Protein AF-A0A409VMT2-F1 (afdb_monomer)

Organism: NCBI:txid181874

Sequence (1184 aa):
MRWWGFQVSLLVSFALSLQVFAATLQQYPNPSIYPASGYWTMTVDGVNVPVVAFDGYAYAHFSFGNGAARIRIVATQLTSITDFIASPVKMGYKDKSDTNIWQNAIGFTMDNPHYMIIRIPGGYRELIICADPLEMDAPPSTGSGIFNVVTNFGADPTGTSLSTTSFAQAMSAASSNGGGIVYVPPGVYPVGNIIIPSAVSLYLAGGSVLRFTGNQQDYTTDWLKTSQGRNGTEWITTAHNSADIKIYGRGTIDCNGEYALRTGRFIAHAVVPMATTRFTYDGPLIRHCAAWTLMVTRSNNVIIDHAKVLNALSMGENDAVDIVDSQHVVVRNSIGVAWDDSFSTKAQPQGLGITINYPGTNQPVTDVLFTNNLAYTGCYGFKVGQGVYSTQSNIRFEDGVVYKAAVGLGVHHKQGSSAVTGVQFTRMEIEELTGSNGGHQSWLALFNENGNLGVGPMSDISLWKIAIRDIGSTNSVVNGITGAAISDVRLRDIWLKSLNRYVVSLAEAKVVPNSMASGVVLLSNSSRPYQVPSHVATVGVNFQLPPSLHLHLHNLPIMASSFNAETNSFLISIPSSIYQQYAIEMQSRSNKPLKRREKIQYLQHLQNVVKPDVFRPRLVYDGDAIAYCAGQLNFGGSPSGSFTVSLASTRLVESGRGITIIVSPTGGQPIDPRSVSPFSVHVHDLLSGRRETSRARVAITLIQNIVRQWPNMHHTNNGRAYFPLRDLRDIRDIGYGLQLTRGIFQSVRPSDLKALVLQLDTCTAAVYKHGDLRDISLGYLGSLEGERGGRHARGPANIRQLSTLSEGEFRSLERFLKKVRVTYKIPGGQPKTKIIHGLVRKAGEYTFMKDDREITVAEHYYRAYGYRMQHPTIIGVRFSPKDSERQVIVPLELCEVERGQLYKKKLPDAVTPEVVKFASLRPAEKRDNIKRAINLYSSSEFVQESNIRIEQQPLSVAAKRLPHPPLLYAKNDRVNVDNGAWNVLRRRFYEASEMNHWACINFDPAKVNMQMLRQKITELVQCCGVLGMKVSPQPVWTVEGNPQSPNSIFENINPGPHKDLIIFVILPDNCAQLRQTVKHWGDIRLGADASHPGPGVQKPTTTSLVFSTDMYATKYSALMGIQEPRTELIEDLEDFVLRAVERVGDKVPRPPSRIIFFRDGVSEGEYDQVKEKELAAMDRALQR

Solvent-accessible surface area (backbone atoms only — not comparable to full-atom values): 62975 Å² total; per-residue (Å²): 132,89,83,89,81,91,85,84,94,73,96,74,86,85,75,87,75,80,82,73,61,65,33,52,73,46,80,43,62,78,48,93,90,58,52,66,34,84,45,48,47,38,25,48,67,82,42,79,46,68,30,34,48,48,71,74,30,31,38,31,64,38,25,30,33,93,38,41,33,40,39,36,38,32,39,71,81,44,81,59,54,93,62,71,46,51,36,61,60,92,70,40,61,80,75,36,92,69,38,46,70,56,50,29,27,44,30,36,72,43,69,64,60,52,71,36,40,38,38,41,82,95,56,87,54,44,38,37,38,44,34,34,63,60,77,87,78,72,75,69,84,63,58,91,57,43,31,24,24,46,91,75,44,66,31,40,47,84,44,86,43,80,22,36,68,16,50,53,51,24,46,50,52,22,40,76,65,74,18,26,34,33,36,37,64,61,28,32,28,28,39,41,62,42,66,45,45,42,39,27,27,44,37,27,34,52,25,13,30,44,27,41,77,24,52,61,90,59,42,69,80,58,28,45,42,70,95,75,72,31,43,22,24,71,31,34,27,36,35,73,80,24,38,50,29,36,40,30,44,54,10,35,41,33,40,45,15,68,50,6,60,72,70,48,48,24,39,37,30,50,38,31,50,28,33,28,33,47,36,39,37,41,35,37,34,36,31,31,34,47,20,45,26,37,35,39,27,52,23,36,46,33,40,39,32,40,36,36,29,50,27,36,71,86,44,62,65,12,25,17,35,37,43,28,20,23,31,46,32,40,40,27,59,23,38,16,26,6,18,22,36,7,34,33,30,33,13,59,65,75,64,48,51,79,28,48,72,56,80,81,74,76,37,47,29,32,48,34,38,40,34,47,29,42,16,35,21,47,20,31,20,35,32,38,40,44,34,23,46,26,42,36,35,46,37,37,40,30,55,27,34,20,55,30,9,2,24,35,36,37,34,41,40,28,26,19,60,27,42,40,34,43,37,36,41,32,48,32,36,29,53,37,47,45,76,57,43,98,82,32,15,10,45,39,39,37,37,49,41,83,64,88,50,42,44,31,33,36,34,45,32,38,39,35,44,33,41,30,57,30,62,40,90,35,66,15,41,31,32,26,37,94,89,15,36,30,34,43,32,41,36,32,57,43,30,32,54,91,73,71,41,65,57,91,46,45,69,76,66,37,48,49,65,40,96,36,33,42,63,73,40,68,52,77,88,55,86,65,84,89,83,74,96,69,75,63,31,51,52,31,71,73,81,70,75,65,94,89,63,79,86,57,96,78,86,67,79,62,95,40,58,73,45,80,39,77,47,60,31,18,48,38,51,68,37,83,56,46,26,32,50,27,39,46,47,77,50,45,88,78,78,58,86,76,51,49,69,56,47,42,53,53,53,50,44,38,34,70,56,48,39,42,86,50,34,65,60,56,71,47,62,76,37,74,47,49,29,35,23,64,43,83,77,68,48,84,89,44,84,47,42,78,46,29,43,34,97,90,47,67,50,75,45,61,90,85,71,35,38,38,38,37,44,32,65,45,98,64,78,69,43,50,38,71,61,48,53,50,87,49,70,45,73,67,32,60,77,70,68,49,72,68,50,75,64,29,55,51,29,53,50,51,54,38,45,38,69,41,46,54,55,52,74,79,28,41,57,77,84,50,33,30,31,64,91,78,51,71,89,44,49,43,80,69,53,52,32,32,23,40,34,45,28,42,33,58,47,68,41,73,40,97,83,53,38,41,26,42,36,46,42,86,42,69,46,45,24,43,50,60,42,55,41,52,61,34,50,34,36,30,52,34,47,59,50,65,72,63,79,51,105,72,68,71,72,83,56,51,78,68,50,54,51,65,58,50,74,67,56,48,53,50,51,33,61,68,47,45,68,40,49,30,38,32,53,52,74,100,50,75,73,44,79,46,46,31,58,37,65,39,72,26,28,25,71,38,70,46,79,54,95,94,35,83,41,30,45,39,57,47,37,32,74,77,50,70,39,76,70,88,63,37,52,23,40,14,37,21,59,30,62,94,85,42,94,65,73,44,75,44,56,34,89,41,29,29,32,49,74,68,41,73,55,86,67,87,74,64,75,88,46,46,66,58,50,51,60,70,61,63,64,56,72,68,62,48,49,53,54,45,61,61,52,55,65,55,54,80,71,24,65,58,28,58,77,41,60,41,50,68,51,87,58,56,43,71,42,87,37,72,47,74,78,78,70,68,46,72,29,36,95,75,41,75,42,74,58,54,99,90,41,77,80,68,80,99,40,32,47,61,78,51,61,73,47,75,44,32,32,40,40,32,37,29,56,88,84,48,36,75,68,57,46,53,51,50,50,49,53,48,48,51,53,39,44,62,30,54,25,53,57,50,89,61,58,84,46,75,46,81,40,49,69,92,50,54,63,70,50,62,78,71,62,75,76,71,92,52,91,70,61,44,76,48,73,45,70,51,88,90,42,66,68,55,52,48,50,52,43,42,50,58,23,52,75,70,54,75,77,78,77,63,61,61,94,95,53,96,44,52,23,47,46,74,53,43,24,32,59,46,90,71,42,83,44,74,49,77,47,77,49,76,44,61,62,82,56,83,74,64,83,62,43,25,61,50,46,34,55,49,51,52,61,31,39,78,68,36,101,56,64,54,74,48,73,56,79,81,81,79,94,73,52,83,92,43,48,67,56,43,57,65,49,46,48,48,27,43,52,55,24,73,74,104

Secondary structure (DSSP, 8-state):
-------------------PPPPEEEE-PPPTTSPBPSSEEEEETTEEE-EEEETTEEEEEEEEESS-EEEEEEETT-S--S--EEESGGG-TTT-TT-EEETTEEEEEESS--EEEEE-TT-S-EEEEEEEEP-SSPPPSSSTTEEETTTTT---TBSSS--HHHHHHHHHHHHHTTSEEEEE-SEEEE---EEEPTTEEEEE-TTEEEE----GGGS---EEEGGGTEEEEEEEEEPTTEEEEEEEES-EEE--HHIIIIIS-EEEEEEE-BSEEEEEEES-EEE--SS--EEEES-EEEEEES-EEE--TTSSS--SEEEES-EEEEEES-EEEESS-SEEEEE--SSSGGGTT--SS---EEEEEEES-EEEESSEEEEEEEEESS-EEEEEEES-EEEEESEEEEEEEEE-S--EEEEEEES-EEEEE-S-BTTB-EEEEEEEEEEEE----EEEEEEEEEEES---SS-EEEE-BTTB-B--EEEEEEEETTTTEE-SSTTTTTEEE-TTB---EE----SS-----------SS-----TT----SSS----PEEEEEE-SEEEEPPP-S-EEEEEEEEE-TT-PPPPHHHHHHHHHHIIIII-TTTSSSPPEE-SSSEEEEEBPPP-TT-SSEEEEE-TT-SS---TTSSEEEEEEE-SSPPB-GGG--TTS--HHHHHTTPPPPHHHHHHHHHHHHHHHHHHHHHSEE-SSEEE-TT-GGGEEE-STTEEEEEEEEEEEEEETTTEEEEEEEEEEEEEEPPEEHHHHHHHHHHHHHHTT-STT--SS--TTGGGS--HHHHHHHHHHHTT-EEEE--TTSPPEEEE--EEESSTTT-EEEETTEEEEHHHHHHHHH----S-TTS-EEE-S-TT-SS--EEEGGGEEEPS--B--SPPPGGGHHHHHHHH---HHHHHHHHHHHHHHHTT-HHHHHTT--B-SSPPEEEEEEPPPPPEE-GGG-EE--BTTB---TT---SSPPEE-SEEEEES-TTTS-HHHHHHHHHHHHHHHHHTT-EE-SS-S-EEE--TTSTHHHHTT---TT-TT-EEEEE--TT-HHHHHHHHIIIIITTS---PPPPTT---PEEEEEEEE-STTS--EEEEEEEESTT--S-TTHHHHHHHHHHHHHTTSSS--S-------S--GGGHHHIIIIIHHHHHHHHH-

InterPro domains:
  IPR000743 Glycoside hydrolase, family 28 [PF00295] (225-434)
  IPR003100 PAZ domain [PF02170] (809-907)
  IPR003165 Piwi domain [PF02171] (1083-1183)
  IPR003165 Piwi domain [PS50822] (1083-1184)
  IPR011050 Pectin lyase fold/virulence factor [SSF51126] (149-504)
  IPR012334 Pectin lyase fold [G3DSA:2.160.20.10] (134-513)
  IPR012337 Ribonuclease H-like superfamily [SSF53098] (959-1166)
  IPR014811 Argonaute, linker 1 domain [PF08699] (719-769)
  IPR014811 Argonaute, linker 1 domain [SM01163] (716-770)
  IPR032473 Protein argonaute, Mid domain [PF16487] (977-1036)
  IPR036085 PAZ domain superfamily [SSF101690] (801-937)
  IPR036397 Ribonuclease H superfamily [G3DSA:3.30.420.10] (1087-1184)

Nearest PDB structures (foldseek):
  7ki3-assembly2_D  TM=7.298E-01  e=3.057E-29  Homo sapiens
  9cmp-assembly1_A  TM=6.223E-01  e=3.343E-25  Homo sapiens
  5olp-assembly2_B  TM=7.468E-01  e=3.893E-14  Bacteroides thetaiotaomicron VPI-5482
  8ikx-assembly1_A  TM=7.814E-01  e=2.610E-09  Arabidopsis thaliana
  4mxn-assembly2_B  TM=7.800E-01  e=1.103E-08  Parabacteroides merdae ATCC 43184

Mean predicted aligned error: 18.85 Å

Radius of gyration: 39.06 Å; Cα contacts (8 Å, |Δi|>4): 2725; chains: 1; bounding box: 96×116×86 Å

Structure (mmCIF, N/CA/C/O backbone):
data_AF-A0A409VMT2-F1
#
_entry.id   AF-A0A409VMT2-F1
#
loop_
_atom_site.group_PDB
_atom_site.id
_atom_site.type_symbol
_atom_site.label_atom_id
_atom_site.label_alt_id
_atom_site.label_comp_id
_atom_site.label_asym_id
_atom_site.label_entity_id
_atom_site.label_seq_id
_atom_site.pdbx_PDB_ins_code
_atom_site.Cartn_x
_atom_site.Cartn_y
_atom_site.Cartn_z
_atom_site.occupancy
_atom_site.B_iso_or_equiv
_atom_site.auth_seq_id
_atom_site.auth_comp_id
_atom_site.auth_asym_id
_atom_site.auth_atom_id
_atom_site.pdbx_PDB_model_num
ATOM 1 N N . MET A 1 1 ? -56.042 55.326 5.681 1.00 29.97 1 MET A N 1
ATOM 2 C CA . MET A 1 1 ? -55.291 55.855 6.846 1.00 29.97 1 MET A CA 1
ATOM 3 C C . MET A 1 1 ? -53.942 55.148 6.862 1.00 29.97 1 MET A C 1
ATOM 5 O O . MET A 1 1 ? -53.947 53.931 6.839 1.00 29.97 1 MET A O 1
ATOM 9 N N . ARG A 1 2 ? -52.851 55.824 6.465 1.00 29.11 2 ARG A N 1
ATOM 10 C CA . ARG A 1 2 ? -51.819 56.438 7.345 1.00 29.11 2 ARG A CA 1
ATOM 11 C C . ARG A 1 2 ? -51.121 55.419 8.270 1.00 29.11 2 ARG A C 1
ATOM 13 O O . ARG A 1 2 ? -51.838 54.785 9.019 1.00 29.11 2 ARG A O 1
ATOM 20 N N . TRP A 1 3 ? -49.792 55.258 8.356 1.00 28.88 3 TRP A N 1
ATOM 21 C CA . TRP A 1 3 ? -48.588 55.797 7.681 1.00 28.88 3 TRP A CA 1
ATOM 22 C C . TRP A 1 3 ? -47.338 55.077 8.300 1.00 28.88 3 TRP A C 1
ATOM 24 O O . TRP A 1 3 ? -47.406 54.725 9.472 1.00 28.88 3 TRP A O 1
ATOM 34 N N . TRP A 1 4 ? -46.226 54.971 7.536 1.00 29.78 4 TRP A N 1
ATOM 35 C CA . TRP A 1 4 ? -44.787 54.742 7.902 1.00 29.78 4 TRP A CA 1
ATOM 36 C C . TRP A 1 4 ? -44.289 53.307 8.202 1.00 29.78 4 TRP A C 1
ATOM 38 O O . TRP A 1 4 ? -44.940 52.578 8.928 1.00 29.78 4 TRP A O 1
ATOM 48 N N . GLY A 1 5 ? -43.124 52.830 7.721 1.00 26.20 5 GLY A N 1
ATOM 49 C CA . GLY A 1 5 ? -42.044 53.414 6.903 1.00 26.20 5 GLY A CA 1
ATOM 50 C C . GLY A 1 5 ? -40.889 52.406 6.639 1.00 26.20 5 GLY A C 1
ATOM 51 O O . GLY A 1 5 ? -40.713 51.471 7.406 1.00 26.20 5 GLY A O 1
ATOM 52 N N . PHE A 1 6 ? -40.159 52.610 5.528 1.00 30.84 6 PHE A N 1
ATOM 53 C CA . PHE A 1 6 ? -38.766 52.222 5.178 1.00 30.84 6 PHE A CA 1
ATOM 54 C C . PHE A 1 6 ? -38.118 50.904 5.690 1.00 30.84 6 PHE A C 1
ATOM 56 O O . PHE A 1 6 ? -37.780 50.808 6.861 1.00 30.84 6 PHE A O 1
ATOM 63 N N . GLN A 1 7 ? -37.723 49.993 4.775 1.00 24.25 7 GLN A N 1
ATOM 64 C CA . GLN A 1 7 ? -36.317 49.763 4.340 1.00 24.25 7 GLN A CA 1
ATOM 65 C C . GLN A 1 7 ? -36.147 48.528 3.410 1.00 24.25 7 GLN A C 1
ATOM 67 O O . GLN A 1 7 ? -36.535 47.417 3.742 1.00 24.25 7 GLN A O 1
ATOM 72 N N . VAL A 1 8 ? -35.524 48.784 2.250 1.00 27.14 8 VAL A N 1
ATOM 73 C CA . VAL A 1 8 ? -34.577 47.972 1.444 1.00 27.14 8 VAL A CA 1
ATOM 74 C C . VAL A 1 8 ? -34.800 46.453 1.301 1.00 27.14 8 VAL A C 1
ATOM 76 O O . VAL A 1 8 ? -34.492 45.658 2.183 1.00 27.14 8 VAL A O 1
ATOM 79 N N . SER A 1 9 ? -35.172 46.041 0.084 1.00 26.61 9 SER A N 1
ATOM 80 C CA . SER A 1 9 ? -35.018 44.671 -0.419 1.00 26.61 9 SER A CA 1
ATOM 81 C C . SER A 1 9 ? -33.550 44.372 -0.754 1.00 26.61 9 SER A C 1
ATOM 83 O O . SER A 1 9 ? -32.983 44.981 -1.659 1.00 26.61 9 SER A O 1
ATOM 85 N N . LEU A 1 10 ? -32.959 43.402 -0.054 1.00 23.95 10 LEU A N 1
ATOM 86 C CA . LEU A 1 10 ? -31.678 42.773 -0.382 1.00 23.95 10 LEU A CA 1
ATOM 87 C C . LEU A 1 10 ? -31.920 41.262 -0.512 1.00 23.95 10 LEU A C 1
ATOM 89 O O . LEU A 1 10 ? -32.308 40.594 0.444 1.00 23.95 10 LEU A O 1
ATOM 93 N N . LEU A 1 11 ? -31.737 40.745 -1.728 1.00 28.95 11 LEU A N 1
ATOM 94 C CA . LEU A 1 11 ? -31.676 39.318 -2.042 1.00 28.95 11 LEU A CA 1
ATOM 95 C C . LEU A 1 11 ? -30.506 38.679 -1.278 1.00 28.95 11 LEU A C 1
ATOM 97 O O . LEU A 1 11 ? -29.354 39.000 -1.556 1.00 28.95 11 LEU A O 1
ATOM 101 N N . VAL A 1 12 ? -30.789 37.749 -0.360 1.00 26.19 12 VAL A N 1
ATOM 102 C CA . VAL A 1 12 ? -29.787 36.827 0.200 1.00 26.19 12 VAL A CA 1
ATOM 103 C C . VAL A 1 12 ? -30.342 35.406 0.154 1.00 26.19 12 VAL A C 1
ATOM 105 O O . VAL A 1 12 ? -31.266 35.045 0.880 1.00 26.19 12 VAL A O 1
ATOM 108 N N . SER A 1 13 ? -29.761 34.602 -0.731 1.00 26.67 13 SER A N 1
ATOM 109 C CA . SER A 1 13 ? -29.945 33.157 -0.823 1.00 26.67 13 SER A CA 1
ATOM 110 C C . SER A 1 13 ? -29.397 32.470 0.433 1.00 26.67 13 SER A C 1
ATOM 112 O O . SER A 1 13 ? -28.205 32.564 0.715 1.00 26.67 13 SER A O 1
ATOM 114 N N . PHE A 1 14 ? -30.233 31.733 1.168 1.00 25.91 14 PHE A N 1
ATOM 115 C CA . PHE A 1 14 ? -29.776 30.814 2.217 1.00 25.91 14 PHE A CA 1
ATOM 116 C C . PHE A 1 14 ? -29.427 29.456 1.590 1.00 25.91 14 PHE A C 1
ATOM 118 O O . PHE A 1 14 ? -30.293 28.610 1.373 1.00 25.91 14 PHE A O 1
ATOM 125 N N . ALA A 1 15 ? -28.148 29.255 1.274 1.00 28.11 15 ALA A N 1
ATOM 126 C CA . ALA A 1 15 ? -27.596 27.942 0.959 1.00 28.11 15 ALA A CA 1
ATOM 127 C C . ALA A 1 15 ? -27.289 27.195 2.270 1.00 28.11 15 ALA A C 1
ATOM 129 O O . ALA A 1 15 ? -26.510 27.682 3.091 1.00 28.11 15 ALA A O 1
ATOM 130 N N . LEU A 1 16 ? -27.885 26.013 2.473 1.00 28.64 16 LEU A N 1
ATOM 131 C CA . LEU A 1 16 ? -27.460 25.079 3.520 1.00 28.64 16 LEU A CA 1
ATOM 132 C C . LEU A 1 16 ? -26.058 24.560 3.171 1.00 28.64 16 LEU A C 1
ATOM 134 O O . LEU A 1 16 ? -25.894 23.739 2.270 1.00 28.64 16 LEU A O 1
ATOM 138 N N . SER A 1 17 ? -25.044 25.050 3.879 1.00 26.03 17 SER A N 1
ATOM 139 C CA . SER A 1 17 ? -23.671 24.568 3.776 1.00 26.03 17 SER A CA 1
ATOM 140 C C . SER A 1 17 ? -23.533 23.201 4.457 1.00 26.03 17 SER A C 1
ATOM 142 O O . SER A 1 17 ? -23.781 23.040 5.652 1.00 26.03 17 SER A O 1
ATOM 144 N N . LEU A 1 18 ? -23.117 22.196 3.683 1.00 31.00 18 LEU A N 1
ATOM 145 C CA . LEU A 1 18 ? -22.532 20.958 4.196 1.00 31.00 18 LEU A CA 1
ATOM 146 C C . LEU A 1 18 ? -21.347 21.333 5.100 1.00 31.00 18 LEU A C 1
ATOM 148 O O . LEU A 1 18 ? -20.353 21.875 4.619 1.00 31.00 18 LEU A O 1
ATOM 152 N N . GLN A 1 19 ? -21.444 21.081 6.408 1.00 32.31 19 GLN A N 1
ATOM 153 C CA . GLN A 1 19 ? -20.305 21.243 7.313 1.00 32.31 19 GLN A CA 1
ATOM 154 C C . GLN A 1 19 ? -19.265 20.162 6.999 1.00 32.31 19 GLN A C 1
ATOM 156 O O . GLN A 1 19 ? -19.370 19.020 7.442 1.00 32.31 19 GLN A O 1
ATOM 161 N N . VAL A 1 20 ? -18.261 20.538 6.210 1.00 39.38 20 VAL A N 1
ATOM 162 C CA . VAL A 1 20 ? -16.980 19.833 6.124 1.00 39.38 20 VAL A CA 1
ATOM 163 C C . VAL A 1 20 ? -16.370 19.861 7.529 1.00 39.38 20 VAL A C 1
ATOM 165 O O . VAL A 1 20 ? -16.194 20.943 8.093 1.00 39.38 20 VAL A O 1
ATOM 168 N N . PHE A 1 21 ? -16.109 18.696 8.131 1.00 44.88 21 PHE A N 1
ATOM 169 C CA . PHE A 1 21 ? -15.368 18.640 9.393 1.00 44.88 21 PHE A CA 1
ATOM 170 C C . PHE A 1 21 ? -13.979 19.246 9.164 1.00 44.88 21 PHE A C 1
ATOM 172 O O . PHE A 1 21 ? -13.266 18.805 8.263 1.00 44.88 21 PHE A O 1
ATOM 179 N N . ALA A 1 22 ? -13.632 20.266 9.952 1.00 61.22 22 ALA A N 1
ATOM 180 C CA . ALA A 1 22 ? -12.335 20.931 9.882 1.00 61.22 22 ALA A CA 1
ATOM 181 C C . ALA A 1 22 ? -11.205 19.931 10.162 1.00 61.22 22 ALA A C 1
ATOM 183 O O . ALA A 1 22 ? -11.350 19.045 11.014 1.00 61.22 22 ALA A O 1
ATOM 184 N N . ALA A 1 23 ? -10.088 20.071 9.453 1.00 80.25 23 ALA A N 1
ATOM 185 C CA . ALA A 1 23 ? -8.927 19.231 9.677 1.00 80.25 23 ALA A CA 1
ATOM 186 C C . ALA A 1 23 ? -8.379 19.429 11.099 1.00 80.25 23 ALA A C 1
ATOM 188 O O . ALA A 1 23 ? -8.398 20.524 11.663 1.00 80.25 23 ALA A O 1
ATOM 189 N N . THR A 1 24 ? -7.838 18.358 11.683 1.00 88.19 24 THR A N 1
ATOM 190 C CA . THR A 1 24 ? -6.970 18.496 12.855 1.00 88.19 24 THR A CA 1
ATOM 191 C C . THR A 1 24 ? -5.674 19.138 12.382 1.00 88.19 24 THR A C 1
ATOM 193 O O . THR A 1 24 ? -4.927 18.513 11.632 1.00 88.19 24 THR A O 1
ATOM 196 N N . LEU A 1 25 ? -5.439 20.379 12.798 1.00 92.12 25 LEU A N 1
ATOM 197 C CA . LEU A 1 25 ? -4.269 21.172 12.444 1.00 92.12 25 LEU A CA 1
ATOM 198 C C . LEU A 1 25 ? -3.246 21.148 13.583 1.00 92.12 25 LEU A C 1
ATOM 200 O O . LEU A 1 25 ? -3.581 21.441 14.729 1.00 92.12 25 LEU A O 1
ATOM 204 N N . GLN A 1 26 ? -1.993 20.863 13.250 1.00 92.94 26 GLN A N 1
ATOM 205 C CA . GLN A 1 26 ? -0.843 21.009 14.131 1.00 92.94 26 GLN A CA 1
ATOM 206 C C . GLN A 1 26 ? 0.072 22.087 13.548 1.00 92.94 26 GLN A C 1
ATOM 208 O O . GLN A 1 26 ? 0.633 21.938 12.462 1.00 92.94 26 GLN A O 1
ATOM 213 N N . GLN A 1 27 ? 0.187 23.195 14.273 1.00 89.81 27 GLN A N 1
ATOM 214 C CA . GLN A 1 27 ? 1.058 24.309 13.917 1.00 89.81 27 GLN A CA 1
ATOM 215 C C . GLN A 1 27 ? 2.336 24.264 14.737 1.00 89.81 27 GLN A C 1
ATOM 217 O O . GLN A 1 27 ? 2.343 23.772 15.867 1.00 89.81 27 GLN A O 1
ATOM 222 N N . TYR A 1 28 ? 3.394 24.841 14.185 1.00 90.00 28 TYR A N 1
ATOM 223 C CA . TYR A 1 28 ? 4.686 24.931 14.847 1.00 90.00 28 TYR A CA 1
ATOM 224 C C . TYR A 1 28 ? 4.979 26.384 15.229 1.00 90.00 28 TYR A C 1
ATOM 226 O O . TYR A 1 28 ? 4.648 27.290 14.457 1.00 90.00 28 TYR A O 1
ATOM 234 N N . PRO A 1 29 ? 5.592 26.635 16.399 1.00 86.75 29 PRO A N 1
ATOM 235 C CA . PRO A 1 29 ? 6.083 27.964 16.742 1.00 86.75 29 PRO A CA 1
ATOM 236 C C . PRO A 1 29 ? 7.035 28.478 15.659 1.00 86.75 29 PRO A C 1
ATOM 238 O O . PRO A 1 29 ? 7.905 27.732 15.211 1.00 86.75 29 PRO A O 1
ATOM 241 N N . ASN A 1 30 ? 6.896 29.745 15.257 1.00 87.00 30 ASN A N 1
ATOM 242 C CA . ASN A 1 30 ? 7.866 30.364 14.358 1.00 87.00 30 ASN A CA 1
ATOM 243 C C . ASN A 1 30 ? 9.171 30.625 15.133 1.00 87.00 30 ASN A C 1
ATOM 245 O O . ASN A 1 30 ? 9.124 31.347 16.134 1.00 87.00 30 ASN A O 1
ATOM 249 N N . PRO A 1 31 ? 10.321 30.076 14.709 1.00 90.44 31 PRO A N 1
ATOM 250 C CA . PRO A 1 31 ? 11.600 30.347 15.356 1.00 90.44 31 PRO A CA 1
ATOM 251 C C . PRO A 1 31 ? 11.927 31.845 15.385 1.00 90.44 31 PRO A C 1
ATOM 253 O O . PRO A 1 31 ? 11.689 32.563 14.414 1.00 90.44 31 PRO A O 1
ATOM 256 N N . SER A 1 32 ? 12.516 32.317 16.487 1.00 87.56 32 SER A N 1
ATOM 257 C CA . SER A 1 32 ? 12.801 33.744 16.736 1.00 87.56 32 SER A CA 1
ATOM 258 C C . SER A 1 32 ? 13.706 34.396 15.685 1.00 87.56 32 SER A C 1
ATOM 260 O O . SER A 1 32 ? 13.642 35.602 15.464 1.00 87.56 32 SER A O 1
ATOM 262 N N . ILE A 1 33 ? 14.533 33.592 15.022 1.00 92.81 33 ILE A N 1
ATOM 263 C CA . ILE A 1 33 ? 15.479 34.012 13.986 1.00 92.81 33 ILE A CA 1
ATOM 264 C C . ILE A 1 33 ? 14.857 34.093 12.582 1.00 92.81 33 ILE A C 1
ATOM 266 O O . ILE A 1 33 ? 15.539 34.491 11.638 1.00 92.81 33 ILE A O 1
ATOM 270 N N . TYR A 1 34 ? 13.591 33.691 12.410 1.00 95.06 34 TYR A N 1
ATOM 271 C CA . TYR A 1 34 ? 12.928 33.652 11.106 1.00 95.06 34 TYR A CA 1
ATOM 272 C C . TYR A 1 34 ? 11.968 34.825 10.916 1.00 95.06 34 TYR A C 1
ATOM 274 O O . TYR A 1 34 ? 10.949 34.906 11.610 1.00 95.06 34 TYR A O 1
ATOM 282 N N . PRO A 1 35 ? 12.242 35.722 9.948 1.00 94.06 35 PRO A N 1
ATOM 283 C CA . PRO A 1 35 ? 11.351 36.834 9.668 1.00 94.06 35 PRO A CA 1
ATOM 284 C C . PRO A 1 35 ? 10.027 36.329 9.085 1.00 94.06 35 PRO A C 1
ATOM 286 O O . PRO A 1 35 ? 9.998 35.459 8.210 1.00 94.06 35 PRO A O 1
ATOM 289 N N . ALA A 1 36 ? 8.919 36.911 9.543 1.00 93.69 36 ALA A N 1
ATOM 290 C CA . ALA A 1 36 ? 7.611 36.682 8.942 1.00 93.69 36 ALA A CA 1
ATOM 291 C C . ALA A 1 36 ? 7.553 37.260 7.517 1.00 93.69 36 ALA A C 1
ATOM 293 O O . ALA A 1 36 ? 8.206 38.257 7.197 1.00 93.69 36 ALA A O 1
ATOM 294 N N . SER A 1 37 ? 6.745 36.651 6.654 1.00 94.56 37 SER A N 1
ATOM 295 C CA . SER A 1 37 ? 6.517 37.148 5.300 1.00 94.56 37 SER A CA 1
ATOM 296 C C . SER A 1 37 ? 5.757 38.472 5.307 1.00 94.56 37 SER A C 1
ATOM 298 O O . SER A 1 37 ? 4.646 38.570 5.817 1.00 94.56 37 SER A O 1
ATOM 300 N N . GLY A 1 38 ? 6.346 39.495 4.682 1.00 90.56 38 GLY A N 1
ATOM 301 C CA . GLY A 1 38 ? 5.685 40.781 4.438 1.00 90.56 38 GLY A CA 1
ATOM 302 C C . GLY A 1 38 ? 4.765 40.790 3.211 1.00 90.56 38 GLY A C 1
ATOM 303 O O . GLY A 1 38 ? 4.167 41.825 2.923 1.00 90.56 38 GLY A O 1
ATOM 304 N N . TYR A 1 39 ? 4.686 39.679 2.468 1.00 91.88 39 TYR A N 1
ATOM 305 C CA . TYR A 1 39 ? 3.897 39.559 1.234 1.00 91.88 39 TYR A CA 1
ATOM 306 C C . TYR A 1 39 ? 2.782 38.512 1.336 1.00 91.88 39 TYR A C 1
ATOM 308 O O . TYR A 1 39 ? 1.720 38.699 0.755 1.00 91.88 39 TYR A O 1
ATOM 316 N N . TRP A 1 40 ? 3.004 37.417 2.065 1.00 95.06 40 TRP A N 1
ATOM 317 C CA . TRP A 1 40 ? 2.068 36.297 2.163 1.00 95.06 40 TRP A CA 1
ATOM 318 C C . TRP A 1 40 ? 1.599 36.103 3.600 1.00 95.06 40 TRP A C 1
ATOM 320 O O . TRP A 1 40 ? 2.420 36.009 4.508 1.00 95.06 40 TRP A O 1
ATOM 330 N N . THR A 1 41 ? 0.295 35.941 3.797 1.00 96.31 41 THR A N 1
ATOM 331 C CA . THR A 1 41 ? -0.263 35.372 5.032 1.00 96.31 41 THR A CA 1
ATOM 332 C C . THR A 1 41 ? -1.142 34.175 4.701 1.00 96.31 41 THR A C 1
ATOM 334 O O . THR A 1 41 ? -1.656 34.063 3.586 1.00 96.31 41 THR A O 1
ATOM 337 N N . MET A 1 42 ? -1.290 33.251 5.650 1.00 96.62 42 MET A N 1
ATOM 338 C CA . MET A 1 42 ? -2.056 32.028 5.442 1.00 96.62 42 MET A CA 1
ATOM 339 C C . MET A 1 42 ? -2.870 31.655 6.677 1.00 96.62 42 MET A C 1
ATOM 341 O O . MET A 1 42 ? -2.411 31.763 7.812 1.00 96.62 42 MET A O 1
ATOM 345 N N . THR A 1 43 ? -4.074 31.154 6.427 1.00 96.62 43 THR A N 1
ATOM 346 C CA . THR A 1 43 ? -4.916 30.481 7.412 1.00 96.62 43 THR A CA 1
ATOM 347 C C . THR A 1 43 ? -5.282 29.093 6.914 1.00 96.62 43 THR A C 1
ATOM 349 O O . THR A 1 43 ? -5.463 28.880 5.712 1.00 96.62 43 THR A O 1
ATOM 352 N N . VAL A 1 44 ? -5.413 28.162 7.850 1.00 95.69 44 VAL A N 1
ATOM 353 C CA . VAL A 1 44 ? -5.878 26.799 7.615 1.00 95.69 44 VAL A CA 1
ATOM 354 C C . VAL A 1 44 ? -7.068 26.556 8.527 1.00 95.69 44 VAL A C 1
ATOM 356 O O . VAL A 1 44 ? -6.954 26.684 9.743 1.00 95.69 44 VAL A O 1
ATOM 359 N N . ASP A 1 45 ? -8.235 26.315 7.931 1.00 92.19 45 ASP A N 1
ATOM 360 C CA . ASP A 1 45 ? -9.529 26.273 8.622 1.00 92.19 45 ASP A CA 1
ATOM 361 C C . ASP A 1 45 ? -9.774 27.491 9.534 1.00 92.19 45 ASP A C 1
ATOM 363 O O . ASP A 1 45 ? -10.364 27.398 10.607 1.00 92.19 45 ASP A O 1
ATOM 367 N N . GLY A 1 46 ? -9.323 28.666 9.082 1.00 91.00 46 GLY A N 1
ATOM 368 C CA . GLY A 1 46 ? -9.442 29.932 9.811 1.00 91.00 46 GLY A CA 1
ATOM 369 C C . GLY A 1 46 ? -8.379 30.153 10.891 1.00 91.00 46 GLY A C 1
ATOM 370 O O . GLY A 1 46 ? -8.322 31.241 11.457 1.00 91.00 46 GLY A O 1
ATOM 371 N N . VAL A 1 47 ? -7.505 29.177 11.152 1.00 94.12 47 VAL A N 1
ATOM 372 C CA . VAL A 1 47 ? -6.397 29.320 12.102 1.00 94.12 47 VAL A CA 1
ATOM 373 C C . VAL A 1 47 ? -5.159 29.839 11.372 1.00 94.12 47 VAL A C 1
ATOM 375 O O . VAL A 1 47 ? -4.743 29.263 10.369 1.00 94.12 47 VAL A O 1
ATOM 378 N N . ASN A 1 48 ? -4.556 30.925 11.861 1.00 94.56 48 ASN A N 1
ATOM 379 C CA . ASN A 1 48 ? -3.342 31.507 11.275 1.00 94.56 48 ASN A CA 1
ATOM 380 C C . ASN A 1 48 ? -2.186 30.509 11.299 1.00 94.56 48 ASN A C 1
ATOM 382 O O . ASN A 1 48 ? -1.851 30.024 12.369 1.00 94.56 48 ASN A O 1
ATOM 386 N N . VAL A 1 49 ? -1.553 30.252 10.155 1.00 95.44 49 VAL A N 1
ATOM 387 C CA . VAL A 1 49 ? -0.314 29.467 10.067 1.00 95.44 49 VAL A CA 1
ATOM 388 C C . VAL A 1 49 ? 0.843 30.422 9.763 1.00 95.44 49 VAL A C 1
ATOM 390 O O . VAL A 1 49 ? 0.716 31.230 8.838 1.00 95.44 49 VAL A O 1
ATOM 393 N N . PRO A 1 50 ? 1.966 30.359 10.505 1.00 94.62 50 PRO A N 1
ATOM 394 C CA . PRO A 1 50 ? 3.126 31.196 10.223 1.00 94.62 50 PRO A CA 1
ATOM 395 C C . PRO A 1 50 ? 3.640 31.012 8.791 1.00 94.62 50 PRO A C 1
ATOM 397 O O . PRO A 1 50 ? 3.833 29.890 8.323 1.00 94.62 50 PRO A O 1
ATOM 400 N N . VAL A 1 51 ? 3.888 32.134 8.113 1.00 96.56 51 VAL A N 1
ATOM 401 C CA . VAL A 1 51 ? 4.525 32.166 6.795 1.00 96.56 51 VAL A CA 1
ATOM 402 C C . VAL A 1 51 ? 5.869 32.864 6.937 1.00 96.56 51 VAL A C 1
ATOM 404 O O . VAL A 1 51 ? 5.936 34.029 7.333 1.00 96.56 51 VAL A O 1
ATOM 407 N N . VAL A 1 52 ? 6.938 32.148 6.618 1.00 96.38 52 VAL A N 1
ATOM 408 C CA . VAL A 1 52 ? 8.323 32.592 6.768 1.00 96.38 52 VAL A CA 1
ATOM 409 C C . VAL A 1 52 ? 8.795 33.238 5.471 1.00 96.38 52 VAL A C 1
ATOM 411 O O . VAL A 1 52 ? 8.632 32.665 4.392 1.00 96.38 52 VAL A O 1
ATOM 414 N N . ALA A 1 53 ? 9.388 34.429 5.567 1.00 94.38 53 ALA A N 1
ATOM 415 C CA . ALA A 1 53 ? 10.119 35.024 4.454 1.00 94.38 53 ALA A CA 1
ATOM 416 C C . ALA A 1 53 ? 11.436 34.273 4.234 1.00 94.38 53 ALA A C 1
ATOM 418 O O . ALA A 1 53 ? 12.187 34.023 5.181 1.00 94.38 53 ALA A O 1
ATOM 419 N N . PHE A 1 54 ? 11.735 33.950 2.981 1.00 93.38 54 PHE A N 1
ATOM 420 C CA . PHE A 1 54 ? 12.948 33.247 2.593 1.00 93.38 54 PHE A CA 1
ATOM 421 C C . PHE A 1 54 ? 13.544 33.838 1.307 1.00 93.38 54 PHE A C 1
ATOM 423 O O . PHE A 1 54 ? 12.892 34.605 0.601 1.00 93.38 54 PHE A O 1
ATOM 430 N N . ASP A 1 55 ? 14.811 33.554 1.021 1.00 82.06 55 ASP A N 1
ATOM 431 C CA . ASP A 1 55 ? 15.500 34.149 -0.124 1.00 82.06 55 ASP A CA 1
ATOM 432 C C . ASP A 1 55 ? 14.853 33.728 -1.459 1.00 82.06 55 ASP A C 1
ATOM 434 O O . ASP A 1 55 ? 14.890 32.561 -1.846 1.00 82.06 55 ASP A O 1
ATOM 438 N N . GLY A 1 56 ? 14.207 34.683 -2.135 1.00 83.81 56 GLY A N 1
ATOM 439 C CA . GLY A 1 56 ? 13.466 34.480 -3.386 1.00 83.81 56 GLY A CA 1
ATOM 440 C C . GLY A 1 56 ? 12.004 34.022 -3.248 1.00 83.81 56 GLY A C 1
ATOM 441 O O . GLY A 1 56 ? 11.241 34.187 -4.195 1.00 83.81 56 GLY A O 1
ATOM 442 N N . TYR A 1 57 ? 11.564 33.513 -2.092 1.00 94.81 57 TYR A N 1
ATOM 443 C CA . TYR A 1 57 ? 10.196 32.997 -1.898 1.00 94.81 57 TYR A CA 1
ATOM 444 C C . TYR A 1 57 ? 9.729 33.078 -0.435 1.00 94.81 57 TYR A C 1
ATOM 446 O O . TYR A 1 57 ? 10.423 33.570 0.447 1.00 94.81 57 TYR A O 1
ATOM 454 N N . ALA A 1 58 ? 8.515 32.633 -0.137 1.00 96.44 58 ALA A N 1
ATOM 455 C CA . ALA A 1 58 ? 8.065 32.410 1.235 1.00 96.44 58 ALA A CA 1
ATOM 456 C C . ALA A 1 58 ? 7.652 30.954 1.414 1.00 96.44 58 ALA A C 1
ATOM 458 O O . ALA A 1 58 ? 7.318 30.285 0.438 1.00 96.44 58 ALA A O 1
ATOM 459 N N . TYR A 1 59 ? 7.640 30.460 2.648 1.00 97.50 59 TYR A N 1
ATOM 460 C CA . TYR A 1 59 ? 7.131 29.120 2.911 1.00 97.50 59 TYR A CA 1
ATOM 461 C C . TYR A 1 59 ? 6.314 29.040 4.196 1.00 97.50 59 TYR A C 1
ATOM 463 O O . TYR A 1 59 ? 6.496 29.829 5.121 1.00 97.50 59 TYR A O 1
ATOM 471 N N . ALA A 1 60 ? 5.415 28.066 4.251 1.00 97.25 60 ALA A N 1
ATOM 472 C CA . ALA A 1 60 ? 4.662 27.706 5.441 1.00 97.25 60 ALA A CA 1
ATOM 473 C C . ALA A 1 60 ? 4.848 26.217 5.730 1.00 97.25 60 ALA A C 1
ATOM 475 O O . ALA A 1 60 ? 4.814 25.405 4.807 1.00 97.25 60 ALA A O 1
ATOM 476 N N . HIS A 1 61 ? 5.028 25.856 6.999 1.00 96.62 61 HIS A N 1
ATOM 477 C CA . HIS A 1 61 ? 5.229 24.474 7.434 1.00 96.62 61 HIS A CA 1
ATOM 478 C C . HIS A 1 61 ? 4.275 24.150 8.579 1.00 96.62 61 HIS A C 1
ATOM 480 O O . HIS A 1 61 ? 4.253 24.843 9.594 1.00 96.62 61 HIS A O 1
ATOM 486 N N . PHE A 1 62 ? 3.443 23.135 8.382 1.00 96.38 62 PHE A N 1
ATOM 487 C CA . PHE A 1 62 ? 2.429 22.696 9.339 1.00 96.38 62 PHE A CA 1
ATOM 488 C C . PHE A 1 62 ? 2.042 21.250 9.035 1.00 96.38 62 PHE A C 1
ATOM 490 O O . PHE A 1 62 ? 2.298 20.760 7.935 1.00 96.38 62 PHE A O 1
ATOM 497 N N . SER A 1 63 ? 1.390 20.583 9.983 1.00 95.94 63 SER A N 1
ATOM 498 C CA . SER A 1 63 ? 0.763 19.286 9.733 1.00 95.94 63 SER A CA 1
ATOM 499 C C . SER A 1 63 ? -0.750 19.374 9.812 1.00 95.94 63 SER A C 1
ATOM 501 O O . SER A 1 63 ? -1.293 20.111 10.633 1.00 95.94 63 SER A O 1
ATOM 503 N N . PHE A 1 64 ? -1.450 18.579 9.008 1.00 94.00 64 PHE A N 1
ATOM 504 C CA . PHE A 1 64 ? -2.874 18.353 9.226 1.00 94.00 64 PHE A CA 1
ATOM 505 C C . PHE A 1 64 ? -3.310 16.933 8.869 1.00 94.00 64 PHE A C 1
ATOM 507 O O . PHE A 1 64 ? -2.618 16.186 8.178 1.00 94.00 64 PHE A O 1
ATOM 514 N N . GLY A 1 65 ? -4.476 16.542 9.377 1.00 87.62 65 GLY A N 1
ATOM 515 C CA . GLY A 1 65 ? -5.078 15.241 9.111 1.00 87.62 65 GLY A CA 1
ATOM 516 C C . GLY A 1 65 ? -6.491 15.136 9.673 1.00 87.62 65 GLY A C 1
ATOM 517 O O . GLY A 1 65 ? -7.056 16.114 10.158 1.00 87.62 65 GLY A O 1
ATOM 518 N N . ASN A 1 66 ? -7.070 13.935 9.624 1.00 78.88 66 ASN A N 1
ATOM 519 C CA . ASN A 1 66 ? -8.439 13.651 10.085 1.00 78.88 66 ASN A CA 1
ATOM 520 C C . ASN A 1 66 ? -9.551 14.470 9.391 1.00 78.88 66 ASN A C 1
ATOM 522 O O . ASN A 1 66 ? -10.645 14.592 9.936 1.00 78.88 66 ASN A O 1
ATOM 526 N N . GLY A 1 67 ? -9.292 15.017 8.205 1.00 76.88 67 GLY A N 1
ATOM 527 C CA . GLY A 1 67 ? -10.237 15.835 7.450 1.00 76.88 67 GLY A CA 1
ATOM 528 C C . GLY A 1 67 ? -9.529 16.627 6.357 1.00 76.88 67 GLY A C 1
ATOM 529 O O . GLY A 1 67 ? -8.298 16.668 6.315 1.00 76.88 67 GLY A O 1
ATOM 530 N N . ALA A 1 68 ? -10.315 17.247 5.483 1.00 82.19 68 ALA A N 1
ATOM 531 C CA . ALA A 1 68 ? -9.804 18.168 4.479 1.00 82.19 68 ALA A CA 1
ATOM 532 C C . ALA A 1 68 ? -9.600 19.555 5.104 1.00 82.19 68 ALA A C 1
ATOM 534 O O . ALA A 1 68 ? -10.416 19.997 5.911 1.00 82.19 68 ALA A O 1
ATOM 535 N N . ALA A 1 69 ? -8.523 20.238 4.728 1.00 90.00 69 ALA A N 1
ATOM 536 C CA . ALA A 1 69 ? -8.148 21.529 5.286 1.00 90.00 69 ALA A CA 1
ATOM 537 C C . ALA A 1 69 ? -8.512 22.666 4.326 1.00 90.00 69 ALA A C 1
ATOM 539 O O . ALA A 1 69 ? -8.074 22.669 3.172 1.00 90.00 69 ALA A O 1
ATOM 540 N N . ARG A 1 70 ? -9.281 23.663 4.783 1.00 93.56 70 ARG A N 1
ATOM 541 C CA . ARG A 1 70 ? -9.548 24.864 3.972 1.00 93.56 70 ARG A CA 1
ATOM 542 C C . ARG A 1 70 ? -8.380 25.825 4.076 1.00 93.56 70 ARG A C 1
ATOM 544 O O . ARG A 1 70 ? -8.175 26.455 5.112 1.00 93.56 70 ARG A O 1
ATOM 551 N N . ILE A 1 71 ? -7.628 25.944 2.994 1.00 95.75 71 ILE A N 1
ATOM 552 C CA . ILE A 1 71 ? -6.496 26.852 2.891 1.00 95.75 71 ILE A CA 1
ATOM 553 C C . ILE A 1 71 ? -7.013 28.197 2.401 1.00 95.75 71 ILE A C 1
ATOM 555 O O . ILE A 1 71 ? -7.737 28.274 1.410 1.00 95.75 71 ILE A O 1
ATOM 559 N N . ARG A 1 72 ? -6.620 29.270 3.081 1.00 96.56 72 ARG A N 1
ATOM 560 C CA . ARG A 1 72 ? -6.790 30.636 2.592 1.00 96.56 72 ARG A CA 1
ATOM 561 C C . ARG A 1 72 ? -5.466 31.369 2.704 1.00 96.56 72 ARG A C 1
ATOM 563 O O . ARG A 1 72 ? -4.932 31.505 3.800 1.00 96.56 72 ARG A O 1
ATOM 570 N N . ILE A 1 73 ? -4.987 31.879 1.580 1.00 96.25 73 ILE A N 1
ATOM 571 C CA . ILE A 1 73 ? -3.759 32.664 1.456 1.00 96.25 73 ILE A CA 1
ATOM 572 C C . ILE A 1 73 ? -4.093 34.084 1.005 1.00 96.25 73 ILE A C 1
ATOM 574 O O . ILE A 1 73 ? -5.025 34.289 0.228 1.00 96.25 73 ILE A O 1
ATOM 578 N N . VAL A 1 74 ? -3.343 35.065 1.494 1.00 95.62 74 VAL A N 1
ATOM 579 C CA . VAL A 1 74 ? -3.519 36.484 1.158 1.00 95.62 74 VAL A CA 1
ATOM 580 C C . VAL A 1 74 ? -2.184 37.059 0.699 1.00 95.62 74 VAL A C 1
ATOM 582 O O . VAL A 1 74 ? -1.185 36.930 1.406 1.00 95.62 74 VAL A O 1
ATOM 585 N N . ALA A 1 75 ? -2.179 37.703 -0.468 1.00 93.88 75 ALA A N 1
ATOM 586 C CA . ALA A 1 75 ? -1.054 38.480 -0.979 1.00 93.88 75 ALA A CA 1
ATOM 587 C C . ALA A 1 75 ? -1.191 39.938 -0.506 1.00 93.88 75 ALA A C 1
ATOM 589 O O . ALA A 1 75 ? -1.846 40.760 -1.147 1.00 93.88 75 ALA A O 1
ATOM 590 N N . THR A 1 76 ? -0.605 40.266 0.643 1.00 91.88 76 THR A N 1
ATOM 591 C CA . THR A 1 76 ? -0.854 41.512 1.394 1.00 91.88 76 THR A CA 1
ATOM 592 C C . THR A 1 76 ? -0.468 42.790 0.651 1.00 91.88 76 THR A C 1
ATOM 594 O O . THR A 1 76 ? -1.022 43.846 0.942 1.00 91.88 76 THR A O 1
ATOM 597 N N . GLN A 1 77 ? 0.459 42.711 -0.304 1.00 89.38 77 GLN A N 1
ATOM 598 C CA . GLN A 1 77 ? 0.928 43.864 -1.086 1.00 89.38 77 GLN A CA 1
ATOM 599 C C . GLN A 1 77 ? 0.150 44.073 -2.390 1.00 89.38 77 GLN A C 1
ATOM 601 O O . GLN A 1 77 ? 0.401 45.040 -3.106 1.00 89.38 77 GLN A O 1
ATOM 606 N N . LEU A 1 78 ? -0.782 43.177 -2.719 1.00 90.06 78 LEU A N 1
ATOM 607 C CA . LEU A 1 78 ? -1.669 43.335 -3.864 1.00 90.06 78 LEU A CA 1
ATOM 608 C C . LEU A 1 78 ? -3.036 43.836 -3.406 1.00 90.06 78 LEU A C 1
ATOM 610 O O . LEU A 1 78 ? -3.527 43.466 -2.342 1.00 90.06 78 LEU A O 1
ATOM 614 N N . THR A 1 79 ? -3.672 44.649 -4.246 1.00 88.00 79 THR A N 1
ATOM 615 C CA . THR A 1 79 ? -5.071 45.068 -4.072 1.00 88.00 79 THR A CA 1
ATOM 616 C C . THR A 1 79 ? -6.045 44.046 -4.657 1.00 88.00 79 THR A C 1
ATOM 618 O O . THR A 1 79 ? -7.162 43.901 -4.165 1.00 88.00 79 THR A O 1
ATOM 621 N N . SER A 1 80 ? -5.626 43.307 -5.689 1.00 90.75 80 SER A N 1
ATOM 622 C CA . SER A 1 80 ? -6.404 42.227 -6.296 1.00 90.75 80 SER A CA 1
ATOM 623 C C . SER A 1 80 ? -5.517 41.165 -6.949 1.00 90.75 80 SER A C 1
ATOM 625 O O . SER A 1 80 ? -4.394 41.447 -7.365 1.00 90.75 80 SER A O 1
ATOM 627 N N . ILE A 1 81 ? -6.039 39.944 -7.027 1.00 91.56 81 ILE A N 1
ATOM 628 C CA . ILE A 1 81 ? -5.509 38.804 -7.767 1.00 91.56 81 ILE A CA 1
ATOM 629 C C . ILE A 1 81 ? -6.539 38.483 -8.845 1.00 91.56 81 ILE A C 1
ATOM 631 O O . ILE A 1 81 ? -7.724 38.330 -8.556 1.00 91.56 81 ILE A O 1
ATOM 635 N N . THR A 1 82 ? -6.095 38.395 -10.092 1.00 88.56 82 THR A N 1
ATOM 636 C CA . THR A 1 82 ? -6.938 37.970 -11.219 1.00 88.56 82 THR A CA 1
ATOM 637 C C . THR A 1 82 ? -6.694 36.517 -11.590 1.00 88.56 82 THR A C 1
ATOM 639 O O . THR A 1 82 ? -7.600 35.849 -12.079 1.00 88.56 82 THR A O 1
ATOM 642 N N . ASP A 1 83 ? -5.482 36.023 -11.341 1.00 90.31 83 ASP A N 1
ATOM 643 C CA . ASP A 1 83 ? -5.093 34.655 -11.631 1.00 90.31 83 ASP A CA 1
ATOM 644 C C . ASP A 1 83 ? -3.988 34.168 -10.683 1.00 90.31 83 ASP A C 1
ATOM 646 O O . ASP A 1 83 ? -3.238 34.962 -10.112 1.00 90.31 83 ASP A O 1
ATOM 650 N N . PHE A 1 84 ? -3.867 32.852 -10.540 1.00 93.00 84 PHE A N 1
ATOM 651 C CA . PHE A 1 84 ? -2.764 32.202 -9.844 1.00 93.00 84 PHE A CA 1
ATOM 652 C C . PHE A 1 84 ? -2.422 30.852 -10.483 1.00 93.00 84 PHE A C 1
ATOM 654 O O . PHE A 1 84 ? -3.185 30.266 -11.254 1.00 93.00 84 PHE A O 1
ATOM 661 N N . ILE A 1 85 ? -1.237 30.359 -10.151 1.00 92.12 85 ILE A N 1
ATOM 662 C CA . ILE A 1 85 ? -0.721 29.052 -10.540 1.00 92.12 85 ILE A CA 1
ATOM 663 C C . ILE A 1 85 ? -0.517 28.246 -9.264 1.00 92.12 85 ILE A C 1
ATOM 665 O O . ILE A 1 85 ? 0.026 28.761 -8.287 1.00 92.12 85 ILE A O 1
ATOM 669 N N . ALA A 1 86 ? -0.958 26.991 -9.295 1.00 94.75 86 ALA A N 1
ATOM 670 C CA . ALA A 1 86 ? -0.740 26.012 -8.244 1.00 94.75 86 ALA A CA 1
ATOM 671 C C . ALA A 1 86 ? -0.029 24.795 -8.833 1.00 94.75 86 ALA A C 1
ATOM 673 O O . ALA A 1 86 ? -0.568 24.134 -9.722 1.00 94.75 86 ALA A O 1
ATOM 674 N N . SER A 1 87 ? 1.168 24.522 -8.326 1.00 95.44 87 SER A N 1
ATOM 675 C CA . SER A 1 87 ? 1.955 23.334 -8.640 1.00 95.44 87 SER A CA 1
ATOM 676 C C . SER A 1 87 ? 1.864 22.334 -7.482 1.00 95.44 87 SER A C 1
ATOM 678 O O . SER A 1 87 ? 1.986 22.774 -6.338 1.00 95.44 87 SER A O 1
ATOM 680 N N . PRO A 1 88 ? 1.675 21.022 -7.721 1.00 95.31 88 PRO A N 1
ATOM 681 C CA . PRO A 1 88 ? 1.566 20.398 -9.038 1.00 95.31 88 PRO A CA 1
ATOM 682 C C . PRO A 1 88 ? 0.261 20.705 -9.780 1.00 95.31 88 PRO A C 1
ATOM 684 O O . PRO A 1 88 ? -0.832 20.546 -9.234 1.00 95.31 88 PRO A O 1
ATOM 687 N N . VAL A 1 89 ? 0.352 21.047 -11.063 1.00 88.31 89 VAL A N 1
ATOM 688 C CA . VAL A 1 89 ? -0.797 21.378 -11.916 1.00 88.31 89 VAL A CA 1
ATOM 689 C C . VAL A 1 89 ? -1.703 20.161 -12.106 1.00 88.31 89 VAL A C 1
ATOM 691 O O . VAL A 1 89 ? -2.923 20.324 -12.160 1.00 88.31 89 VAL A O 1
ATOM 694 N N . LYS A 1 90 ? -1.162 18.930 -12.121 1.00 81.88 90 LYS A N 1
ATOM 695 C CA . LYS A 1 90 ? -1.972 17.693 -12.125 1.00 81.88 90 LYS A CA 1
ATOM 696 C C . LYS A 1 90 ? -2.962 17.572 -10.962 1.00 81.88 90 LYS A C 1
ATOM 698 O O . LYS A 1 90 ? -3.898 16.786 -11.070 1.00 81.88 90 LYS A O 1
ATOM 703 N N . MET A 1 91 ? -2.791 18.334 -9.878 1.00 79.88 91 MET A N 1
ATOM 704 C CA . MET A 1 91 ? -3.736 18.348 -8.755 1.00 79.88 91 MET A CA 1
ATOM 705 C C . MET A 1 91 ? -4.978 19.217 -9.015 1.00 79.88 91 MET A C 1
ATOM 707 O O . MET A 1 91 ? -5.936 19.156 -8.246 1.00 79.88 91 MET A O 1
ATOM 711 N N . GLY A 1 92 ? -4.984 20.025 -10.083 1.00 86.00 92 GLY A N 1
ATOM 712 C CA . GLY A 1 92 ? -6.173 20.743 -10.551 1.00 86.00 92 GLY A CA 1
ATOM 713 C C . GLY A 1 92 ? -6.715 21.801 -9.586 1.00 86.00 92 GLY A C 1
ATOM 714 O O . GLY A 1 92 ? -7.880 22.165 -9.689 1.00 86.00 92 GLY A O 1
ATOM 715 N N . TYR A 1 93 ? -5.904 22.310 -8.649 1.00 84.69 93 TYR A N 1
ATOM 716 C CA . TYR A 1 93 ? -6.355 23.267 -7.626 1.00 84.69 93 TYR A CA 1
ATOM 717 C C . TYR A 1 93 ? -6.987 24.532 -8.199 1.00 84.69 93 TYR A C 1
ATOM 719 O O . TYR A 1 93 ? -7.895 25.077 -7.588 1.00 84.69 93 TYR A O 1
ATOM 727 N N . LYS A 1 94 ? -6.560 24.989 -9.375 1.00 82.88 94 LYS A N 1
ATOM 728 C CA . LYS A 1 94 ? -7.173 26.137 -10.050 1.00 82.88 94 LYS A CA 1
ATOM 729 C C . LYS A 1 94 ? -8.603 25.852 -10.530 1.00 82.88 94 LYS A C 1
ATOM 731 O O . LYS A 1 94 ? -9.438 26.746 -10.501 1.00 82.88 94 LYS A O 1
ATOM 736 N N . ASP A 1 95 ? -8.874 24.609 -10.924 1.00 80.56 95 ASP A N 1
ATOM 737 C CA . ASP A 1 95 ? -10.122 24.186 -11.571 1.00 80.56 95 ASP A CA 1
ATOM 738 C C . ASP A 1 95 ? -11.116 23.543 -10.586 1.00 80.56 95 ASP A C 1
ATOM 740 O O . ASP A 1 95 ? -12.202 23.103 -10.972 1.00 80.56 95 ASP A O 1
ATOM 744 N N . LYS A 1 96 ? -10.752 23.457 -9.301 1.00 80.69 96 LYS A N 1
ATOM 745 C CA . LYS A 1 96 ? -11.632 22.949 -8.248 1.00 80.69 96 LYS A CA 1
ATOM 746 C C . LYS A 1 96 ? -12.814 23.894 -8.032 1.00 80.69 96 LYS A C 1
ATOM 748 O O . LYS A 1 96 ? -12.656 25.109 -7.961 1.00 80.69 96 LYS A O 1
ATOM 753 N N . SER A 1 97 ? -14.006 23.323 -7.860 1.00 81.88 97 SER A N 1
ATOM 754 C CA . SER A 1 97 ? -15.254 24.084 -7.697 1.00 81.88 97 SER A CA 1
ATOM 755 C C . SER A 1 97 ? -15.300 24.956 -6.440 1.00 81.88 97 SER A C 1
ATOM 757 O O . SER A 1 97 ? -16.099 25.883 -6.366 1.00 81.88 97 SER A O 1
ATOM 759 N N . ASP A 1 98 ? -14.500 24.628 -5.427 1.00 83.69 98 ASP A N 1
ATOM 760 C CA . ASP A 1 98 ? -14.391 25.362 -4.167 1.00 83.69 98 ASP A CA 1
ATOM 761 C C . ASP A 1 98 ? -13.189 26.320 -4.128 1.00 83.69 98 ASP A C 1
ATOM 763 O O . ASP A 1 98 ? -12.993 27.026 -3.133 1.00 83.69 98 ASP A O 1
ATOM 767 N N . THR A 1 99 ? -12.409 26.385 -5.208 1.00 88.75 99 THR A N 1
ATOM 768 C CA . THR A 1 99 ? -11.352 27.379 -5.360 1.00 88.75 99 THR A CA 1
ATOM 769 C C . THR A 1 99 ? -11.952 28.732 -5.680 1.00 88.75 99 THR A C 1
ATOM 771 O O . THR A 1 99 ? -12.732 28.889 -6.615 1.00 88.75 99 THR A O 1
ATOM 774 N N . ASN A 1 100 ? -11.568 29.734 -4.901 1.00 90.94 100 ASN A N 1
ATOM 775 C CA . ASN A 1 100 ? -12.107 31.075 -5.003 1.00 90.94 100 ASN A CA 1
ATOM 776 C C . ASN A 1 100 ? -10.994 32.113 -4.887 1.00 90.94 100 ASN A C 1
ATOM 778 O O . ASN A 1 100 ? -10.064 31.968 -4.090 1.00 90.94 100 ASN A O 1
ATOM 782 N N . ILE A 1 101 ? -11.137 33.194 -5.649 1.00 92.31 101 ILE A N 1
ATOM 783 C CA . ILE A 1 101 ? -10.294 34.381 -5.553 1.00 92.31 101 ILE A CA 1
ATOM 784 C C . ILE A 1 101 ? -11.175 35.529 -5.057 1.00 92.31 101 ILE A C 1
ATOM 786 O O . ILE A 1 101 ? -12.209 35.829 -5.652 1.00 92.31 101 ILE A O 1
ATOM 790 N N . TRP A 1 102 ? -10.779 36.169 -3.958 1.00 89.69 102 TRP A N 1
ATOM 791 C CA . TRP A 1 102 ? -11.485 37.314 -3.383 1.00 89.69 102 TRP A CA 1
ATOM 792 C C . TRP A 1 102 ? -10.502 38.455 -3.175 1.00 89.69 102 TRP A C 1
ATOM 794 O O . TRP A 1 102 ? -9.676 38.384 -2.263 1.00 89.69 102 TRP A O 1
ATOM 804 N N . GLN A 1 103 ? -10.599 39.508 -3.992 1.00 91.94 103 GLN A N 1
ATOM 805 C CA . GLN A 1 103 ? -9.638 40.616 -3.974 1.00 91.94 103 GLN A CA 1
ATOM 806 C C . GLN A 1 103 ? -8.207 40.065 -4.041 1.00 91.94 103 GLN A C 1
ATOM 808 O O . GLN A 1 103 ? -7.851 39.449 -5.037 1.00 91.94 103 GLN A O 1
ATOM 813 N N . ASN A 1 104 ? -7.401 40.251 -2.997 1.00 92.69 104 ASN A N 1
ATOM 814 C CA . ASN A 1 104 ? -6.014 39.813 -2.905 1.00 92.69 104 ASN A CA 1
ATOM 815 C C . ASN A 1 104 ? -5.816 38.455 -2.206 1.00 92.69 104 ASN A C 1
ATOM 817 O O . ASN A 1 104 ? -4.716 38.155 -1.741 1.00 92.69 104 ASN A O 1
ATOM 821 N N . ALA A 1 105 ? -6.862 37.633 -2.108 1.00 95.50 105 ALA A N 1
ATOM 822 C CA . ALA A 1 105 ? -6.814 36.340 -1.439 1.00 95.50 105 ALA A CA 1
ATOM 823 C C . ALA A 1 105 ? -7.254 35.186 -2.340 1.00 95.50 105 ALA A C 1
ATOM 825 O O . ALA A 1 105 ? -8.182 35.327 -3.132 1.00 95.50 105 ALA A O 1
ATOM 826 N N . ILE A 1 106 ? -6.640 34.023 -2.140 1.00 95.75 106 ILE A N 1
ATOM 827 C CA . ILE A 1 106 ? -6.990 32.757 -2.789 1.00 95.75 106 ILE A CA 1
ATOM 828 C C . ILE A 1 106 ? -7.418 31.789 -1.685 1.00 95.75 106 ILE A C 1
ATOM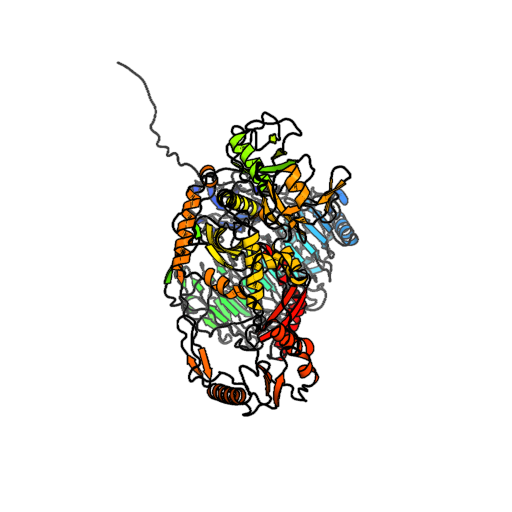 830 O O . ILE A 1 106 ? -6.780 31.727 -0.633 1.00 95.75 106 ILE A O 1
ATOM 834 N N . GLY A 1 107 ? -8.487 31.028 -1.893 1.00 95.69 107 GLY A N 1
ATOM 835 C CA . GLY A 1 107 ? -8.827 29.917 -1.008 1.00 95.69 107 GLY A CA 1
ATOM 836 C C . GLY A 1 107 ? -9.264 28.683 -1.767 1.00 95.69 107 GLY A C 1
ATOM 837 O O . GLY A 1 107 ? -9.840 28.799 -2.841 1.00 95.69 107 GLY A O 1
ATOM 838 N N . PHE A 1 108 ? -8.950 27.519 -1.209 1.00 94.44 108 PHE A N 1
ATOM 839 C CA . PHE A 1 108 ? -9.235 26.200 -1.772 1.00 94.44 108 PHE A CA 1
ATOM 840 C C . PHE A 1 108 ? -9.174 25.133 -0.672 1.00 94.44 108 PHE A C 1
ATOM 842 O O . PHE A 1 108 ? -8.546 25.339 0.370 1.00 94.44 108 PHE A O 1
ATOM 849 N N . THR A 1 109 ? -9.779 23.968 -0.900 1.00 92.06 109 THR A N 1
ATOM 850 C CA . THR A 1 109 ? -9.709 22.838 0.038 1.00 92.06 109 THR A CA 1
ATOM 851 C C . THR A 1 109 ? -8.622 21.842 -0.352 1.00 92.06 109 THR A C 1
ATOM 853 O O . THR A 1 109 ? -8.575 21.320 -1.473 1.00 92.06 109 THR A O 1
ATOM 856 N N . MET A 1 110 ? -7.747 21.543 0.608 1.00 91.06 110 MET A N 1
ATOM 857 C CA . MET A 1 110 ? -6.720 20.518 0.515 1.00 91.06 110 MET A CA 1
ATOM 858 C C . MET A 1 110 ? -7.201 19.212 1.164 1.00 91.06 110 MET A C 1
ATOM 860 O O . MET A 1 110 ? -7.303 19.122 2.384 1.00 91.06 110 MET A O 1
ATOM 864 N N . ASP A 1 111 ? -7.480 18.192 0.346 1.00 81.81 111 ASP A N 1
ATOM 865 C CA . ASP A 1 111 ? -8.066 16.924 0.815 1.00 81.81 111 ASP A CA 1
ATOM 866 C C . ASP A 1 111 ? -7.084 16.067 1.623 1.00 81.81 111 ASP A C 1
ATOM 868 O O . ASP A 1 111 ? -7.478 15.395 2.571 1.00 81.81 111 ASP A O 1
ATOM 872 N N . ASN A 1 112 ? -5.805 16.087 1.240 1.00 83.69 112 ASN A N 1
ATOM 873 C CA . ASN A 1 112 ? -4.724 15.373 1.914 1.00 83.69 112 ASN A CA 1
ATOM 874 C C . ASN A 1 112 ? -3.475 16.263 1.978 1.00 83.69 112 ASN A C 1
ATOM 876 O O . ASN A 1 112 ? -3.240 17.020 1.027 1.00 83.69 112 ASN A O 1
ATOM 880 N N . PRO A 1 113 ? -2.666 16.163 3.046 1.00 90.38 113 PRO A N 1
ATOM 881 C CA . PRO A 1 113 ? -1.408 16.891 3.153 1.00 90.38 113 PRO A CA 1
ATOM 882 C C . PRO A 1 113 ? -0.462 16.493 2.020 1.00 90.38 113 PRO A C 1
ATOM 884 O O . PRO A 1 113 ? -0.263 15.310 1.746 1.00 90.38 113 PRO A O 1
ATOM 887 N N . HIS A 1 114 ? 0.069 17.495 1.329 1.00 91.81 114 HIS A N 1
ATOM 888 C CA . HIS A 1 114 ? 1.093 17.358 0.302 1.00 91.81 114 HIS A CA 1
ATOM 889 C C . HIS A 1 114 ? 1.771 18.716 0.087 1.00 91.81 114 HIS A C 1
ATOM 891 O O . HIS A 1 114 ? 1.295 19.753 0.559 1.00 91.81 114 HIS A O 1
ATOM 897 N N . TYR A 1 115 ? 2.885 18.709 -0.639 1.00 97.62 115 TYR A N 1
ATOM 898 C CA . TYR A 1 115 ? 3.645 19.921 -0.919 1.00 97.62 115 TYR A CA 1
ATOM 899 C C . TYR A 1 115 ? 3.151 20.594 -2.188 1.00 97.62 115 TYR A C 1
ATOM 901 O O . TYR A 1 115 ? 2.918 19.932 -3.202 1.00 97.62 115 TYR A O 1
ATOM 909 N N . MET A 1 116 ? 2.997 21.913 -2.125 1.00 96.19 116 MET A N 1
ATOM 910 C CA . MET A 1 116 ? 2.548 22.697 -3.267 1.00 96.19 116 MET A CA 1
ATOM 911 C C . MET A 1 116 ? 3.225 24.063 -3.328 1.00 96.19 116 MET A C 1
ATOM 913 O O . MET A 1 116 ? 3.634 24.616 -2.307 1.00 96.19 116 MET A O 1
ATOM 917 N N . ILE A 1 117 ? 3.309 24.618 -4.533 1.00 97.81 117 ILE A N 1
ATOM 918 C CA . ILE A 1 117 ? 3.852 25.954 -4.790 1.00 97.81 117 ILE A CA 1
ATOM 919 C C . ILE A 1 117 ? 2.750 26.813 -5.402 1.00 97.81 117 ILE A C 1
ATOM 921 O O . ILE A 1 117 ? 2.119 26.419 -6.385 1.00 97.81 117 ILE A O 1
ATOM 925 N N . ILE A 1 118 ? 2.525 27.991 -4.823 1.00 96.12 118 ILE A N 1
ATOM 926 C CA . ILE A 1 118 ? 1.609 29.009 -5.334 1.00 96.12 118 ILE A CA 1
ATOM 927 C C . ILE A 1 118 ? 2.407 30.169 -5.928 1.00 96.12 118 ILE A C 1
ATOM 929 O O . ILE A 1 118 ? 3.321 30.699 -5.292 1.00 96.12 118 ILE A O 1
ATOM 933 N N . ARG A 1 119 ? 2.006 30.617 -7.120 1.00 93.31 119 ARG A N 1
ATOM 934 C CA . ARG A 1 119 ? 2.544 31.817 -7.775 1.00 93.31 119 ARG A CA 1
ATOM 935 C C . ARG A 1 119 ? 1.421 32.683 -8.336 1.00 93.31 119 ARG A C 1
ATOM 937 O O . ARG A 1 119 ? 0.493 32.166 -8.949 1.00 93.31 119 ARG A O 1
ATOM 944 N N . ILE A 1 120 ? 1.542 34.001 -8.204 1.00 92.06 120 ILE A N 1
ATOM 945 C CA . ILE A 1 120 ? 0.678 34.968 -8.900 1.00 92.06 120 ILE A CA 1
ATOM 946 C C . ILE A 1 120 ? 1.425 35.468 -10.146 1.00 92.06 120 ILE A C 1
ATOM 948 O O . ILE A 1 120 ? 2.543 35.967 -9.998 1.00 92.06 120 ILE A O 1
ATOM 952 N N . PRO A 1 121 ? 0.866 35.346 -11.365 1.00 85.75 121 PRO A N 1
ATOM 953 C CA . PRO A 1 121 ? 1.480 35.887 -12.576 1.00 85.75 121 PRO A CA 1
ATOM 954 C C . PRO A 1 121 ? 1.774 37.390 -12.448 1.00 85.75 121 PRO A C 1
ATOM 956 O O . PRO A 1 121 ? 0.905 38.165 -12.060 1.00 85.75 121 PRO A O 1
ATOM 959 N N . GLY A 1 122 ? 3.010 37.800 -12.750 1.00 74.50 122 GLY A N 1
ATOM 960 C CA . GLY A 1 122 ? 3.472 39.186 -12.574 1.00 74.50 122 GLY A CA 1
ATOM 961 C C . GLY A 1 122 ? 3.818 39.580 -11.128 1.00 74.50 122 GLY A C 1
ATOM 962 O O . GLY A 1 122 ? 4.331 40.675 -10.910 1.00 74.50 122 GLY A O 1
ATOM 963 N N . GLY A 1 123 ? 3.575 38.703 -10.146 1.00 66.44 123 GLY A N 1
ATOM 964 C CA . GLY A 1 123 ? 4.050 38.836 -8.768 1.00 66.44 123 GLY A CA 1
ATOM 965 C C . GLY A 1 123 ? 5.460 38.260 -8.593 1.00 66.44 123 GLY A C 1
ATOM 966 O O . GLY A 1 123 ? 5.838 37.308 -9.269 1.00 66.44 123 GLY A O 1
ATOM 967 N N . TYR A 1 124 ? 6.246 38.833 -7.677 1.00 62.72 124 TYR A N 1
ATOM 968 C CA . TYR A 1 124 ? 7.687 38.558 -7.571 1.00 62.72 124 TYR A CA 1
ATOM 969 C C . TYR A 1 124 ? 8.091 37.461 -6.565 1.00 62.72 124 TYR A C 1
ATOM 971 O O . TYR A 1 124 ? 9.288 37.280 -6.362 1.00 62.72 124 TYR A O 1
ATOM 979 N N . ARG A 1 125 ? 7.161 36.768 -5.880 1.00 84.62 125 ARG A N 1
ATOM 980 C CA . ARG A 1 125 ? 7.519 35.781 -4.832 1.00 84.62 125 ARG A CA 1
ATOM 981 C C . ARG A 1 125 ? 6.579 34.577 -4.777 1.00 84.62 125 ARG A C 1
ATOM 983 O O . ARG A 1 125 ? 5.404 34.739 -4.449 1.00 84.62 125 ARG A O 1
ATOM 990 N N . GLU A 1 126 ? 7.098 33.376 -5.013 1.00 94.50 126 GLU A N 1
ATOM 991 C CA . GLU A 1 126 ? 6.385 32.118 -4.764 1.00 94.50 126 GLU A CA 1
ATOM 992 C C . GLU A 1 126 ? 6.059 31.912 -3.272 1.00 94.50 126 GLU A C 1
ATOM 994 O O . GLU A 1 126 ? 6.777 32.384 -2.388 1.00 94.50 126 GLU A O 1
ATOM 999 N N . LEU A 1 127 ? 4.981 31.174 -2.991 1.00 97.38 127 LEU A N 1
ATOM 1000 C CA . LEU A 1 127 ? 4.670 30.624 -1.672 1.00 97.38 127 LEU A CA 1
ATOM 1001 C C . LEU A 1 127 ? 4.739 29.097 -1.727 1.00 97.38 127 LEU A C 1
ATOM 1003 O O . LEU A 1 127 ? 3.966 28.465 -2.443 1.00 97.38 127 LEU A O 1
ATOM 1007 N N . ILE A 1 128 ? 5.625 28.510 -0.931 1.00 98.31 128 ILE A N 1
ATOM 1008 C CA . ILE A 1 128 ? 5.765 27.065 -0.770 1.00 98.31 128 ILE A CA 1
ATOM 1009 C C . ILE A 1 128 ? 4.966 26.617 0.453 1.00 98.31 128 ILE A C 1
ATOM 1011 O O . ILE A 1 128 ? 5.177 27.091 1.567 1.00 98.31 128 ILE A O 1
ATOM 1015 N N . ILE A 1 129 ? 4.039 25.692 0.262 1.00 98.31 129 ILE A N 1
ATOM 1016 C CA . ILE A 1 129 ? 3.202 25.140 1.323 1.00 98.31 129 ILE A CA 1
ATOM 1017 C C . ILE A 1 129 ? 3.702 23.725 1.607 1.00 98.31 129 ILE A C 1
ATOM 1019 O O . ILE A 1 129 ? 3.460 22.799 0.834 1.00 98.31 129 ILE A O 1
ATOM 1023 N N . CYS A 1 130 ? 4.401 23.567 2.726 1.00 97.88 130 CYS A N 1
ATOM 1024 C CA . CYS A 1 130 ? 4.881 22.295 3.249 1.00 97.88 130 CYS A CA 1
ATOM 1025 C C . CYS A 1 130 ? 3.848 21.737 4.237 1.00 97.88 130 CYS A C 1
ATOM 1027 O O . CYS A 1 130 ? 4.006 21.882 5.451 1.00 97.88 130 CYS A O 1
ATOM 1029 N N . ALA A 1 131 ? 2.761 21.158 3.722 1.00 96.88 131 ALA A N 1
ATOM 1030 C CA . ALA A 1 131 ? 1.743 20.524 4.552 1.00 96.88 131 ALA A CA 1
ATOM 1031 C C . ALA A 1 131 ? 2.065 19.038 4.760 1.00 96.88 131 ALA A C 1
ATOM 1033 O O . ALA A 1 131 ? 1.961 18.241 3.829 1.00 96.88 131 ALA A O 1
ATOM 1034 N N . ASP A 1 132 ? 2.453 18.672 5.977 1.00 95.81 132 ASP A N 1
ATOM 1035 C CA . ASP A 1 132 ? 2.788 17.300 6.351 1.00 95.81 132 ASP A CA 1
ATOM 1036 C C . ASP A 1 132 ? 1.578 16.536 6.929 1.00 95.81 132 ASP A C 1
ATOM 1038 O O . ASP A 1 132 ? 0.643 17.131 7.475 1.00 95.81 132 ASP A O 1
ATOM 1042 N N . PRO A 1 133 ? 1.588 15.194 6.889 1.00 92.00 133 PRO A N 1
ATOM 1043 C CA . PRO A 1 133 ? 0.725 14.390 7.745 1.00 92.00 133 PRO A CA 1
ATOM 1044 C C . PRO A 1 133 ? 0.967 14.680 9.232 1.00 92.00 133 PRO A C 1
ATOM 1046 O O . PRO A 1 133 ? 2.084 15.0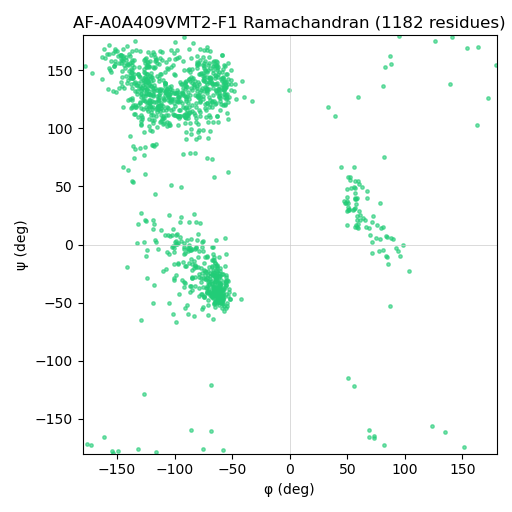36 9.635 1.00 92.00 133 PRO A O 1
ATOM 1049 N N . LEU A 1 134 ? -0.077 14.502 10.052 1.00 89.50 134 LEU A N 1
ATOM 1050 C CA . LEU A 1 134 ? 0.049 14.506 11.515 1.00 89.50 134 LEU A CA 1
ATOM 1051 C C . LEU A 1 134 ? 1.089 13.481 11.970 1.00 89.50 134 LEU A C 1
ATOM 1053 O O . LEU A 1 134 ? 1.118 12.351 11.477 1.00 89.50 134 LEU A O 1
ATOM 1057 N N . GLU A 1 135 ? 1.919 13.882 12.927 1.00 86.44 135 GLU A N 1
ATOM 1058 C CA . GLU A 1 135 ? 2.914 13.006 13.537 1.00 86.44 135 GLU A CA 1
ATOM 1059 C C . GLU A 1 135 ? 2.211 12.004 14.459 1.00 86.44 135 GLU A C 1
ATOM 1061 O O . GLU A 1 135 ? 1.676 12.368 15.505 1.00 86.44 135 GLU A O 1
ATOM 1066 N N . MET A 1 136 ? 2.188 10.733 14.059 1.00 80.50 136 MET A N 1
ATOM 1067 C CA . MET A 1 136 ? 1.560 9.661 14.845 1.00 80.50 136 MET A CA 1
ATOM 1068 C C . MET A 1 136 ? 2.549 8.959 15.784 1.00 80.50 136 MET A C 1
ATOM 1070 O O . MET A 1 136 ? 2.124 8.227 16.675 1.00 80.50 136 MET A O 1
ATOM 1074 N N . ASP A 1 137 ? 3.849 9.166 15.575 1.00 83.06 137 ASP A N 1
ATOM 1075 C CA . ASP A 1 137 ? 4.965 8.539 16.285 1.00 83.06 137 ASP A CA 1
ATOM 1076 C C . ASP A 1 137 ? 5.835 9.552 17.051 1.00 83.06 137 ASP A C 1
ATOM 1078 O O . ASP A 1 137 ? 6.956 9.226 17.438 1.00 83.06 137 ASP A O 1
ATOM 1082 N N . ALA A 1 138 ? 5.324 10.764 17.298 1.00 90.50 138 ALA A N 1
ATOM 1083 C CA . ALA A 1 138 ? 6.009 11.764 18.113 1.00 90.50 138 ALA A CA 1
ATOM 1084 C C . ALA A 1 138 ? 6.284 11.211 19.534 1.00 90.50 138 ALA A C 1
ATOM 1086 O O . ALA A 1 138 ? 5.336 10.862 20.250 1.00 90.50 138 ALA A O 1
ATOM 1087 N N . PRO A 1 139 ? 7.552 11.118 19.973 1.00 94.25 139 PRO A N 1
ATOM 1088 C CA . PRO A 1 139 ? 7.907 10.608 21.291 1.00 94.25 139 PRO A CA 1
ATOM 1089 C C . PRO A 1 139 ? 7.583 11.625 22.397 1.00 94.25 139 PRO A C 1
ATOM 1091 O O . PRO A 1 139 ? 7.564 12.836 22.151 1.00 94.25 139 PRO A O 1
ATOM 1094 N N . PRO A 1 140 ? 7.377 11.170 23.648 1.00 94.12 140 PRO A N 1
ATOM 1095 C CA . PRO A 1 140 ? 7.315 12.075 24.790 1.00 94.12 140 PRO A CA 1
ATOM 1096 C C . PRO A 1 140 ? 8.667 12.775 25.005 1.00 94.12 140 PRO A C 1
ATOM 1098 O O . PRO A 1 140 ? 9.724 12.232 24.689 1.00 94.12 140 PRO A O 1
ATOM 1101 N N . SER A 1 141 ? 8.647 13.968 25.604 1.00 93.44 141 SER A N 1
ATOM 1102 C CA . SER A 1 141 ? 9.862 14.756 25.868 1.00 93.44 141 SER A CA 1
ATOM 1103 C C . SER A 1 141 ? 10.736 14.214 27.006 1.00 93.44 141 SER A C 1
ATOM 1105 O O . SER A 1 141 ? 11.842 14.713 27.212 1.00 93.44 141 SER A O 1
ATOM 1107 N N . THR A 1 142 ? 10.234 13.245 27.774 1.00 95.00 142 THR A N 1
ATOM 1108 C CA . THR A 1 142 ? 10.911 12.569 28.889 1.00 95.00 142 THR A CA 1
ATOM 1109 C C . THR A 1 142 ? 10.464 11.104 28.955 1.00 95.00 142 THR A C 1
ATOM 1111 O O . THR A 1 142 ? 9.403 10.748 28.444 1.00 95.00 142 THR A O 1
ATOM 1114 N N . GLY A 1 143 ? 11.258 10.243 29.595 1.00 93.62 143 GLY A N 1
ATOM 1115 C CA . GLY A 1 143 ? 10.931 8.827 29.783 1.00 93.62 143 GLY A CA 1
ATOM 1116 C C . GLY A 1 143 ? 12.143 7.913 29.619 1.00 93.62 143 GLY A C 1
ATOM 1117 O O . GLY A 1 143 ? 13.247 8.370 29.331 1.00 93.62 143 GLY A O 1
ATOM 1118 N N . SER A 1 144 ? 11.936 6.609 29.808 1.00 93.50 144 SER A N 1
ATOM 1119 C CA . SER A 1 144 ? 12.979 5.608 29.551 1.00 93.50 144 SER A CA 1
ATOM 1120 C C . SER A 1 144 ? 13.341 5.592 28.061 1.00 93.50 144 SER A C 1
ATOM 1122 O O . SER A 1 144 ? 12.450 5.597 27.213 1.00 93.50 144 SER A O 1
ATOM 1124 N N . GLY A 1 145 ? 14.639 5.610 27.747 1.00 95.00 145 GLY A N 1
ATOM 1125 C CA . GLY A 1 145 ? 15.141 5.660 26.369 1.00 95.00 145 GLY A CA 1
ATOM 1126 C C . GLY A 1 145 ? 15.023 7.026 25.677 1.00 95.00 145 GLY A C 1
ATOM 1127 O O . GLY A 1 145 ? 15.335 7.112 24.490 1.00 95.00 145 GLY A O 1
ATOM 1128 N N . ILE A 1 146 ? 14.596 8.082 26.388 1.00 98.31 146 ILE A N 1
ATOM 1129 C CA . ILE A 1 146 ? 14.549 9.464 25.887 1.00 98.31 146 ILE A CA 1
ATOM 1130 C C . ILE A 1 146 ? 15.710 10.271 26.474 1.00 98.31 146 ILE A C 1
ATOM 1132 O O . ILE A 1 146 ? 15.844 10.398 27.690 1.00 98.31 146 ILE A O 1
ATOM 1136 N N . PHE A 1 147 ? 16.513 10.864 25.595 1.00 98.38 147 PHE A N 1
ATOM 1137 C CA . PHE A 1 147 ? 17.703 11.648 25.915 1.00 98.38 147 PHE A CA 1
ATOM 1138 C C . PHE A 1 147 ? 17.473 13.091 25.464 1.00 98.38 147 PHE A C 1
ATOM 1140 O O . PHE A 1 147 ? 17.780 13.470 24.335 1.00 98.38 147 PHE A O 1
ATOM 1147 N N . ASN A 1 148 ? 16.852 13.894 26.325 1.00 98.62 148 ASN A N 1
ATOM 1148 C CA . ASN A 1 148 ? 16.460 15.260 25.997 1.00 98.62 148 ASN A CA 1
ATOM 1149 C C . ASN A 1 148 ? 17.649 16.216 26.133 1.00 98.62 148 ASN A C 1
ATOM 1151 O O . ASN A 1 148 ? 18.184 16.409 27.228 1.00 98.62 148 ASN A O 1
ATOM 1155 N N . VAL A 1 149 ? 18.033 16.850 25.023 1.00 98.56 149 VAL A N 1
ATOM 1156 C CA . VAL A 1 149 ? 19.245 17.686 24.952 1.00 98.56 149 VAL A CA 1
ATOM 1157 C C . VAL A 1 149 ? 19.213 18.879 25.908 1.00 98.56 149 VAL A C 1
ATOM 1159 O O . VAL A 1 149 ? 20.265 19.296 26.378 1.00 98.56 149 VAL A O 1
ATOM 1162 N N . VAL A 1 150 ? 18.029 19.394 26.257 1.00 98.25 150 VAL A N 1
ATOM 1163 C CA . VAL A 1 150 ? 17.884 20.511 27.202 1.00 98.25 150 VAL A CA 1
ATOM 1164 C C . VAL A 1 150 ? 17.788 19.993 28.632 1.00 98.25 150 VAL A C 1
ATOM 1166 O O . VAL A 1 150 ? 18.628 20.317 29.465 1.00 98.25 150 VAL A O 1
ATOM 1169 N N . THR A 1 151 ? 16.786 19.167 28.938 1.00 97.50 151 THR A N 1
ATOM 1170 C CA . THR A 1 151 ? 16.488 18.820 30.339 1.00 97.50 151 THR A CA 1
ATOM 1171 C C . THR A 1 151 ? 17.463 17.813 30.941 1.00 97.50 151 THR A C 1
ATOM 1173 O O . THR A 1 151 ? 17.595 17.773 32.160 1.00 97.50 151 THR A O 1
ATOM 1176 N N . ASN A 1 152 ? 18.129 16.988 30.126 1.00 97.44 152 ASN A N 1
ATOM 1177 C CA . ASN A 1 152 ? 19.120 16.024 30.612 1.00 97.44 152 ASN A CA 1
ATOM 1178 C C . ASN A 1 152 ? 20.566 16.507 30.430 1.00 97.44 152 ASN A C 1
ATOM 1180 O O . ASN A 1 152 ? 21.413 16.134 31.236 1.00 97.44 152 ASN A O 1
ATOM 1184 N N . PHE A 1 153 ? 20.843 17.320 29.401 1.00 97.94 153 PHE A N 1
ATOM 1185 C CA . PHE A 1 153 ? 22.215 17.666 28.992 1.00 97.94 153 PHE A CA 1
ATOM 1186 C C . PHE A 1 153 ? 22.496 19.175 28.883 1.00 97.94 153 PHE A C 1
ATOM 1188 O O . PHE A 1 153 ? 23.607 19.564 28.527 1.00 97.94 153 PHE A O 1
ATOM 1195 N N . GLY A 1 154 ? 21.529 20.039 29.204 1.00 97.12 154 GLY A N 1
ATOM 1196 C CA . GLY A 1 154 ? 21.753 21.479 29.362 1.00 97.12 154 GLY A CA 1
ATOM 1197 C C . GLY A 1 154 ? 22.005 22.271 28.074 1.00 97.12 154 GLY A C 1
ATOM 1198 O O . GLY A 1 154 ? 22.633 23.323 28.149 1.00 97.12 154 GLY A O 1
ATOM 1199 N N . ALA A 1 155 ? 21.547 21.798 26.909 1.00 97.94 155 ALA A N 1
ATOM 1200 C CA . ALA A 1 155 ? 21.607 22.572 25.665 1.00 97.94 155 ALA A CA 1
ATOM 1201 C C . ALA A 1 155 ? 20.843 23.901 25.803 1.00 97.94 155 ALA A C 1
ATOM 1203 O O . ALA A 1 155 ? 19.774 23.935 26.416 1.00 97.94 155 ALA A O 1
ATOM 1204 N N . ASP A 1 156 ? 21.355 24.972 25.195 1.00 96.50 156 ASP A N 1
ATOM 1205 C CA . ASP A 1 156 ? 20.758 26.310 25.248 1.00 96.50 156 ASP A CA 1
ATOM 1206 C C . ASP A 1 156 ? 19.732 26.501 24.112 1.00 96.50 156 ASP A C 1
ATOM 1208 O O . ASP A 1 156 ? 20.133 26.638 22.954 1.00 96.50 156 ASP A O 1
ATOM 1212 N N . PRO A 1 157 ? 18.415 26.546 24.404 1.00 96.00 157 PRO A N 1
ATOM 1213 C CA . PRO A 1 157 ? 17.373 26.708 23.389 1.00 96.00 157 PRO A CA 1
ATOM 1214 C C . PRO A 1 157 ? 17.200 28.151 22.897 1.00 96.00 157 PRO A C 1
ATOM 1216 O O . PRO A 1 157 ? 16.378 28.393 22.012 1.00 96.00 157 PRO A O 1
ATOM 1219 N N . THR A 1 158 ? 17.900 29.126 23.486 1.00 94.88 158 THR A N 1
ATOM 1220 C CA . THR A 1 158 ? 17.783 30.546 23.107 1.00 94.88 158 THR A CA 1
ATOM 1221 C C . THR A 1 158 ? 18.628 30.901 21.886 1.00 94.88 158 THR A C 1
ATOM 1223 O O . THR A 1 158 ? 18.383 31.912 21.227 1.00 94.88 158 THR A O 1
ATOM 1226 N N . GLY A 1 159 ? 19.610 30.056 21.579 1.00 92.31 159 GLY A N 1
ATOM 1227 C CA . GLY A 1 159 ? 20.563 30.238 20.499 1.00 92.31 159 GLY A CA 1
ATOM 1228 C C . GLY A 1 159 ? 21.728 31.169 20.819 1.00 92.31 159 GLY A C 1
ATOM 1229 O O . GLY A 1 159 ? 22.417 31.596 19.894 1.00 92.31 159 GLY A O 1
ATOM 1230 N N . THR A 1 160 ? 21.955 31.485 22.098 1.00 93.19 160 THR A N 1
ATOM 1231 C CA . THR A 1 160 ? 23.070 32.347 22.527 1.00 93.19 160 THR A CA 1
ATOM 1232 C C . THR A 1 160 ? 24.383 31.588 22.708 1.00 93.19 160 THR A C 1
ATOM 1234 O O . THR A 1 160 ? 25.451 32.162 22.505 1.00 93.19 160 THR A O 1
ATOM 1237 N N . SER A 1 161 ? 24.306 30.296 23.036 1.00 94.75 161 SER A N 1
ATOM 1238 C CA . SER A 1 161 ? 25.450 29.444 23.371 1.00 94.75 161 SER A CA 1
ATOM 1239 C C . SER A 1 161 ? 25.563 28.248 22.424 1.00 94.75 161 SER A C 1
ATOM 1241 O O . SER A 1 161 ? 24.558 27.685 21.983 1.00 94.75 161 SER A O 1
ATOM 1243 N N . LEU A 1 162 ? 26.794 27.805 22.155 1.00 96.88 162 LEU A N 1
ATOM 1244 C CA . LEU A 1 162 ? 27.048 26.591 21.380 1.00 96.88 162 LEU A CA 1
ATOM 1245 C C . LEU A 1 162 ? 26.628 25.344 22.181 1.00 96.88 162 LEU A C 1
ATOM 1247 O O . LEU A 1 162 ? 27.115 25.112 23.284 1.00 96.88 162 LEU A O 1
ATOM 1251 N N . SER A 1 163 ? 25.749 24.518 21.611 1.00 98.19 163 SER A N 1
ATOM 1252 C CA . SER A 1 163 ? 25.160 23.341 22.273 1.00 98.19 163 SER A CA 1
ATOM 1253 C C . SER A 1 163 ? 25.845 22.010 21.918 1.00 98.19 163 SER A C 1
ATOM 1255 O O . SER A 1 163 ? 25.351 20.945 22.288 1.00 98.19 163 SER A O 1
ATOM 1257 N N . THR A 1 164 ? 26.988 22.037 21.221 1.00 97.56 164 THR A N 1
ATOM 1258 C CA . THR A 1 164 ? 27.697 20.839 20.720 1.00 97.56 164 THR A CA 1
ATOM 1259 C C . THR A 1 164 ? 27.940 19.789 21.799 1.00 97.56 164 THR A C 1
ATOM 1261 O O . THR A 1 164 ? 27.629 18.616 21.598 1.00 97.56 164 THR A O 1
ATOM 1264 N N . THR A 1 165 ? 28.433 20.202 22.970 1.00 97.62 165 THR A N 1
ATOM 1265 C CA . THR A 1 165 ? 28.734 19.285 24.078 1.00 97.62 165 THR A CA 1
ATOM 1266 C C . THR A 1 165 ? 27.487 18.549 24.564 1.00 97.62 165 THR A C 1
ATOM 1268 O O . THR A 1 165 ? 27.531 17.335 24.755 1.00 97.62 165 THR A O 1
ATOM 1271 N N . SER A 1 166 ? 26.361 19.249 24.704 1.00 98.44 166 SER A N 1
ATOM 1272 C CA . SER A 1 166 ? 25.096 18.663 25.158 1.00 98.44 166 SER A CA 1
ATOM 1273 C C . SER A 1 166 ? 24.552 17.634 24.166 1.00 98.44 166 SER A C 1
ATOM 1275 O O . SER A 1 166 ? 24.106 16.561 24.570 1.00 98.44 166 SER A O 1
ATOM 1277 N N . PHE A 1 167 ? 24.637 17.916 22.862 1.00 98.44 167 PHE A N 1
ATOM 1278 C CA . PHE A 1 167 ? 24.241 16.963 21.820 1.00 98.44 167 PHE A CA 1
ATOM 1279 C C . PHE A 1 167 ? 25.158 15.734 21.792 1.00 98.44 167 PHE A C 1
ATOM 1281 O O . PHE A 1 167 ? 24.661 14.610 21.730 1.00 98.44 167 PHE A O 1
ATOM 1288 N N . ALA A 1 168 ? 26.477 15.918 21.902 1.00 97.75 168 ALA A N 1
ATOM 1289 C CA . ALA A 1 168 ? 27.432 14.811 21.952 1.00 97.75 168 ALA A CA 1
ATOM 1290 C C . ALA A 1 168 ? 27.205 13.904 23.177 1.00 97.75 168 ALA A C 1
ATOM 1292 O O . ALA A 1 168 ? 27.213 12.677 23.057 1.00 97.75 168 ALA A O 1
ATOM 1293 N N . GLN A 1 169 ? 26.936 14.494 24.346 1.00 98.31 169 GLN A N 1
ATOM 1294 C CA . GLN A 1 169 ? 26.592 13.748 25.559 1.00 98.31 169 GLN A CA 1
ATOM 1295 C C . GLN A 1 169 ? 25.271 12.984 25.409 1.00 98.31 169 GLN A C 1
ATOM 1297 O O . GLN A 1 169 ? 25.209 11.818 25.796 1.00 98.31 169 GLN A O 1
ATOM 1302 N N . ALA A 1 170 ? 24.248 13.589 24.796 1.00 98.50 170 ALA A N 1
ATOM 1303 C CA . ALA A 1 170 ? 22.971 12.925 24.540 1.00 98.50 170 ALA A CA 1
ATOM 1304 C C . ALA A 1 170 ? 23.116 11.722 23.594 1.00 98.50 170 ALA A C 1
ATOM 1306 O O . ALA A 1 170 ? 22.594 10.647 23.887 1.00 98.50 170 ALA A O 1
ATOM 1307 N N . MET A 1 171 ? 23.869 11.875 22.499 1.00 98.06 171 MET A N 1
ATOM 1308 C CA . MET A 1 171 ? 24.161 10.788 21.554 1.00 98.06 171 MET A CA 1
ATOM 1309 C C . MET A 1 171 ? 24.936 9.648 22.225 1.00 98.06 171 MET A C 1
ATOM 1311 O O . MET A 1 171 ? 24.591 8.478 22.055 1.00 98.06 171 MET A O 1
ATOM 1315 N N . SER A 1 172 ? 25.951 9.983 23.027 1.00 97.81 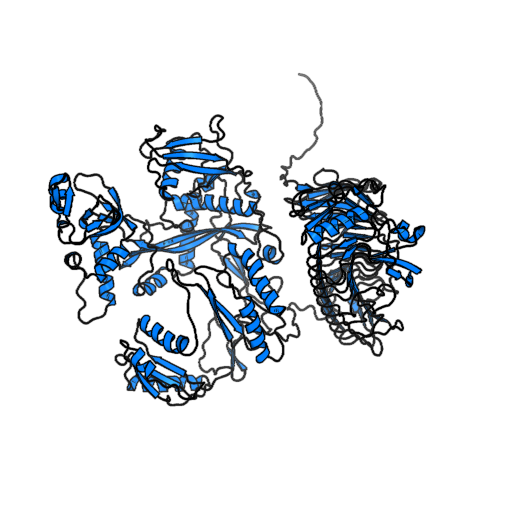172 SER A N 1
ATOM 1316 C CA . SER A 1 172 ? 26.749 9.003 23.773 1.00 97.81 172 SER A CA 1
ATOM 1317 C C . SER A 1 172 ? 25.912 8.248 24.809 1.00 97.81 172 SER A C 1
ATOM 1319 O O . SER A 1 172 ? 25.998 7.022 24.906 1.00 97.81 172 SER A O 1
ATOM 1321 N N . ALA A 1 173 ? 25.046 8.953 25.540 1.00 98.12 173 ALA A N 1
ATOM 1322 C CA . ALA A 1 173 ? 24.142 8.346 26.509 1.00 98.12 173 ALA A CA 1
ATOM 1323 C C . ALA A 1 173 ? 23.124 7.412 25.835 1.00 98.12 173 ALA A C 1
ATOM 1325 O O . ALA A 1 173 ? 22.932 6.289 26.302 1.00 98.12 173 ALA A O 1
ATOM 1326 N N . ALA A 1 174 ? 22.541 7.830 24.705 1.00 97.94 174 ALA A N 1
ATOM 1327 C CA . ALA A 1 174 ? 21.644 6.990 23.914 1.00 97.94 174 ALA A CA 1
ATOM 1328 C C . ALA A 1 174 ? 22.349 5.730 23.401 1.00 97.94 174 ALA A C 1
ATOM 1330 O O . ALA A 1 174 ? 21.854 4.620 23.580 1.00 97.94 174 ALA A O 1
ATOM 1331 N N . SER A 1 175 ? 23.548 5.875 22.838 1.00 96.88 175 SER A N 1
ATOM 1332 C CA . SER A 1 175 ? 24.334 4.732 22.370 1.00 96.88 175 SER A CA 1
ATOM 1333 C C . SER A 1 175 ? 24.726 3.785 23.506 1.00 96.88 175 SER A C 1
ATOM 1335 O O . SER A 1 175 ? 24.638 2.571 23.343 1.00 96.88 175 SER A O 1
ATOM 1337 N N . SER A 1 176 ? 25.132 4.317 24.663 1.00 96.94 176 SER A N 1
ATOM 1338 C CA . SER A 1 176 ? 25.523 3.516 25.836 1.00 96.94 176 SER A CA 1
ATOM 1339 C C . SER A 1 176 ? 24.350 2.732 26.426 1.00 96.94 176 SER A C 1
ATOM 1341 O O . SER A 1 176 ? 24.546 1.693 27.049 1.00 96.94 176 SER A O 1
ATOM 1343 N N . ASN A 1 177 ? 23.123 3.200 26.192 1.00 96.25 177 ASN A N 1
ATOM 1344 C CA . ASN A 1 177 ? 21.888 2.516 26.557 1.00 96.25 177 ASN A CA 1
ATOM 1345 C C . ASN A 1 177 ? 21.481 1.412 25.551 1.00 96.25 177 ASN A C 1
ATOM 1347 O O . ASN A 1 177 ? 20.419 0.810 25.691 1.00 96.25 177 ASN A O 1
ATOM 1351 N N . GLY A 1 178 ? 22.303 1.138 24.531 1.00 91.81 178 GLY A N 1
ATOM 1352 C CA . GLY A 1 178 ? 21.980 0.201 23.449 1.00 91.81 178 GLY A CA 1
ATOM 1353 C C . GLY A 1 178 ? 21.056 0.788 22.377 1.00 91.81 178 GLY A C 1
ATOM 1354 O O . GLY A 1 178 ? 20.495 0.037 21.583 1.00 91.81 178 GLY A O 1
ATOM 1355 N N . GLY A 1 179 ? 20.886 2.113 22.363 1.00 94.75 179 GLY A N 1
ATOM 1356 C CA . GLY A 1 179 ? 19.978 2.844 21.487 1.00 94.75 179 GLY A CA 1
ATOM 1357 C C . GLY A 1 179 ? 19.025 3.755 22.265 1.00 94.75 179 GLY A C 1
ATOM 1358 O O . GLY A 1 179 ? 18.977 3.768 23.501 1.00 94.75 179 GLY A O 1
ATOM 1359 N N . GLY A 1 180 ? 18.241 4.536 21.528 1.00 95.75 180 GLY A N 1
ATOM 1360 C CA . GLY A 1 180 ? 17.256 5.447 22.109 1.00 95.75 180 GLY A CA 1
ATOM 1361 C C . GLY A 1 180 ? 16.978 6.668 21.247 1.00 95.75 180 GLY A C 1
ATOM 1362 O O . GLY A 1 180 ? 17.470 6.785 20.126 1.00 95.75 180 GLY A O 1
ATOM 1363 N N . ILE A 1 181 ? 16.173 7.586 21.777 1.00 98.62 181 ILE A N 1
ATOM 1364 C CA . ILE A 1 181 ? 15.754 8.795 21.073 1.00 98.62 181 ILE A CA 1
ATOM 1365 C C . ILE A 1 181 ? 16.427 10.005 21.711 1.00 98.62 181 ILE A C 1
ATOM 1367 O O . ILE A 1 181 ? 16.133 10.357 22.853 1.00 98.62 181 ILE A O 1
ATOM 1371 N N . VAL A 1 182 ? 17.287 10.679 20.954 1.00 98.81 182 VAL A N 1
ATOM 1372 C CA . VAL A 1 182 ? 17.752 12.023 21.287 1.00 98.81 182 VAL A CA 1
ATOM 1373 C C . VAL A 1 182 ? 16.647 13.006 20.919 1.00 98.81 182 VAL A C 1
ATOM 1375 O O . VAL A 1 182 ? 16.325 13.190 19.745 1.00 98.81 182 VAL A O 1
ATOM 1378 N N . TYR A 1 183 ? 16.030 13.595 21.940 1.00 98.75 183 TYR A N 1
ATOM 1379 C CA . TYR A 1 183 ? 14.875 14.478 21.802 1.00 98.75 183 TYR A CA 1
ATOM 1380 C C . TYR A 1 183 ? 15.321 15.940 21.806 1.00 98.75 183 TYR A C 1
ATOM 1382 O O . TYR A 1 183 ? 15.935 16.400 22.774 1.00 98.75 183 TYR A O 1
ATOM 1390 N N . VAL A 1 184 ? 14.963 16.683 20.758 1.00 98.69 184 VAL A N 1
ATOM 1391 C CA . VAL A 1 184 ? 15.236 18.120 20.635 1.00 98.69 184 VAL A CA 1
ATOM 1392 C C . VAL A 1 184 ? 13.925 18.906 20.773 1.00 98.69 184 VAL A C 1
ATOM 1394 O O . VAL A 1 184 ? 13.080 18.839 19.874 1.00 98.69 184 VAL A O 1
ATOM 1397 N N . PRO A 1 185 ? 13.712 19.630 21.891 1.00 97.81 185 PRO A N 1
ATOM 1398 C CA . PRO A 1 185 ? 12.522 20.456 22.076 1.00 97.81 185 PRO A CA 1
ATOM 1399 C C . PRO A 1 185 ? 12.542 21.716 21.188 1.00 97.81 185 PRO A C 1
ATOM 1401 O O . PRO A 1 185 ? 13.563 22.027 20.577 1.00 97.81 185 PRO A O 1
ATOM 1404 N N . PRO A 1 186 ? 11.423 22.460 21.101 1.00 97.19 186 PRO A N 1
ATOM 1405 C CA . PRO A 1 186 ? 11.388 23.748 20.410 1.00 97.19 186 PRO A CA 1
ATOM 1406 C C . PRO A 1 186 ? 12.420 24.738 20.971 1.00 97.19 186 PRO A C 1
ATOM 1408 O O . PRO A 1 186 ? 12.544 24.882 22.187 1.00 97.19 186 PRO A O 1
ATOM 1411 N N . GLY A 1 187 ? 13.137 25.431 20.085 1.00 97.19 187 GLY A N 1
ATOM 1412 C CA . GLY A 1 187 ? 14.279 26.282 20.432 1.00 97.19 187 GLY A CA 1
ATOM 1413 C C . GLY A 1 187 ? 15.254 26.432 19.264 1.00 97.19 187 GLY A C 1
ATOM 1414 O O . GLY A 1 187 ? 15.139 25.723 18.268 1.00 97.19 187 GLY A O 1
ATOM 1415 N N . VAL A 1 188 ? 16.208 27.353 19.375 1.00 98.31 188 VAL A N 1
ATOM 1416 C CA . VAL A 1 188 ? 17.290 27.547 18.400 1.00 98.31 188 VAL A CA 1
ATOM 1417 C C . VAL A 1 188 ? 18.597 27.073 19.023 1.00 98.31 188 VAL A C 1
ATOM 1419 O O . VAL A 1 188 ? 18.980 27.559 20.080 1.00 98.31 188 VAL A O 1
ATOM 1422 N N . TYR A 1 189 ? 19.292 26.154 18.356 1.00 98.38 189 TYR A N 1
ATOM 1423 C CA . TYR A 1 189 ? 20.488 25.491 18.874 1.00 98.38 189 TYR A CA 1
ATOM 1424 C C . TYR A 1 189 ? 21.653 25.615 17.883 1.00 98.38 189 TYR A C 1
ATOM 1426 O O . TYR A 1 189 ? 21.744 24.821 16.941 1.00 98.38 189 TYR A O 1
ATOM 1434 N N . PRO A 1 190 ? 22.563 26.589 18.067 1.00 98.12 190 PRO A N 1
ATOM 1435 C CA . PRO A 1 190 ? 23.874 26.581 17.436 1.00 98.12 190 PRO A CA 1
ATOM 1436 C C . PRO A 1 190 ? 24.599 25.288 17.810 1.00 98.12 190 PRO A C 1
ATOM 1438 O O . PRO A 1 190 ? 24.779 25.002 18.998 1.00 98.12 190 PRO A O 1
ATOM 1441 N N . VAL A 1 191 ? 24.983 24.480 16.823 1.00 97.88 191 VAL A N 1
ATOM 1442 C CA . VAL A 1 191 ? 25.580 23.161 17.076 1.00 97.88 191 VAL A CA 1
ATOM 1443 C C . VAL A 1 191 ? 26.670 22.829 16.057 1.00 97.88 191 VAL A C 1
ATOM 1445 O O . VAL A 1 191 ? 26.500 23.032 14.853 1.00 97.88 191 VAL A O 1
ATOM 1448 N N . GLY A 1 192 ? 27.795 22.327 16.572 1.00 97.88 192 GLY A N 1
ATOM 1449 C CA . GLY A 1 192 ? 28.931 21.777 15.828 1.00 97.88 192 GLY A CA 1
ATOM 1450 C C . GLY A 1 192 ? 28.587 20.458 15.127 1.00 97.88 192 GLY A C 1
ATOM 1451 O O . GLY A 1 192 ? 27.410 20.147 14.931 1.00 97.88 192 GLY A O 1
ATOM 1452 N N . ASN A 1 193 ? 29.592 19.657 14.764 1.00 98.00 193 ASN A N 1
ATOM 1453 C CA . ASN A 1 193 ? 29.361 18.338 14.161 1.00 98.00 193 ASN A CA 1
ATOM 1454 C C . ASN A 1 193 ? 28.523 17.419 15.067 1.00 98.00 193 ASN A C 1
ATOM 1456 O O . ASN A 1 193 ? 28.772 17.314 16.270 1.00 98.00 193 ASN A O 1
ATOM 1460 N N . ILE A 1 194 ? 27.563 16.711 14.470 1.00 98.19 194 ILE A N 1
ATOM 1461 C CA . ILE A 1 194 ? 26.758 15.672 15.116 1.00 98.19 194 ILE A CA 1
ATOM 1462 C C . ILE A 1 194 ? 27.056 14.346 14.419 1.00 98.19 194 ILE A C 1
ATOM 1464 O O . ILE A 1 194 ? 26.838 14.211 13.219 1.00 98.19 194 ILE A O 1
ATOM 1468 N N . ILE A 1 195 ? 27.509 13.354 15.186 1.00 97.88 195 ILE A N 1
ATOM 1469 C CA . ILE A 1 195 ? 27.723 11.984 14.709 1.00 97.88 195 ILE A CA 1
ATOM 1470 C C . ILE A 1 195 ? 26.696 11.086 15.397 1.00 97.88 195 ILE A C 1
ATOM 1472 O O . ILE A 1 195 ? 26.708 10.971 16.623 1.00 97.88 195 ILE A O 1
ATOM 1476 N N . ILE A 1 196 ? 25.805 10.464 14.623 1.00 98.56 196 ILE A N 1
ATOM 1477 C CA . ILE A 1 196 ? 24.722 9.621 15.146 1.00 98.56 196 ILE A CA 1
ATOM 1478 C C . ILE A 1 196 ? 25.179 8.149 15.194 1.00 98.56 196 ILE A C 1
ATOM 1480 O O . ILE A 1 196 ? 25.494 7.587 14.141 1.00 98.56 196 ILE A O 1
ATOM 1484 N N . PRO A 1 197 ? 25.239 7.505 16.376 1.00 98.19 197 PRO A N 1
ATOM 1485 C CA . PRO A 1 197 ? 25.606 6.091 16.514 1.00 98.19 197 PRO A CA 1
ATOM 1486 C C . PRO A 1 197 ? 24.493 5.133 16.064 1.00 98.19 197 PRO A C 1
ATOM 1488 O O . PRO A 1 197 ? 23.344 5.540 15.906 1.00 98.19 197 PRO A O 1
ATOM 1491 N N . SER A 1 198 ? 24.814 3.842 15.914 1.00 97.88 198 SER A N 1
ATOM 1492 C CA . SER A 1 198 ? 23.819 2.800 15.609 1.00 97.88 198 SER A CA 1
ATOM 1493 C C . SER A 1 198 ? 22.664 2.775 16.613 1.00 97.88 198 SER A C 1
ATOM 1495 O O . SER A 1 198 ? 22.875 3.010 17.803 1.00 97.88 198 SER A O 1
ATOM 1497 N N . ALA A 1 199 ? 21.462 2.425 16.146 1.00 96.56 199 ALA A N 1
ATOM 1498 C CA . ALA A 1 199 ? 20.244 2.307 16.957 1.00 96.56 199 ALA A CA 1
ATOM 1499 C C . ALA A 1 199 ? 19.805 3.599 17.686 1.00 96.56 199 ALA A C 1
ATOM 1501 O O . ALA A 1 199 ? 18.951 3.558 18.578 1.00 96.56 199 ALA A O 1
ATOM 1502 N N . VAL A 1 200 ? 20.364 4.760 17.321 1.00 98.31 200 VAL A N 1
ATOM 1503 C CA . VAL A 1 200 ? 19.973 6.064 17.870 1.00 98.31 200 VAL A CA 1
ATOM 1504 C C . VAL A 1 200 ? 19.080 6.804 16.879 1.00 98.31 200 VAL A C 1
ATOM 1506 O O . VAL A 1 200 ? 19.374 6.906 15.689 1.00 98.31 200 VAL A O 1
ATOM 1509 N N . SER A 1 201 ? 17.977 7.350 17.386 1.00 98.38 201 SER A N 1
ATOM 1510 C CA . SER A 1 201 ? 17.084 8.221 16.627 1.00 98.38 201 SER A CA 1
ATOM 1511 C C . SER A 1 201 ? 17.213 9.672 17.085 1.00 98.38 201 SER A C 1
ATOM 1513 O O . SER A 1 201 ? 17.140 9.947 18.278 1.00 98.38 201 SER A O 1
ATOM 1515 N N . LEU A 1 202 ? 17.345 10.612 16.155 1.00 98.62 202 LEU A N 1
ATOM 1516 C CA . LEU A 1 202 ? 17.298 12.049 16.414 1.00 98.62 202 LEU A CA 1
ATOM 1517 C C . LEU A 1 202 ? 15.895 12.574 16.091 1.00 98.62 202 LEU A C 1
ATOM 1519 O O . LEU A 1 202 ? 15.500 12.621 14.925 1.00 98.62 202 LEU A O 1
ATOM 1523 N N . TYR A 1 203 ? 15.145 12.961 17.122 1.00 98.75 203 TYR A N 1
ATOM 1524 C CA . TYR A 1 203 ? 13.813 13.541 16.974 1.00 98.75 203 TYR A CA 1
ATOM 1525 C C . TYR A 1 203 ? 13.855 15.064 17.116 1.00 98.75 203 TYR A C 1
ATOM 1527 O O . TYR A 1 203 ? 14.255 15.585 18.160 1.00 98.75 203 TYR A O 1
ATOM 1535 N N . LEU A 1 204 ? 13.399 15.773 16.082 1.00 98.50 204 LEU A N 1
ATOM 1536 C CA . LEU A 1 204 ? 13.306 17.231 16.049 1.00 98.50 204 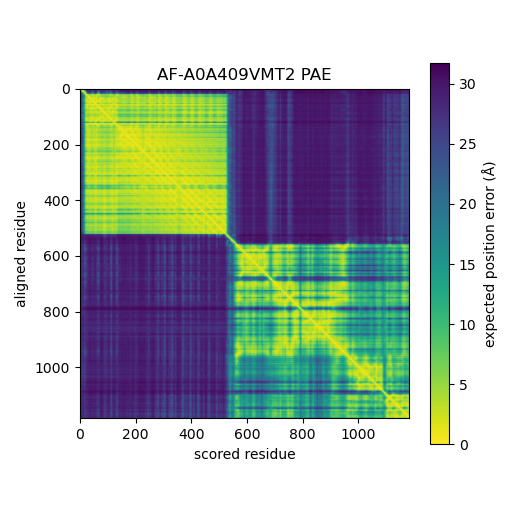LEU A CA 1
ATOM 1537 C C . LEU A 1 204 ? 11.847 17.662 16.204 1.00 98.50 204 LEU A C 1
ATOM 1539 O O . LEU A 1 204 ? 11.070 17.603 15.247 1.00 98.50 204 LEU A O 1
ATOM 1543 N N . ALA A 1 205 ? 11.468 18.128 17.396 1.00 97.56 205 ALA A N 1
ATOM 1544 C CA . ALA A 1 205 ? 10.110 18.601 17.640 1.00 97.56 205 ALA A CA 1
ATOM 1545 C C . ALA A 1 205 ? 9.780 19.822 16.764 1.00 97.56 205 ALA A C 1
ATOM 1547 O O . ALA A 1 205 ? 10.656 20.629 16.442 1.00 97.56 205 ALA A O 1
ATOM 1548 N N . GLY A 1 206 ? 8.505 19.988 16.410 1.00 95.75 206 GLY A N 1
ATOM 1549 C CA . GLY A 1 206 ? 8.022 21.167 15.690 1.00 95.75 206 GLY A CA 1
ATOM 1550 C C . GLY A 1 206 ? 8.404 22.476 16.391 1.00 95.75 206 GLY A C 1
ATOM 1551 O O . GLY A 1 206 ? 8.067 22.679 17.555 1.00 95.75 206 GLY A O 1
ATOM 1552 N N . GLY A 1 207 ? 9.113 23.362 15.687 1.00 95.00 207 GLY A N 1
ATOM 1553 C CA . GLY A 1 207 ? 9.654 24.617 16.233 1.00 95.00 207 GLY A CA 1
ATOM 1554 C C . GLY A 1 207 ? 11.087 24.527 16.775 1.00 95.00 207 GLY A C 1
ATOM 1555 O O . GLY A 1 207 ? 11.644 25.542 17.188 1.00 95.00 207 GLY A O 1
ATOM 1556 N N . SER A 1 208 ? 11.703 23.342 16.780 1.00 98.00 208 SER A N 1
ATOM 1557 C CA . SER A 1 208 ? 13.144 23.193 17.016 1.00 98.00 208 SER A CA 1
ATOM 1558 C C . SER A 1 208 ? 13.951 23.602 15.778 1.00 98.00 208 SER A C 1
ATOM 1560 O O . SER A 1 208 ? 13.513 23.382 14.646 1.00 98.00 208 SER A O 1
ATOM 1562 N N . VAL A 1 209 ? 15.127 24.197 15.983 1.00 98.56 209 VAL A N 1
ATOM 1563 C CA . VAL A 1 209 ? 16.071 24.581 14.929 1.00 98.56 209 VAL A CA 1
ATOM 1564 C C . VAL A 1 209 ? 17.481 24.183 15.337 1.00 98.56 209 VAL A C 1
ATOM 1566 O O . VAL A 1 209 ? 18.057 24.791 16.237 1.00 98.56 209 VAL A O 1
ATOM 1569 N N . LEU A 1 210 ? 18.069 23.211 14.645 1.00 98.69 210 LEU A N 1
ATOM 1570 C CA . LEU A 1 210 ? 19.519 23.024 14.656 1.00 98.69 210 LEU A CA 1
ATOM 1571 C C . LEU A 1 210 ? 20.126 24.046 13.704 1.00 98.69 210 LEU A C 1
ATOM 1573 O O . LEU A 1 210 ? 19.692 24.135 12.557 1.00 98.69 210 LEU A O 1
ATOM 1577 N N . ARG A 1 211 ? 21.097 24.833 14.163 1.00 98.00 211 ARG A N 1
ATOM 1578 C CA . ARG A 1 211 ? 21.668 25.932 13.382 1.00 98.00 211 ARG A CA 1
ATOM 1579 C C . ARG A 1 211 ? 23.170 25.767 13.205 1.00 98.00 211 ARG A C 1
ATOM 1581 O O . ARG A 1 211 ? 23.912 25.704 14.183 1.00 98.00 211 ARG A O 1
ATOM 1588 N N . PHE A 1 212 ? 23.606 25.765 11.952 1.00 98.25 212 PHE A N 1
ATOM 1589 C CA . PHE A 1 212 ? 25.012 25.818 11.585 1.00 98.25 212 PHE A CA 1
ATOM 1590 C C . PHE A 1 212 ? 25.556 27.220 11.878 1.00 98.25 212 PHE A C 1
ATOM 1592 O O . PHE A 1 212 ? 24.948 28.226 11.494 1.00 98.25 212 PHE A O 1
ATOM 1599 N N . THR A 1 213 ? 26.686 27.320 12.573 1.00 96.38 213 THR A N 1
ATOM 1600 C CA . THR A 1 213 ? 27.236 28.623 12.974 1.00 96.38 213 THR A CA 1
ATOM 1601 C C . THR A 1 213 ? 27.964 29.306 11.820 1.00 96.38 213 THR A C 1
ATOM 1603 O O . THR A 1 213 ? 27.991 30.532 11.756 1.00 96.38 213 THR A O 1
ATOM 1606 N N . GLY A 1 214 ? 28.519 28.530 10.881 1.00 93.88 214 GLY A N 1
ATOM 1607 C CA . GLY A 1 214 ? 29.390 29.027 9.814 1.00 93.88 214 GLY A CA 1
ATOM 1608 C C . GLY A 1 214 ? 30.771 29.478 10.294 1.00 93.88 214 GLY A C 1
ATOM 1609 O O . GLY A 1 214 ? 31.565 29.946 9.480 1.00 93.88 214 GLY A O 1
ATOM 1610 N N . ASN A 1 215 ? 31.072 29.343 11.589 1.00 94.62 215 ASN A N 1
ATOM 1611 C CA . ASN A 1 215 ? 32.396 29.587 12.142 1.00 94.62 215 ASN A CA 1
ATOM 1612 C C . ASN A 1 215 ? 33.207 28.289 12.100 1.00 94.62 215 ASN A C 1
ATOM 1614 O O . ASN A 1 215 ? 32.883 27.330 12.794 1.00 94.62 215 ASN A O 1
ATOM 1618 N N . GLN A 1 216 ? 34.286 28.271 11.316 1.00 95.12 216 GLN A N 1
ATOM 1619 C CA . GLN A 1 216 ? 35.127 27.086 11.125 1.00 95.12 216 GLN A CA 1
ATOM 1620 C C . GLN A 1 216 ? 35.667 26.496 12.443 1.00 95.12 216 GLN A C 1
ATOM 1622 O O . GLN A 1 216 ? 35.904 25.296 12.507 1.00 95.12 216 GLN A O 1
ATOM 1627 N N . GLN A 1 217 ? 35.845 27.302 13.496 1.00 95.50 217 GLN A N 1
ATOM 1628 C CA . GLN A 1 217 ? 36.357 26.825 14.790 1.00 95.50 217 GLN A CA 1
ATOM 1629 C C . GLN A 1 217 ? 35.397 25.883 15.531 1.00 95.50 217 GLN A C 1
ATOM 1631 O O . GLN A 1 217 ? 35.839 25.145 16.408 1.00 95.50 217 GLN A O 1
ATOM 1636 N N . ASP A 1 218 ? 34.111 25.885 15.173 1.00 96.62 218 ASP A N 1
ATOM 1637 C CA . ASP A 1 218 ? 33.094 25.051 15.821 1.00 96.62 218 ASP A CA 1
ATOM 1638 C C . ASP A 1 218 ? 33.002 23.639 15.204 1.00 96.62 218 ASP A C 1
ATOM 1640 O O . ASP A 1 218 ? 32.233 22.805 15.693 1.00 96.62 218 ASP A O 1
ATOM 1644 N N . TYR A 1 219 ? 33.763 23.369 14.131 1.00 97.56 219 TYR A N 1
ATOM 1645 C CA . TYR A 1 219 ? 33.639 22.166 13.303 1.00 97.56 219 TYR A CA 1
ATOM 1646 C C . TYR A 1 219 ? 34.981 21.516 12.962 1.00 97.56 219 TYR A C 1
ATOM 1648 O O . TYR A 1 219 ? 36.036 22.155 12.933 1.00 97.56 219 TYR A O 1
ATOM 1656 N N . THR A 1 220 ? 34.933 20.235 12.604 1.00 95.50 220 THR A N 1
ATOM 1657 C CA . THR A 1 220 ? 36.019 19.590 11.866 1.00 95.50 220 THR A CA 1
ATOM 1658 C C . THR A 1 220 ? 36.061 20.125 10.436 1.00 95.50 220 THR A C 1
ATOM 1660 O O . THR A 1 220 ? 35.036 20.363 9.809 1.00 95.50 220 THR A O 1
ATOM 1663 N N . THR A 1 221 ? 37.258 20.350 9.893 1.00 96.38 221 THR A N 1
ATOM 1664 C CA . THR A 1 221 ? 37.409 20.638 8.459 1.00 96.38 221 THR A CA 1
ATOM 1665 C C . THR A 1 221 ? 37.635 19.323 7.729 1.00 96.38 221 THR A C 1
ATOM 1667 O O . THR A 1 221 ? 38.727 18.764 7.811 1.00 96.38 221 THR A O 1
ATOM 1670 N N . ASP A 1 222 ? 36.612 18.830 7.034 1.00 95.56 222 ASP A N 1
ATOM 1671 C CA . ASP A 1 222 ? 36.640 17.496 6.429 1.00 95.56 222 ASP A CA 1
ATOM 1672 C C . ASP A 1 222 ? 37.149 17.523 4.987 1.00 95.56 222 ASP A C 1
ATOM 1674 O O . ASP A 1 222 ? 37.804 16.585 4.539 1.00 95.56 222 ASP A O 1
ATOM 1678 N N . TRP A 1 223 ? 36.881 18.598 4.246 1.00 95.12 223 TRP A N 1
ATOM 1679 C CA . TRP A 1 223 ? 37.265 18.682 2.838 1.00 95.12 223 TRP A CA 1
ATOM 1680 C C . TRP A 1 223 ? 37.391 20.115 2.321 1.00 95.12 223 TRP A C 1
ATOM 1682 O O . TRP A 1 223 ? 36.885 21.075 2.900 1.00 95.12 223 TRP A O 1
ATOM 1692 N N . LEU A 1 224 ? 38.055 20.245 1.169 1.00 93.25 224 LEU A N 1
ATOM 1693 C CA . LEU A 1 224 ? 38.101 21.463 0.361 1.00 93.25 224 LEU A CA 1
ATOM 1694 C C . LEU A 1 224 ? 37.221 21.272 -0.880 1.00 93.25 224 LEU A C 1
ATOM 1696 O O . LEU A 1 224 ? 37.519 20.445 -1.745 1.00 93.25 224 LEU A O 1
ATOM 1700 N N . LYS A 1 225 ? 36.168 22.083 -1.014 1.00 90.88 225 LYS A N 1
ATOM 1701 C CA . LYS A 1 225 ? 35.366 22.158 -2.239 1.00 90.88 225 LYS A CA 1
ATOM 1702 C C . LYS A 1 225 ? 36.078 23.068 -3.233 1.00 90.88 225 LYS A C 1
ATOM 1704 O O . LYS A 1 225 ? 35.893 24.285 -3.233 1.00 90.88 225 LYS A O 1
ATOM 1709 N N . THR A 1 226 ? 36.923 22.477 -4.073 1.00 87.50 226 THR A N 1
ATOM 1710 C CA . THR A 1 226 ? 37.818 23.209 -4.984 1.00 87.50 226 THR A CA 1
ATOM 1711 C C . THR A 1 226 ? 37.072 24.155 -5.925 1.00 87.50 226 THR A C 1
ATOM 1713 O O . THR A 1 226 ? 37.525 25.276 -6.130 1.00 87.50 226 THR A O 1
ATOM 1716 N N . SER A 1 227 ? 35.902 23.754 -6.433 1.00 87.50 227 SER A N 1
ATOM 1717 C CA . SER A 1 227 ? 35.078 24.574 -7.334 1.00 87.50 227 SER A CA 1
ATOM 1718 C C . SER A 1 227 ? 34.554 25.860 -6.687 1.00 87.50 227 SER A C 1
ATOM 1720 O O . SER A 1 227 ? 34.382 26.868 -7.367 1.00 87.50 227 SER A O 1
ATOM 1722 N N . GLN A 1 228 ? 34.369 25.858 -5.365 1.00 89.12 228 GLN A N 1
ATOM 1723 C CA . GLN A 1 228 ? 33.982 27.042 -4.603 1.00 89.12 228 GLN A CA 1
ATOM 1724 C C . GLN A 1 228 ? 35.162 27.709 -3.880 1.00 89.12 228 GLN A C 1
ATOM 1726 O O . GLN A 1 228 ? 34.974 28.771 -3.284 1.00 89.12 228 GLN A O 1
ATOM 1731 N N . GLY A 1 229 ? 36.357 27.107 -3.885 1.00 90.56 229 GLY A N 1
ATOM 1732 C CA . GLY A 1 229 ? 37.527 27.590 -3.144 1.00 90.56 229 GLY A CA 1
ATOM 1733 C C . GLY A 1 229 ? 37.275 27.731 -1.637 1.00 90.56 229 GLY A C 1
ATOM 1734 O O . GLY A 1 229 ? 37.683 28.731 -1.040 1.00 90.56 229 GLY A O 1
ATOM 1735 N N . ARG A 1 230 ? 36.533 26.787 -1.040 1.00 92.06 230 ARG A N 1
ATOM 1736 C CA . ARG A 1 230 ? 36.076 26.847 0.360 1.00 92.06 230 ARG A CA 1
ATOM 1737 C C . ARG A 1 230 ? 36.260 25.523 1.087 1.00 92.06 230 ARG A C 1
ATOM 1739 O O . ARG A 1 230 ? 35.971 24.464 0.531 1.00 92.06 230 ARG A O 1
ATOM 1746 N N . ASN A 1 231 ? 36.703 25.614 2.336 1.00 95.12 231 ASN A N 1
ATOM 1747 C CA . ASN A 1 231 ? 36.697 24.491 3.265 1.00 95.12 231 ASN A CA 1
ATOM 1748 C C . ASN A 1 231 ? 35.260 24.168 3.676 1.00 95.12 231 ASN A C 1
ATOM 1750 O O . ASN A 1 231 ? 34.416 25.068 3.750 1.00 95.12 231 ASN A O 1
ATOM 1754 N N . GLY A 1 232 ? 35.005 22.903 3.980 1.00 96.00 232 GLY A N 1
ATOM 1755 C CA . GLY A 1 232 ? 33.734 22.498 4.538 1.00 96.00 232 GLY A CA 1
ATOM 1756 C C . GLY A 1 232 ? 33.782 21.232 5.369 1.00 96.00 232 GLY A C 1
ATOM 1757 O O . GLY A 1 232 ? 34.850 20.668 5.625 1.00 96.00 232 GLY A O 1
ATOM 1758 N N . THR A 1 233 ? 32.599 20.850 5.833 1.00 97.62 233 THR A N 1
ATOM 1759 C CA . THR A 1 233 ? 32.391 19.773 6.799 1.00 97.62 233 THR A CA 1
ATOM 1760 C C . THR A 1 233 ? 31.157 18.935 6.483 1.00 97.62 233 THR A C 1
ATOM 1762 O O . THR A 1 233 ? 30.204 19.417 5.864 1.00 97.62 233 THR A O 1
ATOM 1765 N N . GLU A 1 234 ? 31.166 17.694 6.961 1.00 97.00 234 GLU A N 1
ATOM 1766 C CA . GLU A 1 234 ? 29.976 16.862 7.103 1.00 97.00 234 GLU A CA 1
ATOM 1767 C C . GLU A 1 234 ? 29.307 17.183 8.449 1.00 97.00 234 GLU A C 1
ATOM 1769 O O . GLU A 1 234 ? 29.746 16.732 9.510 1.00 97.00 234 GLU A O 1
ATOM 1774 N N . TRP A 1 235 ? 28.258 18.013 8.437 1.00 98.06 235 TRP A N 1
ATOM 1775 C CA . TRP A 1 235 ? 27.712 18.570 9.678 1.00 98.06 235 TRP A CA 1
ATOM 1776 C C . TRP A 1 235 ? 26.982 17.525 10.529 1.00 98.06 235 TRP A C 1
ATOM 1778 O O . TRP A 1 235 ? 27.379 17.281 11.670 1.00 98.06 235 TRP A O 1
ATOM 1788 N N . ILE A 1 236 ? 25.924 16.909 9.995 1.00 98.56 236 ILE A N 1
ATOM 1789 C CA . ILE A 1 236 ? 25.183 15.835 10.665 1.00 98.56 236 ILE A CA 1
ATOM 1790 C C . ILE A 1 236 ? 25.437 14.544 9.896 1.00 98.56 236 ILE A C 1
ATOM 1792 O O . ILE A 1 236 ? 24.901 14.349 8.809 1.00 98.56 236 ILE A O 1
ATOM 1796 N N . THR A 1 237 ? 26.240 13.654 10.467 1.00 97.94 237 THR A N 1
ATOM 1797 C CA . THR A 1 237 ? 26.632 12.385 9.848 1.00 97.94 237 THR A CA 1
ATOM 1798 C C . THR A 1 237 ? 26.267 11.198 10.731 1.00 97.94 237 THR A C 1
ATOM 1800 O O . THR A 1 237 ? 25.951 11.336 11.915 1.00 97.94 237 THR A O 1
ATOM 1803 N N . THR A 1 238 ? 26.301 10.003 10.162 1.00 98.44 238 THR A N 1
ATOM 1804 C CA . THR A 1 238 ? 26.221 8.756 10.924 1.00 98.44 238 THR A CA 1
ATOM 1805 C C . THR A 1 238 ? 27.616 8.273 11.287 1.00 98.44 238 THR A C 1
ATOM 1807 O O . THR A 1 238 ? 28.574 8.480 10.545 1.00 98.44 238 THR A O 1
ATOM 1810 N N . ALA A 1 239 ? 27.742 7.571 12.411 1.00 96.69 239 ALA A N 1
ATOM 1811 C CA . ALA A 1 239 ? 28.954 6.809 12.676 1.00 96.69 239 ALA A CA 1
ATOM 1812 C C . ALA A 1 239 ? 29.199 5.827 11.515 1.00 96.69 239 ALA A C 1
ATOM 1814 O O . ALA A 1 239 ? 28.257 5.225 10.994 1.00 96.69 239 ALA A O 1
ATOM 1815 N N . HIS A 1 240 ? 30.448 5.662 11.088 1.00 95.38 240 HIS A N 1
ATOM 1816 C CA . HIS A 1 240 ? 30.764 4.724 10.011 1.00 95.38 240 HIS A CA 1
ATOM 1817 C C . HIS A 1 240 ? 30.462 3.281 10.433 1.00 95.38 240 HIS A C 1
ATOM 1819 O O . HIS A 1 240 ? 30.663 2.913 11.591 1.00 95.38 240 HIS A O 1
ATOM 1825 N N . ASN A 1 241 ? 30.024 2.457 9.480 1.00 93.88 241 ASN A N 1
ATOM 1826 C CA . ASN A 1 241 ? 29.585 1.074 9.695 1.00 93.88 241 ASN A CA 1
ATOM 1827 C C . ASN A 1 241 ? 28.446 0.952 10.721 1.00 93.88 241 ASN A C 1
ATOM 1829 O O . ASN A 1 241 ? 28.351 -0.039 11.447 1.00 93.88 241 ASN A O 1
ATOM 1833 N N . SER A 1 242 ? 27.596 1.974 10.803 1.00 96.69 242 SER A N 1
ATOM 1834 C CA . SER A 1 242 ? 26.438 1.976 11.693 1.00 96.69 242 SER A CA 1
ATOM 1835 C C . SER A 1 242 ? 25.202 1.359 11.045 1.00 96.69 242 SER A C 1
ATOM 1837 O O . SER A 1 242 ? 25.158 1.123 9.835 1.00 96.69 242 SER A O 1
ATOM 1839 N N . ALA A 1 243 ? 24.179 1.105 11.860 1.00 95.94 243 ALA A N 1
ATOM 1840 C CA . ALA A 1 243 ? 22.881 0.667 11.375 1.00 95.94 243 ALA A CA 1
ATOM 1841 C C . ALA A 1 243 ? 21.716 1.178 12.230 1.00 95.94 243 ALA A C 1
ATOM 1843 O O . ALA A 1 243 ? 21.911 1.546 13.389 1.00 95.94 243 ALA A O 1
ATOM 1844 N N . ASP A 1 244 ? 20.503 1.128 11.674 1.00 93.69 244 ASP A N 1
ATOM 1845 C CA . ASP A 1 244 ? 19.240 1.365 12.394 1.00 93.69 244 ASP A CA 1
ATOM 1846 C C . ASP A 1 244 ? 19.121 2.783 12.975 1.00 93.69 244 ASP A C 1
ATOM 1848 O O . ASP A 1 244 ? 18.811 2.979 14.150 1.00 93.69 244 ASP A O 1
ATOM 1852 N N . ILE A 1 245 ? 19.389 3.790 12.145 1.00 97.75 245 ILE A N 1
ATOM 1853 C CA . ILE A 1 245 ? 19.378 5.205 12.538 1.00 97.75 245 ILE A CA 1
ATOM 1854 C C . ILE A 1 245 ? 18.164 5.910 11.934 1.00 97.75 245 ILE A C 1
ATOM 1856 O O . ILE A 1 245 ? 17.840 5.718 10.761 1.00 97.75 245 ILE A O 1
ATOM 1860 N N . LYS A 1 246 ? 17.511 6.779 12.714 1.00 97.81 246 LYS A N 1
ATOM 1861 C CA . LYS A 1 246 ? 16.373 7.585 12.244 1.00 97.81 246 LYS A CA 1
ATOM 1862 C C . LYS A 1 246 ? 16.556 9.065 12.575 1.00 97.81 246 LYS A C 1
ATOM 1864 O O . LYS A 1 246 ? 16.785 9.407 13.727 1.00 97.81 246 LYS A O 1
ATOM 1869 N N . ILE A 1 247 ? 16.385 9.954 11.601 1.00 98.56 247 ILE A N 1
ATOM 1870 C CA . ILE A 1 247 ? 16.199 11.395 11.821 1.00 98.56 247 ILE A CA 1
ATOM 1871 C C . ILE A 1 247 ? 14.753 11.726 11.460 1.00 98.56 247 ILE A C 1
ATOM 1873 O O . ILE A 1 247 ? 14.336 11.497 10.328 1.00 98.56 247 ILE A O 1
ATOM 1877 N N . TYR A 1 248 ? 13.958 12.221 12.406 1.00 98.31 248 TYR A N 1
ATOM 1878 C CA . TYR A 1 248 ? 12.527 12.428 12.171 1.00 98.31 248 TYR A CA 1
ATOM 1879 C C . TYR A 1 248 ? 11.932 13.563 12.997 1.00 98.31 248 TYR A C 1
ATOM 1881 O O . TYR A 1 248 ? 12.560 14.073 13.925 1.00 98.31 248 TYR A O 1
ATOM 1889 N N . GLY A 1 249 ? 10.723 13.974 12.630 1.00 97.06 249 GLY A N 1
ATOM 1890 C CA . GLY A 1 249 ? 9.967 15.024 13.307 1.00 97.06 249 GLY A CA 1
ATOM 1891 C C . GLY A 1 249 ? 9.567 16.157 12.366 1.00 97.06 249 GLY A C 1
ATOM 1892 O O . GLY A 1 249 ? 9.460 15.964 11.151 1.00 97.06 249 GLY A O 1
ATOM 1893 N N . ARG A 1 250 ? 9.324 17.348 12.917 1.00 96.00 250 ARG A N 1
ATOM 1894 C CA . ARG A 1 250 ? 8.886 18.551 12.174 1.00 96.00 250 ARG A CA 1
ATOM 1895 C C . ARG A 1 250 ? 9.693 19.803 12.530 1.00 96.00 250 ARG A C 1
ATOM 1897 O O . ARG A 1 250 ? 9.258 20.924 12.278 1.00 96.00 250 ARG A O 1
ATOM 1904 N N . GLY A 1 251 ? 10.865 19.618 13.131 1.00 97.44 251 GLY A N 1
ATOM 1905 C CA . GLY A 1 251 ? 11.851 20.676 13.337 1.00 97.44 251 GLY A CA 1
ATOM 1906 C C . GLY A 1 251 ? 12.619 21.049 12.068 1.00 97.44 251 GLY A C 1
ATOM 1907 O O . GLY A 1 251 ? 12.351 20.551 10.972 1.00 97.44 251 GLY A O 1
ATOM 1908 N N . THR A 1 252 ? 13.585 21.952 12.227 1.00 98.50 252 THR A N 1
ATOM 1909 C CA . THR A 1 252 ? 14.384 22.523 11.138 1.00 98.50 252 THR A CA 1
ATOM 1910 C C . THR A 1 252 ? 15.883 22.297 11.347 1.00 98.50 252 THR A C 1
ATOM 1912 O O . THR A 1 252 ? 16.396 22.426 12.455 1.00 98.50 252 THR A O 1
ATOM 1915 N N . ILE A 1 253 ? 16.591 22.002 10.262 1.00 98.75 253 ILE A N 1
ATOM 1916 C CA . ILE A 1 253 ? 18.049 21.982 10.151 1.00 98.75 253 ILE A CA 1
ATOM 1917 C C . ILE A 1 253 ? 18.431 23.166 9.257 1.00 98.75 253 ILE A C 1
ATOM 1919 O O . ILE A 1 253 ? 18.140 23.184 8.063 1.00 98.75 253 ILE A O 1
ATOM 1923 N N . ASP A 1 254 ? 19.024 24.197 9.843 1.00 98.19 254 ASP A N 1
ATOM 1924 C CA . ASP A 1 254 ? 19.334 25.461 9.180 1.00 98.19 254 ASP A CA 1
ATOM 1925 C C . ASP A 1 254 ? 20.836 25.617 8.981 1.00 98.19 254 ASP A C 1
ATOM 1927 O O . ASP A 1 254 ? 21.588 25.842 9.930 1.00 98.19 254 ASP A O 1
ATOM 1931 N N . CYS A 1 255 ? 21.259 25.538 7.727 1.00 97.19 255 CYS A N 1
ATOM 1932 C CA . CYS A 1 255 ? 22.657 25.639 7.334 1.00 97.19 255 CYS A CA 1
ATOM 1933 C C . CYS A 1 255 ? 23.220 27.065 7.374 1.00 97.19 255 CYS A C 1
ATOM 1935 O O . CYS A 1 255 ? 24.408 27.239 7.118 1.00 97.19 255 CYS A O 1
ATOM 1937 N N . ASN A 1 256 ? 22.404 28.093 7.643 1.00 95.62 256 ASN A N 1
ATOM 1938 C CA . ASN A 1 256 ? 22.866 29.483 7.714 1.00 95.62 256 ASN A CA 1
ATOM 1939 C C . ASN A 1 256 ? 23.722 29.911 6.492 1.00 95.62 256 ASN A C 1
ATOM 1941 O O . ASN A 1 256 ? 24.747 30.587 6.620 1.00 95.62 256 ASN A O 1
ATOM 1945 N N . GLY A 1 257 ? 23.310 29.478 5.299 1.00 93.25 257 GLY A N 1
ATOM 1946 C CA . GLY A 1 257 ? 24.135 29.428 4.091 1.00 93.25 257 GLY A CA 1
ATOM 1947 C C . GLY A 1 257 ? 24.677 30.763 3.621 1.00 93.25 257 GLY A C 1
ATOM 1948 O O . GLY A 1 257 ? 25.819 30.812 3.185 1.00 93.25 257 GLY A O 1
ATOM 1949 N N . GLU A 1 258 ? 23.917 31.853 3.749 1.00 91.62 258 GLU A N 1
ATOM 1950 C CA . GLU A 1 258 ? 24.397 33.180 3.334 1.00 91.62 258 GLU A CA 1
ATOM 1951 C C . GLU A 1 258 ? 25.622 33.602 4.153 1.00 91.62 258 GLU A C 1
ATOM 1953 O O . GLU A 1 258 ? 26.660 33.969 3.597 1.00 91.62 258 GLU A O 1
ATOM 1958 N N . TYR A 1 259 ? 25.547 33.457 5.479 1.00 95.00 259 TYR A N 1
ATOM 1959 C CA . TYR A 1 259 ? 26.683 33.726 6.355 1.00 95.00 259 TYR A CA 1
ATOM 1960 C C . TYR A 1 259 ? 27.831 32.751 6.073 1.00 95.00 259 TYR A C 1
ATOM 1962 O O . TYR A 1 259 ? 28.961 33.191 5.866 1.00 95.00 259 TYR A O 1
ATOM 1970 N N . ALA A 1 260 ? 27.546 31.447 6.000 1.00 94.19 260 ALA A N 1
ATOM 1971 C CA . ALA A 1 260 ? 28.532 30.401 5.722 1.00 94.19 260 ALA A CA 1
ATOM 1972 C C . ALA A 1 260 ? 29.297 30.644 4.403 1.00 94.19 260 ALA A C 1
ATOM 1974 O O . ALA A 1 260 ? 30.523 30.530 4.342 1.00 94.19 260 ALA A O 1
ATOM 1975 N N . LEU A 1 261 ? 28.594 31.059 3.347 1.00 91.31 261 LEU A N 1
ATOM 1976 C CA . LEU A 1 261 ? 29.151 31.261 2.012 1.00 91.31 261 LEU A CA 1
ATOM 1977 C C . LEU A 1 261 ? 29.912 32.585 1.869 1.00 91.31 261 LEU A C 1
ATOM 1979 O O . LEU A 1 261 ? 30.976 32.611 1.231 1.00 91.31 261 LEU A O 1
ATOM 1983 N N . ARG A 1 262 ? 29.358 33.689 2.393 1.00 90.31 262 ARG A N 1
ATOM 1984 C CA . ARG A 1 262 ? 29.872 35.053 2.166 1.00 90.31 262 ARG A CA 1
ATOM 1985 C C . ARG A 1 262 ? 30.794 35.545 3.272 1.00 90.31 262 ARG A C 1
ATOM 1987 O O . ARG A 1 262 ? 31.816 36.150 2.962 1.00 90.31 262 ARG A O 1
ATOM 1994 N N . THR A 1 263 ? 30.444 35.287 4.528 1.00 93.50 263 THR A N 1
ATOM 1995 C CA . THR A 1 263 ? 31.142 35.845 5.693 1.00 93.50 263 THR A CA 1
ATOM 1996 C C . THR A 1 263 ? 32.080 34.826 6.326 1.00 93.50 263 THR A C 1
ATOM 1998 O O . THR A 1 263 ? 33.285 35.055 6.353 1.00 93.50 263 THR A O 1
ATOM 2001 N N . GLY A 1 264 ? 31.551 33.688 6.782 1.00 91.38 264 GLY A N 1
ATOM 2002 C CA . GLY A 1 264 ? 32.327 32.629 7.434 1.00 91.38 264 GLY A CA 1
ATOM 2003 C C . GLY A 1 264 ? 33.276 31.896 6.485 1.00 91.38 264 GLY A C 1
ATOM 2004 O O . GLY A 1 264 ? 34.293 31.363 6.916 1.00 91.38 264 GLY A O 1
ATOM 2005 N N . ARG A 1 265 ? 32.974 31.905 5.176 1.00 93.38 265 ARG A N 1
ATOM 2006 C CA . ARG A 1 265 ? 33.730 31.205 4.118 1.00 93.38 265 ARG A CA 1
ATOM 2007 C C . ARG A 1 265 ? 33.977 29.719 4.427 1.00 93.38 265 ARG A C 1
ATOM 2009 O O . ARG A 1 265 ? 34.966 29.149 3.965 1.00 93.38 265 ARG A O 1
ATOM 2016 N N . PHE A 1 266 ? 33.049 29.103 5.151 1.00 96.31 266 PHE A N 1
ATOM 2017 C CA . PHE A 1 266 ? 33.086 27.717 5.593 1.00 96.31 266 PHE A CA 1
ATOM 2018 C C . PHE A 1 266 ? 31.699 27.114 5.393 1.00 96.31 266 PHE A C 1
ATOM 2020 O O . PHE A 1 266 ? 30.721 27.620 5.939 1.00 96.31 266 PHE A O 1
ATOM 2027 N N . ILE A 1 267 ? 31.608 26.090 4.550 1.00 95.75 267 ILE A N 1
ATOM 2028 C CA . ILE A 1 267 ? 30.339 25.514 4.084 1.00 95.75 267 ILE A CA 1
ATOM 2029 C C . ILE A 1 267 ? 30.142 24.109 4.654 1.00 95.75 267 ILE A C 1
ATOM 2031 O O . ILE A 1 267 ? 31.079 23.505 5.163 1.00 95.75 267 ILE A O 1
ATOM 2035 N N . ALA A 1 268 ? 28.932 23.571 4.569 1.00 96.12 268 ALA A N 1
ATOM 2036 C CA . ALA A 1 268 ? 28.649 22.237 5.078 1.00 96.12 268 ALA A CA 1
ATOM 2037 C C . ALA A 1 268 ? 27.687 21.487 4.172 1.00 96.12 268 ALA A C 1
ATOM 2039 O O . ALA A 1 268 ? 26.745 22.089 3.646 1.00 96.12 268 ALA A O 1
ATOM 2040 N N . HIS A 1 269 ? 27.894 20.176 4.071 1.00 97.06 269 HIS A N 1
ATOM 2041 C CA . HIS A 1 269 ? 26.783 19.293 3.765 1.00 97.06 269 HIS A CA 1
ATOM 2042 C C . HIS A 1 269 ? 25.954 19.100 5.032 1.00 97.06 269 HIS A C 1
ATOM 2044 O O . HIS A 1 269 ? 26.500 18.892 6.120 1.00 97.06 269 HIS A O 1
ATOM 2050 N N . ALA A 1 270 ? 24.635 19.229 4.913 1.00 98.00 270 ALA A N 1
ATOM 2051 C CA . ALA A 1 270 ? 23.774 19.357 6.082 1.00 98.00 270 ALA A CA 1
ATOM 2052 C C . ALA A 1 270 ? 23.577 18.019 6.790 1.00 98.00 270 ALA A C 1
ATOM 2054 O O . ALA A 1 270 ? 23.828 17.904 7.987 1.00 98.00 270 ALA A O 1
ATOM 2055 N N . VAL A 1 271 ?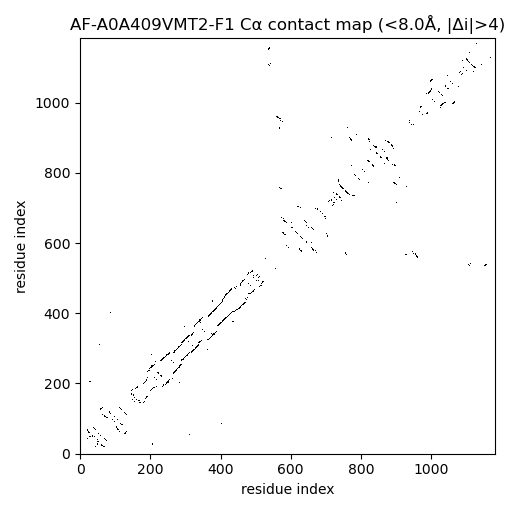 23.107 17.021 6.039 1.00 98.62 271 VAL A N 1
ATOM 2056 C CA . VAL A 1 271 ? 22.766 15.695 6.551 1.00 98.62 271 VAL A CA 1
ATOM 2057 C C . VAL A 1 271 ? 23.338 14.646 5.617 1.00 98.62 271 VAL A C 1
ATOM 2059 O O . VAL A 1 271 ? 22.973 14.581 4.444 1.00 98.62 271 VAL A O 1
ATOM 2062 N N . VAL A 1 272 ? 24.229 13.818 6.147 1.00 98.19 272 VAL A N 1
ATOM 2063 C CA . VAL A 1 272 ? 25.047 12.899 5.360 1.00 98.19 272 VAL A CA 1
ATOM 2064 C C . VAL A 1 272 ? 25.050 11.525 6.021 1.00 98.19 272 VAL A C 1
ATOM 2066 O O . VAL A 1 272 ? 25.970 11.203 6.771 1.00 98.19 272 VAL A O 1
ATOM 2069 N N . PRO A 1 273 ? 24.012 10.692 5.802 1.00 97.69 273 PRO A N 1
ATOM 2070 C CA . PRO A 1 273 ? 24.088 9.297 6.206 1.00 97.69 273 PRO A CA 1
ATOM 2071 C C . PRO A 1 273 ? 25.218 8.639 5.415 1.00 97.69 273 PRO A C 1
ATOM 2073 O O . PRO A 1 273 ? 25.143 8.502 4.192 1.00 97.69 273 PRO A O 1
ATOM 2076 N N . MET A 1 274 ? 26.291 8.304 6.127 1.00 96.31 274 MET A N 1
ATOM 2077 C CA . MET A 1 274 ? 27.570 7.890 5.569 1.00 96.31 274 MET A CA 1
ATOM 2078 C C . MET A 1 274 ? 27.963 6.515 6.091 1.00 96.31 274 MET A C 1
ATOM 2080 O O . MET A 1 274 ? 28.093 6.315 7.301 1.00 96.31 274 MET A O 1
ATOM 2084 N N . ALA A 1 275 ? 28.185 5.578 5.165 1.00 96.56 275 ALA A N 1
ATOM 2085 C CA . ALA A 1 275 ? 28.559 4.200 5.480 1.00 96.56 275 ALA A CA 1
ATOM 2086 C C . ALA A 1 275 ? 27.640 3.559 6.529 1.00 96.56 275 ALA A C 1
ATOM 2088 O O . ALA A 1 275 ? 28.106 2.978 7.510 1.00 96.56 275 ALA A O 1
ATOM 2089 N N . THR A 1 276 ? 26.328 3.696 6.333 1.00 96.94 276 THR A N 1
ATOM 2090 C CA . THR A 1 276 ? 25.309 3.167 7.242 1.00 96.94 276 THR A CA 1
ATOM 2091 C C . THR A 1 276 ? 24.314 2.271 6.508 1.00 96.94 276 THR A C 1
ATOM 2093 O O . THR A 1 276 ? 24.172 2.341 5.283 1.00 96.94 276 THR A O 1
ATOM 2096 N N . THR A 1 277 ? 23.616 1.407 7.245 1.00 96.06 277 THR A N 1
ATOM 2097 C CA . THR A 1 277 ? 22.535 0.574 6.703 1.00 96.06 277 THR A CA 1
ATOM 2098 C C . THR A 1 277 ? 21.239 0.735 7.486 1.00 96.06 277 THR A C 1
ATOM 2100 O O . THR A 1 277 ? 21.264 0.881 8.704 1.00 96.06 277 THR A O 1
ATOM 2103 N N . ARG A 1 278 ? 20.084 0.696 6.812 1.00 90.38 278 ARG A N 1
ATOM 2104 C CA . ARG A 1 278 ? 18.766 0.908 7.452 1.00 90.38 278 ARG A CA 1
ATOM 2105 C C . ARG A 1 278 ? 18.661 2.292 8.109 1.00 90.38 278 ARG A C 1
ATOM 2107 O O . ARG A 1 278 ? 18.315 2.419 9.282 1.00 90.38 278 ARG A O 1
ATOM 2114 N N . PHE A 1 279 ? 18.971 3.335 7.337 1.00 97.81 279 PHE A N 1
ATOM 2115 C CA . PHE A 1 279 ? 18.794 4.731 7.747 1.00 97.81 279 PHE A CA 1
ATOM 2116 C C . PHE A 1 279 ? 17.448 5.276 7.263 1.00 97.81 279 PHE A C 1
ATOM 2118 O O . PHE A 1 279 ? 17.055 5.051 6.118 1.00 97.81 279 PHE A O 1
ATOM 2125 N N . THR A 1 280 ? 16.753 6.025 8.117 1.00 97.62 280 THR A N 1
ATOM 2126 C CA . THR A 1 280 ? 15.494 6.699 7.773 1.00 97.62 280 THR A CA 1
ATOM 2127 C C . THR A 1 280 ? 15.570 8.196 8.061 1.00 97.62 280 THR A C 1
ATOM 2129 O O . THR A 1 280 ? 15.896 8.600 9.173 1.00 97.62 280 THR A O 1
ATOM 2132 N N . TYR A 1 281 ? 15.193 9.018 7.088 1.00 98.38 281 TYR A N 1
ATOM 2133 C CA . TYR A 1 281 ? 14.886 10.434 7.264 1.00 98.38 281 TYR A CA 1
ATOM 2134 C C . TYR A 1 281 ? 13.388 10.637 7.039 1.00 98.38 281 TYR A C 1
ATOM 2136 O O . TYR A 1 281 ? 12.908 10.298 5.963 1.00 98.38 281 TYR A O 1
ATOM 2144 N N . ASP A 1 282 ? 12.647 11.160 8.018 1.00 97.00 282 ASP A N 1
ATOM 2145 C CA . ASP A 1 282 ? 11.195 11.361 7.895 1.00 97.00 282 ASP A CA 1
ATOM 2146 C C . ASP A 1 282 ? 10.732 12.690 8.493 1.00 97.00 282 ASP A C 1
ATOM 2148 O O . ASP A 1 282 ? 10.428 12.795 9.687 1.00 97.00 282 ASP A O 1
ATOM 2152 N N . GLY A 1 283 ? 10.653 13.709 7.638 1.00 94.62 283 GLY A N 1
ATOM 2153 C CA . GLY A 1 283 ? 9.878 14.909 7.928 1.00 94.62 283 GLY A CA 1
ATOM 2154 C C . GLY A 1 283 ? 10.603 16.193 8.348 1.00 94.62 283 GLY A C 1
ATOM 2155 O O . GLY A 1 283 ? 9.991 17.239 8.129 1.00 94.62 283 GLY A O 1
ATOM 2156 N N . PRO A 1 284 ? 11.830 16.237 8.901 1.00 97.38 284 PRO A N 1
ATOM 2157 C CA . PRO A 1 284 ? 12.440 17.529 9.188 1.00 97.38 284 PRO A CA 1
ATOM 2158 C C . PRO A 1 284 ? 12.675 18.367 7.924 1.00 97.38 284 PRO A C 1
ATOM 2160 O O . PRO A 1 284 ? 12.795 17.860 6.805 1.00 97.38 284 PRO A O 1
ATOM 2163 N N . LEU A 1 285 ? 12.675 19.684 8.108 1.00 98.00 285 LEU A N 1
ATOM 2164 C CA . LEU A 1 285 ? 12.953 20.653 7.053 1.00 98.00 285 LEU A CA 1
ATOM 2165 C C . LEU A 1 285 ? 14.438 21.002 7.088 1.00 98.00 285 LEU A C 1
ATOM 2167 O O . LEU A 1 285 ? 14.955 21.348 8.144 1.00 98.00 285 LEU A O 1
ATOM 2171 N N . ILE A 1 286 ? 15.122 20.953 5.950 1.00 98.56 286 ILE A N 1
ATOM 2172 C CA . ILE A 1 286 ? 16.491 21.453 5.804 1.00 98.56 286 ILE A CA 1
ATOM 2173 C C . ILE A 1 286 ? 16.430 22.741 5.001 1.00 98.56 286 ILE A C 1
ATOM 2175 O O . ILE A 1 286 ? 15.736 22.798 3.987 1.00 98.56 286 ILE A O 1
ATOM 2179 N N . ARG A 1 287 ? 17.121 23.793 5.435 1.00 95.62 287 ARG A N 1
ATOM 2180 C CA . ARG A 1 287 ? 17.100 25.064 4.709 1.00 95.62 287 ARG A CA 1
ATOM 2181 C C . ARG A 1 287 ? 18.439 25.752 4.618 1.00 95.62 287 ARG A C 1
ATOM 2183 O O . ARG A 1 287 ? 19.286 25.647 5.504 1.00 95.62 287 ARG A O 1
ATOM 2190 N N . HIS A 1 288 ? 18.514 26.587 3.586 1.00 94.88 288 HIS A N 1
ATOM 2191 C CA . HIS A 1 288 ? 19.536 27.604 3.408 1.00 94.88 288 HIS A CA 1
ATOM 2192 C C . HIS A 1 288 ? 20.949 27.023 3.381 1.00 94.88 288 HIS A C 1
ATOM 2194 O O . HIS A 1 288 ? 21.844 27.589 3.989 1.00 94.88 288 HIS A O 1
ATOM 2200 N N . CYS A 1 289 ? 21.163 25.883 2.732 1.00 95.69 289 CYS A N 1
ATOM 2201 C CA . CYS A 1 289 ? 22.493 25.305 2.577 1.00 95.69 289 CYS A CA 1
ATOM 2202 C C . CYS A 1 289 ? 23.204 25.911 1.364 1.00 95.69 289 CYS A C 1
ATOM 2204 O O . CYS A 1 289 ? 22.586 26.241 0.350 1.00 95.69 289 CYS A O 1
ATOM 2206 N N . ALA A 1 290 ? 24.514 26.114 1.508 1.00 92.94 290 ALA A N 1
ATOM 2207 C CA . ALA A 1 290 ? 25.384 26.695 0.481 1.00 92.94 290 ALA A CA 1
ATOM 2208 C C . ALA A 1 290 ? 26.227 25.640 -0.269 1.00 92.94 290 ALA A C 1
ATOM 2210 O O . ALA A 1 290 ? 26.989 25.984 -1.174 1.00 92.94 290 ALA A O 1
ATOM 2211 N N . ALA A 1 291 ? 26.095 24.375 0.132 1.00 94.25 291 ALA A N 1
ATOM 2212 C CA . ALA A 1 291 ? 26.677 23.192 -0.491 1.00 94.25 291 ALA A CA 1
ATOM 2213 C C . ALA A 1 291 ? 25.583 22.118 -0.657 1.00 94.25 291 ALA A C 1
ATOM 2215 O O . ALA A 1 291 ? 24.421 22.371 -0.321 1.00 94.25 291 ALA A O 1
ATOM 2216 N N . TRP A 1 292 ? 25.948 20.929 -1.144 1.00 94.94 292 TRP A N 1
ATOM 2217 C CA . TRP A 1 292 ? 25.035 19.785 -1.276 1.00 94.94 292 TRP A CA 1
ATOM 2218 C C . TRP A 1 292 ? 24.392 19.440 0.066 1.00 94.94 292 TRP A C 1
ATOM 2220 O O . TRP A 1 292 ? 25.060 19.442 1.095 1.00 94.94 292 TRP A O 1
ATOM 2230 N N . THR A 1 293 ? 23.085 19.204 0.087 1.00 97.88 293 THR A N 1
ATOM 2231 C CA . THR A 1 293 ? 22.321 19.359 1.331 1.00 97.88 293 THR A CA 1
ATOM 2232 C C . THR A 1 293 ? 22.070 18.047 2.061 1.00 97.88 293 THR A C 1
ATOM 2234 O O . THR A 1 293 ? 22.582 17.852 3.165 1.00 97.88 293 THR A O 1
ATOM 2237 N N . LEU A 1 294 ? 21.268 17.160 1.468 1.00 98.44 294 LEU A N 1
ATOM 2238 C CA . LEU A 1 294 ? 20.968 15.835 2.001 1.00 98.44 294 LEU A CA 1
ATOM 2239 C C . LEU A 1 294 ? 21.632 14.792 1.106 1.00 98.44 294 LEU A C 1
ATOM 2241 O O . LEU A 1 294 ? 21.149 14.515 0.010 1.00 98.44 294 LEU A O 1
ATOM 2245 N N . MET A 1 295 ? 22.739 14.225 1.574 1.00 97.12 295 MET A N 1
ATOM 2246 C CA . MET A 1 295 ? 23.627 13.423 0.739 1.00 97.12 295 MET A CA 1
ATOM 2247 C C . MET A 1 295 ? 23.798 12.012 1.300 1.00 97.12 295 MET A C 1
ATOM 2249 O O . MET A 1 295 ? 24.555 11.777 2.241 1.00 97.12 295 MET A O 1
ATOM 2253 N N . VAL A 1 296 ? 23.108 11.040 0.707 1.00 98.19 296 VAL A N 1
ATOM 2254 C CA . VAL A 1 296 ? 23.231 9.634 1.104 1.00 98.19 296 VAL A CA 1
ATOM 2255 C C . VAL A 1 296 ? 24.510 9.064 0.523 1.00 98.19 296 VAL A C 1
ATOM 2257 O O . VAL A 1 296 ? 24.623 8.941 -0.689 1.00 98.19 296 VAL A O 1
ATOM 2260 N N . THR A 1 297 ? 25.467 8.714 1.374 1.00 97.19 297 THR A N 1
ATOM 2261 C CA . THR A 1 297 ? 26.832 8.394 0.949 1.00 97.19 297 THR A CA 1
ATOM 2262 C C . THR A 1 297 ? 27.213 6.982 1.367 1.00 97.19 297 THR A C 1
ATOM 2264 O O . THR A 1 297 ? 27.195 6.658 2.555 1.00 97.19 297 THR A O 1
ATOM 2267 N N . ARG A 1 298 ? 27.592 6.127 0.409 1.00 95.88 298 ARG A N 1
ATOM 2268 C CA . ARG A 1 298 ? 28.088 4.755 0.664 1.00 95.88 298 ARG A CA 1
ATOM 2269 C C . ARG A 1 298 ? 27.210 3.941 1.607 1.00 95.88 298 ARG A C 1
ATOM 2271 O O . ARG A 1 298 ? 27.706 3.187 2.437 1.00 95.88 298 ARG A O 1
ATOM 2278 N N . SER A 1 299 ? 25.908 4.147 1.505 1.00 96.88 299 SER A N 1
ATOM 2279 C CA . SER A 1 299 ? 24.929 3.586 2.423 1.00 96.88 299 SER A CA 1
ATOM 2280 C C . SER A 1 299 ? 24.000 2.630 1.692 1.00 96.88 299 SER A C 1
ATOM 2282 O O . SER A 1 299 ? 23.861 2.685 0.469 1.00 96.88 299 SER A O 1
ATOM 2284 N N . ASN A 1 300 ? 23.376 1.738 2.452 1.00 94.38 300 ASN A N 1
ATOM 2285 C CA . ASN A 1 300 ? 22.509 0.701 1.909 1.00 94.38 300 ASN A CA 1
ATOM 2286 C C . ASN A 1 300 ? 21.166 0.664 2.645 1.00 94.38 300 ASN A C 1
ATOM 2288 O O . ASN A 1 300 ? 21.128 0.850 3.858 1.00 94.38 300 ASN A O 1
ATOM 2292 N N . ASN A 1 301 ? 20.062 0.384 1.955 1.00 86.50 301 ASN A N 1
ATOM 2293 C CA . ASN A 1 301 ? 18.718 0.360 2.551 1.00 86.50 301 ASN A CA 1
ATOM 2294 C C . ASN A 1 301 ? 18.371 1.683 3.253 1.00 86.50 301 ASN A C 1
ATOM 2296 O O . ASN A 1 301 ? 18.253 1.750 4.478 1.00 86.50 301 ASN A O 1
ATOM 2300 N N . VAL A 1 302 ? 18.242 2.751 2.470 1.00 94.56 302 VAL A N 1
ATOM 2301 C CA . VAL A 1 302 ? 17.993 4.107 2.978 1.00 94.56 302 VAL A CA 1
ATOM 2302 C C . VAL A 1 302 ? 16.613 4.586 2.541 1.00 94.56 302 VAL A C 1
ATOM 2304 O O . VAL A 1 302 ? 16.251 4.469 1.371 1.00 94.56 302 VAL A O 1
ATOM 2307 N N . ILE A 1 303 ? 15.847 5.159 3.470 1.00 93.31 303 ILE A N 1
ATOM 2308 C CA . ILE A 1 303 ? 14.548 5.776 3.187 1.00 93.31 303 ILE A CA 1
ATOM 2309 C C . ILE A 1 303 ? 14.618 7.261 3.525 1.00 93.31 303 ILE A C 1
ATOM 2311 O O . ILE A 1 303 ? 14.874 7.630 4.666 1.00 93.31 303 ILE A O 1
ATOM 2315 N N . ILE A 1 304 ? 14.339 8.106 2.540 1.00 97.69 304 ILE A N 1
ATOM 2316 C CA . ILE A 1 304 ? 14.100 9.536 2.707 1.00 97.69 304 ILE A CA 1
ATOM 2317 C C . ILE A 1 304 ? 12.624 9.784 2.388 1.00 97.69 304 ILE A C 1
ATOM 2319 O O . ILE A 1 304 ? 12.194 9.626 1.247 1.00 97.69 304 ILE A O 1
ATOM 2323 N N . ASP A 1 305 ? 11.833 10.133 3.393 1.00 95.69 305 ASP A N 1
ATOM 2324 C CA . ASP A 1 305 ? 10.401 10.403 3.282 1.00 95.69 305 ASP A CA 1
ATOM 2325 C C . ASP A 1 305 ? 10.102 11.816 3.791 1.00 95.69 305 ASP A C 1
ATOM 2327 O O . ASP A 1 305 ? 10.733 12.300 4.735 1.00 95.69 305 ASP A O 1
ATOM 2331 N N . HIS A 1 306 ? 9.160 12.506 3.148 1.00 96.38 306 HIS A N 1
ATOM 2332 C CA . HIS A 1 306 ? 8.726 13.849 3.553 1.00 96.38 306 HIS A CA 1
ATOM 2333 C C . HIS A 1 306 ? 9.875 14.857 3.755 1.00 96.38 306 HIS A C 1
ATOM 2335 O O . HIS A 1 306 ? 9.768 15.767 4.582 1.00 96.38 306 HIS A O 1
ATOM 2341 N N . ALA A 1 307 ? 10.997 14.716 3.043 1.00 96.50 307 ALA A N 1
ATOM 2342 C CA . ALA A 1 307 ? 12.100 15.658 3.161 1.00 96.50 307 ALA A CA 1
ATOM 2343 C C . ALA A 1 307 ? 11.722 16.979 2.486 1.00 96.50 307 ALA A C 1
ATOM 2345 O O . ALA A 1 307 ? 11.188 17.008 1.373 1.00 96.50 307 ALA A O 1
ATOM 2346 N N . LYS A 1 308 ? 12.002 18.088 3.169 1.00 98.19 308 LYS A N 1
ATOM 2347 C CA . LYS A 1 308 ? 11.784 19.438 2.645 1.00 98.19 308 LYS A CA 1
ATOM 2348 C C . LYS A 1 308 ? 13.122 20.144 2.620 1.00 98.19 308 LYS A C 1
ATOM 2350 O O . LYS A 1 308 ? 13.557 20.636 3.655 1.00 98.19 308 LYS A O 1
ATOM 2355 N N . VAL A 1 309 ? 13.775 20.167 1.465 1.00 98.50 309 VAL A N 1
ATOM 2356 C CA . VAL A 1 309 ? 15.033 20.894 1.288 1.00 98.50 309 VAL A CA 1
ATOM 2357 C C . VAL A 1 309 ? 14.729 22.226 0.619 1.00 98.50 309 VAL A C 1
ATOM 2359 O O . VAL A 1 309 ? 14.293 22.259 -0.527 1.00 98.50 309 VAL A O 1
ATOM 2362 N N . LEU A 1 310 ? 14.896 23.316 1.365 1.00 97.81 310 LEU A N 1
ATOM 2363 C CA . LEU A 1 310 ? 14.535 24.677 0.979 1.00 97.81 310 LEU A CA 1
ATOM 2364 C C . LEU A 1 310 ? 15.784 25.570 0.931 1.00 97.81 310 LEU A C 1
ATOM 2366 O O . LEU A 1 310 ? 16.104 26.261 1.903 1.00 97.81 310 LEU A O 1
ATOM 2370 N N . ASN A 1 311 ? 16.500 25.558 -0.191 1.00 96.69 311 ASN A N 1
ATOM 2371 C CA . ASN A 1 311 ? 17.693 26.376 -0.392 1.00 96.69 311 ASN A CA 1
ATOM 2372 C C . ASN A 1 311 ? 17.420 27.640 -1.205 1.00 96.69 311 ASN A C 1
ATOM 2374 O O . ASN A 1 311 ? 16.443 27.757 -1.942 1.00 96.69 311 ASN A O 1
ATOM 2378 N N . ALA A 1 312 ? 18.323 28.608 -1.057 1.00 93.50 312 ALA A N 1
ATOM 2379 C CA . ALA A 1 312 ? 18.285 29.839 -1.825 1.00 93.50 312 ALA A CA 1
ATOM 2380 C C . ALA A 1 312 ? 18.551 29.561 -3.312 1.00 93.50 312 ALA A C 1
ATOM 2382 O O . ALA A 1 312 ? 19.522 28.888 -3.665 1.00 93.50 312 ALA A O 1
ATOM 2383 N N . LEU A 1 313 ? 17.739 30.160 -4.182 1.00 91.12 313 LEU A N 1
ATOM 2384 C CA . LEU A 1 313 ? 17.894 30.110 -5.644 1.00 91.12 313 LEU A CA 1
ATOM 2385 C C . LEU A 1 313 ? 18.937 31.122 -6.160 1.00 91.12 313 LEU A C 1
ATOM 2387 O O . LEU A 1 313 ? 18.915 31.517 -7.318 1.00 91.12 313 LEU A O 1
ATOM 2391 N N . SER A 1 314 ? 19.811 31.602 -5.281 1.00 87.38 314 SER A N 1
ATOM 2392 C CA . SER A 1 314 ? 20.836 32.618 -5.548 1.00 87.38 314 SER A CA 1
ATOM 2393 C C . SER A 1 314 ? 22.251 32.132 -5.187 1.00 87.38 314 SER A C 1
ATOM 2395 O O . SER A 1 314 ? 23.244 32.831 -5.412 1.00 87.38 314 SER A O 1
ATOM 2397 N N . MET A 1 315 ? 22.357 30.935 -4.602 1.00 86.75 315 MET A N 1
ATOM 2398 C CA . MET A 1 315 ? 23.600 30.326 -4.122 1.00 86.75 315 MET A CA 1
ATOM 2399 C C . MET A 1 315 ? 24.031 29.209 -5.065 1.00 86.75 315 MET A C 1
ATOM 2401 O O . MET A 1 315 ? 23.182 28.641 -5.716 1.00 86.75 315 MET A O 1
ATOM 2405 N N . GLY A 1 316 ? 25.332 28.927 -5.171 1.00 82.31 316 GLY A N 1
ATOM 2406 C CA . GLY A 1 316 ? 25.908 28.039 -6.195 1.00 82.31 316 GLY A CA 1
ATOM 2407 C C . GLY A 1 316 ? 25.542 26.553 -6.062 1.00 82.31 316 GLY A C 1
ATOM 2408 O O . GLY A 1 316 ? 24.382 26.188 -6.152 1.00 82.31 316 GLY A O 1
ATOM 2409 N N . GLU A 1 317 ? 26.541 25.681 -5.907 1.00 90.38 317 GLU A N 1
ATOM 2410 C CA . GLU A 1 317 ? 26.364 24.214 -5.891 1.00 90.38 317 GLU A CA 1
ATOM 2411 C C . GLU A 1 317 ? 25.672 23.740 -4.599 1.00 90.38 317 GLU A C 1
ATOM 2413 O O . GLU A 1 317 ? 26.328 23.242 -3.681 1.00 90.38 317 GLU A O 1
ATOM 2418 N N . ASN A 1 318 ? 24.364 23.973 -4.491 1.00 94.38 318 ASN A N 1
ATOM 2419 C CA . ASN A 1 318 ? 23.548 23.713 -3.309 1.00 94.38 318 ASN A CA 1
ATOM 2420 C C . ASN A 1 318 ? 22.448 22.669 -3.545 1.00 94.38 318 ASN A C 1
ATOM 2422 O O . ASN A 1 318 ? 21.311 22.856 -3.100 1.00 94.38 318 ASN A O 1
ATOM 2426 N N . ASP A 1 319 ? 22.815 21.587 -4.238 1.00 96.38 319 ASP A N 1
ATOM 2427 C CA . ASP A 1 319 ? 21.983 20.426 -4.552 1.00 96.38 319 ASP A CA 1
ATOM 2428 C C . ASP A 1 319 ? 21.114 20.012 -3.345 1.00 96.38 319 ASP A C 1
ATOM 2430 O O . ASP A 1 319 ? 21.538 20.077 -2.178 1.00 96.38 319 ASP A O 1
ATOM 2434 N N . ALA A 1 320 ? 19.866 19.626 -3.614 1.00 98.19 320 ALA A N 1
ATOM 2435 C CA . ALA A 1 320 ? 18.891 19.363 -2.562 1.00 98.19 320 ALA A CA 1
ATOM 2436 C C . ALA A 1 320 ? 19.038 17.944 -1.987 1.00 98.19 320 ALA A C 1
ATOM 2438 O O . ALA A 1 320 ? 19.311 17.791 -0.794 1.00 98.19 320 ALA A O 1
ATOM 2439 N N . VAL A 1 321 ? 18.859 16.910 -2.817 1.00 98.62 321 VAL A N 1
ATOM 2440 C CA . VAL A 1 321 ? 19.002 15.503 -2.410 1.00 98.62 321 VAL A CA 1
ATOM 2441 C C . VAL A 1 321 ? 19.873 14.737 -3.399 1.00 98.62 321 VAL A C 1
ATOM 2443 O O . VAL A 1 321 ? 19.496 14.569 -4.561 1.00 98.62 321 VAL A O 1
ATOM 2446 N N . ASP A 1 322 ? 20.978 14.189 -2.898 1.00 98.12 322 ASP A N 1
ATOM 2447 C CA . ASP A 1 322 ? 21.958 13.431 -3.673 1.00 98.12 322 ASP A CA 1
ATOM 2448 C C . ASP A 1 322 ? 22.124 12.012 -3.135 1.00 98.12 322 ASP A C 1
ATOM 2450 O O . ASP A 1 322 ? 22.375 11.801 -1.947 1.00 98.12 322 ASP A O 1
ATOM 2454 N N . ILE A 1 323 ? 22.038 11.022 -4.023 1.00 98.50 323 ILE A N 1
ATOM 2455 C CA . ILE A 1 323 ? 22.396 9.635 -3.711 1.00 98.50 323 ILE A CA 1
ATOM 2456 C C . ILE A 1 323 ? 23.776 9.342 -4.290 1.00 98.50 323 ILE A C 1
ATOM 2458 O O . ILE A 1 323 ? 23.961 9.312 -5.509 1.00 98.50 323 ILE A O 1
ATOM 2462 N N . VAL A 1 324 ? 24.745 9.137 -3.401 1.00 97.56 324 VAL A N 1
ATOM 2463 C CA . VAL A 1 324 ? 26.174 9.063 -3.700 1.00 97.56 324 VAL A CA 1
ATOM 2464 C C . VAL A 1 324 ? 26.740 7.698 -3.326 1.00 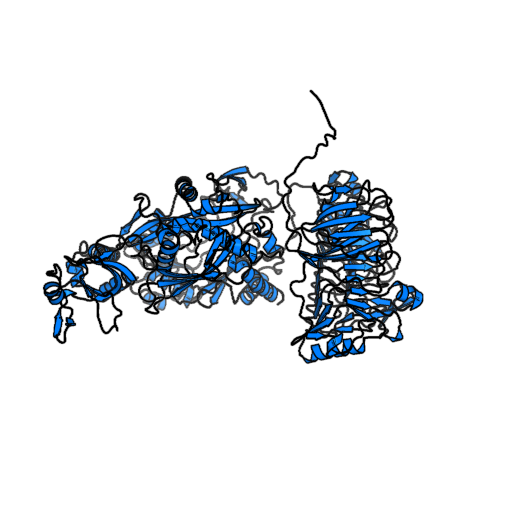97.56 324 VAL A C 1
ATOM 2466 O O . VAL A 1 324 ? 26.701 7.297 -2.163 1.00 97.56 324 VAL A O 1
ATOM 2469 N N . ASP A 1 325 ? 27.265 6.962 -4.310 1.00 97.19 325 ASP A N 1
ATOM 2470 C CA . ASP A 1 325 ? 27.877 5.632 -4.123 1.00 97.19 325 ASP A CA 1
ATOM 2471 C C . ASP A 1 325 ? 27.019 4.660 -3.263 1.00 97.19 325 ASP A C 1
ATOM 2473 O O . ASP A 1 325 ? 27.551 3.910 -2.450 1.00 97.19 325 ASP A O 1
ATOM 2477 N N . SER A 1 326 ? 25.686 4.706 -3.363 1.00 97.44 326 SER A N 1
ATOM 2478 C CA . SER A 1 326 ? 24.763 4.033 -2.424 1.00 97.44 326 SER A CA 1
ATOM 2479 C C . SER A 1 326 ? 23.790 3.076 -3.117 1.00 97.44 326 SER A C 1
ATOM 2481 O O . SER A 1 326 ? 23.509 3.226 -4.308 1.00 97.44 326 SER A O 1
ATOM 2483 N N . GLN A 1 327 ? 23.260 2.101 -2.372 1.00 97.56 327 GLN A N 1
ATOM 2484 C CA . GLN A 1 327 ? 22.374 1.057 -2.900 1.00 97.56 327 GLN A CA 1
ATOM 2485 C C . GLN A 1 327 ? 21.040 0.983 -2.148 1.00 97.56 327 GLN A C 1
ATOM 2487 O O . GLN A 1 327 ? 20.953 1.346 -0.975 1.00 97.56 327 GLN A O 1
ATOM 2492 N N . HIS A 1 328 ? 19.993 0.515 -2.832 1.00 89.38 328 HIS A N 1
ATOM 2493 C CA . HIS A 1 328 ? 18.661 0.294 -2.253 1.00 89.38 328 HIS A CA 1
ATOM 2494 C C . HIS A 1 328 ? 18.127 1.536 -1.520 1.00 89.38 328 HIS A C 1
ATOM 2496 O O . HIS A 1 328 ? 17.837 1.510 -0.320 1.00 89.38 328 HIS A O 1
ATOM 2502 N N . VAL A 1 329 ? 18.026 2.652 -2.246 1.00 93.94 329 VAL A N 1
ATOM 2503 C CA . VAL A 1 329 ? 17.607 3.941 -1.682 1.00 93.94 329 VAL A CA 1
ATOM 2504 C C . VAL A 1 329 ? 16.252 4.364 -2.232 1.00 93.94 329 VAL A C 1
ATOM 2506 O O . VAL A 1 329 ? 16.033 4.352 -3.442 1.00 93.94 329 VAL A O 1
ATOM 2509 N N . VAL A 1 330 ? 15.346 4.786 -1.351 1.00 93.88 330 VAL A N 1
ATOM 2510 C CA . VAL A 1 330 ? 14.039 5.337 -1.727 1.00 93.88 330 VAL A CA 1
ATOM 2511 C C . VAL A 1 330 ? 13.918 6.767 -1.217 1.00 93.88 330 VAL A C 1
ATOM 2513 O O . VAL A 1 330 ? 14.006 7.002 -0.017 1.00 93.88 330 VAL A O 1
ATOM 2516 N N . VAL A 1 331 ? 13.657 7.711 -2.118 1.00 96.81 331 VAL A N 1
ATOM 2517 C CA . VAL A 1 331 ? 13.344 9.111 -1.808 1.00 96.81 331 VAL A CA 1
ATOM 2518 C C . VAL A 1 331 ? 11.913 9.394 -2.239 1.00 96.81 331 VAL A C 1
ATOM 2520 O O . VAL A 1 331 ? 11.609 9.317 -3.432 1.00 96.81 331 VAL A O 1
ATOM 2523 N N . ARG A 1 332 ? 11.017 9.726 -1.308 1.00 95.69 332 ARG A N 1
ATOM 2524 C CA . ARG A 1 332 ? 9.605 9.935 -1.640 1.00 95.69 332 ARG A CA 1
ATOM 2525 C C . ARG A 1 332 ? 8.918 11.061 -0.889 1.00 95.69 332 ARG A C 1
ATOM 2527 O O . ARG A 1 332 ? 9.397 11.509 0.149 1.00 95.69 332 ARG A O 1
ATOM 2534 N N . ASN A 1 333 ? 7.784 11.504 -1.434 1.00 94.25 333 ASN A N 1
ATOM 2535 C CA . ASN A 1 333 ? 6.924 12.541 -0.853 1.00 94.25 333 ASN A CA 1
ATOM 2536 C C . ASN A 1 333 ? 7.695 13.815 -0.470 1.00 94.25 333 ASN A C 1
ATOM 2538 O O . ASN A 1 333 ? 7.366 14.450 0.525 1.00 94.25 333 ASN A O 1
ATOM 2542 N N . SER A 1 334 ? 8.752 14.152 -1.211 1.00 98.19 334 SER A N 1
ATOM 2543 C CA . SER A 1 334 ? 9.731 15.174 -0.832 1.00 98.19 334 SER A CA 1
ATOM 2544 C C . SER A 1 334 ? 9.689 16.389 -1.762 1.00 98.19 334 SER A C 1
ATOM 2546 O O . SER A 1 334 ? 9.290 16.287 -2.924 1.00 98.19 334 SER A O 1
ATOM 2548 N N . ILE A 1 335 ? 10.125 17.550 -1.270 1.00 98.75 335 ILE A N 1
ATOM 2549 C CA . ILE A 1 335 ? 10.337 18.762 -2.077 1.00 98.75 335 ILE A CA 1
ATOM 2550 C C . ILE A 1 335 ? 11.808 19.176 -2.025 1.00 98.75 335 ILE A C 1
ATOM 2552 O O . ILE A 1 335 ? 12.393 19.281 -0.946 1.00 98.75 335 ILE A O 1
ATOM 2556 N N . GLY A 1 336 ? 12.394 19.404 -3.201 1.00 98.38 336 GLY A N 1
ATOM 2557 C CA . GLY A 1 336 ? 13.777 19.845 -3.367 1.00 98.38 336 GLY A CA 1
ATOM 2558 C C . GLY A 1 336 ? 13.831 21.193 -4.073 1.00 98.38 336 GLY A C 1
ATOM 2559 O O . GLY A 1 336 ? 13.625 21.264 -5.287 1.00 98.38 336 GLY A O 1
ATOM 2560 N N . VAL A 1 337 ? 14.106 22.253 -3.315 1.00 98.06 337 VAL A N 1
ATOM 2561 C CA . VAL A 1 337 ? 14.329 23.612 -3.818 1.00 98.06 337 VAL A CA 1
ATOM 2562 C C . VAL A 1 337 ? 15.811 23.934 -3.705 1.00 98.06 337 VAL A C 1
ATOM 2564 O O . VAL A 1 337 ? 16.339 23.989 -2.596 1.00 98.06 337 VAL A O 1
ATOM 2567 N N . ALA A 1 338 ? 16.475 24.132 -4.839 1.00 95.75 338 ALA A N 1
ATOM 2568 C CA . ALA A 1 338 ? 17.915 24.376 -4.919 1.00 95.75 338 ALA A CA 1
ATOM 2569 C C . ALA A 1 338 ? 18.245 25.193 -6.167 1.00 95.75 338 ALA A C 1
ATOM 2571 O O . ALA A 1 338 ? 17.506 25.150 -7.138 1.00 95.75 338 ALA A O 1
ATOM 2572 N N . TRP A 1 339 ? 19.333 25.957 -6.177 1.00 94.94 339 TRP A N 1
ATOM 2573 C CA . TRP A 1 339 ? 19.786 26.577 -7.423 1.00 94.94 339 TRP A CA 1
ATOM 2574 C C . TRP A 1 339 ? 20.387 25.531 -8.366 1.00 94.94 339 TRP A C 1
ATOM 2576 O O . TRP A 1 339 ? 20.095 25.550 -9.563 1.00 94.94 339 TRP A O 1
ATOM 2586 N N . ASP A 1 340 ? 21.172 24.607 -7.806 1.00 94.25 340 ASP A N 1
ATOM 2587 C CA . ASP A 1 340 ? 21.684 23.418 -8.490 1.00 94.25 340 ASP A CA 1
ATOM 2588 C C . ASP A 1 340 ? 20.660 22.258 -8.428 1.00 94.25 340 ASP A C 1
ATOM 2590 O O . ASP A 1 340 ? 19.464 22.502 -8.272 1.00 94.25 340 ASP A O 1
ATOM 2594 N N . ASP A 1 341 ? 21.063 21.002 -8.615 1.00 97.06 341 ASP A N 1
ATOM 2595 C CA . ASP A 1 341 ? 20.135 19.873 -8.789 1.00 97.06 341 ASP A CA 1
ATOM 2596 C C . ASP A 1 341 ? 19.130 19.685 -7.630 1.00 97.06 341 ASP A C 1
ATOM 2598 O O . ASP A 1 341 ? 19.494 19.672 -6.455 1.00 97.06 341 ASP A O 1
ATOM 2602 N N . SER A 1 342 ? 17.850 19.449 -7.944 1.00 98.06 342 SER A N 1
ATOM 2603 C CA . SER A 1 342 ? 16.859 19.115 -6.905 1.00 98.06 342 SER A CA 1
ATOM 2604 C C . SER A 1 342 ? 17.013 17.672 -6.413 1.00 98.06 342 SER A C 1
ATOM 2606 O O . SER A 1 342 ? 17.119 17.431 -5.213 1.00 98.06 342 SER A O 1
ATOM 2608 N N . PHE A 1 343 ? 17.005 16.705 -7.335 1.00 98.62 343 PHE A N 1
ATOM 2609 C CA . PHE A 1 343 ? 17.116 15.278 -7.026 1.00 98.62 343 PHE A CA 1
ATOM 2610 C C . PHE A 1 343 ? 18.113 14.623 -7.962 1.00 98.62 343 PHE A C 1
ATOM 2612 O O . PHE A 1 343 ? 17.921 14.633 -9.185 1.00 98.62 343 PHE A O 1
ATOM 2619 N N . SER A 1 344 ? 19.163 14.039 -7.396 1.00 98.44 344 SER A N 1
ATOM 2620 C CA . SER A 1 344 ? 20.275 13.574 -8.203 1.00 98.44 344 SER A CA 1
ATOM 2621 C C . SER A 1 344 ? 20.932 12.291 -7.688 1.00 98.44 344 SER A C 1
ATOM 2623 O O . SER A 1 344 ? 20.839 11.934 -6.512 1.00 98.44 344 SER A O 1
ATOM 2625 N N . THR A 1 345 ? 21.620 11.586 -8.587 1.00 98.50 345 THR A N 1
ATOM 2626 C CA . THR A 1 345 ? 22.571 10.531 -8.225 1.00 98.50 345 THR A CA 1
ATOM 2627 C C . THR A 1 345 ? 23.975 10.860 -8.722 1.00 98.50 345 THR A C 1
ATOM 2629 O O . THR A 1 345 ? 24.162 11.401 -9.818 1.00 98.50 345 THR A O 1
ATOM 2632 N N . LYS A 1 346 ? 24.993 10.500 -7.938 1.00 94.94 346 LYS A N 1
ATOM 2633 C CA . LYS A 1 346 ? 26.409 10.709 -8.271 1.00 94.94 346 LYS A CA 1
ATOM 2634 C C . LYS A 1 346 ? 27.207 9.465 -7.879 1.00 94.94 346 LYS A C 1
ATOM 2636 O O . LYS A 1 346 ? 26.965 8.877 -6.836 1.00 94.94 346 LYS A O 1
ATOM 2641 N N . ALA A 1 347 ? 28.210 9.099 -8.662 1.00 95.00 347 ALA A N 1
ATOM 2642 C CA . ALA A 1 347 ? 29.279 8.223 -8.194 1.00 95.00 347 ALA A CA 1
ATOM 2643 C C . ALA A 1 347 ? 30.582 9.019 -8.196 1.00 95.00 347 ALA A C 1
ATOM 2645 O O . ALA A 1 347 ? 30.936 9.586 -9.232 1.00 95.00 347 ALA A O 1
ATOM 2646 N N . GLN A 1 348 ? 31.262 9.106 -7.057 1.00 91.81 348 GLN A N 1
ATOM 2647 C CA . GLN A 1 348 ? 32.387 10.027 -6.850 1.00 91.81 348 GLN A CA 1
ATOM 2648 C C . GLN A 1 348 ? 33.733 9.284 -6.821 1.00 91.81 348 GLN A C 1
ATOM 2650 O O . GLN A 1 348 ? 33.758 8.078 -6.586 1.00 91.81 348 GLN A O 1
ATOM 2655 N N . PRO A 1 349 ? 34.874 9.940 -7.109 1.00 90.31 349 PRO A N 1
ATOM 2656 C CA . PRO A 1 349 ? 36.184 9.300 -6.994 1.00 90.31 349 PRO A CA 1
ATOM 2657 C C . PRO A 1 349 ? 36.555 9.061 -5.521 1.00 90.31 349 PRO A C 1
ATOM 2659 O O . PRO A 1 349 ? 36.011 9.711 -4.638 1.00 90.31 349 PRO A O 1
ATOM 2662 N N . GLN A 1 350 ? 37.506 8.165 -5.245 1.00 89.31 350 GLN A N 1
ATOM 2663 C CA . GLN A 1 350 ? 38.044 7.980 -3.891 1.00 89.31 350 GLN A CA 1
ATOM 2664 C C . GLN A 1 350 ? 39.132 9.021 -3.598 1.00 89.31 350 GLN A C 1
ATOM 2666 O O . GLN A 1 350 ? 40.033 9.211 -4.415 1.00 89.31 350 GLN A O 1
ATOM 2671 N N . GLY A 1 351 ? 39.125 9.607 -2.397 1.00 87.88 351 GLY A N 1
ATOM 2672 C CA . GLY A 1 351 ? 40.289 10.321 -1.860 1.00 87.88 351 GLY A CA 1
ATOM 2673 C C . GLY A 1 351 ? 40.546 11.707 -2.465 1.00 87.88 351 GLY A C 1
ATOM 2674 O O . GLY A 1 351 ? 41.651 12.226 -2.340 1.00 87.88 351 GLY A O 1
ATOM 2675 N N . LEU A 1 352 ? 39.559 12.307 -3.137 1.00 87.06 352 LEU A N 1
ATOM 2676 C CA . LEU A 1 352 ? 39.703 13.584 -3.844 1.00 87.06 352 LEU A CA 1
ATOM 2677 C C . LEU A 1 352 ? 38.598 14.578 -3.467 1.00 87.06 352 LEU A C 1
ATOM 2679 O O . LEU A 1 352 ? 37.411 14.244 -3.463 1.00 87.06 352 LEU A O 1
ATOM 2683 N N . GLY A 1 353 ? 38.977 15.832 -3.209 1.00 87.81 353 GLY A N 1
ATOM 2684 C CA . GLY A 1 353 ? 38.032 16.915 -2.913 1.00 87.81 353 GLY A CA 1
ATOM 2685 C C . GLY A 1 353 ? 37.112 16.571 -1.739 1.00 87.81 353 GLY A C 1
ATOM 2686 O O . GLY A 1 353 ? 37.592 16.254 -0.654 1.00 87.81 353 GLY A O 1
ATOM 2687 N N . ILE A 1 354 ? 35.795 16.587 -1.976 1.00 90.25 354 ILE A N 1
ATOM 2688 C CA . ILE A 1 354 ? 34.771 16.281 -0.959 1.00 90.25 354 ILE A CA 1
ATOM 2689 C C . ILE A 1 354 ? 34.780 14.826 -0.469 1.00 90.25 354 ILE A C 1
ATOM 2691 O O . ILE A 1 354 ? 34.172 14.523 0.546 1.00 90.25 354 ILE A O 1
ATOM 2695 N N . THR A 1 355 ? 35.481 13.926 -1.163 1.00 91.50 355 THR A N 1
ATOM 2696 C CA . THR A 1 355 ? 35.524 12.492 -0.823 1.00 91.50 355 THR A CA 1
ATOM 2697 C C . THR A 1 355 ? 36.760 12.076 -0.034 1.00 91.50 355 THR A C 1
ATOM 2699 O O . THR A 1 355 ? 36.945 10.887 0.225 1.00 91.50 355 THR A O 1
ATOM 2702 N N . ILE A 1 356 ? 37.639 13.021 0.328 1.00 90.56 356 ILE A N 1
ATOM 2703 C CA . ILE A 1 356 ? 38.937 12.707 0.947 1.00 90.56 356 ILE A CA 1
ATOM 2704 C C . ILE A 1 356 ? 38.798 11.867 2.225 1.00 90.56 356 ILE A C 1
ATOM 2706 O O . ILE A 1 356 ? 39.607 10.972 2.456 1.00 90.56 356 ILE A O 1
ATOM 2710 N N . ASN A 1 357 ? 37.717 12.087 2.979 1.00 87.25 357 ASN A N 1
ATOM 2711 C CA . ASN A 1 357 ? 37.419 11.384 4.225 1.00 87.25 357 ASN A CA 1
ATOM 2712 C C . ASN A 1 357 ? 36.348 10.288 4.082 1.00 87.25 357 ASN A C 1
ATOM 2714 O O . ASN A 1 357 ? 35.916 9.732 5.092 1.00 87.25 357 ASN A O 1
ATOM 2718 N N . TYR A 1 358 ? 35.904 9.952 2.864 1.00 91.88 358 TYR A N 1
ATOM 2719 C CA . TYR A 1 358 ? 34.875 8.923 2.694 1.00 91.88 358 TYR A CA 1
ATOM 2720 C C . TYR A 1 358 ? 35.434 7.533 3.028 1.00 91.88 358 TYR A C 1
ATOM 2722 O O . TYR A 1 358 ? 36.442 7.116 2.441 1.00 91.88 358 TYR A O 1
ATOM 2730 N N . PRO A 1 359 ? 34.776 6.780 3.928 1.00 90.56 359 PRO A N 1
ATOM 2731 C CA . PRO A 1 359 ? 35.253 5.473 4.361 1.00 90.56 359 PRO A CA 1
ATOM 2732 C C . PRO A 1 359 ? 35.049 4.408 3.280 1.00 90.56 359 PRO A C 1
ATOM 2734 O O . PRO A 1 359 ? 34.095 4.456 2.501 1.00 90.56 359 PRO A O 1
ATOM 2737 N N . GLY A 1 360 ? 35.922 3.401 3.265 1.00 88.94 360 GLY A N 1
ATOM 2738 C CA . GLY A 1 360 ? 35.844 2.282 2.323 1.00 88.94 360 GLY A CA 1
ATOM 2739 C C . GLY A 1 360 ? 36.240 2.653 0.891 1.00 88.94 360 GLY A C 1
ATOM 2740 O O . GLY A 1 360 ? 36.869 3.681 0.651 1.00 88.94 360 GLY A O 1
ATOM 2741 N N . THR A 1 361 ? 35.893 1.788 -0.061 1.00 87.06 361 THR A N 1
ATOM 2742 C CA . THR A 1 361 ? 36.120 1.999 -1.499 1.00 87.06 361 THR A CA 1
ATOM 2743 C C . THR A 1 361 ? 34.875 2.557 -2.178 1.00 87.06 361 THR A C 1
ATOM 2745 O O . THR A 1 361 ? 33.764 2.395 -1.673 1.00 87.06 361 THR A O 1
ATOM 2748 N N . ASN A 1 362 ? 35.054 3.141 -3.364 1.00 87.19 362 ASN A N 1
ATOM 2749 C CA . ASN A 1 362 ? 33.963 3.478 -4.275 1.00 87.19 362 ASN A CA 1
ATOM 2750 C C . ASN A 1 362 ? 32.989 2.304 -4.460 1.00 87.19 362 ASN A C 1
ATOM 2752 O O . ASN A 1 362 ? 33.416 1.160 -4.624 1.00 87.19 362 ASN A O 1
ATOM 2756 N N . GLN A 1 363 ? 31.693 2.608 -4.463 1.00 92.50 363 GLN A N 1
ATOM 2757 C CA . GLN A 1 363 ? 30.612 1.637 -4.633 1.00 92.50 363 GLN A CA 1
ATOM 2758 C C . GLN A 1 363 ? 29.730 2.037 -5.825 1.00 92.50 363 GLN A C 1
ATOM 2760 O O . GLN A 1 363 ? 29.680 3.221 -6.170 1.00 92.50 363 GLN A O 1
ATOM 2765 N N . PRO A 1 364 ? 29.045 1.089 -6.488 1.00 95.88 364 PRO A N 1
ATOM 2766 C CA . PRO A 1 364 ? 28.070 1.416 -7.525 1.00 95.88 364 PRO A CA 1
ATOM 2767 C C . PRO A 1 364 ? 26.861 2.152 -6.940 1.00 95.88 364 PRO A C 1
ATOM 2769 O O . PRO A 1 364 ? 26.505 1.939 -5.787 1.00 95.88 364 PRO A O 1
ATOM 2772 N N . VAL A 1 365 ? 26.177 2.964 -7.744 1.00 98.00 365 VAL A N 1
ATOM 2773 C CA . VAL A 1 365 ? 24.845 3.464 -7.374 1.00 98.00 365 VAL A CA 1
ATOM 2774 C C . VAL A 1 365 ? 23.817 2.543 -8.009 1.00 98.00 365 VAL A C 1
ATOM 2776 O O . VAL A 1 365 ? 23.706 2.525 -9.233 1.00 98.00 365 VAL A O 1
ATOM 2779 N N . THR A 1 366 ? 23.092 1.753 -7.217 1.00 92.19 366 THR A N 1
ATOM 2780 C CA . THR A 1 366 ? 22.098 0.822 -7.773 1.00 92.19 366 THR A CA 1
ATOM 2781 C C . THR A 1 366 ? 20.811 0.747 -6.971 1.00 92.19 366 THR A C 1
ATOM 2783 O O . THR A 1 366 ? 20.813 0.920 -5.756 1.00 92.19 366 THR A O 1
ATOM 2786 N N . ASP A 1 367 ? 19.704 0.479 -7.660 1.00 85.38 367 ASP A N 1
ATOM 2787 C CA . ASP A 1 367 ? 18.379 0.309 -7.058 1.00 85.38 367 ASP A CA 1
ATOM 2788 C C . ASP A 1 367 ? 17.925 1.554 -6.284 1.00 85.38 367 ASP A C 1
ATOM 2790 O O . ASP A 1 367 ? 17.575 1.502 -5.103 1.00 85.38 367 ASP A O 1
ATOM 2794 N N . VAL A 1 368 ? 17.940 2.695 -6.976 1.00 93.81 368 VAL A N 1
ATOM 2795 C CA . VAL A 1 368 ? 17.519 3.986 -6.424 1.00 93.81 368 VAL A CA 1
ATOM 2796 C C . VAL A 1 368 ? 16.162 4.373 -7.001 1.00 93.81 368 VAL A C 1
ATOM 2798 O O . VAL A 1 368 ? 15.983 4.405 -8.219 1.00 93.81 368 VAL A O 1
ATOM 2801 N N . LEU A 1 369 ? 15.202 4.690 -6.134 1.00 96.50 369 LEU A N 1
ATOM 2802 C CA . LEU A 1 369 ? 13.866 5.147 -6.508 1.00 96.50 369 LEU A CA 1
ATOM 2803 C C . LEU A 1 369 ? 13.588 6.534 -5.930 1.00 96.50 369 LEU A C 1
ATOM 2805 O O . LEU A 1 369 ? 13.466 6.694 -4.721 1.00 96.50 369 LEU A O 1
ATOM 2809 N N . PHE A 1 370 ? 13.360 7.508 -6.801 1.00 97.00 370 PHE A N 1
ATOM 2810 C CA . PHE A 1 370 ? 12.739 8.782 -6.457 1.00 97.00 370 PHE A CA 1
ATOM 2811 C C . PHE A 1 370 ? 11.261 8.722 -6.846 1.00 97.00 370 PHE A C 1
ATOM 2813 O O . PHE A 1 370 ? 10.964 8.538 -8.025 1.00 97.00 370 PHE A O 1
ATOM 2820 N N . THR A 1 371 ? 10.319 8.873 -5.908 1.00 92.81 371 THR A N 1
ATOM 2821 C CA . THR A 1 371 ? 8.884 8.827 -6.233 1.00 92.81 371 THR A CA 1
ATOM 2822 C C . THR A 1 371 ? 8.023 9.882 -5.541 1.00 92.81 371 THR A C 1
ATOM 2824 O O . THR A 1 371 ? 8.184 10.143 -4.358 1.00 92.81 371 THR A O 1
ATOM 2827 N N . ASN A 1 372 ? 7.074 10.483 -6.266 1.00 90.44 372 ASN A N 1
ATOM 2828 C CA . ASN A 1 372 ? 6.175 11.520 -5.739 1.00 90.44 372 ASN A CA 1
ATOM 2829 C C . ASN A 1 372 ? 6.930 12.728 -5.140 1.00 90.44 372 ASN A C 1
ATOM 2831 O O . ASN A 1 372 ? 6.656 13.160 -4.022 1.00 90.44 372 ASN A O 1
ATOM 2835 N N . ASN A 1 373 ? 7.907 13.249 -5.887 1.00 96.81 373 ASN A N 1
ATOM 2836 C CA . ASN A 1 373 ? 8.757 14.364 -5.465 1.00 96.81 373 ASN A CA 1
ATOM 2837 C C . ASN A 1 373 ? 8.494 15.633 -6.293 1.00 96.81 373 ASN A C 1
ATOM 2839 O O . ASN A 1 373 ? 8.202 15.544 -7.488 1.00 96.81 373 ASN A O 1
ATOM 2843 N N . LEU A 1 374 ? 8.631 16.807 -5.672 1.00 98.56 374 LEU A N 1
ATOM 2844 C CA . LEU A 1 374 ? 8.441 18.123 -6.293 1.00 98.56 374 LEU A CA 1
ATOM 2845 C C . LEU A 1 374 ? 9.777 18.874 -6.390 1.00 98.56 374 LEU A C 1
ATOM 2847 O O . LEU A 1 374 ? 10.424 19.133 -5.378 1.00 98.56 374 LEU A O 1
ATOM 2851 N N . ALA A 1 375 ? 10.191 19.223 -7.606 1.00 98.69 375 ALA A N 1
ATOM 2852 C CA . ALA A 1 375 ? 11.457 19.887 -7.900 1.00 98.69 375 ALA A CA 1
ATOM 2853 C C . ALA A 1 375 ? 11.249 21.357 -8.294 1.00 98.69 375 ALA A C 1
ATOM 2855 O O . ALA A 1 375 ? 10.429 21.663 -9.167 1.00 98.69 375 ALA A O 1
ATOM 2856 N N . TYR A 1 376 ? 12.027 22.254 -7.684 1.00 97.75 376 TYR A N 1
ATOM 2857 C CA . TYR A 1 376 ? 12.151 23.660 -8.073 1.00 97.75 376 TYR A CA 1
ATOM 2858 C C . TYR A 1 376 ? 13.633 24.043 -8.092 1.00 97.75 376 TYR A C 1
ATOM 2860 O O . TYR A 1 376 ? 14.278 24.094 -7.049 1.00 97.75 376 TYR A O 1
ATOM 2868 N N . THR A 1 377 ? 14.173 24.316 -9.279 1.00 96.88 377 THR A N 1
ATOM 2869 C CA . THR A 1 377 ? 15.596 24.579 -9.444 1.00 96.88 377 THR A CA 1
ATOM 2870 C C . THR A 1 377 ? 15.964 25.540 -10.576 1.00 96.88 377 THR A C 1
ATOM 2872 O O . THR A 1 377 ? 15.157 25.825 -11.459 1.00 96.88 377 THR A O 1
ATOM 2875 N N . GLY A 1 378 ? 17.187 26.081 -10.533 1.00 94.94 378 GLY A N 1
ATOM 2876 C CA . GLY A 1 378 ? 17.851 26.755 -11.657 1.00 94.94 378 GLY A CA 1
ATOM 2877 C C . GLY A 1 378 ? 18.624 25.800 -12.585 1.00 94.94 378 GLY A C 1
ATOM 2878 O O . GLY A 1 378 ? 19.164 26.234 -13.600 1.00 94.94 378 GLY A O 1
ATOM 2879 N N . CYS A 1 379 ? 18.662 24.507 -12.259 1.00 96.19 379 CYS A N 1
ATOM 2880 C CA . CYS A 1 379 ? 19.478 23.464 -12.875 1.00 96.19 379 CYS A CA 1
ATOM 2881 C C . CYS A 1 379 ? 18.602 22.270 -13.316 1.00 96.19 379 CYS A C 1
ATOM 2883 O O . CYS A 1 379 ? 17.629 22.485 -14.046 1.00 96.19 379 CYS A O 1
ATOM 2885 N N . TYR A 1 380 ? 18.935 21.024 -12.942 1.00 97.81 380 TYR A N 1
ATOM 2886 C CA . TYR A 1 380 ? 18.144 19.837 -13.285 1.00 97.81 380 TYR A CA 1
ATOM 2887 C C . TYR A 1 380 ? 17.139 19.473 -12.194 1.00 97.81 380 TYR A C 1
ATOM 2889 O O . TYR A 1 380 ? 17.507 19.290 -11.033 1.00 97.81 380 TYR A O 1
ATOM 2897 N N . GLY A 1 381 ? 15.878 19.270 -12.582 1.00 98.19 381 GLY A N 1
ATOM 2898 C CA . GLY A 1 381 ? 14.856 18.768 -11.661 1.00 98.19 381 GLY A CA 1
ATOM 2899 C C . GLY A 1 381 ? 15.159 17.344 -11.182 1.00 98.19 381 GLY A C 1
ATOM 2900 O O . GLY A 1 381 ? 15.157 17.076 -9.982 1.00 98.19 381 GLY A O 1
ATOM 2901 N N . PHE A 1 382 ? 15.457 16.442 -12.120 1.00 98.62 382 PHE A N 1
ATOM 2902 C CA . PHE A 1 382 ? 15.831 15.052 -11.839 1.00 98.62 382 PHE A CA 1
ATOM 2903 C C . PHE A 1 382 ? 17.028 14.635 -12.698 1.00 98.62 382 PHE A C 1
ATOM 2905 O O . PHE A 1 382 ? 16.935 14.670 -13.931 1.00 98.62 382 PHE A O 1
ATOM 2912 N N . LYS A 1 383 ? 18.143 14.239 -12.068 1.00 98.19 383 LYS A N 1
ATOM 2913 C CA . LYS A 1 383 ? 19.411 13.978 -12.769 1.00 98.19 383 LYS A CA 1
ATOM 2914 C C . LYS A 1 383 ? 20.123 12.697 -12.338 1.00 98.19 383 LYS A C 1
ATOM 2916 O O . LYS A 1 383 ? 20.141 12.339 -11.170 1.00 98.19 383 LYS A O 1
ATOM 2921 N N . VAL A 1 384 ? 20.802 12.056 -13.286 1.00 98.50 384 VAL A N 1
ATOM 2922 C CA . VAL A 1 384 ? 21.875 11.082 -13.023 1.00 98.50 384 VAL A CA 1
ATOM 2923 C C . VAL A 1 384 ? 23.206 11.671 -13.506 1.00 98.50 384 VAL A C 1
ATOM 2925 O O . VAL A 1 384 ? 23.290 12.157 -14.636 1.00 98.50 384 VAL A O 1
ATOM 2928 N N . GLY A 1 385 ? 24.243 11.642 -12.664 1.00 94.06 385 GLY A N 1
ATOM 2929 C CA . GLY A 1 385 ? 25.559 12.245 -12.932 1.00 94.06 385 GLY A CA 1
ATOM 2930 C C . GLY A 1 385 ? 25.704 13.663 -12.351 1.00 94.06 385 GLY A C 1
ATOM 2931 O O . GLY A 1 385 ? 24.803 14.183 -11.705 1.00 94.06 385 GLY A O 1
ATOM 2932 N N . GLN A 1 386 ? 26.822 14.385 -12.476 1.00 91.31 386 GLN A N 1
ATOM 2933 C CA . GLN A 1 386 ? 27.903 14.289 -13.466 1.00 91.31 386 GLN A CA 1
ATOM 2934 C C . GLN A 1 386 ? 28.978 13.228 -13.229 1.00 91.31 386 GLN A C 1
ATOM 2936 O O . GLN A 1 386 ? 29.597 12.773 -14.197 1.00 91.31 386 GLN A O 1
ATOM 2941 N N . GLY A 1 387 ? 29.219 12.876 -11.966 1.00 93.44 387 GLY A N 1
ATOM 2942 C CA . GLY A 1 387 ? 30.202 11.867 -11.583 1.00 93.44 387 GLY A CA 1
ATOM 2943 C C . GLY A 1 387 ? 29.649 10.464 -11.792 1.00 93.44 387 GLY A C 1
ATOM 2944 O O . GLY A 1 387 ? 28.579 10.141 -11.282 1.00 93.44 387 GLY A O 1
ATOM 2945 N N . VAL A 1 388 ? 30.378 9.640 -12.536 1.00 96.25 388 VAL A N 1
ATOM 2946 C CA . VAL A 1 388 ? 30.091 8.229 -12.823 1.00 96.25 388 VAL A CA 1
ATOM 2947 C C . VAL A 1 388 ? 31.408 7.447 -12.707 1.00 96.25 388 VAL A C 1
ATOM 2949 O O . VAL A 1 388 ? 31.889 6.796 -13.636 1.00 96.25 388 VAL A O 1
ATOM 2952 N N . TYR A 1 389 ? 32.074 7.578 -11.557 1.00 95.31 389 TYR A N 1
ATOM 2953 C CA . TYR A 1 389 ? 33.318 6.846 -11.285 1.00 95.31 389 TYR A CA 1
ATOM 2954 C C . TYR A 1 389 ? 33.065 5.358 -11.009 1.00 95.31 389 TYR A C 1
ATOM 2956 O O . TYR A 1 389 ? 33.907 4.526 -11.343 1.00 95.31 389 TYR A O 1
ATOM 2964 N N . SER A 1 390 ? 31.871 5.018 -10.528 1.00 96.00 390 SER A N 1
ATOM 2965 C CA . SER A 1 390 ? 31.341 3.654 -10.429 1.00 96.00 390 SER A CA 1
ATOM 2966 C C . SER A 1 390 ? 30.095 3.507 -11.295 1.00 96.00 390 SER A C 1
ATOM 2968 O O . SER A 1 390 ? 29.466 4.504 -11.658 1.00 96.00 390 SER A O 1
ATOM 2970 N N . THR A 1 391 ? 29.727 2.264 -11.612 1.00 97.00 391 THR A N 1
ATOM 2971 C CA . THR A 1 391 ? 28.511 1.981 -12.387 1.00 97.00 391 THR A CA 1
ATOM 2972 C C . THR A 1 391 ? 27.289 2.553 -11.678 1.00 97.00 391 THR A C 1
ATOM 2974 O O . THR A 1 391 ? 27.144 2.400 -10.464 1.00 97.00 391 THR A O 1
ATOM 2977 N N . GLN A 1 392 ? 26.414 3.198 -12.446 1.00 98.25 392 GLN A N 1
ATOM 2978 C CA . GLN A 1 392 ? 25.104 3.632 -11.978 1.00 98.25 392 GLN A CA 1
ATOM 2979 C C . GLN A 1 392 ? 24.025 2.842 -12.722 1.00 98.25 392 GLN A C 1
ATOM 2981 O O . GLN A 1 392 ? 23.939 2.929 -13.950 1.00 98.25 392 GLN A O 1
ATOM 2986 N N . SER A 1 393 ? 23.236 2.043 -12.001 1.00 96.38 393 SER A N 1
ATOM 2987 C CA . SER A 1 393 ? 22.268 1.115 -12.592 1.00 96.38 393 SER A CA 1
ATOM 2988 C C . SER A 1 393 ? 20.912 1.093 -11.896 1.00 96.38 393 SER A C 1
ATOM 2990 O O . SER A 1 393 ? 20.823 1.293 -10.695 1.00 96.38 393 SER A O 1
ATOM 2992 N N . ASN A 1 394 ? 19.840 0.808 -12.638 1.00 88.19 394 ASN A N 1
ATOM 2993 C CA . ASN A 1 394 ? 18.484 0.681 -12.085 1.00 88.19 394 ASN A CA 1
ATOM 2994 C C . ASN A 1 394 ? 18.050 1.899 -11.241 1.00 88.19 394 ASN A C 1
ATOM 2996 O O . ASN A 1 394 ? 17.681 1.784 -10.069 1.00 88.19 394 ASN A O 1
ATOM 3000 N N . ILE A 1 395 ? 18.119 3.083 -11.852 1.00 94.00 395 ILE A N 1
ATOM 3001 C CA . ILE A 1 395 ? 17.704 4.345 -11.232 1.00 94.00 395 ILE A CA 1
ATOM 3002 C C . ILE A 1 395 ? 16.347 4.736 -11.803 1.00 94.00 395 ILE A C 1
ATOM 3004 O O . ILE A 1 395 ? 16.186 4.876 -13.017 1.00 94.00 395 ILE A O 1
ATOM 3008 N N . ARG A 1 396 ? 15.360 4.922 -10.928 1.00 96.06 396 ARG A N 1
ATOM 3009 C CA . ARG A 1 396 ? 13.979 5.212 -11.311 1.00 96.06 396 ARG A CA 1
ATOM 3010 C C . ARG A 1 396 ? 13.505 6.526 -10.711 1.00 96.06 396 ARG A C 1
ATOM 3012 O O . ARG A 1 396 ? 13.610 6.747 -9.509 1.00 96.06 396 ARG A O 1
ATOM 3019 N N . PHE A 1 397 ? 12.909 7.355 -11.553 1.00 95.94 397 PHE A N 1
ATOM 3020 C CA . PHE A 1 397 ? 12.180 8.561 -11.186 1.00 95.94 397 PHE A CA 1
ATOM 3021 C C . PHE A 1 397 ? 10.708 8.361 -11.560 1.00 95.94 397 PHE A C 1
ATOM 3023 O O . PHE A 1 397 ? 10.390 8.136 -12.731 1.00 95.94 397 PHE A O 1
ATOM 3030 N N . GLU A 1 398 ? 9.808 8.404 -10.576 1.00 89.56 398 GLU A N 1
ATOM 3031 C CA . GLU A 1 398 ? 8.388 8.094 -10.755 1.00 89.56 398 GLU A CA 1
ATOM 3032 C C . GLU A 1 398 ? 7.459 9.149 -10.144 1.00 89.56 398 GLU A C 1
ATOM 3034 O O . GLU A 1 398 ? 7.679 9.623 -9.037 1.00 89.56 398 GLU A O 1
ATOM 3039 N N . ASP A 1 399 ? 6.374 9.511 -10.828 1.00 86.69 399 ASP A N 1
ATOM 3040 C CA . ASP A 1 399 ? 5.335 10.418 -10.295 1.00 86.69 399 ASP A CA 1
ATOM 3041 C C . ASP A 1 399 ? 5.836 11.818 -9.873 1.00 86.69 399 ASP A C 1
ATOM 3043 O O . ASP A 1 399 ? 5.122 12.559 -9.188 1.00 86.69 399 ASP A O 1
ATOM 3047 N N . GLY A 1 400 ? 7.045 12.199 -10.295 1.00 90.75 400 GLY A N 1
ATOM 3048 C CA . GLY A 1 400 ? 7.686 13.463 -9.948 1.00 90.75 400 GLY A CA 1
ATOM 3049 C C . GLY A 1 400 ? 7.192 14.647 -10.777 1.00 90.75 400 GLY A C 1
ATOM 3050 O O . GLY A 1 400 ? 6.669 14.492 -11.883 1.00 90.75 400 GLY A O 1
ATOM 3051 N N . VAL A 1 401 ? 7.356 15.845 -10.227 1.00 98.12 401 VAL A N 1
ATOM 3052 C CA . VAL A 1 401 ? 6.915 17.105 -10.833 1.00 98.12 401 VAL A CA 1
ATOM 3053 C C . VAL A 1 401 ? 8.078 18.077 -10.827 1.00 98.12 401 VAL A C 1
ATOM 3055 O O . VAL A 1 401 ? 8.667 18.339 -9.783 1.00 98.12 401 VAL A O 1
ATOM 3058 N N . VAL A 1 402 ? 8.392 18.627 -11.989 1.00 98.69 402 VAL A N 1
ATOM 3059 C CA . VAL A 1 402 ? 9.292 19.763 -12.142 1.00 98.69 402 VAL A CA 1
ATOM 3060 C C . VAL A 1 402 ? 8.421 21.006 -12.240 1.00 98.69 402 VAL A C 1
ATOM 3062 O O . VAL A 1 402 ? 7.823 21.255 -13.286 1.00 98.69 402 VAL A O 1
ATOM 3065 N N . TYR A 1 403 ? 8.333 21.768 -11.147 1.00 98.06 403 TYR A N 1
ATOM 3066 C CA . TYR A 1 403 ? 7.643 23.060 -11.143 1.00 98.06 403 TYR A CA 1
ATOM 3067 C C . TYR A 1 403 ? 8.379 24.045 -12.052 1.00 98.06 403 TYR A C 1
ATOM 3069 O O . TYR A 1 403 ? 7.791 24.614 -12.968 1.00 98.06 403 TYR A O 1
ATOM 3077 N N . LYS A 1 404 ? 9.684 24.209 -11.812 1.00 96.19 404 LYS A N 1
ATOM 3078 C CA . LYS A 1 404 ? 10.558 25.093 -12.580 1.00 96.19 404 LYS A CA 1
ATOM 3079 C C . LYS A 1 404 ? 11.985 24.552 -12.561 1.00 96.19 404 LYS A C 1
ATOM 3081 O O . LYS A 1 404 ? 12.466 24.189 -11.492 1.00 96.19 404 LYS A O 1
ATOM 3086 N N . ALA A 1 405 ? 12.623 24.462 -13.725 1.00 97.94 405 ALA A N 1
ATOM 3087 C CA . ALA A 1 405 ? 14.013 24.015 -13.888 1.00 97.94 405 ALA A CA 1
ATOM 3088 C C . ALA A 1 405 ? 14.648 24.613 -15.152 1.00 97.94 405 ALA A C 1
ATOM 3090 O O . ALA A 1 405 ? 13.924 25.068 -16.035 1.00 97.94 405 ALA A O 1
ATOM 3091 N N . ALA A 1 406 ? 15.975 24.568 -15.292 1.00 97.56 406 ALA A N 1
ATOM 3092 C CA . ALA A 1 406 ? 16.603 24.746 -16.606 1.00 97.56 406 ALA A CA 1
ATOM 3093 C C . ALA A 1 406 ? 16.460 23.475 -17.447 1.00 97.56 406 ALA A C 1
ATOM 3095 O O . ALA A 1 406 ? 16.112 23.534 -18.629 1.00 97.56 406 ALA A O 1
ATOM 3096 N N . VAL A 1 407 ? 16.665 22.313 -16.824 1.00 98.38 407 VAL A N 1
ATOM 3097 C CA . VAL A 1 407 ? 16.444 21.016 -17.458 1.00 98.38 407 VAL A CA 1
ATOM 3098 C C . VAL A 1 407 ? 15.485 20.174 -16.629 1.00 98.38 407 VAL A C 1
ATOM 3100 O O . VAL A 1 407 ? 15.668 20.003 -15.428 1.00 98.38 407 VAL A O 1
ATOM 3103 N N . GLY A 1 408 ? 14.447 19.632 -17.265 1.00 98.31 408 GLY A N 1
ATOM 3104 C CA . GLY A 1 408 ? 13.461 18.808 -16.563 1.00 98.31 408 GLY A CA 1
ATOM 3105 C C . GLY A 1 408 ? 14.069 17.501 -16.054 1.00 98.31 408 GLY A C 1
ATOM 3106 O O . GLY A 1 408 ? 14.155 17.264 -14.849 1.00 98.31 408 GLY A O 1
ATOM 3107 N N . LEU A 1 409 ? 14.496 16.661 -16.995 1.00 98.56 409 LEU A N 1
ATOM 3108 C CA . LEU A 1 409 ? 15.013 15.315 -16.763 1.00 98.56 409 LEU A CA 1
ATOM 3109 C C . LEU A 1 409 ? 16.372 15.169 -17.447 1.00 98.56 409 LEU A C 1
ATOM 3111 O O . LEU A 1 409 ? 16.545 15.637 -18.576 1.00 98.56 409 LEU A O 1
ATOM 3115 N N . GLY A 1 410 ? 17.332 14.483 -16.830 1.00 97.44 410 GLY A N 1
ATOM 3116 C CA . GLY A 1 410 ? 18.596 14.276 -17.520 1.00 97.44 410 GLY A CA 1
ATOM 3117 C C . GLY A 1 410 ? 19.514 13.193 -16.996 1.00 97.44 410 GLY A C 1
ATOM 3118 O O . GLY A 1 410 ? 19.440 12.749 -15.854 1.00 97.44 410 GLY A O 1
ATOM 3119 N N . VAL A 1 411 ? 20.423 12.805 -17.881 1.00 97.88 411 VAL A N 1
ATOM 3120 C CA . VAL A 1 411 ? 21.617 12.038 -17.555 1.00 97.88 411 VAL A CA 1
ATOM 3121 C C . VAL A 1 411 ? 22.780 12.804 -18.163 1.00 97.88 411 VAL A C 1
ATOM 3123 O O . VAL A 1 411 ? 22.909 12.892 -19.386 1.00 97.88 411 VAL A O 1
ATOM 3126 N N . HIS A 1 412 ? 23.595 13.406 -17.306 1.00 95.75 412 HIS A N 1
ATOM 3127 C CA . HIS A 1 412 ? 24.775 14.151 -17.726 1.00 95.75 412 HIS A CA 1
ATOM 3128 C C . HIS A 1 412 ? 25.988 13.366 -17.270 1.00 95.75 412 HIS A C 1
ATOM 3130 O O . HIS A 1 412 ? 26.273 13.329 -16.082 1.00 95.75 412 HIS A O 1
ATOM 3136 N N . HIS A 1 413 ? 26.708 12.740 -18.193 1.00 95.56 413 HIS A N 1
ATOM 3137 C CA . HIS A 1 413 ? 27.933 12.025 -17.871 1.00 95.56 413 HIS A CA 1
ATOM 3138 C C . HIS A 1 413 ? 29.146 12.883 -18.238 1.00 95.56 413 HIS A C 1
ATOM 3140 O O . HIS A 1 413 ? 29.422 13.084 -19.418 1.00 95.56 413 HIS A O 1
ATOM 3146 N N . LYS A 1 414 ? 29.899 13.357 -17.233 1.00 93.69 414 LYS A N 1
ATOM 3147 C CA . LYS A 1 414 ? 31.071 14.226 -17.463 1.00 93.69 414 LYS A CA 1
ATOM 3148 C C . LYS A 1 414 ? 32.390 13.718 -16.880 1.00 93.69 414 LYS A C 1
ATOM 3150 O O . LYS A 1 414 ? 33.456 14.073 -17.380 1.00 93.69 414 LYS A O 1
ATOM 3155 N N . GLN A 1 415 ? 32.323 12.947 -15.797 1.00 92.12 415 GLN A N 1
ATOM 3156 C CA . GLN A 1 415 ? 33.500 12.514 -15.042 1.00 92.12 415 GLN A CA 1
ATOM 3157 C C . GLN A 1 415 ? 33.381 11.037 -14.654 1.00 92.12 415 GLN A C 1
ATOM 3159 O O . GLN A 1 415 ? 32.288 10.595 -14.304 1.00 92.12 415 GLN A O 1
ATOM 3164 N N . GLY A 1 416 ? 34.491 10.295 -14.667 1.00 93.12 416 GLY A N 1
ATOM 3165 C CA . GLY A 1 416 ? 34.525 8.846 -14.435 1.00 93.12 416 GLY A CA 1
ATOM 3166 C C . GLY A 1 416 ? 34.315 8.036 -15.719 1.00 93.12 416 GLY A C 1
ATOM 3167 O O . GLY A 1 416 ? 33.761 8.533 -16.682 1.00 93.12 416 GLY A O 1
ATOM 3168 N N . SER A 1 417 ? 34.799 6.795 -15.791 1.00 94.56 417 SER A N 1
ATOM 3169 C CA . SER A 1 417 ? 34.704 5.980 -17.028 1.00 94.56 417 SER A CA 1
ATOM 3170 C C . SER A 1 417 ? 33.704 4.824 -16.927 1.00 94.56 417 SER A C 1
ATOM 3172 O O . SER A 1 417 ? 33.671 3.964 -17.806 1.00 94.56 417 SER A O 1
ATOM 3174 N N . SER A 1 418 ? 32.916 4.771 -15.849 1.00 96.56 418 SER A N 1
ATOM 3175 C CA . SER A 1 418 ? 31.949 3.694 -15.628 1.00 96.56 418 SER A CA 1
ATOM 3176 C C . SER A 1 418 ? 30.660 3.921 -16.418 1.00 96.56 418 SER A C 1
ATOM 3178 O O . SER A 1 418 ? 30.383 5.017 -16.892 1.00 96.56 418 SER A O 1
ATOM 3180 N N . ALA A 1 419 ? 29.864 2.868 -16.586 1.00 96.81 419 ALA A N 1
ATOM 3181 C CA . ALA A 1 419 ? 28.640 2.943 -17.373 1.00 96.81 419 ALA A CA 1
ATOM 3182 C C . ALA A 1 419 ? 27.443 3.463 -16.558 1.00 96.81 419 ALA A C 1
ATOM 3184 O O . ALA A 1 419 ? 27.327 3.201 -15.356 1.00 96.81 419 ALA A O 1
ATOM 3185 N N . VAL A 1 420 ? 26.510 4.122 -17.251 1.00 98.25 420 VAL A N 1
ATOM 3186 C CA . VAL A 1 420 ? 25.141 4.356 -16.766 1.00 98.25 420 VAL A CA 1
ATOM 3187 C C . VAL A 1 420 ? 24.188 3.434 -17.525 1.00 98.25 420 VAL A C 1
ATOM 3189 O O . VAL A 1 420 ? 24.201 3.410 -18.758 1.00 98.25 420 VAL A O 1
ATOM 3192 N N . THR A 1 421 ? 23.357 2.663 -16.822 1.00 96.00 421 THR A N 1
ATOM 3193 C CA . THR A 1 421 ? 22.401 1.753 -17.474 1.00 96.00 421 THR A CA 1
ATOM 3194 C C . THR A 1 421 ? 21.083 1.603 -16.718 1.00 96.00 421 THR A C 1
ATOM 3196 O O . THR A 1 421 ? 21.043 1.714 -15.498 1.00 96.00 421 THR A O 1
ATOM 3199 N N . GLY A 1 422 ? 19.973 1.355 -17.411 1.00 86.69 422 GLY A N 1
ATOM 3200 C CA . GLY A 1 422 ? 18.687 1.089 -16.759 1.00 86.69 422 GLY A CA 1
ATOM 3201 C C . GLY A 1 422 ? 18.122 2.303 -16.014 1.00 86.69 422 GLY A C 1
ATOM 3202 O O . GLY A 1 422 ? 17.695 2.180 -14.865 1.00 86.69 422 GLY A O 1
ATOM 3203 N N . VAL A 1 423 ? 18.139 3.481 -16.644 1.00 95.00 423 VAL A N 1
ATOM 3204 C CA . VAL A 1 423 ? 17.541 4.706 -16.082 1.00 95.00 423 VAL A CA 1
ATOM 3205 C C . VAL A 1 423 ? 16.109 4.854 -16.583 1.00 95.00 423 VAL A C 1
ATOM 3207 O O . VAL A 1 423 ? 15.843 4.747 -17.783 1.00 95.00 423 VAL A O 1
ATOM 3210 N N . GLN A 1 424 ? 15.168 5.118 -15.680 1.00 94.62 424 GLN A N 1
ATOM 3211 C CA . GLN A 1 424 ? 13.749 5.213 -16.018 1.00 94.62 424 GLN A CA 1
ATOM 3212 C C . GLN A 1 424 ? 13.128 6.496 -15.473 1.00 94.62 424 GLN A C 1
ATOM 3214 O O . GLN A 1 424 ? 13.222 6.786 -14.285 1.00 94.62 424 GLN A O 1
ATOM 3219 N N . PHE A 1 425 ? 12.417 7.218 -16.333 1.00 95.38 425 PHE A N 1
ATOM 3220 C CA . PHE A 1 425 ? 11.560 8.341 -15.967 1.00 95.38 425 PHE A CA 1
ATOM 3221 C C . PHE A 1 425 ? 10.115 7.973 -16.307 1.00 95.38 425 PHE A C 1
ATOM 3223 O O . PHE A 1 425 ? 9.797 7.744 -17.474 1.00 95.38 425 PHE A O 1
ATOM 3230 N N . THR A 1 426 ? 9.227 7.889 -15.314 1.00 86.56 426 THR A N 1
ATOM 3231 C CA . THR A 1 426 ? 7.850 7.413 -15.516 1.00 86.56 426 THR A CA 1
ATOM 3232 C C . THR A 1 426 ? 6.820 8.295 -14.814 1.00 86.56 426 THR A C 1
ATOM 3234 O O . THR A 1 426 ? 6.950 8.572 -13.631 1.00 86.56 426 THR A O 1
ATOM 3237 N N . ARG A 1 427 ? 5.738 8.687 -15.503 1.00 86.88 427 ARG A N 1
ATOM 3238 C CA . ARG A 1 427 ? 4.669 9.542 -14.927 1.00 86.88 427 ARG A CA 1
ATOM 3239 C C . ARG A 1 427 ? 5.205 10.888 -14.407 1.00 86.88 427 ARG A C 1
ATOM 3241 O O . ARG A 1 427 ? 4.766 11.374 -13.368 1.00 86.88 427 ARG A O 1
ATOM 3248 N N . MET A 1 428 ? 6.151 11.480 -15.135 1.00 94.88 428 MET A N 1
ATOM 3249 C CA . MET A 1 428 ? 6.744 12.774 -14.782 1.00 94.88 428 MET A CA 1
ATOM 3250 C C . MET A 1 428 ? 5.944 13.932 -15.378 1.00 94.88 428 MET A C 1
ATOM 3252 O O . MET A 1 428 ? 5.381 13.810 -16.468 1.00 94.88 428 MET A O 1
ATOM 3256 N N . GLU A 1 429 ? 5.946 15.074 -14.702 1.00 96.88 429 GLU A N 1
ATOM 3257 C CA . GLU A 1 429 ? 5.355 16.319 -15.193 1.00 96.88 429 GLU A CA 1
ATOM 3258 C C . GLU A 1 429 ? 6.396 17.437 -15.205 1.00 96.88 429 GLU A C 1
ATOM 3260 O O . GLU A 1 429 ? 7.145 17.595 -14.247 1.00 96.88 429 GLU A O 1
ATOM 3265 N N . ILE A 1 430 ? 6.450 18.196 -16.297 1.00 98.31 430 ILE A N 1
ATOM 3266 C CA . ILE A 1 430 ? 7.368 19.322 -16.485 1.00 98.31 430 ILE A CA 1
ATOM 3267 C C . ILE A 1 430 ? 6.516 20.550 -16.758 1.00 98.31 430 ILE A C 1
ATOM 3269 O O . ILE A 1 430 ? 5.870 20.641 -17.805 1.00 98.31 430 ILE A O 1
ATOM 3273 N N . GLU A 1 431 ? 6.452 21.454 -15.787 1.00 97.38 431 GLU A N 1
ATOM 3274 C CA . GLU A 1 431 ? 5.516 22.575 -15.803 1.00 97.38 431 GLU A CA 1
ATOM 3275 C C . GLU A 1 431 ? 6.097 23.805 -16.491 1.00 97.38 431 GLU A C 1
ATOM 3277 O O . GLU A 1 431 ? 5.469 24.327 -17.413 1.00 97.38 431 GLU A O 1
ATOM 3282 N N . GLU A 1 432 ? 7.289 24.232 -16.076 1.00 96.12 432 GLU A N 1
ATOM 3283 C CA . GLU A 1 432 ? 7.971 25.411 -16.608 1.00 96.12 432 GLU A CA 1
ATOM 3284 C C . GLU A 1 432 ? 9.478 25.172 -16.739 1.00 96.12 432 GLU A C 1
ATOM 3286 O O . GLU A 1 432 ? 10.109 24.594 -15.849 1.00 96.12 432 GLU A O 1
ATOM 3291 N N . LEU A 1 433 ? 10.070 25.644 -17.839 1.00 97.69 433 LEU A N 1
ATOM 3292 C CA . LEU A 1 433 ? 11.510 25.586 -18.060 1.00 97.69 433 LEU A CA 1
ATOM 3293 C C . LEU A 1 433 ? 12.073 26.990 -18.270 1.00 97.69 433 LEU A C 1
ATOM 3295 O O . LEU A 1 433 ? 11.711 27.693 -19.208 1.00 97.69 433 LEU A O 1
ATOM 3299 N N . THR A 1 434 ? 12.988 27.406 -17.398 1.00 92.12 434 THR A N 1
ATOM 3300 C CA . THR A 1 434 ? 13.551 28.766 -17.399 1.00 92.12 434 THR A CA 1
ATOM 3301 C C . THR A 1 434 ? 15.044 28.764 -17.112 1.00 92.12 434 THR A C 1
ATOM 3303 O O . THR A 1 434 ? 15.582 27.786 -16.609 1.00 92.12 434 THR A O 1
ATOM 3306 N N . GLY A 1 435 ? 15.725 29.873 -17.406 1.00 90.88 435 GLY A N 1
ATOM 3307 C CA . GLY A 1 435 ? 17.181 29.937 -17.275 1.00 90.88 435 GLY A CA 1
ATOM 3308 C C . GLY A 1 435 ? 17.878 29.068 -18.323 1.00 90.88 435 GLY A C 1
ATOM 3309 O O . GLY A 1 435 ? 17.303 28.769 -19.365 1.00 90.88 435 GLY A O 1
ATOM 3310 N N . SER A 1 436 ? 19.128 28.701 -18.084 1.00 91.25 436 SER A N 1
ATOM 3311 C CA . SER A 1 436 ? 19.879 27.793 -18.950 1.00 91.25 436 SER A CA 1
ATOM 3312 C C . SER A 1 436 ? 21.005 27.179 -18.138 1.00 91.25 436 SER A C 1
ATOM 3314 O O . SER A 1 436 ? 21.712 27.906 -17.441 1.00 91.25 436 SER A O 1
ATOM 3316 N N . ASN A 1 437 ? 21.187 25.865 -18.239 1.00 90.75 437 ASN A N 1
ATOM 3317 C CA . ASN A 1 437 ? 22.311 25.180 -17.618 1.00 90.75 437 ASN A CA 1
ATOM 3318 C C . ASN A 1 437 ? 23.131 24.448 -18.680 1.00 90.75 437 ASN A C 1
ATOM 3320 O O . ASN A 1 437 ? 22.598 23.631 -19.428 1.00 90.75 437 ASN A O 1
ATOM 3324 N N . GLY A 1 438 ? 24.421 24.772 -18.786 1.00 84.06 438 GLY A N 1
ATOM 3325 C CA . GLY A 1 438 ? 25.286 24.226 -19.839 1.00 84.06 438 GLY A CA 1
ATOM 3326 C C . GLY A 1 438 ? 24.802 24.530 -21.265 1.00 84.06 438 GLY A C 1
ATOM 3327 O O . GLY A 1 438 ? 25.109 23.781 -22.183 1.00 84.06 438 GLY A O 1
ATOM 3328 N N . GLY A 1 439 ? 24.017 25.598 -21.456 1.00 89.69 439 GLY A N 1
ATOM 3329 C CA . GLY A 1 439 ? 23.389 25.918 -22.743 1.00 89.69 439 GLY A CA 1
ATOM 3330 C C . GLY A 1 439 ? 22.064 25.192 -23.001 1.00 89.69 439 GLY A C 1
ATOM 3331 O O . GLY A 1 439 ? 21.515 25.329 -24.092 1.00 89.69 439 GLY A O 1
ATOM 3332 N N . HIS A 1 440 ? 21.533 24.454 -22.023 1.00 93.69 440 HIS A N 1
ATOM 3333 C CA . HIS A 1 440 ? 20.271 23.731 -22.133 1.00 93.69 440 HIS A CA 1
ATOM 3334 C C . HIS A 1 440 ? 19.158 24.421 -21.341 1.00 93.69 440 HIS A C 1
ATOM 3336 O O . HIS A 1 440 ? 19.260 24.614 -20.130 1.00 93.69 440 HIS A O 1
ATOM 3342 N N . GLN A 1 441 ? 18.067 24.727 -22.038 1.00 97.56 441 GLN A N 1
ATOM 3343 C CA . GLN A 1 441 ? 16.757 25.016 -21.467 1.00 97.56 441 GLN A CA 1
ATOM 3344 C C . GLN A 1 441 ? 15.746 24.081 -22.141 1.00 97.56 441 GLN A C 1
ATOM 3346 O O . GLN A 1 441 ? 15.148 24.433 -23.161 1.00 97.56 441 GLN A O 1
ATOM 3351 N N . SER A 1 442 ? 15.634 22.851 -21.639 1.00 97.50 442 SER A N 1
ATOM 3352 C CA . SER A 1 442 ? 14.921 21.766 -22.330 1.00 97.50 442 SER A CA 1
ATOM 3353 C C . SER A 1 442 ? 14.337 20.742 -21.364 1.00 97.50 442 SER A C 1
ATOM 3355 O O . SER A 1 442 ? 14.815 20.574 -20.247 1.00 97.50 442 SER A O 1
ATOM 3357 N N . TRP A 1 443 ? 13.295 20.032 -21.785 1.00 98.12 443 TRP A N 1
ATOM 3358 C CA . TRP A 1 443 ? 12.622 19.062 -20.918 1.00 98.12 443 TRP A CA 1
ATOM 3359 C C . TRP A 1 443 ? 13.469 17.802 -20.655 1.00 98.12 443 TRP A C 1
ATOM 3361 O O . TRP A 1 443 ? 13.323 17.173 -19.608 1.00 98.12 443 TRP A O 1
ATOM 3371 N N . LEU A 1 444 ? 14.368 17.467 -21.585 1.00 98.44 444 LEU A N 1
ATOM 3372 C CA . LEU A 1 444 ? 15.276 16.320 -21.530 1.00 98.44 444 LEU A CA 1
ATOM 3373 C C . LEU A 1 444 ? 16.691 16.691 -21.991 1.00 98.44 444 LEU A C 1
ATOM 3375 O O . LEU A 1 444 ? 16.836 17.271 -23.066 1.00 98.44 444 LEU A O 1
ATOM 3379 N N . ALA A 1 445 ? 17.722 16.257 -21.262 1.00 97.88 445 ALA A N 1
ATOM 3380 C CA . ALA A 1 445 ? 19.104 16.245 -21.751 1.00 97.88 445 ALA A CA 1
ATOM 3381 C C . ALA A 1 445 ? 19.835 14.948 -21.360 1.00 97.88 445 ALA A C 1
ATOM 3383 O O . ALA A 1 445 ? 20.030 14.663 -20.179 1.00 97.88 445 ALA A O 1
ATOM 3384 N N . LEU A 1 446 ? 20.249 14.166 -22.360 1.00 97.81 446 LEU A N 1
ATOM 3385 C CA . LEU A 1 446 ? 21.047 12.946 -22.206 1.00 97.81 446 LEU A CA 1
ATOM 3386 C C . LEU A 1 446 ? 22.363 13.136 -22.956 1.00 97.81 446 LEU A C 1
ATOM 3388 O O . LEU A 1 446 ? 22.366 13.145 -24.186 1.00 97.81 446 LEU A O 1
ATOM 3392 N N . PHE A 1 447 ? 23.484 13.329 -22.268 1.00 96.50 447 PHE A N 1
ATOM 3393 C CA . PHE A 1 447 ? 24.734 13.564 -22.988 1.00 96.50 447 PHE A CA 1
ATOM 3394 C C . PHE A 1 447 ? 25.999 13.209 -22.222 1.00 96.50 447 PHE A C 1
ATOM 3396 O O . PHE A 1 447 ? 26.084 13.308 -20.995 1.00 96.50 447 PHE A O 1
ATOM 3403 N N . ASN A 1 448 ? 26.992 12.835 -23.019 1.00 95.19 448 ASN A N 1
ATOM 3404 C CA . ASN A 1 448 ? 28.357 12.580 -22.616 1.00 95.19 448 ASN A CA 1
ATOM 3405 C C . ASN A 1 448 ? 29.210 13.805 -22.945 1.00 95.19 448 ASN A C 1
ATOM 3407 O O . ASN A 1 448 ? 29.206 14.299 -24.072 1.00 95.19 448 ASN A O 1
ATOM 3411 N N . GLU A 1 449 ? 29.980 14.269 -21.972 1.00 91.19 449 GLU A N 1
ATOM 3412 C CA . GLU A 1 449 ? 30.920 15.374 -22.117 1.00 91.19 449 GLU A CA 1
ATOM 3413 C C . GLU A 1 449 ? 32.287 14.908 -21.612 1.00 91.19 449 GLU A C 1
ATOM 3415 O O . GLU A 1 449 ? 32.406 14.455 -20.478 1.00 91.19 449 GLU A O 1
ATOM 3420 N N . ASN A 1 450 ? 33.341 14.999 -22.426 1.00 80.12 450 ASN A N 1
ATOM 3421 C CA . ASN A 1 450 ? 34.673 14.622 -21.954 1.00 80.12 450 ASN A CA 1
ATOM 3422 C C . ASN A 1 450 ? 35.268 15.750 -21.100 1.00 80.12 450 ASN A C 1
ATOM 3424 O O . ASN A 1 450 ? 35.902 16.666 -21.619 1.00 80.12 450 ASN A O 1
ATOM 3428 N N . GLY A 1 451 ? 35.068 15.677 -19.784 1.00 77.44 451 GLY A N 1
ATOM 3429 C CA . GLY A 1 451 ? 35.611 16.632 -18.819 1.00 77.44 451 GLY A CA 1
ATOM 3430 C C . GLY A 1 451 ? 37.095 16.441 -18.483 1.00 77.44 451 GLY A C 1
ATOM 3431 O O . GLY A 1 451 ? 37.516 16.911 -17.431 1.00 77.44 451 GLY A O 1
ATOM 3432 N N . ASN A 1 452 ? 37.872 15.722 -19.305 1.00 83.06 452 ASN A N 1
ATOM 3433 C CA . ASN A 1 452 ? 39.261 15.309 -19.035 1.00 83.06 452 ASN A CA 1
ATOM 3434 C C . ASN A 1 452 ? 39.444 14.433 -17.775 1.00 83.06 452 ASN A C 1
ATOM 3436 O O . ASN A 1 452 ? 40.558 14.284 -17.282 1.00 83.06 452 ASN A O 1
ATOM 3440 N N . LEU A 1 453 ? 38.364 13.829 -17.264 1.00 87.00 453 LEU A N 1
ATOM 3441 C CA . LEU A 1 453 ? 38.349 12.955 -16.078 1.00 87.00 453 LEU A CA 1
ATOM 3442 C C . LEU A 1 453 ? 37.725 11.576 -16.375 1.00 87.00 453 LEU A C 1
ATOM 3444 O O . LEU A 1 453 ? 37.266 10.876 -15.472 1.00 87.00 453 LEU A O 1
ATOM 3448 N N . GLY A 1 454 ? 37.698 11.193 -17.654 1.00 89.94 454 GLY A N 1
ATOM 3449 C CA . GLY A 1 454 ? 37.029 9.987 -18.141 1.00 89.94 454 GLY A CA 1
ATOM 3450 C C . GLY A 1 454 ? 35.529 10.185 -18.366 1.00 89.94 454 GLY A C 1
ATOM 3451 O O . GLY A 1 454 ? 34.901 11.047 -17.748 1.00 89.94 454 GLY A O 1
ATOM 3452 N N . VAL A 1 455 ? 34.976 9.393 -19.284 1.00 94.69 455 VAL A N 1
ATOM 3453 C CA . VAL A 1 455 ? 33.545 9.356 -19.613 1.00 94.69 455 VAL A CA 1
ATOM 3454 C C . VAL A 1 455 ? 33.195 7.968 -20.154 1.00 94.69 455 VAL A C 1
ATOM 3456 O O . VAL A 1 455 ? 33.922 7.437 -20.993 1.00 94.69 455 VAL A O 1
ATOM 3459 N N . GLY A 1 456 ? 32.122 7.360 -19.648 1.00 94.88 456 GLY A N 1
ATOM 3460 C CA . GLY A 1 456 ? 31.686 6.002 -19.980 1.00 94.88 456 GLY A CA 1
ATOM 3461 C C . GLY A 1 456 ? 30.354 5.956 -20.741 1.00 94.88 456 GLY A C 1
ATOM 3462 O O . GLY A 1 456 ? 29.650 6.962 -20.847 1.00 94.88 456 GLY A O 1
ATOM 3463 N N . PRO A 1 457 ? 29.994 4.804 -21.331 1.00 96.94 457 PRO A N 1
ATOM 3464 C CA . PRO A 1 457 ? 28.798 4.678 -22.159 1.00 96.94 457 PRO A CA 1
ATOM 3465 C C . PRO A 1 457 ? 27.498 4.771 -21.346 1.00 96.94 457 PRO A C 1
ATOM 3467 O O . PRO A 1 457 ? 27.460 4.453 -20.155 1.00 96.94 457 PRO A O 1
ATOM 3470 N N . MET A 1 458 ? 26.410 5.149 -22.025 1.00 97.75 458 MET A N 1
ATOM 3471 C CA . MET A 1 458 ? 25.057 5.155 -21.460 1.00 97.75 458 MET A CA 1
ATOM 3472 C C . MET A 1 458 ? 24.126 4.245 -22.266 1.00 97.75 458 MET A C 1
ATOM 3474 O O . MET A 1 458 ? 24.151 4.246 -23.498 1.00 97.75 458 MET A O 1
ATOM 3478 N N . SER A 1 459 ? 23.304 3.448 -21.588 1.00 96.62 459 SER A N 1
ATOM 3479 C CA . SER A 1 459 ? 22.408 2.484 -22.245 1.00 96.62 459 SER A CA 1
ATOM 3480 C C . SER A 1 459 ? 21.100 2.275 -21.483 1.00 96.62 459 SER A C 1
ATOM 3482 O O . SER A 1 459 ? 21.006 2.617 -20.310 1.00 96.62 459 SER A O 1
ATOM 3484 N N . ASP A 1 460 ? 20.091 1.705 -22.145 1.00 92.31 460 ASP A N 1
ATOM 3485 C CA . ASP A 1 460 ? 18.798 1.330 -21.549 1.00 92.31 460 ASP A CA 1
ATOM 3486 C C . ASP A 1 460 ? 18.151 2.473 -20.745 1.00 92.31 460 ASP A C 1
ATOM 3488 O O . ASP A 1 460 ? 17.891 2.375 -19.545 1.00 92.31 460 ASP A O 1
ATOM 3492 N N . ILE A 1 461 ? 17.921 3.598 -21.427 1.00 95.19 461 ILE A N 1
ATOM 3493 C CA . ILE A 1 461 ? 17.254 4.768 -20.849 1.00 95.19 461 ILE A CA 1
ATOM 3494 C C . ILE A 1 461 ? 15.820 4.806 -21.354 1.00 95.19 461 ILE A C 1
ATOM 3496 O O . ILE A 1 461 ? 15.554 4.715 -22.553 1.00 95.19 461 ILE A O 1
ATOM 3500 N N . SER A 1 462 ? 14.869 4.980 -20.446 1.00 91.31 462 SER A N 1
ATOM 3501 C CA . SER A 1 462 ? 13.454 4.938 -20.787 1.00 91.31 462 SER A CA 1
ATOM 3502 C C . SER A 1 462 ? 12.656 6.092 -20.206 1.00 91.31 462 SER A C 1
ATOM 3504 O O . SER A 1 462 ? 12.824 6.476 -19.051 1.00 91.31 462 SER A O 1
ATOM 3506 N N . LEU A 1 463 ? 11.765 6.641 -21.030 1.00 94.75 463 LEU A N 1
ATOM 3507 C CA . LEU A 1 463 ? 10.888 7.750 -20.677 1.00 94.75 463 LEU A CA 1
ATOM 3508 C C . LEU A 1 463 ? 9.442 7.394 -21.026 1.00 94.75 463 LEU A C 1
ATOM 3510 O O . LEU A 1 463 ? 9.110 7.173 -22.196 1.00 94.75 463 LEU A O 1
ATOM 3514 N N . TRP A 1 464 ? 8.577 7.342 -20.011 1.00 86.94 464 TRP A N 1
ATOM 3515 C CA . TRP A 1 464 ? 7.194 6.888 -20.132 1.00 86.94 464 TRP A CA 1
ATOM 3516 C C . TRP A 1 464 ? 6.197 7.821 -19.459 1.00 86.94 464 TRP A C 1
ATOM 3518 O O . TRP A 1 464 ? 6.327 8.140 -18.282 1.00 86.94 464 TRP A O 1
ATOM 3528 N N . LYS A 1 465 ? 5.117 8.168 -20.170 1.00 82.75 465 LYS A N 1
ATOM 3529 C CA . LYS A 1 465 ? 4.012 8.976 -19.620 1.00 82.75 465 LYS A CA 1
ATOM 3530 C C . LYS A 1 465 ? 4.512 10.312 -19.067 1.00 82.75 465 LYS A C 1
ATOM 3532 O O . LYS A 1 465 ? 4.305 10.617 -17.897 1.00 82.75 465 LYS A O 1
ATOM 3537 N N . ILE A 1 466 ? 5.209 11.072 -19.903 1.00 92.81 466 ILE A N 1
ATOM 3538 C CA . ILE A 1 466 ? 5.766 12.372 -19.522 1.00 92.81 466 ILE A CA 1
ATOM 3539 C C . ILE A 1 466 ? 4.802 13.458 -19.989 1.00 92.81 466 ILE A C 1
ATOM 3541 O O . ILE A 1 466 ? 4.486 13.524 -21.176 1.00 92.81 466 ILE A O 1
ATOM 3545 N N . ALA A 1 467 ? 4.321 14.287 -19.069 1.00 89.62 467 ALA A N 1
ATOM 3546 C CA . ALA A 1 467 ? 3.485 15.438 -19.375 1.00 89.62 467 ALA A CA 1
ATOM 3547 C C . ALA A 1 467 ? 4.352 16.699 -19.433 1.00 89.62 467 ALA A C 1
ATOM 3549 O O . ALA A 1 467 ? 4.852 17.168 -18.415 1.00 89.62 467 ALA A O 1
ATOM 3550 N N . ILE A 1 468 ? 4.524 17.252 -20.628 1.00 97.12 468 ILE A N 1
ATOM 3551 C CA . ILE A 1 468 ? 5.357 18.424 -20.886 1.00 97.12 468 ILE A CA 1
ATOM 3552 C C . ILE A 1 468 ? 4.433 19.616 -21.117 1.00 97.12 468 ILE A C 1
ATOM 3554 O O . ILE A 1 468 ? 3.706 19.676 -22.112 1.00 97.12 468 ILE A O 1
ATOM 3558 N N . ARG A 1 469 ? 4.427 20.571 -20.189 1.00 94.81 469 ARG A N 1
ATOM 3559 C CA . ARG A 1 469 ? 3.677 21.826 -20.328 1.00 94.81 469 ARG A CA 1
ATOM 3560 C C . ARG A 1 469 ? 4.512 22.922 -20.961 1.00 94.81 469 ARG A C 1
ATOM 3562 O O . ARG A 1 469 ? 3.966 23.699 -21.741 1.00 94.81 469 ARG A O 1
ATOM 3569 N N . ASP A 1 470 ? 5.805 22.903 -20.678 1.00 96.56 470 ASP A N 1
ATOM 3570 C CA . ASP A 1 470 ? 6.822 23.714 -21.323 1.00 96.56 470 ASP A CA 1
ATOM 3571 C C . ASP A 1 470 ? 7.926 22.799 -21.862 1.00 96.56 470 ASP A C 1
ATOM 3573 O O . ASP A 1 470 ? 8.487 21.985 -21.131 1.00 96.56 470 ASP A O 1
ATOM 3577 N N . ILE A 1 471 ? 8.190 22.891 -23.167 1.00 95.00 471 ILE A N 1
ATOM 3578 C CA . ILE A 1 471 ? 9.194 22.066 -23.853 1.00 95.00 471 ILE A CA 1
ATOM 3579 C C . ILE A 1 471 ? 10.596 22.683 -23.796 1.00 95.00 471 ILE A C 1
ATOM 3581 O O . ILE A 1 471 ? 11.578 21.983 -24.053 1.00 95.00 471 ILE A O 1
ATOM 3585 N N . GLY A 1 472 ? 10.687 23.971 -23.448 1.00 95.69 472 GLY A N 1
ATOM 3586 C CA . GLY A 1 472 ? 11.925 24.735 -23.412 1.00 95.69 472 GLY A CA 1
ATOM 3587 C C . GLY A 1 472 ? 12.303 25.391 -24.747 1.00 95.69 472 GLY A C 1
ATOM 3588 O O . GLY A 1 472 ? 11.799 25.053 -25.834 1.00 95.69 472 GLY A O 1
ATOM 3589 N N . SER A 1 473 ? 13.203 26.377 -24.665 1.00 95.38 473 SER A N 1
ATOM 3590 C CA . SER A 1 473 ? 13.686 27.129 -25.830 1.00 95.38 473 SER A CA 1
ATOM 3591 C C . SER A 1 473 ? 14.748 26.382 -26.640 1.00 95.38 473 SER A C 1
ATOM 3593 O O . SER A 1 473 ? 14.828 26.596 -27.851 1.00 95.38 473 SER A O 1
ATOM 3595 N N . THR A 1 474 ? 15.503 25.461 -26.033 1.00 96.38 474 THR A N 1
ATOM 3596 C CA . THR A 1 474 ? 16.543 24.680 -26.722 1.00 96.38 474 THR A CA 1
ATOM 3597 C C . THR A 1 474 ? 16.063 23.275 -27.080 1.00 96.38 474 THR A C 1
ATOM 3599 O O . THR A 1 474 ? 15.054 22.791 -26.570 1.00 96.38 474 THR A O 1
ATOM 3602 N N . ASN A 1 475 ? 16.794 22.593 -27.965 1.00 96.75 475 ASN A N 1
ATOM 3603 C CA . ASN A 1 475 ? 16.522 21.188 -28.270 1.00 96.75 475 ASN A CA 1
ATOM 3604 C C . ASN A 1 475 ? 16.932 20.277 -27.107 1.00 96.75 475 ASN A C 1
ATOM 3606 O O . ASN A 1 475 ? 17.914 20.548 -26.413 1.00 96.75 475 ASN A O 1
ATOM 3610 N N . SER A 1 476 ? 16.202 19.176 -26.950 1.00 97.25 476 SER A N 1
ATOM 3611 C CA . SER A 1 476 ? 16.557 18.076 -26.063 1.00 97.25 476 SER A CA 1
ATOM 3612 C C . SER A 1 476 ? 17.621 17.204 -26.709 1.00 97.25 476 SER A C 1
ATOM 3614 O O . SER A 1 476 ? 17.392 16.587 -27.749 1.00 97.25 476 SER A O 1
ATOM 3616 N N . VAL A 1 477 ? 18.804 17.169 -26.106 1.00 95.75 477 VAL A N 1
ATOM 3617 C CA . VAL A 1 477 ? 19.967 16.481 -26.674 1.00 95.75 477 VAL A CA 1
ATOM 3618 C C . VAL A 1 477 ? 20.010 15.010 -26.274 1.00 95.75 477 VAL A C 1
ATOM 3620 O O . VAL A 1 477 ? 19.691 14.664 -25.136 1.00 95.75 477 VAL A O 1
ATOM 3623 N N . VAL A 1 478 ? 20.435 14.158 -27.212 1.00 97.44 478 VAL A N 1
ATOM 3624 C CA . VAL A 1 478 ? 20.839 12.768 -26.950 1.00 97.44 478 VAL A CA 1
ATOM 3625 C C . VAL A 1 478 ? 22.202 12.549 -27.603 1.00 97.44 478 VAL A C 1
ATOM 3627 O O . VAL A 1 478 ? 22.298 12.100 -28.743 1.00 97.44 478 VAL A O 1
ATOM 3630 N N . ASN A 1 479 ? 23.267 12.948 -26.909 1.00 96.06 479 ASN A N 1
ATOM 3631 C CA . ASN A 1 479 ? 24.594 13.095 -27.504 1.00 96.06 479 ASN A CA 1
ATOM 3632 C C . ASN A 1 479 ? 25.623 12.160 -26.864 1.00 96.06 479 ASN A C 1
ATOM 3634 O O . ASN A 1 479 ? 26.081 12.411 -25.752 1.00 96.06 479 ASN A O 1
ATOM 3638 N N . GLY A 1 480 ? 26.030 11.118 -27.590 1.00 95.06 480 GLY A N 1
ATOM 3639 C CA . GLY A 1 480 ? 27.210 10.326 -27.234 1.00 95.06 480 GLY A CA 1
ATOM 3640 C C . GLY A 1 480 ? 28.501 10.954 -27.758 1.00 95.06 480 GLY A C 1
ATOM 3641 O O . GLY A 1 480 ? 28.468 11.897 -28.553 1.00 95.06 480 GLY A O 1
ATOM 3642 N N . ILE A 1 481 ? 29.645 10.391 -27.377 1.00 95.06 481 ILE A N 1
ATOM 3643 C CA . ILE A 1 481 ? 30.948 10.719 -27.974 1.00 95.06 481 ILE A CA 1
ATOM 3644 C C . ILE A 1 481 ? 31.734 9.440 -28.288 1.00 95.06 481 ILE A C 1
ATOM 3646 O O . ILE A 1 481 ? 31.382 8.352 -27.830 1.00 95.06 481 ILE A O 1
ATOM 3650 N N . THR A 1 482 ? 32.814 9.550 -29.064 1.00 90.19 482 THR A N 1
ATOM 3651 C CA . THR A 1 482 ? 33.699 8.412 -29.362 1.00 90.19 482 THR A CA 1
ATOM 3652 C C . THR A 1 482 ? 34.196 7.754 -28.069 1.00 90.19 482 THR A C 1
ATOM 3654 O O . THR A 1 482 ? 34.751 8.431 -27.209 1.00 90.19 482 THR A O 1
ATOM 3657 N N . GLY A 1 483 ? 33.999 6.438 -27.933 1.00 88.31 483 GLY A N 1
ATOM 3658 C CA . GLY A 1 483 ? 34.366 5.668 -26.733 1.00 88.31 483 GLY A CA 1
ATOM 3659 C C . GLY A 1 483 ? 33.325 5.682 -25.605 1.00 88.31 483 GLY A C 1
ATOM 3660 O O . GLY A 1 483 ? 33.418 4.869 -24.692 1.00 88.31 483 GLY A O 1
ATOM 3661 N N . ALA A 1 484 ? 32.303 6.537 -25.693 1.00 94.88 484 ALA A N 1
ATOM 3662 C CA . ALA A 1 484 ? 31.248 6.678 -24.695 1.00 94.88 484 ALA A CA 1
ATOM 3663 C C . ALA A 1 484 ? 29.910 6.984 -25.396 1.00 94.88 484 ALA A C 1
ATOM 3665 O O . ALA A 1 484 ? 29.377 8.096 -25.352 1.00 94.88 484 ALA A O 1
ATOM 3666 N N . ALA A 1 485 ? 29.425 5.992 -26.143 1.00 96.38 485 ALA A N 1
ATOM 3667 C CA . ALA A 1 485 ? 28.198 6.094 -26.925 1.00 96.38 485 ALA A CA 1
ATOM 3668 C C . ALA A 1 485 ? 26.945 6.050 -26.036 1.00 96.38 485 ALA A C 1
ATOM 3670 O O . ALA A 1 485 ? 26.969 5.503 -24.929 1.00 96.38 485 ALA A O 1
ATOM 3671 N N . ILE A 1 486 ? 25.838 6.574 -26.569 1.00 97.88 486 ILE A N 1
ATOM 3672 C CA . ILE A 1 486 ? 24.501 6.412 -25.986 1.00 97.88 486 ILE A CA 1
ATOM 3673 C C . ILE A 1 486 ? 23.728 5.388 -26.817 1.00 97.88 486 ILE A C 1
ATOM 3675 O O . ILE A 1 486 ? 23.720 5.448 -28.047 1.00 97.88 486 ILE A O 1
ATOM 3679 N N . SER A 1 487 ? 23.069 4.439 -26.163 1.00 96.31 487 SER A N 1
ATOM 3680 C CA . SER A 1 487 ? 22.288 3.392 -26.828 1.00 96.31 487 SER A CA 1
ATOM 3681 C C . SER A 1 487 ? 20.950 3.139 -26.131 1.00 96.31 487 SER A C 1
ATOM 3683 O O . SER A 1 487 ? 20.779 3.468 -24.961 1.00 96.31 487 SER A O 1
ATOM 3685 N N . ASP A 1 488 ? 19.989 2.561 -26.854 1.00 93.00 488 ASP A N 1
ATOM 3686 C CA . ASP A 1 488 ? 18.718 2.073 -26.297 1.00 93.00 488 ASP A CA 1
ATOM 3687 C C . ASP A 1 488 ? 17.898 3.125 -25.524 1.00 93.00 488 ASP A C 1
ATOM 3689 O O . ASP A 1 488 ? 17.417 2.876 -24.417 1.00 93.00 488 ASP A O 1
ATOM 3693 N N . VAL A 1 489 ? 17.693 4.303 -26.123 1.00 95.81 489 VAL A N 1
ATOM 3694 C CA . VAL A 1 489 ? 16.843 5.356 -25.545 1.00 95.81 489 VAL A CA 1
ATOM 3695 C C . VAL A 1 489 ? 15.410 5.225 -26.063 1.00 95.81 489 VAL A C 1
ATOM 3697 O O . VAL A 1 489 ? 15.127 5.471 -27.236 1.00 95.81 489 VAL A O 1
ATOM 3700 N N . ARG A 1 490 ? 14.474 4.858 -25.186 1.00 93.44 490 ARG A N 1
ATOM 3701 C CA . ARG A 1 490 ? 13.083 4.550 -25.556 1.00 93.44 490 ARG A CA 1
ATOM 3702 C C . ARG A 1 490 ? 12.116 5.569 -24.966 1.00 93.44 490 ARG A C 1
ATOM 3704 O O . ARG A 1 490 ? 11.973 5.665 -23.749 1.00 93.44 490 ARG A O 1
ATOM 3711 N N . LEU A 1 491 ? 11.395 6.279 -25.828 1.00 93.31 491 LEU A N 1
ATOM 3712 C CA . LEU A 1 491 ? 10.358 7.239 -25.448 1.00 93.31 491 LEU A CA 1
ATOM 3713 C C . LEU A 1 491 ? 8.974 6.671 -25.785 1.00 93.31 491 LEU A C 1
ATOM 3715 O O . LEU A 1 491 ? 8.792 6.084 -26.852 1.00 93.31 491 LEU A O 1
ATOM 3719 N N . ARG A 1 492 ? 7.983 6.852 -24.903 1.00 88.12 492 ARG A N 1
ATOM 3720 C CA . ARG A 1 492 ? 6.568 6.524 -25.176 1.00 88.12 492 ARG A CA 1
ATOM 3721 C C . ARG A 1 492 ? 5.617 7.350 -24.305 1.00 88.12 492 ARG A C 1
ATOM 3723 O O . ARG A 1 492 ? 5.925 7.646 -23.153 1.00 88.12 492 ARG A O 1
ATOM 3730 N N . ASP A 1 493 ? 4.432 7.655 -24.834 1.00 82.56 493 ASP A N 1
ATOM 3731 C CA . ASP A 1 493 ? 3.380 8.419 -24.148 1.00 82.56 493 ASP A CA 1
ATOM 3732 C C . ASP A 1 493 ? 3.875 9.801 -23.675 1.00 82.56 493 ASP A C 1
ATOM 3734 O O . ASP A 1 493 ? 3.623 10.220 -22.546 1.00 82.56 493 ASP A O 1
ATOM 3738 N N . ILE A 1 494 ? 4.608 10.515 -24.534 1.00 91.12 494 ILE A N 1
ATOM 3739 C CA . ILE A 1 494 ? 5.076 11.879 -24.254 1.00 91.12 494 ILE A CA 1
ATOM 3740 C C . ILE A 1 494 ? 3.982 12.860 -24.681 1.00 91.12 494 ILE A C 1
ATOM 3742 O O . ILE A 1 494 ? 3.750 13.055 -25.874 1.00 91.12 494 ILE A O 1
ATOM 3746 N N . TRP A 1 495 ? 3.253 13.415 -23.716 1.00 91.44 495 TRP A N 1
ATOM 3747 C CA . TRP A 1 495 ? 2.187 14.386 -23.950 1.00 91.44 495 TRP A CA 1
ATOM 3748 C C . TRP A 1 495 ? 2.749 15.800 -23.914 1.00 91.44 495 TRP A C 1
ATOM 3750 O O . TRP A 1 495 ? 3.486 16.147 -22.994 1.00 91.44 495 TRP A O 1
ATOM 3760 N N . LEU A 1 496 ? 2.372 16.622 -24.891 1.00 91.25 496 LEU A N 1
ATOM 3761 C CA . LEU A 1 496 ? 2.847 17.993 -25.006 1.00 91.25 496 LEU A CA 1
ATOM 3762 C C . LEU A 1 496 ? 1.669 18.972 -25.007 1.00 91.25 496 LEU A C 1
ATOM 3764 O O . LEU A 1 496 ? 0.807 18.913 -25.885 1.00 91.25 496 LEU A O 1
ATOM 3768 N N . LYS A 1 497 ? 1.650 19.908 -24.051 1.00 87.94 497 LYS A N 1
ATOM 3769 C CA . LYS A 1 497 ? 0.565 20.889 -23.872 1.00 87.94 497 LYS A CA 1
ATOM 3770 C C . LYS A 1 497 ? 0.369 21.787 -25.087 1.00 87.94 497 LYS A C 1
ATOM 3772 O O . LYS A 1 497 ? -0.773 22.051 -25.442 1.00 87.94 497 LYS A O 1
ATOM 3777 N N . SER A 1 498 ? 1.448 22.228 -25.738 1.00 86.88 498 SER A N 1
ATOM 3778 C CA . SER A 1 498 ? 1.361 23.095 -26.925 1.00 86.88 498 SER A CA 1
ATOM 3779 C C . SER A 1 498 ? 0.661 22.421 -28.110 1.00 86.88 498 SER A C 1
ATOM 3781 O O . SER A 1 498 ? 0.057 23.106 -28.928 1.00 86.88 498 SER A O 1
ATOM 3783 N N . LEU A 1 499 ? 0.697 21.086 -28.179 1.00 84.00 499 LEU A N 1
ATOM 3784 C CA . LEU A 1 499 ? -0.043 20.291 -29.163 1.00 84.00 499 LEU A CA 1
ATOM 3785 C C . LEU A 1 499 ? -1.371 19.754 -28.611 1.00 84.00 499 LEU A C 1
ATOM 3787 O O . LEU A 1 499 ? -2.213 19.294 -29.378 1.00 84.00 499 LEU A O 1
ATOM 3791 N N . ASN A 1 500 ? -1.535 19.768 -27.286 1.00 84.38 500 ASN A N 1
ATOM 3792 C CA . ASN A 1 500 ? -2.615 19.129 -26.540 1.00 84.38 500 ASN A CA 1
ATOM 3793 C C . ASN A 1 500 ? -2.825 17.644 -26.907 1.00 84.38 500 ASN A C 1
ATOM 3795 O O . ASN A 1 500 ? -3.946 17.138 -26.946 1.00 84.38 500 ASN A O 1
ATOM 3799 N N . ARG A 1 501 ? -1.737 16.927 -27.205 1.00 86.62 501 ARG A N 1
ATOM 3800 C CA . ARG A 1 501 ? -1.751 15.501 -27.563 1.00 86.62 501 ARG A CA 1
ATOM 3801 C C . ARG A 1 501 ? -0.397 14.856 -27.296 1.00 86.62 501 ARG A C 1
ATOM 3803 O O . ARG A 1 501 ? 0.590 15.536 -27.019 1.00 86.62 501 ARG A O 1
ATOM 3810 N N . TYR A 1 502 ? -0.355 13.534 -27.423 1.00 83.69 502 TYR A N 1
ATOM 3811 C CA . TYR A 1 502 ? 0.904 12.805 -27.480 1.00 83.69 502 TYR A CA 1
ATOM 3812 C C . TYR A 1 502 ? 1.663 13.126 -28.773 1.00 83.69 502 TYR A C 1
ATOM 3814 O O . TYR A 1 502 ? 1.066 13.221 -29.853 1.00 83.69 502 TYR A O 1
ATOM 3822 N N . VAL A 1 503 ? 2.978 13.294 -28.652 1.00 83.38 503 VAL A N 1
ATOM 3823 C CA . VAL A 1 503 ? 3.873 13.467 -29.800 1.00 83.38 503 VAL A CA 1
ATOM 3824 C C . VAL A 1 503 ? 3.920 12.180 -30.627 1.00 83.38 503 VAL A C 1
ATOM 3826 O O . VAL A 1 503 ? 3.785 11.076 -30.088 1.00 83.38 503 VAL A O 1
ATOM 3829 N N . VAL A 1 504 ? 4.092 12.314 -31.940 1.00 88.19 504 VAL A N 1
ATOM 3830 C CA . VAL A 1 504 ? 4.170 11.188 -32.891 1.00 88.19 504 VAL A CA 1
ATOM 3831 C C . VAL A 1 504 ? 5.539 11.057 -33.559 1.00 88.19 504 VAL A C 1
ATOM 3833 O O . VAL A 1 504 ? 5.776 10.104 -34.296 1.00 88.19 504 VAL A O 1
ATOM 3836 N N . SER A 1 505 ? 6.462 11.982 -33.287 1.00 92.31 505 SER A N 1
ATOM 3837 C CA . SER A 1 505 ? 7.857 11.899 -33.724 1.00 92.31 505 SER A CA 1
ATOM 3838 C C . SER A 1 505 ? 8.813 12.490 -32.683 1.00 92.31 505 SER A C 1
ATOM 3840 O O . SER A 1 505 ? 8.409 13.283 -31.831 1.00 92.31 505 SER A O 1
ATOM 3842 N N . LEU A 1 506 ? 10.100 12.132 -32.767 1.00 93.75 506 LEU A N 1
ATOM 3843 C CA . LEU A 1 506 ? 11.147 12.752 -31.944 1.00 93.75 506 LEU A CA 1
ATOM 3844 C C . LEU A 1 506 ? 11.278 14.258 -32.220 1.00 93.75 506 LEU A C 1
ATOM 3846 O O . LEU A 1 506 ? 11.532 15.026 -31.295 1.00 93.75 506 LEU A O 1
ATOM 3850 N N . ALA A 1 507 ? 11.031 14.687 -33.463 1.00 94.88 507 ALA A N 1
ATOM 3851 C CA . ALA A 1 507 ? 11.060 16.095 -33.850 1.00 94.88 507 ALA A CA 1
ATOM 3852 C C . ALA A 1 507 ? 9.984 16.925 -33.127 1.00 94.88 507 ALA A C 1
ATOM 3854 O O . ALA A 1 507 ? 10.282 18.017 -32.651 1.00 94.88 507 ALA A O 1
ATOM 3855 N N . GLU A 1 508 ? 8.762 16.398 -32.965 1.00 93.88 508 GLU A N 1
ATOM 3856 C CA . GLU A 1 508 ? 7.710 17.068 -32.177 1.00 93.88 508 GLU A CA 1
ATOM 3857 C C . GLU A 1 508 ? 8.095 17.217 -30.697 1.00 93.88 508 GLU A C 1
ATOM 3859 O O . GLU A 1 508 ? 7.712 18.192 -30.054 1.00 93.88 508 GLU A O 1
ATOM 3864 N N . ALA A 1 509 ? 8.887 16.280 -30.168 1.00 91.81 509 ALA A N 1
ATOM 3865 C CA . ALA A 1 509 ? 9.438 16.334 -28.816 1.00 91.81 509 ALA A CA 1
ATOM 3866 C C . ALA A 1 509 ? 10.757 17.131 -28.717 1.00 91.81 509 ALA A C 1
ATOM 3868 O O . ALA A 1 509 ? 11.373 17.140 -27.651 1.00 91.81 509 ALA A O 1
ATOM 3869 N N . LYS A 1 510 ? 11.214 17.769 -29.807 1.00 96.62 510 LYS A N 1
ATOM 3870 C CA . LYS A 1 510 ? 12.527 18.432 -29.928 1.00 96.62 510 LYS A CA 1
ATOM 3871 C C . LYS A 1 510 ? 13.720 17.554 -29.514 1.00 96.62 510 LYS A C 1
ATOM 3873 O O . LYS A 1 510 ? 14.734 18.075 -29.059 1.00 96.62 510 LYS A O 1
ATOM 3878 N N . VAL A 1 511 ? 13.623 16.233 -29.664 1.00 97.62 511 VAL A N 1
ATOM 3879 C CA . VAL A 1 511 ? 14.709 15.303 -29.319 1.00 97.62 511 VAL A CA 1
ATOM 3880 C C . VAL A 1 511 ? 15.645 15.143 -30.514 1.00 97.62 511 VAL A C 1
ATOM 3882 O O . VAL A 1 511 ? 15.228 14.667 -31.569 1.00 97.62 511 VAL A O 1
ATOM 3885 N N . VAL A 1 512 ? 16.909 15.530 -30.342 1.00 96.00 512 VAL A N 1
ATOM 3886 C CA . VAL A 1 512 ? 17.930 15.541 -31.398 1.00 96.00 512 VAL A CA 1
ATOM 3887 C C . VAL A 1 512 ? 19.108 14.653 -30.986 1.00 96.00 512 VAL A C 1
ATOM 3889 O O . VAL A 1 512 ? 19.957 15.094 -30.206 1.00 96.00 512 VAL A O 1
ATOM 3892 N N . PRO A 1 513 ? 19.164 13.401 -31.477 1.00 96.38 513 PRO A N 1
ATOM 3893 C CA . PRO A 1 513 ? 20.316 12.535 -31.277 1.00 96.38 513 PRO A CA 1
ATOM 3894 C C . PRO A 1 513 ? 21.467 12.876 -32.233 1.00 96.38 513 PRO A C 1
ATOM 3896 O O . PRO A 1 513 ? 21.232 13.256 -33.381 1.00 96.38 513 PRO A O 1
ATOM 3899 N N . ASN A 1 514 ? 22.712 12.702 -31.783 1.00 96.69 514 ASN A N 1
ATOM 3900 C CA . ASN A 1 514 ? 23.895 12.787 -32.650 1.00 96.69 514 ASN A CA 1
ATOM 3901 C C . ASN A 1 514 ? 24.302 11.412 -33.222 1.00 96.69 514 ASN A C 1
ATOM 3903 O O . ASN A 1 514 ? 23.696 10.389 -32.913 1.00 96.69 514 ASN A O 1
ATOM 3907 N N . SER A 1 515 ? 25.352 11.369 -34.050 1.00 95.19 515 SER A N 1
ATOM 3908 C CA . SER A 1 515 ? 25.820 10.133 -34.706 1.00 95.19 515 SER A CA 1
ATOM 3909 C C . SER A 1 515 ? 26.346 9.055 -33.747 1.00 95.19 515 SER A C 1
ATOM 3911 O O . SER A 1 515 ? 26.471 7.900 -34.143 1.00 95.19 515 SER A O 1
ATOM 3913 N N . MET A 1 516 ? 26.641 9.419 -32.497 1.00 96.38 516 MET A N 1
ATOM 3914 C CA . MET A 1 516 ? 27.112 8.521 -31.436 1.00 96.38 516 MET A CA 1
ATOM 3915 C C . MET A 1 516 ? 25.981 8.096 -30.487 1.00 96.38 516 MET A C 1
ATOM 3917 O O . MET A 1 516 ? 26.235 7.465 -29.458 1.00 96.38 516 MET A O 1
ATOM 3921 N N . ALA A 1 517 ? 24.736 8.440 -30.824 1.00 95.31 517 ALA A N 1
ATOM 3922 C CA . ALA A 1 517 ? 23.534 7.951 -30.175 1.00 95.31 517 ALA A CA 1
ATOM 3923 C C . ALA A 1 517 ? 22.788 6.989 -31.110 1.00 95.31 517 ALA A C 1
ATOM 3925 O O . ALA A 1 517 ? 22.446 7.326 -32.243 1.00 95.31 517 ALA A O 1
ATOM 3926 N N . SER A 1 518 ? 22.517 5.778 -30.632 1.00 90.25 518 SER A N 1
ATOM 3927 C CA . SER A 1 518 ? 21.848 4.717 -31.393 1.00 90.25 518 SER A CA 1
ATOM 3928 C C . SER A 1 518 ? 20.621 4.191 -30.649 1.00 90.25 518 SER A C 1
ATOM 3930 O O . SER A 1 518 ? 20.500 4.341 -29.436 1.00 90.25 518 SER A O 1
ATOM 3932 N N . GLY A 1 519 ? 19.656 3.612 -31.369 1.00 89.50 519 GLY A N 1
ATOM 3933 C CA . GLY A 1 519 ? 18.442 3.072 -30.744 1.00 89.50 519 GLY A CA 1
ATOM 3934 C C . GLY A 1 519 ? 17.565 4.122 -30.047 1.00 89.50 519 GLY A C 1
ATOM 3935 O O . GLY A 1 519 ? 16.797 3.765 -29.159 1.00 89.50 519 GLY A O 1
ATOM 3936 N N . VAL A 1 520 ? 17.676 5.401 -30.432 1.00 95.56 520 VAL A N 1
ATOM 3937 C CA . VAL A 1 520 ? 16.815 6.485 -29.935 1.00 95.56 520 VAL A CA 1
ATOM 3938 C C . VAL A 1 520 ? 15.493 6.430 -30.685 1.00 95.56 520 VAL A C 1
ATOM 3940 O O . VAL A 1 520 ? 15.415 6.806 -31.855 1.00 95.56 520 VAL A O 1
ATOM 3943 N N . VAL A 1 521 ? 14.455 5.917 -30.031 1.00 90.75 521 VAL A N 1
ATOM 3944 C CA . VAL A 1 521 ? 13.171 5.631 -30.677 1.00 90.75 521 VAL A CA 1
ATOM 3945 C C . VAL A 1 521 ? 12.003 6.199 -29.884 1.00 90.75 521 VAL A C 1
ATOM 3947 O O . VAL A 1 521 ? 11.895 6.019 -28.670 1.00 90.75 521 VAL A O 1
ATOM 3950 N N . LEU A 1 522 ? 11.082 6.847 -30.599 1.00 89.25 522 LEU A N 1
ATOM 3951 C CA . LEU A 1 522 ? 9.728 7.070 -30.109 1.00 89.25 522 LEU A CA 1
ATOM 3952 C C . LEU A 1 522 ? 8.889 5.852 -30.495 1.00 89.25 522 LEU A C 1
ATOM 3954 O O . LEU A 1 522 ? 8.653 5.597 -31.675 1.00 89.25 522 LEU A O 1
ATOM 3958 N N . LEU A 1 523 ? 8.450 5.088 -29.503 1.00 81.25 523 LEU A N 1
ATOM 3959 C CA . LEU A 1 523 ? 7.570 3.951 -29.731 1.00 81.25 523 LEU A CA 1
ATOM 3960 C C . LEU A 1 523 ? 6.166 4.480 -30.054 1.00 81.25 523 LEU A C 1
ATOM 3962 O O . LEU A 1 523 ? 5.684 5.400 -29.393 1.00 81.25 523 LEU A O 1
ATOM 3966 N N . SER A 1 524 ? 5.510 3.909 -31.071 1.00 57.84 524 SER A N 1
ATOM 3967 C CA . SER A 1 524 ? 4.167 4.324 -31.494 1.00 57.84 524 SER A CA 1
ATOM 3968 C C . SER A 1 524 ? 3.200 4.366 -30.308 1.00 57.84 524 SER A C 1
ATOM 3970 O O . SER A 1 524 ? 3.194 3.424 -29.510 1.00 57.84 524 SER A O 1
ATOM 3972 N N . ASN A 1 525 ? 2.345 5.395 -30.242 1.00 52.94 525 ASN A N 1
ATOM 3973 C CA . ASN A 1 525 ? 1.220 5.472 -29.303 1.00 52.94 525 ASN A CA 1
ATOM 3974 C C . ASN A 1 525 ? 0.183 4.404 -29.679 1.00 52.94 525 ASN A C 1
ATOM 3976 O O . ASN A 1 525 ? -0.853 4.678 -30.282 1.00 52.94 525 ASN A O 1
ATOM 3980 N N . SER A 1 526 ? 0.500 3.148 -29.395 1.00 34.12 526 SER A N 1
ATOM 3981 C CA . SER A 1 526 ? -0.418 2.045 -29.561 1.00 34.12 526 SER A CA 1
ATOM 3982 C C . SER A 1 526 ? -1.363 2.043 -28.375 1.00 34.12 526 SER A C 1
ATOM 3984 O O . SER A 1 526 ? -0.944 1.976 -27.221 1.00 34.12 526 SER A O 1
ATOM 3986 N N . SER A 1 527 ? -2.651 2.002 -28.675 1.00 32.84 527 SER A N 1
ATOM 3987 C CA . SER A 1 527 ? -3.684 1.340 -27.890 1.00 32.84 527 SER A CA 1
ATOM 3988 C C . SER A 1 527 ? -3.308 -0.135 -27.636 1.00 32.84 527 SER A C 1
ATOM 3990 O O . SER A 1 527 ? -3.977 -1.036 -28.127 1.00 32.84 527 SER A O 1
ATOM 3992 N N . ARG A 1 528 ? -2.197 -0.404 -26.931 1.00 28.78 528 ARG A N 1
ATOM 3993 C CA . ARG A 1 528 ? -1.728 -1.720 -26.466 1.00 28.78 528 ARG A CA 1
ATOM 3994 C C . ARG A 1 528 ? -0.525 -1.587 -25.508 1.00 28.78 528 ARG A C 1
ATOM 3996 O O . ARG A 1 528 ? 0.270 -0.661 -25.648 1.00 28.78 528 ARG A O 1
ATOM 4003 N N . PRO A 1 529 ? -0.397 -2.499 -24.530 1.00 27.89 529 PRO A N 1
ATOM 4004 C CA . PRO A 1 529 ? 0.543 -2.399 -23.423 1.00 27.89 529 PRO A CA 1
ATOM 4005 C C . PRO A 1 529 ? 1.969 -2.821 -23.783 1.00 27.89 529 PRO A C 1
ATOM 4007 O O . PRO A 1 529 ? 2.219 -3.624 -24.675 1.00 27.89 529 PRO A O 1
ATOM 4010 N N . TYR A 1 530 ? 2.871 -2.259 -22.988 1.00 27.94 530 TYR A N 1
ATOM 4011 C CA . TYR A 1 530 ? 4.287 -2.554 -22.797 1.00 27.94 530 TYR A CA 1
ATOM 4012 C C . TYR A 1 530 ? 4.687 -4.034 -22.962 1.00 27.94 530 TYR A C 1
ATOM 4014 O O . TYR A 1 530 ? 4.211 -4.885 -22.220 1.00 27.94 530 TYR A O 1
ATOM 4022 N N . GLN A 1 531 ? 5.636 -4.313 -23.861 1.00 23.98 531 GLN A N 1
ATOM 4023 C CA . GLN A 1 531 ? 6.499 -5.495 -23.787 1.00 23.98 531 GLN A CA 1
ATOM 4024 C C . GLN A 1 531 ? 7.857 -5.075 -23.209 1.00 23.98 531 GLN A C 1
ATOM 4026 O O . GLN A 1 531 ? 8.496 -4.159 -23.723 1.00 23.98 531 GLN A O 1
ATOM 4031 N N . VAL A 1 532 ? 8.274 -5.747 -22.136 1.00 26.05 532 VAL A N 1
ATOM 4032 C CA . VAL A 1 532 ? 9.624 -5.677 -21.553 1.00 26.05 532 VAL A CA 1
ATOM 4033 C C . VAL A 1 532 ? 10.449 -6.810 -22.154 1.00 26.05 532 VAL A C 1
ATOM 4035 O O . VAL A 1 532 ? 9.929 -7.932 -22.209 1.00 26.05 532 VAL A O 1
ATOM 4038 N N . PRO A 1 533 ? 11.721 -6.594 -22.531 1.00 24.36 533 PRO A N 1
ATOM 4039 C CA . PRO A 1 533 ? 12.647 -7.694 -22.768 1.00 24.36 533 PRO A CA 1
ATOM 4040 C C . PRO A 1 533 ? 12.806 -8.456 -21.448 1.00 24.36 533 PRO A C 1
ATOM 4042 O O . PRO A 1 533 ? 13.387 -7.954 -20.491 1.00 24.36 533 PRO A O 1
ATOM 4045 N N . SER A 1 534 ? 12.195 -9.632 -21.350 1.00 26.09 534 SER A N 1
ATOM 4046 C CA . SER A 1 534 ? 12.103 -10.387 -20.105 1.00 26.09 534 SER A CA 1
ATOM 4047 C C . SER A 1 534 ? 12.870 -11.692 -20.226 1.00 26.09 534 SER A C 1
ATOM 4049 O O . SER A 1 534 ? 12.497 -12.586 -20.977 1.00 26.09 534 SER A O 1
ATOM 4051 N N . HIS A 1 535 ? 13.897 -11.832 -19.396 1.00 24.75 535 HIS A N 1
ATOM 4052 C CA . HIS A 1 535 ? 14.091 -13.096 -18.707 1.00 24.75 535 HIS A CA 1
ATOM 4053 C C . HIS A 1 535 ? 13.322 -12.982 -17.389 1.00 24.75 535 HIS A C 1
ATOM 4055 O O . HIS A 1 535 ? 13.771 -12.343 -16.439 1.00 24.75 535 HIS A O 1
ATOM 4061 N N . VAL A 1 536 ? 12.099 -13.508 -17.383 1.00 27.94 536 VAL A N 1
ATOM 4062 C CA . VAL A 1 536 ? 11.286 -13.734 -16.184 1.00 27.94 536 VAL A CA 1
ATOM 4063 C C . VAL A 1 536 ? 11.494 -15.196 -15.811 1.00 27.94 536 VAL A C 1
ATOM 4065 O O . VAL A 1 536 ? 11.296 -16.075 -16.644 1.00 27.94 536 VAL A O 1
ATOM 4068 N N . ALA A 1 537 ? 11.873 -15.452 -14.568 1.00 26.78 537 ALA A N 1
ATOM 4069 C CA . ALA A 1 537 ? 11.523 -16.700 -13.907 1.00 26.78 537 ALA A CA 1
ATOM 4070 C C . ALA A 1 537 ? 10.435 -16.355 -12.881 1.00 26.78 537 ALA A C 1
ATOM 4072 O O . ALA A 1 537 ? 10.348 -15.209 -12.447 1.00 26.78 537 ALA A O 1
ATOM 4073 N N . THR A 1 538 ? 9.564 -17.300 -12.555 1.00 33.31 538 THR A N 1
ATOM 4074 C CA . THR A 1 538 ? 8.358 -17.081 -11.747 1.00 33.31 538 THR A CA 1
ATOM 4075 C C . THR A 1 538 ? 8.381 -18.047 -10.563 1.00 33.31 538 THR A C 1
ATOM 4077 O O . THR A 1 538 ? 8.660 -19.230 -10.742 1.00 33.31 538 THR A O 1
ATOM 4080 N N . VAL A 1 539 ? 8.090 -17.555 -9.353 1.00 32.53 539 VAL A N 1
ATOM 4081 C CA . VAL A 1 539 ? 7.902 -18.367 -8.137 1.00 32.53 539 VAL A CA 1
ATOM 4082 C C . VAL A 1 539 ? 6.440 -18.220 -7.691 1.00 32.53 539 VAL A C 1
ATOM 4084 O O . VAL A 1 539 ? 6.076 -17.190 -7.139 1.00 32.53 539 VAL A O 1
ATOM 4087 N N . GLY A 1 540 ? 5.593 -19.217 -7.988 1.00 27.80 540 GLY A N 1
ATOM 4088 C CA . GLY A 1 540 ? 4.162 -19.266 -7.616 1.00 27.80 540 GLY A CA 1
ATOM 4089 C C . GLY A 1 540 ? 3.220 -19.812 -8.712 1.00 27.80 540 GLY A C 1
ATOM 4090 O O . GLY A 1 540 ? 3.390 -19.475 -9.873 1.00 27.80 540 GLY A O 1
ATOM 4091 N N . VAL A 1 541 ? 2.237 -20.652 -8.357 1.00 28.67 541 VAL A N 1
ATOM 4092 C CA . VAL A 1 541 ? 1.213 -21.341 -9.199 1.00 28.67 541 VAL A CA 1
ATOM 4093 C C . VAL A 1 541 ? 0.587 -20.516 -10.361 1.00 28.67 541 VAL A C 1
ATOM 4095 O O . VAL A 1 541 ? 0.033 -19.452 -10.127 1.00 28.67 541 VAL A O 1
ATOM 4098 N N . ASN A 1 542 ? 0.635 -21.089 -11.580 1.00 31.56 542 ASN A N 1
ATOM 4099 C CA . ASN A 1 542 ? -0.017 -20.848 -12.905 1.00 31.56 542 ASN A CA 1
ATOM 4100 C C . ASN A 1 542 ? -1.034 -19.695 -13.080 1.00 31.56 542 ASN A C 1
ATOM 4102 O O . ASN A 1 542 ? -1.993 -19.619 -12.324 1.00 31.56 542 ASN A O 1
ATOM 4106 N N . PHE A 1 543 ? -1.008 -18.816 -14.101 1.00 30.61 543 PHE A N 1
ATOM 4107 C CA . PHE A 1 543 ? -0.565 -18.891 -15.513 1.00 30.61 543 PHE A CA 1
ATOM 4108 C C . PHE A 1 543 ? 0.011 -17.551 -16.020 1.00 30.61 543 PHE A C 1
ATOM 4110 O O . PHE A 1 543 ? -0.397 -16.488 -15.550 1.00 30.61 543 PHE A O 1
ATOM 4117 N N . GLN A 1 544 ? 0.803 -17.583 -17.103 1.00 28.33 544 GLN A N 1
ATOM 4118 C CA . GLN A 1 544 ? 0.903 -16.457 -18.042 1.00 28.33 544 GLN A CA 1
ATOM 4119 C C . GLN A 1 544 ? 0.345 -16.857 -19.418 1.00 28.33 544 GLN A C 1
ATOM 4121 O O . GLN A 1 544 ? 0.737 -17.860 -20.008 1.00 28.33 544 GLN A O 1
ATOM 4126 N N . LEU A 1 545 ? -0.610 -16.067 -19.913 1.00 29.66 545 LEU A N 1
ATOM 4127 C CA . LEU A 1 545 ? -1.166 -16.176 -21.263 1.00 29.66 545 LEU A CA 1
ATOM 4128 C C . LEU A 1 545 ? -0.190 -15.624 -22.316 1.00 29.66 545 LEU A C 1
ATOM 4130 O O . LEU A 1 545 ? 0.687 -14.828 -21.973 1.00 29.66 545 LEU A O 1
ATOM 4134 N N . PRO A 1 546 ? -0.363 -15.975 -23.609 1.00 29.17 546 PRO A N 1
ATOM 4135 C CA . PRO A 1 546 ? 0.449 -15.429 -24.689 1.00 29.17 546 PRO A CA 1
ATOM 4136 C C . PRO A 1 546 ? 0.354 -13.894 -24.769 1.00 29.17 546 PRO A C 1
ATOM 4138 O O . PRO A 1 546 ? -0.630 -13.308 -24.305 1.00 29.17 546 PRO A O 1
ATOM 4141 N N . PRO A 1 547 ? 1.296 -13.232 -25.466 1.00 33.75 547 PRO A N 1
ATOM 4142 C CA . PRO A 1 547 ? 1.418 -11.769 -25.530 1.00 33.75 547 PRO A CA 1
ATOM 4143 C C . PRO A 1 547 ? 0.177 -10.980 -25.996 1.00 33.75 547 PRO A C 1
ATOM 4145 O O . PRO A 1 547 ? 0.170 -9.753 -25.910 1.00 33.75 547 PRO A O 1
ATOM 4148 N N . SER A 1 548 ? -0.880 -11.642 -26.480 1.00 31.72 548 SER A N 1
ATOM 4149 C CA . SER A 1 548 ? -2.114 -11.015 -26.965 1.00 31.72 548 SER A CA 1
ATOM 4150 C C . SER A 1 548 ? -3.174 -10.698 -25.897 1.00 31.72 548 SER A C 1
ATOM 4152 O O . SER A 1 548 ? -4.172 -10.070 -26.243 1.00 31.72 548 SER A O 1
ATOM 4154 N N . LEU A 1 549 ? -2.993 -11.064 -24.621 1.00 33.72 549 LEU A N 1
ATOM 4155 C CA . LEU A 1 549 ? -3.886 -10.641 -23.528 1.00 33.72 549 LEU A CA 1
ATOM 4156 C C . LEU A 1 549 ? -3.088 -10.203 -22.294 1.00 33.72 549 LEU A C 1
ATOM 4158 O O . LEU A 1 549 ? -2.870 -10.957 -21.354 1.00 33.72 549 LEU A O 1
ATOM 4162 N N . HIS A 1 550 ? -2.674 -8.943 -22.282 1.00 35.47 550 HIS A N 1
ATOM 4163 C CA . HIS A 1 550 ? -2.337 -8.257 -21.037 1.00 35.47 550 HIS A CA 1
ATOM 4164 C C . HIS A 1 550 ? -3.644 -7.789 -20.391 1.00 35.47 550 HIS A C 1
ATOM 4166 O O . HIS A 1 550 ? -4.443 -7.158 -21.074 1.00 35.47 550 HIS A O 1
ATOM 4172 N N . LEU A 1 551 ? -3.856 -8.026 -19.095 1.00 28.39 551 LEU A N 1
ATOM 4173 C CA . LEU A 1 551 ? -4.758 -7.195 -18.295 1.00 28.39 551 LEU A CA 1
ATOM 4174 C C . LEU A 1 551 ? -3.913 -6.267 -17.427 1.00 28.39 551 LEU A C 1
ATOM 4176 O O . LEU A 1 551 ? -3.353 -6.676 -16.420 1.00 28.39 551 LEU A O 1
ATOM 4180 N N . HIS A 1 552 ? -3.825 -5.007 -17.839 1.00 32.94 552 HIS A N 1
ATOM 4181 C CA . HIS A 1 552 ? -3.651 -3.889 -16.922 1.00 32.94 552 HIS A CA 1
ATOM 4182 C C . HIS A 1 552 ? -5.064 -3.428 -16.548 1.00 32.94 552 HIS A C 1
ATOM 4184 O O . HIS A 1 552 ? -5.831 -3.039 -17.432 1.00 32.94 552 HIS A O 1
ATOM 4190 N N . LEU A 1 553 ? -5.432 -3.492 -15.264 1.00 30.39 553 LEU A N 1
ATOM 4191 C CA . LEU A 1 553 ? -6.772 -3.102 -14.795 1.00 30.39 553 LEU A CA 1
ATOM 4192 C C . LEU A 1 553 ? -7.010 -1.587 -14.733 1.00 30.39 553 LEU A C 1
ATOM 4194 O O . LEU A 1 553 ? -8.121 -1.165 -14.439 1.00 30.39 553 LEU A O 1
ATOM 4198 N N . HIS A 1 554 ? -6.049 -0.766 -15.151 1.00 31.52 554 HIS A N 1
ATOM 4199 C CA . HIS A 1 554 ? -6.309 0.631 -15.480 1.00 31.52 554 HIS A CA 1
ATOM 4200 C C . HIS A 1 554 ? -5.731 0.943 -16.869 1.00 31.52 554 HIS A C 1
ATOM 4202 O O . HIS A 1 554 ? -4.524 1.092 -17.040 1.00 31.52 554 HIS A O 1
ATOM 4208 N N . ASN A 1 555 ? -6.639 1.025 -17.851 1.00 35.78 555 ASN A N 1
ATOM 4209 C CA . ASN A 1 555 ? -6.465 1.452 -19.250 1.00 35.78 555 ASN A CA 1
ATOM 4210 C C . ASN A 1 555 ? -5.932 0.430 -20.270 1.00 35.78 555 ASN A C 1
ATOM 4212 O O . ASN A 1 555 ? -4.833 0.578 -20.799 1.00 35.78 555 ASN A O 1
ATOM 4216 N N . LEU A 1 556 ? -6.785 -0.514 -20.688 1.00 31.86 556 LEU A N 1
ATOM 4217 C CA . LEU A 1 556 ? -6.643 -1.165 -21.996 1.00 31.86 556 LEU A CA 1
ATOM 4218 C C . LEU A 1 556 ? -7.931 -1.079 -22.827 1.00 31.86 556 LEU A C 1
ATOM 4220 O O . LEU A 1 556 ? -8.996 -1.449 -22.322 1.00 31.86 556 LEU A O 1
ATOM 4224 N N . PRO A 1 557 ? -7.853 -0.698 -24.116 1.00 37.78 557 PRO A N 1
ATOM 4225 C CA . PRO A 1 557 ? -8.863 -1.024 -25.106 1.00 37.78 557 PRO A CA 1
ATOM 4226 C C . PRO A 1 557 ? -8.563 -2.445 -25.594 1.00 37.78 557 PRO A C 1
ATOM 4228 O O . PRO A 1 557 ? -7.939 -2.669 -26.628 1.00 37.78 557 PRO A O 1
ATOM 4231 N N . ILE A 1 558 ? -8.947 -3.436 -24.795 1.00 43.09 558 ILE A N 1
ATOM 4232 C CA . ILE A 1 558 ? -9.133 -4.795 -25.307 1.00 43.09 558 ILE A CA 1
ATOM 4233 C C . ILE A 1 558 ? -10.503 -4.772 -25.979 1.00 43.09 558 ILE A C 1
ATOM 4235 O O . ILE A 1 558 ? -11.427 -4.171 -25.431 1.00 43.09 558 ILE A O 1
ATOM 4239 N N . MET A 1 559 ? -10.650 -5.418 -27.135 1.00 45.69 559 MET A N 1
ATOM 4240 C CA . MET A 1 559 ? -11.945 -5.712 -27.768 1.00 45.69 559 MET A CA 1
ATOM 4241 C C . MET A 1 559 ? -12.751 -6.693 -26.890 1.00 45.69 559 MET A C 1
ATOM 4243 O O . MET A 1 559 ? -13.047 -7.815 -27.281 1.00 45.69 559 MET A O 1
ATOM 4247 N N . ALA A 1 560 ? -13.005 -6.309 -25.643 1.00 54.16 560 ALA A N 1
ATOM 4248 C CA . ALA A 1 560 ? -13.824 -7.009 -24.681 1.00 54.16 560 ALA A CA 1
ATOM 4249 C C . ALA A 1 560 ? -15.251 -6.515 -24.889 1.00 54.16 560 ALA A C 1
ATOM 4251 O O . ALA A 1 560 ? -15.518 -5.316 -24.796 1.00 54.16 560 ALA A O 1
ATOM 4252 N N . SER A 1 561 ? -16.170 -7.430 -25.180 1.00 69.50 561 SER A N 1
ATOM 4253 C CA . SER A 1 561 ? -17.583 -7.081 -25.233 1.00 69.50 561 SER A CA 1
ATOM 4254 C C . SER A 1 561 ? -18.050 -6.728 -23.821 1.00 69.50 561 SER A C 1
ATOM 4256 O O . SER A 1 561 ? -17.925 -7.547 -22.899 1.00 69.50 561 SER A O 1
ATOM 4258 N N . SER A 1 562 ? -18.579 -5.520 -23.656 1.00 79.38 562 SER A N 1
ATOM 4259 C CA . SER A 1 562 ? -19.231 -5.105 -22.418 1.00 79.38 562 SER A CA 1
ATOM 4260 C C . SER A 1 562 ? -20.598 -5.772 -22.297 1.00 79.38 562 SER A C 1
ATOM 4262 O O . SER A 1 562 ? -21.320 -5.907 -23.284 1.00 79.38 562 SER A O 1
ATOM 4264 N N . PHE A 1 563 ? -20.970 -6.167 -21.086 1.00 85.44 563 PHE A N 1
ATOM 4265 C CA . PHE A 1 563 ? -22.327 -6.591 -20.759 1.00 85.44 563 PHE A CA 1
ATOM 4266 C C . PHE A 1 563 ? -22.681 -6.114 -19.352 1.00 85.44 563 PHE A C 1
ATOM 4268 O O . PHE A 1 563 ? -21.804 -5.949 -18.505 1.00 85.44 563 PHE A O 1
ATOM 4275 N N . ASN A 1 564 ? -23.965 -5.891 -19.095 1.00 89.25 564 ASN A N 1
ATOM 4276 C CA . ASN A 1 564 ? -24.418 -5.559 -17.750 1.00 89.25 564 ASN A CA 1
ATOM 4277 C C . ASN A 1 564 ? -24.530 -6.840 -16.927 1.00 89.25 564 ASN A C 1
ATOM 4279 O O . ASN A 1 564 ? -25.175 -7.802 -17.349 1.00 89.25 564 ASN A O 1
ATOM 4283 N N . ALA A 1 565 ? -23.898 -6.843 -15.759 1.00 89.56 565 ALA A N 1
ATOM 4284 C CA . ALA A 1 565 ? -23.999 -7.915 -14.786 1.00 89.56 565 ALA A CA 1
ATOM 4285 C C . ALA A 1 565 ? -24.713 -7.398 -13.535 1.00 89.56 565 ALA A C 1
ATOM 4287 O O . ALA A 1 565 ? -24.304 -6.396 -12.949 1.00 89.56 565 ALA A O 1
ATOM 4288 N N . GLU A 1 566 ? -25.761 -8.098 -13.111 1.00 91.12 566 GLU A N 1
ATOM 4289 C CA . GLU A 1 566 ? -26.335 -7.904 -11.781 1.00 91.12 566 GLU A CA 1
ATOM 4290 C C . GLU A 1 566 ? -25.429 -8.576 -10.744 1.00 91.12 566 GLU A C 1
ATOM 4292 O O . GLU A 1 566 ? -24.991 -9.716 -10.922 1.00 91.12 566 GLU A O 1
ATOM 4297 N N . THR A 1 567 ? -25.162 -7.877 -9.647 1.00 92.62 567 THR A N 1
ATOM 4298 C CA . THR A 1 567 ? -24.426 -8.416 -8.499 1.00 92.62 567 THR A CA 1
ATOM 4299 C C . THR A 1 567 ? -25.389 -8.842 -7.389 1.00 92.62 567 THR A C 1
ATOM 4301 O O . THR A 1 567 ? -26.593 -8.608 -7.455 1.00 92.62 567 THR A O 1
ATOM 4304 N N . ASN A 1 568 ? -24.865 -9.455 -6.331 1.00 93.94 568 ASN A N 1
ATOM 4305 C CA . ASN A 1 568 ? -25.613 -9.732 -5.105 1.00 93.94 568 ASN A CA 1
ATOM 4306 C C . ASN A 1 568 ? -25.429 -8.645 -4.026 1.00 93.94 568 ASN A C 1
ATOM 4308 O O . ASN A 1 568 ? -25.578 -8.910 -2.829 1.00 93.94 568 ASN A O 1
ATOM 4312 N N . SER A 1 569 ? -25.080 -7.436 -4.462 1.00 93.75 569 SER A N 1
ATOM 4313 C CA . SER A 1 569 ? -24.811 -6.273 -3.622 1.00 93.75 569 SER A CA 1
ATOM 4314 C C . SER A 1 569 ? -25.934 -5.251 -3.759 1.00 93.75 569 SER A C 1
ATOM 4316 O O . SER A 1 569 ? -26.388 -4.973 -4.865 1.00 93.75 569 SER A O 1
ATOM 4318 N N . PHE A 1 570 ? -26.353 -4.662 -2.644 1.00 93.50 570 PHE A N 1
ATOM 4319 C CA . PHE A 1 570 ? -27.403 -3.645 -2.575 1.00 93.50 570 PHE A CA 1
ATOM 4320 C C . PHE A 1 570 ? -26.824 -2.377 -1.959 1.00 93.50 570 PHE A C 1
ATOM 4322 O O . PHE A 1 570 ? -26.188 -2.454 -0.910 1.00 93.50 570 PHE A O 1
ATOM 4329 N N . LEU A 1 571 ? -27.006 -1.220 -2.595 1.00 90.19 571 LEU A N 1
ATOM 4330 C CA . LEU A 1 571 ? -26.498 0.043 -2.054 1.00 90.19 571 LEU A CA 1
ATOM 4331 C C . LEU A 1 571 ? -27.198 0.370 -0.734 1.00 90.19 571 LEU A C 1
ATOM 4333 O O . LEU A 1 571 ? -28.415 0.209 -0.612 1.00 90.19 571 LEU A O 1
ATOM 4337 N N . ILE A 1 572 ? -26.425 0.840 0.244 1.00 88.00 572 ILE A N 1
ATOM 4338 C CA . ILE A 1 572 ? -26.961 1.301 1.523 1.00 88.00 572 ILE A CA 1
ATOM 4339 C C . ILE A 1 572 ? -26.480 2.714 1.841 1.00 88.00 572 ILE A C 1
ATOM 4341 O O . ILE A 1 572 ? -25.331 3.070 1.574 1.00 88.00 572 ILE A O 1
ATOM 4345 N N . SER A 1 573 ? -27.351 3.522 2.442 1.00 86.75 573 SER A N 1
ATOM 4346 C CA . SER A 1 573 ? -26.963 4.830 2.963 1.00 86.75 573 SER A CA 1
ATOM 4347 C C . SER A 1 573 ? -26.260 4.705 4.314 1.00 86.75 573 SER A C 1
ATOM 4349 O O . SER A 1 573 ? -26.463 3.754 5.071 1.00 86.75 573 SER A O 1
ATOM 4351 N N . ILE A 1 574 ? -25.447 5.705 4.641 1.00 83.94 574 ILE A N 1
ATOM 4352 C CA . ILE A 1 574 ? -24.802 5.816 5.950 1.00 83.94 574 ILE A CA 1
ATOM 4353 C C . ILE A 1 574 ? -25.833 6.355 6.963 1.00 83.94 574 ILE A C 1
ATOM 4355 O O . ILE A 1 574 ? -26.581 7.273 6.611 1.00 83.94 574 ILE A O 1
ATOM 4359 N N . PRO A 1 575 ? -25.896 5.824 8.201 1.00 83.12 575 PRO A N 1
ATOM 4360 C CA . PRO A 1 575 ? -26.729 6.403 9.254 1.00 83.12 575 PRO A CA 1
ATOM 4361 C C . PRO A 1 575 ? -26.365 7.869 9.521 1.00 83.12 575 PRO A C 1
ATOM 4363 O O . PRO A 1 575 ? -25.187 8.222 9.568 1.00 83.12 575 PRO A O 1
ATOM 4366 N N . SER A 1 576 ? -27.364 8.720 9.750 1.00 79.25 576 SER A N 1
ATOM 4367 C CA . SER A 1 576 ? -27.150 10.146 10.044 1.00 79.25 576 SER A CA 1
ATOM 4368 C C . SER A 1 576 ? -26.872 10.439 11.523 1.00 79.25 576 SER A C 1
ATOM 4370 O O . SER A 1 576 ? -26.300 11.480 11.846 1.00 79.25 576 SER A O 1
ATOM 4372 N N . SER A 1 577 ? -27.283 9.544 12.422 1.00 85.38 577 SER A N 1
ATOM 4373 C CA . SER A 1 577 ? -27.127 9.705 13.869 1.00 85.38 577 SER A CA 1
ATOM 4374 C C . SER A 1 577 ? -25.705 9.399 14.338 1.00 85.38 577 SER A C 1
ATOM 4376 O O . SER A 1 577 ? -25.060 8.482 13.835 1.00 85.38 577 SER A O 1
ATOM 4378 N N . ILE A 1 578 ? -25.255 10.114 15.370 1.00 89.00 578 ILE A N 1
ATOM 4379 C CA . ILE A 1 578 ? -24.053 9.770 16.138 1.00 89.00 578 ILE A CA 1
ATOM 4380 C C . ILE A 1 578 ? -24.436 8.718 17.183 1.00 89.00 578 ILE A C 1
ATOM 4382 O O . ILE A 1 578 ? -25.465 8.846 17.852 1.00 89.00 578 ILE A O 1
ATOM 4386 N N . TYR A 1 579 ? -23.615 7.681 17.325 1.00 91.56 579 TYR A N 1
ATOM 4387 C CA . TYR A 1 579 ? -23.881 6.558 18.215 1.00 91.56 579 TYR A CA 1
ATOM 4388 C C . TYR A 1 579 ? -22.972 6.573 19.436 1.00 91.56 579 TYR A C 1
ATOM 4390 O O . TYR A 1 579 ? -21.753 6.650 19.309 1.00 91.56 579 TYR A O 1
ATOM 4398 N N . GLN A 1 580 ? -23.550 6.411 20.620 1.00 92.00 580 GLN A N 1
ATOM 4399 C CA . GLN A 1 580 ? -22.790 6.135 21.831 1.00 92.00 580 GLN A CA 1
ATOM 4400 C C . GLN A 1 580 ? -22.646 4.621 22.016 1.00 92.00 580 GLN A C 1
ATOM 4402 O O . GLN A 1 580 ? -23.608 3.867 21.847 1.00 92.00 580 GLN A O 1
ATOM 4407 N N . GLN A 1 581 ? -21.442 4.175 22.374 1.00 93.06 581 GLN A N 1
ATOM 4408 C CA . GLN A 1 581 ? -21.165 2.781 22.707 1.00 93.06 581 GLN A CA 1
ATOM 4409 C C . GLN A 1 581 ? -21.352 2.536 24.214 1.00 93.06 581 GLN A C 1
ATOM 4411 O O . GLN A 1 581 ? -20.966 3.357 25.051 1.00 93.06 581 GLN A O 1
ATOM 4416 N N . TYR A 1 582 ? -21.945 1.390 24.544 1.00 93.81 582 TYR A N 1
ATOM 4417 C CA . TYR A 1 582 ? -22.242 0.938 25.898 1.00 93.81 582 TYR A CA 1
ATOM 4418 C C . TYR A 1 582 ? -21.692 -0.468 26.133 1.00 93.81 582 TYR A C 1
ATOM 4420 O O . TYR A 1 582 ? -21.857 -1.356 25.294 1.00 93.81 582 TYR A O 1
ATOM 4428 N N . ALA A 1 583 ? -21.086 -0.677 27.297 1.00 95.06 583 ALA A N 1
ATOM 4429 C CA . ALA A 1 583 ? -20.803 -1.996 27.830 1.00 95.06 583 ALA A CA 1
ATOM 4430 C C . ALA A 1 583 ? -22.069 -2.560 28.491 1.00 95.06 583 ALA A C 1
ATOM 4432 O O . ALA A 1 583 ? -22.789 -1.856 29.206 1.00 95.06 583 ALA A O 1
ATOM 4433 N N . ILE A 1 584 ? -22.342 -3.835 28.219 1.00 95.06 584 ILE A N 1
ATOM 4434 C CA . ILE A 1 584 ? -23.478 -4.584 28.748 1.00 95.06 584 ILE A CA 1
ATOM 4435 C C . ILE A 1 584 ? -22.946 -5.722 29.606 1.00 95.06 584 ILE A C 1
ATOM 4437 O O . ILE A 1 584 ? -22.416 -6.713 29.098 1.00 95.06 584 ILE A O 1
ATOM 4441 N N . GLU A 1 585 ? -23.156 -5.611 30.910 1.00 93.88 585 GLU A N 1
ATOM 4442 C CA . GLU A 1 585 ? -22.823 -6.662 31.862 1.00 93.88 585 GLU A CA 1
ATOM 4443 C C . GLU A 1 585 ? -24.102 -7.308 32.385 1.00 93.88 585 GLU A C 1
ATOM 4445 O O . GLU A 1 585 ? -25.081 -6.631 32.699 1.00 93.88 585 GLU A O 1
ATOM 4450 N N . MET A 1 586 ? -24.111 -8.638 32.474 1.00 91.69 586 MET A N 1
ATOM 4451 C CA . MET A 1 586 ? -25.258 -9.383 32.989 1.00 91.69 586 MET A CA 1
ATOM 4452 C C . MET A 1 586 ? -24.825 -10.328 34.093 1.00 91.69 586 MET A C 1
ATOM 4454 O O . MET A 1 586 ? -24.080 -11.282 33.857 1.00 91.69 586 MET A O 1
ATOM 4458 N N . GLN A 1 587 ? -25.336 -10.080 35.292 1.00 88.25 587 GLN A N 1
ATOM 4459 C CA . GLN A 1 587 ? -25.016 -10.844 36.486 1.00 88.25 587 GLN A CA 1
ATOM 4460 C C . GLN A 1 587 ? -26.167 -11.799 36.813 1.00 88.25 587 GLN A C 1
ATOM 4462 O O . GLN A 1 587 ? -27.327 -11.402 36.948 1.00 88.25 587 GLN A O 1
ATOM 4467 N N . SER A 1 588 ? -25.832 -13.087 36.925 1.00 79.69 588 SER A N 1
ATOM 4468 C CA . SER A 1 588 ? -26.754 -14.151 37.323 1.00 79.69 588 SER A CA 1
ATOM 4469 C C . SER A 1 588 ? -26.421 -14.632 38.727 1.00 79.69 588 SER A C 1
ATOM 4471 O O . SER A 1 588 ? -25.260 -14.888 39.039 1.00 79.69 588 SER A O 1
ATOM 4473 N N . ARG A 1 589 ? -27.453 -14.874 39.543 1.00 70.81 589 ARG A N 1
ATOM 4474 C CA . ARG A 1 589 ? -27.326 -15.404 40.911 1.00 70.81 589 ARG A CA 1
ATOM 4475 C C . ARG A 1 589 ? -26.546 -16.722 40.992 1.00 70.81 589 ARG A C 1
ATOM 4477 O O . ARG A 1 589 ? -25.983 -17.032 42.033 1.00 70.81 589 ARG A O 1
ATOM 4484 N N . SER A 1 590 ? -26.522 -17.518 39.921 1.00 67.00 590 SER A N 1
ATOM 4485 C CA . SER A 1 590 ? -25.839 -18.815 39.920 1.00 67.00 590 SER A CA 1
ATOM 4486 C C . SER A 1 590 ? -24.361 -18.753 39.511 1.00 67.00 590 SER A C 1
ATOM 4488 O O . SER A 1 590 ? -23.784 -19.819 39.305 1.00 67.00 590 SER A O 1
ATOM 4490 N N . ASN A 1 591 ? -23.781 -17.562 39.274 1.00 65.12 591 ASN A N 1
ATOM 4491 C CA . ASN A 1 591 ? -22.445 -17.361 38.673 1.00 65.12 591 ASN A CA 1
ATOM 4492 C C . ASN A 1 591 ? -22.204 -18.153 37.370 1.00 65.12 591 ASN A C 1
ATOM 4494 O O . ASN A 1 591 ? -21.072 -18.323 36.922 1.00 65.12 591 ASN A O 1
ATOM 4498 N N . LYS A 1 592 ? -23.274 -18.644 36.726 1.00 70.19 592 LYS A N 1
ATOM 4499 C CA . LYS A 1 592 ? -23.176 -19.353 35.448 1.00 70.19 592 LYS A CA 1
ATOM 4500 C C . LYS A 1 592 ? -23.265 -18.324 34.326 1.00 70.19 592 LYS A C 1
ATOM 4502 O O . LYS A 1 592 ? -24.238 -17.566 34.313 1.00 70.19 592 LYS A O 1
ATOM 4507 N N . PRO A 1 593 ? -22.312 -18.312 33.381 1.00 74.56 593 PRO A N 1
ATOM 4508 C CA . PRO A 1 593 ? -22.344 -17.379 32.267 1.00 74.56 593 PRO A CA 1
ATOM 4509 C C . PRO A 1 593 ? -23.584 -17.630 31.405 1.00 74.56 593 PRO A C 1
ATOM 4511 O O . PRO A 1 593 ? -23.873 -18.767 31.015 1.00 74.56 593 PRO A O 1
ATOM 4514 N N . LEU A 1 594 ? -24.318 -16.556 31.115 1.00 82.19 594 LEU A N 1
ATOM 4515 C CA . LEU A 1 594 ? -25.474 -16.591 30.224 1.00 82.19 594 LEU A CA 1
ATOM 4516 C C . LEU A 1 594 ? -25.022 -16.831 28.785 1.00 82.19 594 LEU A C 1
ATOM 4518 O O . LEU A 1 594 ? -24.013 -16.290 28.326 1.00 82.19 594 LEU A O 1
ATOM 4522 N N . LYS A 1 595 ? -25.796 -17.615 28.036 1.00 81.44 595 LYS A N 1
ATOM 4523 C CA . LYS A 1 595 ? -25.543 -17.816 26.607 1.00 81.44 595 LYS A CA 1
ATOM 4524 C C . LYS A 1 595 ? -25.955 -16.573 25.829 1.00 81.44 595 LYS A C 1
ATOM 4526 O O . LYS A 1 595 ? -26.938 -15.926 26.172 1.00 81.44 595 LYS A O 1
ATOM 4531 N N . ARG A 1 596 ? -25.298 -16.333 24.689 1.00 82.00 596 ARG A N 1
ATOM 4532 C CA . ARG A 1 596 ? -25.592 -15.227 23.752 1.00 82.00 596 ARG A CA 1
ATOM 4533 C C . ARG A 1 596 ? -27.096 -15.001 23.518 1.00 82.00 596 ARG A C 1
ATOM 4535 O O . ARG A 1 596 ? -27.590 -13.888 23.612 1.00 82.00 596 ARG A O 1
ATOM 4542 N N . ARG A 1 597 ? -27.852 -16.080 23.269 1.00 77.06 597 ARG A N 1
ATOM 4543 C CA . ARG A 1 597 ? -29.311 -16.015 23.053 1.00 77.06 597 ARG A CA 1
ATOM 4544 C C . ARG A 1 597 ? -30.078 -15.523 24.286 1.00 77.06 597 ARG A C 1
ATOM 4546 O O . ARG A 1 597 ? -31.012 -14.749 24.129 1.00 77.06 597 ARG A O 1
ATOM 4553 N N . GLU A 1 598 ? -29.699 -15.977 25.478 1.00 84.12 598 GLU A N 1
ATOM 4554 C CA . GLU A 1 598 ? -30.337 -15.572 26.738 1.00 84.12 598 GLU A CA 1
ATOM 4555 C C . GLU A 1 598 ? -30.046 -14.095 27.014 1.00 84.12 598 GLU A C 1
ATOM 4557 O O . GLU A 1 598 ? -30.972 -13.344 27.301 1.00 84.12 598 GLU A O 1
ATOM 4562 N N . LYS A 1 599 ? -28.794 -13.655 26.815 1.00 90.06 599 LYS A N 1
ATOM 4563 C CA . LYS A 1 599 ? -28.418 -12.238 26.924 1.00 90.06 599 LYS A CA 1
ATOM 4564 C C . LYS A 1 599 ? -29.287 -11.353 26.024 1.00 90.06 599 LYS A C 1
ATOM 4566 O O . LYS A 1 599 ? -29.901 -10.402 26.497 1.00 90.06 599 LYS A O 1
ATOM 4571 N N . ILE A 1 600 ? -29.418 -11.715 24.745 1.00 88.25 600 ILE A N 1
ATOM 4572 C CA . ILE A 1 600 ? -30.270 -10.984 23.793 1.00 88.25 600 ILE A CA 1
ATOM 4573 C C . ILE A 1 600 ? -31.724 -10.924 24.285 1.00 88.25 600 ILE A C 1
ATOM 4575 O O . ILE A 1 600 ? -32.321 -9.854 24.263 1.00 88.25 600 ILE A O 1
ATOM 4579 N N . GLN A 1 601 ? -32.294 -12.036 24.763 1.00 88.94 601 GLN A N 1
ATOM 4580 C CA . GLN A 1 601 ? -33.677 -12.066 25.261 1.00 88.94 601 GLN A CA 1
ATOM 4581 C C . GLN A 1 601 ? -33.891 -11.143 26.465 1.00 88.94 601 GLN A C 1
ATOM 4583 O O . GLN A 1 601 ? -34.861 -10.390 26.485 1.00 88.94 601 GLN A O 1
ATOM 4588 N N . TYR A 1 602 ? -32.987 -11.175 27.445 1.00 92.75 602 TYR A N 1
ATOM 4589 C CA . TYR A 1 602 ? -33.079 -10.323 28.630 1.00 92.75 602 TYR A CA 1
ATOM 4590 C C . TYR A 1 602 ? -32.938 -8.835 28.292 1.00 92.75 602 TYR A C 1
ATOM 4592 O O . TYR A 1 602 ? -33.730 -8.034 28.786 1.00 92.75 602 TYR A O 1
ATOM 4600 N N . LEU A 1 603 ? -31.996 -8.463 27.416 1.00 93.31 603 LEU A N 1
ATOM 4601 C CA . LEU A 1 603 ? -31.839 -7.069 26.991 1.00 93.31 603 LEU A CA 1
ATOM 4602 C C . LEU A 1 603 ? -33.053 -6.578 26.188 1.00 93.31 603 LEU A C 1
ATOM 4604 O O . LEU A 1 603 ? -33.532 -5.472 26.411 1.00 93.31 603 LEU A O 1
ATOM 4608 N N . GLN A 1 604 ? -33.601 -7.418 25.304 1.00 90.75 604 GLN A N 1
ATOM 4609 C CA . GLN A 1 604 ? -34.807 -7.088 24.538 1.00 90.75 604 GLN A CA 1
ATOM 4610 C C . GLN A 1 604 ? -36.031 -6.911 25.441 1.00 90.75 604 GLN A C 1
ATOM 4612 O O . GLN A 1 604 ? -36.813 -5.983 25.249 1.00 90.75 604 GLN A O 1
ATOM 4617 N N . HIS A 1 605 ? -36.187 -7.767 26.451 1.00 93.69 605 HIS A N 1
ATOM 4618 C CA . HIS A 1 605 ? -37.258 -7.628 27.437 1.00 93.69 605 HIS A CA 1
ATOM 4619 C C . HIS A 1 605 ? -37.102 -6.348 28.268 1.00 93.69 605 HIS A C 1
ATOM 4621 O O . HIS A 1 605 ? -38.080 -5.636 28.500 1.00 93.69 605 HIS A O 1
ATOM 4627 N N . LEU A 1 606 ? -35.866 -6.002 28.649 1.00 94.81 606 LEU A N 1
ATOM 4628 C CA . LEU A 1 606 ? -35.566 -4.742 29.326 1.00 94.81 606 LEU A CA 1
ATOM 4629 C C . LEU A 1 606 ? -35.989 -3.534 28.478 1.00 94.81 606 LEU A C 1
ATOM 4631 O O . LEU A 1 606 ? -36.766 -2.709 28.957 1.00 94.81 606 LEU A O 1
ATOM 4635 N N . GLN A 1 607 ? -35.513 -3.442 27.234 1.00 93.50 607 GLN A N 1
ATOM 4636 C CA . GLN A 1 607 ? -35.735 -2.258 26.399 1.00 93.50 607 GLN A CA 1
ATOM 4637 C C . GLN A 1 607 ? -37.157 -2.148 25.832 1.00 93.50 607 GLN A C 1
ATOM 4639 O O . GLN A 1 607 ? -37.618 -1.041 25.595 1.00 93.50 607 GLN A O 1
ATOM 4644 N N . ASN A 1 608 ? -37.870 -3.260 25.608 1.00 90.06 608 ASN A N 1
ATOM 4645 C CA . ASN A 1 608 ? -39.195 -3.218 24.973 1.00 90.06 608 ASN A CA 1
ATOM 4646 C C . ASN A 1 608 ? -40.363 -3.294 25.964 1.00 90.06 608 ASN A C 1
ATOM 4648 O O . ASN A 1 608 ? -41.450 -2.827 25.636 1.00 90.06 608 ASN A O 1
ATOM 4652 N N . VAL A 1 609 ? -40.168 -3.900 27.142 1.00 93.31 609 VAL A N 1
ATOM 4653 C CA . VAL A 1 609 ? -41.264 -4.182 28.088 1.00 93.31 609 VAL A CA 1
ATOM 4654 C C . VAL A 1 609 ? -41.057 -3.473 29.421 1.00 93.31 609 VAL A C 1
ATOM 4656 O O . VAL A 1 609 ? -41.968 -2.808 29.901 1.00 93.31 609 VAL A O 1
ATOM 4659 N N . VAL A 1 610 ? -39.875 -3.605 30.030 1.00 94.94 610 VAL A N 1
ATOM 4660 C CA . VAL A 1 610 ? -39.671 -3.188 31.429 1.00 94.94 610 VAL A CA 1
ATOM 4661 C C . VAL A 1 610 ? -39.301 -1.709 31.570 1.00 94.94 610 VAL A C 1
ATOM 4663 O O . VAL A 1 610 ? -39.767 -1.045 32.497 1.00 94.94 610 VAL A O 1
ATOM 4666 N N . LYS A 1 611 ? -38.446 -1.186 30.682 1.00 93.06 611 LYS A N 1
ATOM 4667 C CA . LYS A 1 611 ? -37.986 0.215 30.674 1.00 93.06 611 LYS A CA 1
ATOM 4668 C C . LYS A 1 611 ? -37.983 0.835 29.264 1.00 93.06 611 LYS A C 1
ATOM 4670 O O . LYS A 1 611 ? -36.966 1.393 28.853 1.00 93.06 611 LYS A O 1
ATOM 4675 N N . PRO A 1 612 ? -39.107 0.800 28.527 1.00 91.19 612 PRO A N 1
ATOM 4676 C CA . PRO A 1 612 ? -39.171 1.382 27.187 1.00 91.19 612 PRO A CA 1
ATOM 4677 C C . PRO A 1 612 ? -38.885 2.887 27.153 1.00 91.19 612 PRO A C 1
ATOM 4679 O O . PRO A 1 612 ? -38.381 3.367 26.146 1.00 91.19 612 PRO A O 1
ATOM 4682 N N . ASP A 1 613 ? -39.146 3.620 28.236 1.00 89.31 613 ASP A N 1
ATOM 4683 C CA . ASP A 1 613 ? -38.907 5.070 28.292 1.00 89.31 613 ASP A CA 1
ATOM 4684 C C . ASP A 1 613 ? -37.415 5.432 28.384 1.00 89.31 613 ASP A C 1
ATOM 4686 O O . ASP A 1 613 ? -37.022 6.528 28.000 1.00 89.31 613 ASP A O 1
ATOM 4690 N N . VAL A 1 614 ? -36.574 4.516 28.883 1.00 90.19 614 VAL A N 1
ATOM 4691 C CA . VAL A 1 614 ? -35.117 4.722 28.988 1.00 90.19 614 VAL A CA 1
ATOM 4692 C C . VAL A 1 614 ? -34.422 4.356 27.679 1.00 90.19 614 VAL A C 1
ATOM 4694 O O . VAL A 1 614 ? -33.489 5.036 27.269 1.00 90.19 614 VAL A O 1
ATOM 4697 N N . PHE A 1 615 ? -34.867 3.285 27.020 1.00 91.38 615 PHE A N 1
ATOM 4698 C CA . PHE A 1 615 ? -34.202 2.697 25.853 1.00 91.38 615 PHE A CA 1
ATOM 4699 C C . PHE A 1 615 ? -34.899 3.063 24.534 1.00 91.38 615 PHE A C 1
ATOM 4701 O O . PHE A 1 615 ? -35.222 2.192 23.721 1.00 91.38 615 PHE A O 1
ATOM 4708 N N . ARG A 1 616 ? -35.139 4.364 24.337 1.00 83.88 616 ARG A N 1
ATOM 4709 C CA . ARG A 1 616 ? -35.615 4.958 23.080 1.00 83.88 616 ARG A CA 1
ATOM 4710 C C . ARG A 1 616 ? -34.705 6.139 22.705 1.00 83.88 616 ARG A C 1
ATOM 4712 O O . ARG A 1 616 ? -34.753 7.148 23.406 1.00 83.88 616 ARG A O 1
ATOM 4719 N N . PRO A 1 617 ? -33.902 6.047 21.624 1.00 79.88 617 PRO A N 1
ATOM 4720 C CA . PRO A 1 617 ? -33.823 4.948 20.649 1.00 79.88 617 PRO A CA 1
ATOM 4721 C C . PRO A 1 617 ? -33.295 3.633 21.241 1.00 79.88 617 PRO A C 1
ATOM 4723 O O . PRO A 1 617 ? -32.647 3.625 22.287 1.00 79.88 617 PRO A O 1
ATOM 4726 N N . ARG A 1 618 ? -33.601 2.503 20.594 1.00 87.44 618 ARG A N 1
ATOM 4727 C CA . ARG A 1 618 ? -33.230 1.178 21.108 1.00 87.44 618 ARG A CA 1
ATOM 4728 C C . ARG A 1 618 ? -31.731 0.920 21.006 1.00 87.44 618 ARG A C 1
ATOM 4730 O O . ARG A 1 618 ? -31.043 1.419 20.118 1.00 87.44 618 ARG A O 1
ATOM 4737 N N . LEU A 1 619 ? -31.246 0.036 21.876 1.00 92.19 619 LEU A N 1
ATOM 4738 C CA . LEU A 1 619 ? -29.890 -0.482 21.778 1.00 92.19 619 LEU A CA 1
ATOM 4739 C C . LEU A 1 619 ? -29.765 -1.503 20.637 1.00 92.19 619 LEU A C 1
ATOM 4741 O O . LEU A 1 619 ? -30.536 -2.463 20.538 1.00 92.19 619 LEU A O 1
ATOM 4745 N N . VAL A 1 620 ? -28.731 -1.329 19.818 1.00 92.12 620 VAL A N 1
ATOM 4746 C CA . VAL A 1 620 ? -28.225 -2.322 18.863 1.00 92.12 620 VAL A CA 1
ATOM 4747 C C . VAL A 1 620 ? -27.144 -3.122 19.574 1.00 92.12 620 VAL A C 1
ATOM 4749 O O . VAL A 1 620 ? -26.095 -2.576 19.900 1.00 92.12 620 VAL A O 1
ATOM 4752 N N . TYR A 1 621 ? -27.393 -4.400 19.850 1.00 91.44 621 TYR A N 1
ATOM 4753 C CA . TYR A 1 621 ? -26.550 -5.213 20.730 1.00 91.44 621 TYR A CA 1
ATOM 4754 C C . TYR A 1 621 ? -25.846 -6.323 19.961 1.00 91.44 621 TYR A C 1
ATOM 4756 O O . TYR A 1 621 ? -26.492 -7.130 19.294 1.00 91.44 621 TYR A O 1
ATOM 4764 N N . ASP A 1 622 ? -24.528 -6.426 20.124 1.00 85.75 622 ASP A N 1
ATOM 4765 C CA . ASP A 1 622 ? -23.731 -7.479 19.495 1.00 85.75 622 ASP A CA 1
ATOM 4766 C C . ASP A 1 622 ? -24.125 -8.888 19.976 1.00 85.75 622 ASP A C 1
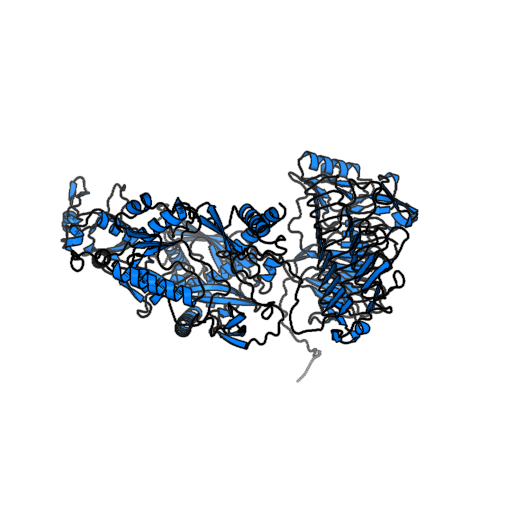ATOM 4768 O O . ASP A 1 622 ? -23.869 -9.883 19.295 1.00 85.75 622 ASP A O 1
ATOM 4772 N N . GLY A 1 623 ? -24.814 -8.994 21.113 1.00 85.50 623 GLY A N 1
ATOM 4773 C CA . GLY A 1 623 ? -25.267 -10.242 21.711 1.00 85.50 623 GLY A CA 1
ATOM 4774 C C . GLY A 1 623 ? -24.360 -10.759 22.823 1.00 85.50 623 GLY A C 1
ATOM 4775 O O . GLY A 1 623 ? -24.666 -11.812 23.386 1.00 85.50 623 GLY A O 1
ATOM 4776 N N . ASP A 1 624 ? -23.266 -10.064 23.132 1.00 87.50 624 ASP A N 1
ATOM 4777 C CA . ASP A 1 624 ? -22.294 -10.492 24.129 1.00 87.50 624 ASP A CA 1
ATOM 4778 C C . ASP A 1 624 ? -21.946 -9.421 25.165 1.00 87.50 624 ASP A C 1
ATOM 4780 O O . ASP A 1 624 ? -22.283 -9.609 26.340 1.00 87.50 624 ASP A O 1
ATOM 4784 N N . ALA A 1 625 ? -21.330 -8.312 24.758 1.00 89.56 625 ALA A N 1
ATOM 4785 C CA . ALA A 1 625 ? -20.781 -7.326 25.692 1.00 89.56 625 ALA A CA 1
ATOM 4786 C C . ALA A 1 625 ? -20.974 -5.871 25.254 1.00 89.56 625 ALA A C 1
ATOM 4788 O O . ALA A 1 625 ? -20.904 -4.987 26.101 1.00 89.56 625 ALA A O 1
ATOM 4789 N N . ILE A 1 626 ? -21.229 -5.604 23.971 1.00 92.19 626 ILE A N 1
ATOM 4790 C CA . ILE A 1 626 ? -21.233 -4.244 23.431 1.00 92.19 626 ILE A CA 1
ATOM 4791 C C . ILE A 1 626 ? -22.574 -3.927 22.785 1.00 92.19 626 ILE A C 1
ATOM 4793 O O . ILE A 1 626 ? -23.065 -4.659 21.923 1.00 92.19 626 ILE A O 1
ATOM 4797 N N . ALA A 1 627 ? -23.147 -2.790 23.164 1.00 93.38 627 ALA A N 1
ATOM 4798 C CA . ALA A 1 627 ? -24.316 -2.223 22.518 1.00 93.38 627 ALA A CA 1
ATOM 4799 C C . ALA A 1 627 ? -24.069 -0.788 22.046 1.00 93.38 627 ALA A C 1
ATOM 4801 O O . ALA A 1 627 ? -23.162 -0.105 22.515 1.00 93.38 627 ALA A O 1
ATOM 4802 N N . TYR A 1 628 ? -24.902 -0.330 21.120 1.00 93.12 628 TYR A N 1
ATOM 4803 C CA . TYR A 1 628 ? -24.834 1.002 20.536 1.00 93.12 628 TYR A CA 1
ATOM 4804 C C . TYR A 1 628 ? -26.208 1.661 20.593 1.00 93.12 628 TYR A C 1
ATOM 4806 O O . TYR A 1 628 ? -27.205 1.019 20.267 1.00 93.12 628 TYR A O 1
ATOM 4814 N N . CYS A 1 629 ? -26.260 2.933 20.977 1.00 92.06 629 CYS A N 1
ATOM 4815 C CA . CYS A 1 629 ? -27.479 3.742 20.970 1.00 92.06 629 CYS A CA 1
ATOM 4816 C C . CYS A 1 629 ? -27.278 4.956 20.068 1.00 92.06 629 CYS A C 1
ATOM 4818 O O . CYS A 1 629 ? -26.207 5.556 20.102 1.00 92.06 629 CYS A O 1
ATOM 4820 N N . ALA A 1 630 ? -28.293 5.342 19.295 1.00 90.00 630 ALA A N 1
ATOM 4821 C CA . ALA A 1 630 ? -28.292 6.632 18.612 1.00 90.00 630 ALA A CA 1
ATOM 4822 C C . ALA A 1 630 ? -28.486 7.741 19.664 1.00 90.00 630 ALA A C 1
ATOM 4824 O O . ALA A 1 630 ? -29.577 7.900 20.207 1.00 90.00 630 ALA A O 1
ATOM 4825 N N . GLY A 1 631 ? -27.419 8.472 19.985 1.00 87.44 631 GLY A N 1
ATOM 4826 C CA . GLY A 1 631 ? -27.379 9.413 21.108 1.00 87.44 631 GLY A CA 1
ATOM 4827 C C . GLY A 1 631 ? -27.114 8.765 22.475 1.00 87.44 631 GLY A C 1
ATOM 4828 O O . GLY A 1 631 ? -26.786 7.582 22.582 1.00 87.44 631 GLY A O 1
ATOM 4829 N N . GLN A 1 632 ? -27.226 9.573 23.530 1.00 88.12 632 GLN A N 1
ATOM 4830 C CA . GLN A 1 632 ? -26.924 9.176 24.905 1.00 88.12 632 GLN A CA 1
ATOM 4831 C C . GLN A 1 632 ? -28.200 8.785 25.667 1.00 88.12 632 GLN A C 1
ATOM 4833 O O . GLN A 1 632 ? -29.173 9.534 25.696 1.00 88.12 632 GLN A O 1
ATOM 4838 N N . LEU A 1 633 ? -28.175 7.621 26.318 1.00 90.38 633 LEU A N 1
ATOM 4839 C CA . LEU A 1 633 ? -29.212 7.167 27.245 1.00 90.38 633 LEU A CA 1
ATOM 4840 C C . LEU A 1 633 ? -29.232 8.025 28.518 1.00 90.38 633 LEU A C 1
ATOM 4842 O O . LEU A 1 633 ? -28.182 8.367 29.064 1.00 90.38 633 LEU A O 1
ATOM 4846 N N . ASN A 1 634 ? -30.433 8.313 29.023 1.00 88.31 634 ASN A N 1
ATOM 4847 C CA . ASN A 1 634 ? -30.637 9.044 30.270 1.00 88.31 634 ASN A CA 1
ATOM 4848 C C . ASN A 1 634 ? -30.983 8.080 31.415 1.00 88.31 634 ASN A C 1
ATOM 4850 O O . ASN A 1 634 ? -32.035 7.441 31.402 1.00 88.31 634 ASN A O 1
ATOM 4854 N N . PHE A 1 635 ? -30.119 8.012 32.431 1.00 90.19 635 PHE A N 1
ATOM 4855 C CA . PHE A 1 635 ? -30.323 7.189 33.630 1.00 90.19 635 PHE A CA 1
ATOM 4856 C C . PHE A 1 635 ? -30.720 8.006 34.872 1.00 90.19 635 PHE A C 1
ATOM 4858 O O . PHE A 1 635 ? -30.465 7.580 35.996 1.00 90.19 635 PHE A O 1
ATOM 4865 N N . GLY A 1 636 ? -31.327 9.185 34.695 1.00 80.56 636 GLY A N 1
ATOM 4866 C CA . GLY A 1 636 ? -31.837 9.998 35.805 1.00 80.56 636 GLY A CA 1
ATOM 4867 C C . GLY A 1 636 ? -30.738 10.570 36.707 1.00 80.56 636 GLY A C 1
ATOM 4868 O O . GLY A 1 636 ? -30.886 10.566 37.923 1.00 80.56 636 GLY A O 1
ATOM 4869 N N . GLY A 1 637 ? -29.624 11.021 36.117 1.00 76.81 637 GLY A N 1
ATOM 4870 C CA . GLY A 1 637 ? -28.488 11.631 36.828 1.00 76.81 637 GLY A CA 1
ATOM 4871 C C . GLY A 1 637 ? -27.337 10.676 37.178 1.00 76.81 637 GLY A C 1
ATOM 4872 O O . GLY A 1 637 ? -26.267 11.141 37.558 1.00 76.81 637 GLY A O 1
ATOM 4873 N N . SER A 1 638 ? -27.513 9.360 37.007 1.00 84.56 638 SER A N 1
ATOM 4874 C CA . SER A 1 638 ? -26.439 8.364 37.152 1.00 84.56 638 SER A CA 1
ATOM 4875 C C . SER A 1 638 ? -25.644 8.186 35.843 1.00 84.56 638 SER A C 1
ATOM 4877 O O . SER A 1 638 ? -26.247 8.207 34.766 1.00 84.56 638 SER A O 1
ATOM 4879 N N . PRO A 1 639 ? -24.314 7.951 35.887 1.00 83.94 639 PRO A N 1
ATOM 4880 C CA . PRO A 1 639 ? -23.517 7.657 34.691 1.00 83.94 639 PRO A CA 1
ATOM 4881 C C . PRO A 1 639 ? -23.817 6.275 34.085 1.00 83.94 639 PRO A C 1
ATOM 4883 O O . PRO A 1 639 ? -23.516 6.043 32.916 1.00 83.94 639 PRO A O 1
ATOM 4886 N N . SER A 1 640 ? -24.411 5.355 34.850 1.00 92.25 640 SER A N 1
ATOM 4887 C CA . SER A 1 640 ? -24.793 4.012 34.399 1.00 92.25 640 SER A CA 1
ATOM 4888 C C . SER A 1 640 ? -26.181 3.613 34.902 1.00 92.25 640 SER A C 1
ATOM 4890 O O . SER A 1 640 ? -26.664 4.109 35.925 1.00 92.25 640 SER A O 1
ATOM 4892 N N . GLY A 1 641 ? -26.833 2.708 34.172 1.00 93.19 641 GLY A N 1
ATOM 4893 C CA . GLY A 1 641 ? -28.111 2.114 34.555 1.00 93.19 641 GLY A CA 1
ATOM 4894 C C . GLY A 1 641 ? -27.929 0.684 35.056 1.00 93.19 641 GLY A C 1
ATOM 4895 O O . GLY A 1 641 ? -27.225 -0.102 34.428 1.00 93.19 641 GLY A O 1
ATOM 4896 N N . SER A 1 642 ? -28.586 0.329 36.161 1.00 94.06 642 SER A N 1
ATOM 4897 C CA . SER A 1 642 ? -28.623 -1.039 36.692 1.00 94.06 642 SER A CA 1
ATOM 4898 C C . SER A 1 642 ? -30.071 -1.496 36.833 1.00 94.06 642 SER A C 1
ATOM 4900 O O . SER A 1 642 ? -30.878 -0.847 37.501 1.00 94.06 642 SER A O 1
ATOM 4902 N N . PHE A 1 643 ? -30.416 -2.600 36.170 1.00 94.25 643 PHE A N 1
ATOM 4903 C CA . PHE A 1 643 ? -31.793 -3.069 36.043 1.00 94.25 643 PHE A CA 1
ATOM 4904 C C . PHE A 1 643 ? -31.886 -4.565 36.324 1.00 94.25 643 PHE A C 1
ATOM 4906 O O . PHE A 1 643 ? -31.332 -5.375 35.584 1.00 94.25 643 PHE A O 1
ATOM 4913 N N . THR A 1 644 ? -32.640 -4.956 37.349 1.00 93.94 644 THR A N 1
ATOM 4914 C CA . THR A 1 644 ? -32.905 -6.373 37.632 1.00 93.94 644 THR A CA 1
ATOM 4915 C C . THR A 1 644 ? -34.179 -6.827 36.927 1.00 93.94 644 THR A C 1
ATOM 4917 O O . THR A 1 644 ? -35.277 -6.333 37.200 1.00 93.94 644 THR A O 1
ATOM 4920 N N . VAL A 1 645 ? -34.031 -7.781 36.008 1.00 93.12 645 VAL A N 1
ATOM 4921 C CA . VAL A 1 645 ? -35.056 -8.168 35.033 1.00 93.12 645 VAL A CA 1
ATOM 4922 C C . VAL A 1 645 ? -35.404 -9.650 35.149 1.00 93.12 645 VAL A C 1
ATOM 4924 O O . VAL A 1 645 ? -34.534 -10.516 35.253 1.00 93.12 645 VAL A O 1
ATOM 4927 N N . SER A 1 646 ? -36.699 -9.957 35.075 1.00 90.69 646 SER A N 1
ATOM 4928 C CA . SER A 1 646 ? -37.225 -11.316 34.928 1.00 90.69 646 SER A CA 1
ATOM 4929 C C . SER A 1 646 ? -38.120 -11.381 33.695 1.00 90.69 646 SER A C 1
ATOM 4931 O O . SER A 1 646 ? -38.992 -10.532 33.532 1.00 90.69 646 SER A O 1
ATOM 4933 N N . LEU A 1 647 ? -37.947 -12.405 32.852 1.00 87.25 647 LEU A N 1
ATOM 4934 C CA . LEU A 1 647 ? -38.770 -12.603 31.649 1.00 87.25 647 LEU A CA 1
ATOM 4935 C C . LEU A 1 647 ? -40.257 -12.843 31.971 1.00 87.25 647 LEU A C 1
ATOM 4937 O O . LEU A 1 647 ? -41.100 -12.696 31.095 1.00 87.25 647 LEU A O 1
ATOM 4941 N N . ALA A 1 648 ? -40.585 -13.210 33.214 1.00 86.06 648 ALA A N 1
ATOM 4942 C CA . ALA A 1 648 ? -41.959 -13.429 33.667 1.00 86.06 648 ALA A CA 1
ATOM 4943 C C . ALA A 1 648 ? -42.643 -12.157 34.208 1.00 86.06 648 ALA A C 1
ATOM 4945 O O . ALA A 1 648 ? -43.820 -12.200 34.551 1.00 86.06 648 ALA A O 1
ATOM 4946 N N . SER A 1 649 ? -41.917 -11.041 34.326 1.00 87.94 649 SER A N 1
ATOM 4947 C CA . SER A 1 649 ? -42.417 -9.786 34.897 1.00 87.94 649 SER A CA 1
ATOM 4948 C C . SER A 1 649 ? -42.363 -8.667 33.866 1.00 87.94 649 SER A C 1
ATOM 4950 O O . SER A 1 649 ? -41.388 -8.550 33.131 1.00 87.94 649 SER A O 1
ATOM 4952 N N . THR A 1 650 ? -43.366 -7.793 33.849 1.00 90.06 650 THR A N 1
ATOM 4953 C CA . THR A 1 650 ? -43.341 -6.551 33.056 1.00 90.06 650 THR A CA 1
ATOM 4954 C C . THR A 1 650 ? -42.721 -5.371 33.809 1.00 90.06 650 THR A C 1
ATOM 4956 O O . THR A 1 650 ? -42.551 -4.298 33.243 1.00 90.06 650 THR A O 1
ATOM 4959 N N . ARG A 1 651 ? -42.360 -5.557 35.084 1.00 91.06 651 ARG A N 1
ATOM 4960 C CA . ARG A 1 651 ? -41.714 -4.555 35.948 1.00 91.06 651 ARG A CA 1
ATOM 4961 C C . ARG A 1 651 ? -40.354 -5.052 36.442 1.00 91.06 651 ARG A C 1
ATOM 4963 O O . ARG A 1 651 ? -40.081 -6.256 36.410 1.00 91.06 651 ARG A O 1
ATOM 4970 N N . LEU A 1 652 ? -39.520 -4.130 36.929 1.00 91.12 652 LEU A N 1
ATOM 4971 C CA . LEU A 1 652 ? -38.280 -4.476 37.632 1.00 91.12 652 LEU A CA 1
ATOM 4972 C C . LEU A 1 652 ? -38.592 -5.359 38.849 1.00 91.12 652 LEU A C 1
ATOM 4974 O O . LEU A 1 652 ? -39.618 -5.174 39.503 1.00 91.12 652 LEU A O 1
ATOM 4978 N N . VAL A 1 653 ? -37.711 -6.314 39.138 1.00 89.12 653 VAL A N 1
ATOM 4979 C CA . VAL A 1 653 ? -37.836 -7.221 40.291 1.00 89.12 653 VAL A CA 1
ATOM 4980 C C . VAL A 1 653 ? -36.736 -6.949 41.314 1.00 89.12 653 VAL A C 1
ATOM 4982 O O . VAL A 1 653 ? -35.706 -6.366 40.987 1.00 89.12 653 VAL A O 1
ATOM 4985 N N . GLU A 1 654 ? -36.936 -7.382 42.557 1.00 82.31 654 GLU A N 1
ATOM 4986 C CA . GLU A 1 654 ? -35.920 -7.270 43.609 1.00 82.31 654 GLU A CA 1
ATOM 4987 C C . GLU A 1 654 ? -34.615 -7.993 43.238 1.00 82.31 654 GLU A C 1
ATOM 4989 O O . GLU A 1 654 ? -34.618 -9.035 42.565 1.00 82.31 654 GLU A O 1
ATOM 4994 N N . SER A 1 655 ? -33.494 -7.455 43.731 1.00 67.56 655 SER A N 1
ATOM 4995 C CA . SER A 1 655 ? -32.174 -8.075 43.595 1.00 67.56 655 SER A CA 1
ATOM 4996 C C . SER A 1 655 ? -32.212 -9.526 44.096 1.00 67.56 655 SER A C 1
ATOM 4998 O O . SER A 1 655 ? -32.690 -9.810 45.192 1.00 67.56 655 SER A O 1
ATOM 5000 N N . GLY A 1 656 ? -31.770 -10.469 43.259 1.00 69.75 656 GLY A N 1
ATOM 5001 C CA . GLY A 1 656 ? -31.801 -11.908 43.555 1.00 69.75 656 GLY A CA 1
ATOM 5002 C C . GLY A 1 656 ? -33.029 -12.685 43.050 1.00 69.75 656 GLY A C 1
ATOM 5003 O O . GLY A 1 656 ? -33.021 -13.919 43.139 1.00 69.75 656 GLY A O 1
ATOM 5004 N N . ARG A 1 657 ? -34.042 -12.011 42.475 1.00 80.56 657 ARG A N 1
ATOM 5005 C CA . ARG A 1 657 ? -35.209 -12.634 41.799 1.00 80.56 657 ARG A CA 1
ATOM 5006 C C . ARG A 1 657 ? -35.172 -12.540 40.260 1.00 80.56 657 ARG A C 1
ATOM 5008 O O . ARG A 1 657 ? -36.148 -12.893 39.600 1.00 80.56 657 ARG A O 1
ATOM 5015 N N . GLY A 1 658 ? -34.058 -12.088 39.680 1.00 85.94 658 GLY A N 1
ATOM 5016 C CA . GLY A 1 658 ? -33.873 -11.920 38.233 1.00 85.94 658 GLY A CA 1
ATOM 5017 C C . GLY A 1 658 ? -32.400 -11.837 37.820 1.00 85.94 658 GLY A C 1
ATOM 5018 O O . GLY A 1 658 ? -31.514 -12.178 38.603 1.00 85.94 658 GLY A O 1
ATOM 5019 N N . ILE A 1 659 ? -32.154 -11.395 36.585 1.00 90.81 659 ILE A N 1
ATOM 5020 C CA . ILE A 1 659 ? -30.823 -11.081 36.049 1.00 90.81 659 ILE A CA 1
ATOM 5021 C C . ILE A 1 659 ? -30.594 -9.580 36.168 1.00 90.81 659 ILE A C 1
ATOM 5023 O O . ILE A 1 659 ? -31.414 -8.800 35.684 1.00 90.81 659 ILE A O 1
ATOM 5027 N N . THR A 1 660 ? -29.483 -9.181 36.781 1.00 92.62 660 THR A N 1
ATOM 5028 C CA . THR A 1 660 ? -29.089 -7.770 36.853 1.00 92.62 660 THR A CA 1
ATOM 5029 C C . THR A 1 660 ? -28.333 -7.403 35.586 1.00 92.62 660 THR A C 1
ATOM 5031 O O . THR A 1 660 ? -27.303 -8.006 35.287 1.00 92.62 660 THR A O 1
ATOM 5034 N N . ILE A 1 661 ? -28.856 -6.437 34.838 1.00 94.75 661 ILE A N 1
ATOM 5035 C CA . ILE A 1 661 ? -28.267 -5.896 33.615 1.00 94.75 661 ILE A CA 1
ATOM 5036 C C . ILE A 1 661 ? -27.709 -4.516 33.940 1.00 94.75 661 ILE A C 1
ATOM 5038 O O . ILE A 1 661 ? -28.463 -3.621 34.326 1.00 94.75 661 ILE A O 1
ATOM 5042 N N . ILE A 1 662 ? -26.402 -4.354 33.776 1.00 94.44 662 ILE A N 1
ATOM 5043 C CA . ILE A 1 662 ? -25.706 -3.082 33.945 1.00 94.44 662 ILE A CA 1
ATOM 5044 C C . ILE A 1 662 ? -25.372 -2.552 32.554 1.00 94.44 662 ILE A C 1
ATOM 5046 O O . ILE A 1 662 ? -24.803 -3.264 31.727 1.00 94.44 662 ILE A O 1
ATOM 5050 N N . VAL A 1 663 ? -25.762 -1.305 32.305 1.00 95.69 663 VAL A N 1
ATOM 5051 C CA . VAL A 1 663 ? -25.523 -0.583 31.057 1.00 95.69 663 VAL A CA 1
ATOM 5052 C C . VAL A 1 663 ? -24.686 0.643 31.387 1.00 95.69 663 VAL A C 1
ATOM 5054 O O . VAL A 1 663 ? -25.163 1.566 32.051 1.00 95.69 663 VAL A O 1
ATOM 5057 N N . SER A 1 664 ? -23.436 0.651 30.938 1.00 94.19 664 SER A N 1
ATOM 5058 C CA . SER A 1 664 ? -22.482 1.731 31.198 1.00 94.19 664 SER A CA 1
ATOM 5059 C C . SER A 1 664 ? -21.903 2.258 29.884 1.00 94.19 664 SER A C 1
ATOM 5061 O O . SER A 1 664 ? -21.582 1.466 28.999 1.00 94.19 664 SER A O 1
ATOM 5063 N N . PRO A 1 665 ? -21.794 3.584 29.692 1.00 90.94 665 PRO A N 1
ATOM 5064 C CA . PRO A 1 665 ? -21.117 4.125 28.523 1.00 90.94 665 PRO A CA 1
ATOM 5065 C C . PRO A 1 665 ? -19.654 3.680 28.548 1.00 90.94 665 PRO A C 1
ATOM 5067 O O . PRO A 1 665 ? -18.984 3.755 29.579 1.00 90.94 665 PRO A O 1
ATOM 5070 N N . THR A 1 666 ? -19.143 3.211 27.415 1.00 86.50 666 THR A N 1
ATOM 5071 C CA . THR A 1 666 ? -17.705 2.965 27.280 1.00 86.50 666 THR A CA 1
ATOM 5072 C C . THR A 1 666 ? -16.979 4.308 27.256 1.00 86.50 666 THR A C 1
ATOM 5074 O O . THR A 1 666 ? -17.476 5.236 26.623 1.00 86.50 666 THR A O 1
ATOM 5077 N N . GLY A 1 667 ? -15.787 4.414 27.853 1.00 76.00 667 GLY A N 1
ATOM 5078 C CA . GLY A 1 667 ? -14.987 5.654 27.848 1.00 76.00 667 GLY A CA 1
ATOM 5079 C C . GLY A 1 667 ? -14.492 6.123 26.466 1.00 76.00 667 GLY A C 1
ATOM 5080 O O . GLY A 1 667 ? -13.735 7.084 26.380 1.00 76.00 667 GLY A O 1
ATOM 5081 N N . GLY A 1 668 ? -14.881 5.439 25.385 1.00 70.25 668 GLY A N 1
ATOM 5082 C CA . GLY A 1 668 ? -14.584 5.827 24.011 1.00 70.25 668 GLY A CA 1
ATOM 5083 C C . GLY A 1 668 ? -15.434 7.004 23.523 1.00 70.25 668 GLY A C 1
ATOM 5084 O O . GLY A 1 668 ? -16.551 7.233 23.988 1.00 70.25 668 GLY A O 1
ATOM 5085 N N . GLN A 1 669 ? -14.894 7.734 22.546 1.00 77.06 669 GLN A N 1
ATOM 5086 C CA . GLN A 1 669 ? -15.604 8.815 21.860 1.00 77.06 669 GLN A CA 1
ATOM 5087 C C . GLN A 1 669 ? -16.856 8.286 21.132 1.00 77.06 669 GLN A C 1
ATOM 5089 O O . GLN A 1 669 ? -16.827 7.150 20.641 1.00 77.06 669 GLN A O 1
ATOM 5094 N N . PRO A 1 670 ? -17.925 9.096 21.004 1.00 84.75 670 PRO A N 1
ATOM 5095 C CA . PRO A 1 670 ? -19.080 8.746 20.189 1.00 84.75 670 PRO A CA 1
ATOM 5096 C C . PRO A 1 670 ? -18.672 8.382 18.755 1.00 84.75 670 PRO A C 1
ATOM 5098 O O . PRO A 1 670 ? -17.772 8.977 18.159 1.00 84.75 670 PRO A O 1
ATOM 5101 N N . ILE A 1 671 ? -19.348 7.391 18.193 1.00 85.94 671 ILE A N 1
ATOM 5102 C CA . ILE A 1 671 ? -19.096 6.866 16.856 1.00 85.94 671 ILE A CA 1
ATOM 5103 C C . ILE A 1 671 ? -19.957 7.653 15.880 1.00 85.94 671 ILE A C 1
ATOM 5105 O O . ILE A 1 671 ? -21.180 7.532 15.895 1.00 85.94 671 ILE A O 1
ATOM 5109 N N . ASP A 1 672 ? -19.326 8.432 15.007 1.00 85.81 672 ASP A N 1
ATOM 5110 C CA . ASP A 1 672 ? -19.994 9.011 13.844 1.00 85.81 672 ASP A CA 1
ATOM 5111 C C . ASP A 1 672 ? -19.891 8.027 12.665 1.00 85.81 672 ASP A C 1
ATOM 5113 O O . ASP A 1 672 ? -18.788 7.826 12.145 1.00 85.81 672 ASP A O 1
ATOM 5117 N N . PRO A 1 673 ? -20.992 7.402 12.207 1.00 79.12 673 PRO A N 1
ATOM 5118 C CA . PRO A 1 673 ? -20.962 6.485 11.070 1.00 79.12 673 PRO A CA 1
ATOM 5119 C C . PRO A 1 673 ? -20.485 7.142 9.767 1.00 79.12 673 PRO A C 1
ATOM 5121 O O . PRO A 1 673 ? -19.994 6.444 8.882 1.00 79.12 673 PRO A O 1
ATOM 5124 N N . ARG A 1 674 ? -20.551 8.478 9.660 1.00 76.31 674 ARG A N 1
ATOM 5125 C CA . ARG A 1 674 ? -20.022 9.256 8.524 1.00 76.31 674 ARG A CA 1
ATOM 5126 C C . ARG A 1 674 ? -18.494 9.315 8.493 1.00 76.31 674 ARG A C 1
ATOM 5128 O O . ARG A 1 674 ? -17.929 9.718 7.485 1.00 76.31 674 ARG A O 1
ATOM 5135 N N . SER A 1 675 ? -17.820 8.868 9.558 1.00 63.84 675 SER A N 1
ATOM 5136 C CA . SER A 1 675 ? -16.362 8.676 9.568 1.00 63.84 675 SER A CA 1
ATOM 5137 C C . SER A 1 675 ? -15.890 7.537 8.656 1.00 63.84 675 SER A C 1
ATOM 5139 O O . SER A 1 675 ? -14.698 7.451 8.353 1.00 63.84 675 SER A O 1
ATOM 5141 N N . VAL A 1 676 ? -16.801 6.676 8.183 1.00 61.91 676 VAL A N 1
ATOM 5142 C CA . VAL A 1 676 ? -16.516 5.730 7.099 1.00 61.91 676 VAL A CA 1
ATOM 5143 C C . VAL A 1 676 ? -16.392 6.526 5.802 1.00 61.91 676 VAL A C 1
ATOM 5145 O O . VAL A 1 676 ? -17.380 6.774 5.119 1.00 61.91 676 VAL A O 1
ATOM 5148 N N . SER A 1 677 ? -15.173 6.948 5.467 1.00 53.88 677 SER A N 1
ATOM 5149 C CA . SER A 1 677 ? -14.882 7.551 4.168 1.00 53.88 677 SER A CA 1
ATOM 5150 C C . SER A 1 677 ? -14.972 6.472 3.080 1.00 53.88 677 SER A C 1
ATOM 5152 O O . SER A 1 677 ? -14.167 5.534 3.089 1.00 53.88 677 SER A O 1
ATOM 5154 N N . PRO A 1 678 ? -15.879 6.597 2.094 1.00 48.59 678 PRO A N 1
ATOM 5155 C CA . PRO A 1 678 ? -15.932 5.677 0.959 1.00 48.59 678 PRO A CA 1
ATOM 5156 C C . PRO A 1 678 ? -14.704 5.774 0.036 1.00 48.59 678 PRO A C 1
ATOM 5158 O O . PRO A 1 678 ? -14.619 5.046 -0.944 1.00 48.59 678 PRO A O 1
ATOM 5161 N N . PHE A 1 679 ? -13.770 6.683 0.331 1.00 46.69 679 PHE A N 1
ATOM 5162 C CA . PHE A 1 679 ? -12.523 6.913 -0.395 1.00 46.69 679 PHE A CA 1
ATOM 5163 C C . PHE A 1 679 ? -11.295 6.293 0.294 1.00 46.69 679 PHE A C 1
ATOM 5165 O O . PHE A 1 679 ? -10.196 6.444 -0.224 1.00 46.69 679 PHE A O 1
ATOM 5172 N N . SER A 1 680 ? -11.452 5.655 1.461 1.00 43.88 680 SER A N 1
ATOM 5173 C CA . SER A 1 680 ? -10.325 5.305 2.350 1.00 43.88 680 SER A CA 1
ATOM 5174 C C . SER A 1 680 ? -10.115 3.805 2.581 1.00 43.88 680 SER A C 1
ATOM 5176 O O . SER A 1 680 ? -9.280 3.440 3.406 1.00 43.88 680 SER A O 1
ATOM 5178 N N . VAL A 1 681 ? -10.884 2.934 1.918 1.00 48.75 681 VAL A N 1
ATOM 5179 C CA . VAL A 1 681 ? -10.807 1.475 2.108 1.00 48.75 681 VAL A CA 1
ATOM 5180 C C . VAL A 1 681 ? -10.817 0.770 0.752 1.00 48.75 681 VAL A C 1
ATOM 5182 O O . VAL A 1 681 ? -11.826 0.202 0.343 1.00 48.75 681 VAL A O 1
ATOM 5185 N N . HIS A 1 682 ? -9.689 0.830 0.041 1.00 51.41 682 HIS A N 1
ATOM 5186 C CA . HIS A 1 682 ? -9.469 0.102 -1.213 1.00 51.41 682 HIS A CA 1
ATOM 5187 C C . HIS A 1 682 ? -8.241 -0.808 -1.117 1.00 51.41 682 HIS A C 1
ATOM 5189 O O . HIS A 1 682 ? -7.275 -0.507 -0.417 1.00 51.41 682 HIS A O 1
ATOM 5195 N N . VAL A 1 683 ? -8.214 -1.885 -1.908 1.00 38.50 683 VAL A N 1
ATOM 5196 C CA . VAL A 1 683 ? -7.001 -2.703 -2.117 1.00 38.50 683 VAL A CA 1
ATOM 5197 C C . VAL A 1 683 ? -5.839 -1.827 -2.609 1.00 38.50 683 VAL A C 1
ATOM 5199 O O . VAL A 1 683 ? -4.701 -2.010 -2.190 1.00 38.50 683 VAL A O 1
ATOM 5202 N N . HIS A 1 684 ? -6.134 -0.804 -3.417 1.00 38.78 684 HIS A N 1
ATOM 5203 C CA . HIS A 1 684 ? -5.165 0.214 -3.823 1.00 38.78 684 HIS A CA 1
ATOM 5204 C C . HIS A 1 684 ? -4.607 1.018 -2.632 1.00 38.78 684 HIS A C 1
ATOM 5206 O O . HIS A 1 684 ? -3.418 1.318 -2.614 1.00 38.78 684 HIS A O 1
ATOM 5212 N N . ASP A 1 685 ? -5.418 1.339 -1.619 1.00 44.81 685 ASP A N 1
ATOM 5213 C CA . ASP A 1 685 ? -4.990 2.067 -0.414 1.00 44.81 685 ASP A CA 1
ATOM 5214 C C . ASP A 1 685 ? -4.073 1.192 0.466 1.00 44.81 685 ASP A C 1
ATOM 5216 O O . ASP A 1 685 ? -3.012 1.643 0.890 1.00 44.81 685 ASP A O 1
ATOM 5220 N N . LEU A 1 686 ? -4.387 -0.100 0.619 1.00 39.75 686 LEU A N 1
ATOM 5221 C CA . LEU A 1 686 ? -3.546 -1.086 1.321 1.00 39.75 686 LEU A CA 1
ATOM 5222 C C . LEU A 1 686 ? -2.198 -1.333 0.617 1.00 39.75 686 LEU A C 1
ATOM 5224 O O . LEU A 1 686 ? -1.148 -1.395 1.271 1.00 39.75 686 LEU A O 1
ATOM 5228 N N . LEU A 1 687 ? -2.211 -1.431 -0.717 1.00 33.22 687 LEU A N 1
ATOM 5229 C CA . LEU A 1 687 ? -1.008 -1.586 -1.543 1.00 33.22 687 LEU A CA 1
ATOM 5230 C C . LEU A 1 687 ? -0.173 -0.296 -1.614 1.00 33.22 687 LEU A C 1
ATOM 5232 O O . LEU A 1 687 ? 1.047 -0.375 -1.710 1.00 33.22 687 LEU A O 1
ATOM 5236 N N . SER A 1 688 ? -0.799 0.879 -1.489 1.00 36.62 688 SER A N 1
ATOM 5237 C CA . SER A 1 688 ? -0.120 2.186 -1.433 1.00 36.62 688 SER A CA 1
ATOM 5238 C C . SER A 1 688 ? 0.222 2.664 -0.013 1.00 36.62 688 SER A C 1
ATOM 5240 O O . SER A 1 688 ? 0.794 3.738 0.151 1.00 36.62 688 SER A O 1
ATOM 5242 N N . GLY A 1 689 ? -0.083 1.872 1.023 1.00 35.53 689 GLY A N 1
ATOM 5243 C CA . GLY A 1 689 ? 0.291 2.159 2.414 1.00 35.53 689 GLY A CA 1
ATOM 5244 C C . GLY A 1 689 ? -0.643 3.107 3.178 1.00 35.53 689 GLY A C 1
ATOM 5245 O O . GLY A 1 689 ? -0.339 3.455 4.318 1.00 35.53 689 GLY A O 1
ATOM 5246 N N . ARG A 1 690 ? -1.791 3.495 2.614 1.00 47.22 690 ARG A N 1
ATOM 5247 C CA . ARG A 1 690 ? -2.828 4.256 3.327 1.00 47.22 690 ARG A CA 1
ATOM 5248 C C . ARG A 1 690 ? -3.625 3.313 4.233 1.00 47.22 690 ARG A C 1
ATOM 5250 O O . ARG A 1 690 ? -4.186 2.322 3.774 1.00 47.22 690 ARG A O 1
ATOM 5257 N N . ARG A 1 691 ? -3.657 3.605 5.538 1.00 51.41 691 ARG A N 1
ATOM 5258 C CA . ARG A 1 691 ? -4.309 2.752 6.546 1.00 51.41 691 ARG A CA 1
ATOM 5259 C C . ARG A 1 691 ? -5.803 3.056 6.676 1.00 51.41 691 ARG A C 1
ATOM 5261 O O . ARG A 1 691 ? -6.197 4.210 6.835 1.00 51.41 691 ARG A O 1
ATOM 5268 N N . GLU A 1 692 ? -6.618 2.002 6.713 1.00 54.56 692 GLU A N 1
ATOM 5269 C CA . GLU A 1 692 ? -7.989 2.072 7.226 1.00 54.56 692 GLU A CA 1
ATOM 5270 C C . GLU A 1 692 ? -7.944 2.493 8.707 1.00 54.56 692 GLU A C 1
ATOM 5272 O O . GLU A 1 692 ? -7.234 1.892 9.516 1.00 54.56 692 GLU A O 1
ATOM 5277 N N . THR A 1 693 ? -8.681 3.539 9.088 1.00 61.25 693 THR A N 1
ATOM 5278 C CA . THR A 1 693 ? -8.644 4.030 10.474 1.00 61.25 693 THR A CA 1
ATOM 5279 C C . THR A 1 693 ? -9.435 3.113 11.410 1.00 61.25 693 THR A C 1
ATOM 5281 O O . THR A 1 693 ? -10.488 2.577 11.056 1.00 61.25 693 THR A O 1
ATOM 5284 N N . SER A 1 694 ? -8.993 2.992 12.665 1.00 66.56 694 SER A N 1
ATOM 5285 C CA . SER A 1 694 ? -9.708 2.238 13.708 1.00 66.56 694 SER A CA 1
ATOM 5286 C C . SER A 1 694 ? -11.162 2.705 13.876 1.00 66.56 694 SER A C 1
ATOM 5288 O O . SER A 1 694 ? -12.044 1.907 14.185 1.00 66.56 694 SER A O 1
ATOM 5290 N N . ARG A 1 695 ? -11.433 3.994 13.624 1.00 68.81 695 ARG A N 1
ATOM 5291 C CA . ARG A 1 695 ? -12.779 4.585 13.675 1.00 68.81 695 ARG A CA 1
ATOM 5292 C C . ARG A 1 695 ? -13.678 4.086 12.543 1.00 68.81 695 ARG A C 1
ATOM 5294 O O . ARG A 1 695 ? -14.817 3.711 12.814 1.00 68.81 695 ARG A O 1
ATOM 5301 N N . ALA A 1 696 ? -13.159 3.997 11.317 1.00 71.50 696 ALA A N 1
ATOM 5302 C CA . ALA A 1 696 ? -13.900 3.448 10.183 1.00 71.50 696 ALA A CA 1
ATOM 5303 C C . ALA A 1 696 ? -14.280 1.973 10.417 1.00 71.50 696 ALA A C 1
ATOM 5305 O O . ALA A 1 696 ? -15.437 1.604 10.214 1.00 71.50 696 ALA A O 1
ATOM 5306 N N . ARG A 1 697 ? -13.364 1.154 10.961 1.00 76.25 697 ARG A N 1
ATOM 5307 C CA . ARG A 1 697 ? -13.645 -0.252 11.329 1.00 76.25 697 ARG A CA 1
ATOM 5308 C C . ARG A 1 697 ? -14.776 -0.378 12.356 1.00 76.25 697 ARG A C 1
ATOM 5310 O O . ARG A 1 697 ? -15.667 -1.222 12.212 1.00 76.25 697 ARG A O 1
ATOM 5317 N N . VAL A 1 698 ? -14.769 0.469 13.388 1.00 80.50 698 VAL A N 1
ATOM 5318 C CA . VAL A 1 698 ? -15.820 0.492 14.422 1.00 80.50 698 VAL A CA 1
ATOM 5319 C C . VAL A 1 698 ? -17.166 0.920 13.832 1.00 80.50 698 VAL A C 1
ATOM 5321 O O . VAL A 1 698 ? -18.183 0.284 14.111 1.00 80.50 698 VAL A O 1
ATOM 5324 N N . ALA A 1 699 ? -17.184 1.935 12.969 1.00 83.94 699 ALA A N 1
ATOM 5325 C CA . ALA A 1 699 ? -18.399 2.388 12.300 1.00 83.94 699 ALA A CA 1
ATOM 5326 C C . ALA A 1 699 ? -18.964 1.341 11.316 1.00 83.94 699 ALA A C 1
ATOM 5328 O O . ALA A 1 699 ? -20.167 1.081 11.323 1.00 83.94 699 ALA A O 1
ATOM 5329 N N . ILE A 1 700 ? -18.117 0.650 10.543 1.00 84.31 700 ILE A N 1
ATOM 5330 C CA . ILE A 1 700 ? -18.533 -0.489 9.706 1.00 84.31 700 ILE A CA 1
ATOM 5331 C C . ILE A 1 700 ? -19.116 -1.614 10.575 1.00 84.31 700 ILE A C 1
ATOM 5333 O O . ILE A 1 700 ? -20.128 -2.216 10.214 1.00 84.31 700 ILE A O 1
ATOM 5337 N N . THR A 1 701 ? -18.517 -1.892 11.736 1.00 86.44 701 THR A N 1
ATOM 5338 C CA . THR A 1 701 ? -19.019 -2.903 12.683 1.00 86.44 701 THR A CA 1
ATOM 5339 C C . THR A 1 701 ? -20.391 -2.527 13.247 1.00 86.44 701 THR A C 1
ATOM 5341 O O . THR A 1 701 ? -21.285 -3.372 13.305 1.00 86.44 701 THR A O 1
ATOM 5344 N N . LEU A 1 702 ? -20.596 -1.256 13.597 1.00 89.44 702 LEU A N 1
ATOM 5345 C CA . LEU A 1 702 ? -21.894 -0.721 14.006 1.00 89.44 702 LEU A CA 1
ATOM 5346 C C . LEU A 1 702 ? -22.957 -0.931 12.914 1.00 89.44 702 LEU A C 1
ATOM 5348 O O . LEU A 1 702 ? -24.007 -1.508 13.192 1.00 89.44 702 LEU A O 1
ATOM 5352 N N . ILE A 1 703 ? -22.674 -0.534 11.669 1.00 90.25 703 ILE A N 1
ATOM 5353 C CA . ILE A 1 703 ? -23.618 -0.678 10.547 1.00 90.25 703 ILE A CA 1
ATOM 5354 C C . ILE A 1 703 ? -23.911 -2.161 10.269 1.00 90.25 703 ILE A C 1
ATOM 5356 O O . ILE A 1 703 ? -25.066 -2.538 10.063 1.00 90.25 703 ILE A O 1
ATOM 5360 N N . GLN A 1 704 ? -22.895 -3.030 10.342 1.00 90.50 704 GLN A N 1
ATOM 5361 C CA . GLN A 1 704 ? -23.091 -4.481 10.272 1.00 90.50 704 GLN A CA 1
ATOM 5362 C C . GLN A 1 704 ? -24.056 -4.977 11.355 1.00 90.50 704 GLN A C 1
ATOM 5364 O O . GLN A 1 704 ? -24.936 -5.783 11.055 1.00 90.50 704 GLN A O 1
ATOM 5369 N N . ASN A 1 705 ? -23.914 -4.519 12.599 1.00 91.12 705 ASN A N 1
ATOM 5370 C CA . ASN A 1 705 ? -24.788 -4.944 13.691 1.00 91.12 705 ASN A CA 1
ATOM 5371 C C . ASN A 1 705 ? -26.228 -4.456 13.491 1.00 91.12 705 ASN A C 1
ATOM 5373 O O . ASN A 1 705 ? -27.145 -5.258 13.652 1.00 91.12 705 ASN A O 1
ATOM 5377 N N . ILE A 1 706 ? -26.427 -3.208 13.049 1.00 90.88 706 ILE A N 1
ATOM 5378 C CA . ILE A 1 706 ? -27.757 -2.652 12.738 1.00 90.88 706 ILE A CA 1
ATOM 5379 C C . ILE A 1 706 ? -28.495 -3.543 11.732 1.00 90.88 706 ILE A C 1
ATOM 5381 O O . ILE A 1 706 ? -29.613 -3.993 11.988 1.00 90.88 706 ILE A O 1
ATOM 5385 N N . VAL A 1 707 ? -27.850 -3.847 10.602 1.00 91.12 707 VAL A N 1
ATOM 5386 C CA . VAL A 1 707 ? -28.462 -4.630 9.516 1.00 91.12 707 VAL A CA 1
ATOM 5387 C C . VAL A 1 707 ? -28.734 -6.078 9.944 1.00 91.12 707 VAL A C 1
ATOM 5389 O O . VAL A 1 707 ? -29.741 -6.669 9.554 1.00 91.12 707 VAL A O 1
ATOM 5392 N N . ARG A 1 708 ? -27.861 -6.664 10.774 1.00 90.75 708 ARG A N 1
ATOM 5393 C CA . ARG A 1 708 ? -27.968 -8.066 11.215 1.00 90.75 708 ARG A CA 1
ATOM 5394 C C . ARG A 1 708 ? -28.932 -8.285 12.381 1.00 90.75 708 ARG A C 1
ATOM 5396 O O . ARG A 1 708 ? -29.326 -9.433 12.606 1.00 90.75 708 ARG A O 1
ATOM 5403 N N . GLN A 1 709 ? -29.292 -7.235 13.120 1.00 89.31 709 GLN A N 1
ATOM 5404 C CA . GLN A 1 709 ? -30.017 -7.335 14.388 1.00 89.31 709 GLN A CA 1
ATOM 5405 C C . GLN A 1 709 ? -31.349 -8.079 14.236 1.00 89.31 709 GLN A C 1
ATOM 5407 O O . GLN A 1 709 ? -31.563 -9.119 14.864 1.00 89.31 709 GLN A O 1
ATOM 5412 N N . TRP A 1 710 ? -32.227 -7.587 13.358 1.00 89.38 710 TRP A N 1
ATOM 5413 C CA . TRP A 1 710 ? -33.568 -8.147 13.197 1.00 89.38 710 TRP A CA 1
ATOM 5414 C C . TRP A 1 710 ? -33.552 -9.590 12.657 1.00 89.38 710 TRP A C 1
ATOM 5416 O O . TRP A 1 710 ? -34.144 -10.454 13.315 1.00 89.38 710 TRP A O 1
ATOM 5426 N N . PRO A 1 711 ? -32.835 -9.929 11.559 1.00 89.25 711 PRO A N 1
ATOM 5427 C CA . PRO A 1 711 ? -32.812 -11.306 11.058 1.00 89.25 711 PRO A CA 1
ATOM 5428 C C . PRO A 1 711 ? -32.283 -12.313 12.089 1.00 89.25 711 PRO A C 1
ATOM 5430 O O . PRO A 1 711 ? -32.828 -13.408 12.233 1.00 89.25 711 PRO A O 1
ATOM 5433 N N . ASN A 1 712 ? -31.260 -11.935 12.864 1.00 88.06 712 ASN A N 1
ATOM 5434 C CA . ASN A 1 712 ? -30.672 -12.812 13.878 1.00 88.06 712 ASN A CA 1
ATOM 5435 C C . ASN A 1 712 ? -31.557 -12.985 15.124 1.00 88.06 712 ASN A C 1
ATOM 5437 O O . ASN A 1 712 ? -31.418 -13.983 15.833 1.00 88.06 712 ASN A O 1
ATOM 5441 N N . MET A 1 713 ? -32.469 -12.052 15.400 1.00 84.50 713 MET A N 1
ATOM 5442 C CA . MET A 1 713 ? -33.449 -12.198 16.480 1.00 84.50 713 MET A CA 1
ATOM 5443 C C . MET A 1 713 ? -34.601 -13.138 16.103 1.00 84.50 713 MET A C 1
ATOM 5445 O O . MET A 1 713 ? -35.113 -13.851 16.967 1.00 84.50 713 MET A O 1
ATOM 5449 N N . HIS A 1 714 ? -34.984 -13.176 14.825 1.00 85.19 714 HIS A N 1
ATOM 5450 C CA . HIS A 1 714 ? -36.190 -13.874 14.365 1.00 85.19 714 HIS A CA 1
ATOM 5451 C C . HIS A 1 714 ? -35.920 -15.249 13.743 1.00 85.19 714 HIS A C 1
ATOM 5453 O O . HIS A 1 714 ? -36.830 -16.078 13.638 1.00 85.19 714 HIS A O 1
ATOM 5459 N N . HIS A 1 715 ? -34.673 -15.531 13.359 1.00 87.75 715 HIS A N 1
ATOM 5460 C CA . HIS A 1 715 ? -34.302 -16.766 12.676 1.00 87.75 715 HIS A CA 1
ATOM 5461 C C . HIS A 1 715 ? -33.153 -17.509 13.362 1.00 87.75 715 HIS A C 1
ATOM 5463 O O . HIS A 1 715 ? -32.335 -16.949 14.097 1.00 87.75 715 HIS A O 1
ATOM 5469 N N . THR A 1 716 ? -33.069 -18.812 13.078 1.00 88.12 716 THR A N 1
ATOM 5470 C CA . THR A 1 716 ? -31.884 -19.603 13.435 1.00 88.12 716 THR A CA 1
ATOM 5471 C C . THR A 1 716 ? -30.682 -19.008 12.721 1.00 88.12 716 THR A C 1
ATOM 5473 O O . THR A 1 716 ? -30.775 -18.724 11.536 1.00 88.12 716 THR A O 1
ATOM 5476 N N . ASN A 1 717 ? -29.562 -18.798 13.406 1.00 90.62 717 ASN A N 1
ATOM 5477 C CA . ASN A 1 717 ? -28.430 -18.086 12.820 1.00 90.62 717 ASN A CA 1
ATOM 5478 C C . ASN A 1 717 ? -27.085 -18.556 13.382 1.00 90.62 717 ASN A C 1
ATOM 5480 O O . ASN A 1 717 ? -27.009 -19.243 14.406 1.00 90.62 717 ASN A O 1
ATOM 5484 N N . ASN A 1 718 ? -26.018 -18.161 12.693 1.00 86.75 718 ASN A N 1
ATOM 5485 C CA . ASN A 1 718 ? -24.631 -18.289 13.142 1.00 86.75 718 ASN A CA 1
ATOM 5486 C C . ASN A 1 718 ? -23.941 -16.912 13.274 1.00 86.75 718 ASN A C 1
ATOM 5488 O O . ASN A 1 718 ? -22.716 -16.826 13.224 1.00 86.75 718 ASN A O 1
ATOM 5492 N N . GLY A 1 719 ? -24.726 -15.836 13.411 1.00 83.81 719 GLY A N 1
ATOM 5493 C CA . GLY A 1 719 ? -24.270 -14.444 13.448 1.00 83.81 719 GLY A CA 1
ATOM 5494 C C . GLY A 1 719 ? -24.139 -13.799 12.064 1.00 83.81 719 GLY A C 1
ATOM 5495 O O . GLY A 1 719 ? -24.722 -12.740 11.830 1.00 83.81 719 GLY A O 1
ATOM 5496 N N . ARG A 1 720 ? -23.412 -14.436 11.135 1.00 86.56 720 ARG A N 1
ATOM 5497 C CA . ARG A 1 720 ? -23.178 -13.909 9.771 1.00 86.56 720 ARG A CA 1
ATOM 5498 C C . ARG A 1 720 ? -24.217 -14.362 8.746 1.00 86.56 720 ARG A C 1
ATOM 5500 O O . ARG A 1 720 ? -24.335 -13.743 7.696 1.00 86.56 720 ARG A O 1
ATOM 5507 N N . ALA A 1 721 ? -24.954 -15.423 9.047 1.00 92.25 721 ALA A N 1
ATOM 5508 C CA . ALA A 1 721 ? -26.038 -15.935 8.231 1.00 92.25 721 ALA A CA 1
ATOM 5509 C C . ALA A 1 721 ? -27.233 -16.349 9.088 1.00 92.25 721 ALA A C 1
ATOM 5511 O O . ALA A 1 721 ? -27.063 -16.794 10.231 1.00 92.25 721 ALA A O 1
ATOM 5512 N N . TYR A 1 722 ? -28.425 -16.252 8.505 1.00 92.00 722 TYR A N 1
ATOM 5513 C CA . TYR A 1 722 ? -29.676 -16.691 9.111 1.00 92.00 722 TYR A CA 1
ATOM 5514 C C . TYR A 1 722 ? -30.418 -17.698 8.223 1.00 92.00 722 TYR A C 1
ATOM 5516 O O . TYR A 1 722 ? -30.267 -17.712 7.006 1.00 92.00 722 TYR A O 1
ATOM 5524 N N . PHE A 1 723 ? -31.218 -18.555 8.853 1.00 91.69 723 PHE A N 1
ATOM 5525 C CA . PHE A 1 723 ? -31.873 -19.717 8.259 1.00 91.69 723 PHE A CA 1
ATOM 5526 C C . PHE A 1 723 ? -33.374 -19.679 8.596 1.00 91.69 723 PHE A C 1
ATOM 5528 O O . PHE A 1 723 ? -33.760 -19.957 9.743 1.00 91.69 723 PHE A O 1
ATOM 5535 N N . PRO A 1 724 ? -34.234 -19.288 7.640 1.00 85.81 724 PRO A N 1
ATOM 5536 C CA . PRO A 1 724 ? -35.676 -19.215 7.838 1.00 85.81 724 PRO A CA 1
ATOM 5537 C C . PRO A 1 724 ? -36.324 -20.608 7.735 1.00 85.81 724 PRO A C 1
ATOM 5539 O O . PRO A 1 724 ? -36.643 -21.102 6.665 1.00 85.81 724 PRO A O 1
ATOM 5542 N N . LEU A 1 725 ? -36.589 -21.241 8.879 1.00 79.75 725 LEU A N 1
ATOM 5543 C CA . LEU A 1 725 ? -37.090 -22.629 8.971 1.00 79.75 725 LEU A CA 1
ATOM 5544 C C . LEU A 1 725 ? -38.613 -22.784 8.804 1.00 79.75 725 LEU A C 1
ATOM 5546 O O . LEU A 1 725 ? -39.223 -23.685 9.393 1.00 79.75 725 LEU A O 1
ATOM 5550 N N . ARG A 1 726 ? -39.250 -21.847 8.099 1.00 70.06 726 ARG A N 1
ATOM 5551 C CA . ARG A 1 726 ? -40.708 -21.825 7.890 1.00 70.06 726 ARG A CA 1
ATOM 5552 C C . ARG A 1 726 ? -41.105 -22.147 6.450 1.00 70.06 726 ARG A C 1
ATOM 5554 O O . ARG A 1 726 ? -42.218 -22.617 6.252 1.00 70.06 726 ARG A O 1
ATOM 5561 N N . ASP A 1 727 ? -40.212 -21.947 5.481 1.00 70.81 727 ASP A N 1
ATOM 5562 C CA . ASP A 1 727 ? -40.461 -22.309 4.085 1.00 70.81 727 ASP A CA 1
ATOM 5563 C C . ASP A 1 727 ? -39.992 -23.750 3.834 1.00 70.81 727 ASP A C 1
ATOM 5565 O O . ASP A 1 727 ? -38.796 -24.041 3.827 1.00 70.81 727 ASP A O 1
ATOM 5569 N N . LEU A 1 728 ? -40.942 -24.673 3.650 1.00 65.31 728 LEU A N 1
ATOM 5570 C CA . LEU A 1 728 ? -40.639 -26.084 3.385 1.00 65.31 728 LEU A CA 1
ATOM 5571 C C . LEU A 1 728 ? -39.887 -26.288 2.059 1.00 65.31 728 LEU A C 1
ATOM 5573 O O . LEU A 1 728 ? -39.219 -27.307 1.906 1.00 65.31 728 LEU A O 1
ATOM 5577 N N . ARG A 1 729 ? -39.945 -25.331 1.119 1.00 69.88 729 ARG A N 1
ATOM 5578 C CA . ARG A 1 729 ? -39.195 -25.387 -0.154 1.00 69.88 729 ARG A CA 1
ATOM 5579 C C . ARG A 1 729 ? -37.685 -25.290 0.055 1.00 69.88 729 ARG A C 1
ATOM 5581 O O . ARG A 1 729 ? -36.912 -25.751 -0.782 1.00 69.88 729 ARG A O 1
ATOM 5588 N N . ASP A 1 730 ? -37.282 -24.709 1.179 1.00 79.50 730 ASP A N 1
ATOM 5589 C CA . ASP A 1 730 ? -35.895 -24.445 1.536 1.00 79.50 730 ASP A CA 1
ATOM 5590 C C . ASP A 1 730 ? -35.345 -25.465 2.541 1.00 79.50 730 ASP A C 1
ATOM 5592 O O . ASP A 1 730 ? -34.264 -25.253 3.090 1.00 79.50 730 ASP A O 1
ATOM 5596 N N . ILE A 1 731 ? -36.049 -26.587 2.749 1.00 87.94 731 ILE A N 1
ATOM 5597 C CA . ILE A 1 731 ? -35.653 -27.679 3.644 1.00 87.94 731 ILE A CA 1
ATOM 5598 C C . ILE A 1 731 ? -35.586 -29.005 2.873 1.00 87.94 731 ILE A C 1
ATOM 5600 O O . ILE A 1 731 ? -36.446 -29.307 2.047 1.00 87.94 731 ILE A O 1
ATOM 5604 N N . ARG A 1 732 ? -34.576 -29.834 3.158 1.00 90.31 732 ARG A N 1
ATOM 5605 C CA . ARG A 1 732 ? -34.445 -31.188 2.598 1.00 90.31 732 ARG A CA 1
ATOM 5606 C C . ARG A 1 732 ? -34.017 -32.195 3.651 1.00 90.31 732 ARG A C 1
ATOM 5608 O O . ARG A 1 732 ? -32.999 -31.996 4.299 1.00 90.31 732 ARG A O 1
ATOM 5615 N N . ASP A 1 733 ? -34.768 -33.280 3.804 1.00 89.44 733 ASP A N 1
ATOM 5616 C CA . ASP A 1 733 ? -34.346 -34.417 4.628 1.00 89.44 733 ASP A CA 1
ATOM 5617 C C . ASP A 1 733 ? -33.214 -35.174 3.923 1.00 89.44 733 ASP A C 1
ATOM 5619 O O . ASP A 1 733 ? -33.300 -35.433 2.723 1.00 89.44 733 ASP A O 1
ATOM 5623 N N . ILE A 1 734 ? -32.144 -35.470 4.659 1.00 88.81 734 ILE A N 1
ATOM 5624 C CA . ILE A 1 734 ? -30.962 -36.182 4.148 1.00 88.81 734 ILE A CA 1
ATOM 5625 C C . ILE A 1 734 ? -30.724 -37.500 4.890 1.00 88.81 734 ILE A C 1
ATOM 5627 O O . ILE A 1 734 ? -29.645 -38.081 4.794 1.00 88.81 734 ILE A O 1
ATOM 5631 N N . GLY A 1 735 ? -31.709 -37.966 5.659 1.00 86.00 735 GLY A N 1
ATOM 5632 C CA . GLY A 1 735 ? -31.536 -39.098 6.555 1.00 86.00 735 GLY A CA 1
ATOM 5633 C C . GLY A 1 735 ? -30.692 -38.733 7.775 1.00 86.00 735 GLY A C 1
ATOM 5634 O O . GLY A 1 735 ? -30.476 -37.564 8.099 1.00 86.00 735 GLY A O 1
ATOM 5635 N N . TYR A 1 736 ? -30.236 -39.746 8.507 1.00 87.31 736 TYR A N 1
ATOM 5636 C CA . TYR A 1 736 ? -29.446 -39.600 9.736 1.00 87.31 736 TYR A CA 1
ATOM 5637 C C . TYR A 1 736 ? -30.101 -38.753 10.849 1.00 87.31 736 TYR A C 1
ATOM 5639 O O . TYR A 1 736 ? -29.418 -38.312 11.772 1.00 87.31 736 TYR A O 1
ATOM 5647 N N . GLY A 1 737 ? -31.409 -38.478 10.768 1.00 89.25 737 GLY A N 1
ATOM 5648 C CA . GLY A 1 737 ? -32.083 -37.529 11.662 1.00 89.25 737 GLY A CA 1
ATOM 5649 C C . GLY A 1 737 ? -31.723 -36.056 11.400 1.00 89.25 737 GLY A C 1
ATOM 5650 O O . GLY A 1 737 ? -31.909 -35.206 12.276 1.00 89.25 737 GLY A O 1
ATOM 5651 N N . LEU A 1 738 ? -31.193 -35.746 10.214 1.00 92.19 738 LEU A N 1
ATOM 5652 C CA . LEU A 1 738 ? -30.731 -34.424 9.803 1.00 92.19 738 LEU A CA 1
ATOM 5653 C C . LEU A 1 738 ? -31.519 -33.899 8.601 1.00 92.19 738 LEU A C 1
ATOM 5655 O O . LEU A 1 738 ? -32.007 -34.647 7.758 1.00 92.19 738 LEU A O 1
ATOM 5659 N N . GLN A 1 739 ? -31.602 -32.577 8.511 1.00 92.19 739 GLN A N 1
ATOM 5660 C CA . GLN A 1 739 ? -32.164 -31.877 7.365 1.00 92.19 739 GLN A CA 1
ATOM 5661 C C . GLN A 1 739 ? -31.215 -30.760 6.933 1.00 92.19 739 GLN A C 1
ATOM 5663 O O . GLN A 1 739 ? -30.551 -30.139 7.761 1.00 92.19 739 GLN A O 1
ATOM 5668 N N . LEU A 1 740 ? -31.154 -30.482 5.639 1.00 92.94 740 LEU A N 1
ATOM 5669 C CA . LEU A 1 740 ? -30.524 -29.289 5.095 1.00 92.94 740 LEU A CA 1
ATOM 5670 C C . LEU A 1 740 ? -31.534 -28.157 5.054 1.00 92.94 740 LEU A C 1
ATOM 5672 O O . LEU A 1 740 ? -32.702 -28.379 4.752 1.00 92.94 740 LEU A O 1
ATOM 5676 N N . THR A 1 741 ? -31.069 -26.948 5.335 1.00 92.25 741 THR A N 1
ATOM 5677 C CA . THR A 1 741 ? -31.839 -25.716 5.191 1.00 92.25 741 THR A CA 1
ATOM 5678 C C . THR A 1 741 ? -31.040 -24.704 4.390 1.00 92.25 741 THR A C 1
ATOM 5680 O O . THR A 1 741 ? -29.829 -24.563 4.593 1.00 92.25 741 THR A O 1
ATOM 5683 N N . ARG A 1 742 ? -31.717 -23.963 3.513 1.00 91.19 742 ARG A N 1
ATOM 5684 C CA . ARG A 1 742 ? -31.142 -22.765 2.893 1.00 91.19 742 ARG A CA 1
ATOM 5685 C C . ARG A 1 742 ? -31.247 -21.578 3.841 1.00 91.19 742 ARG A C 1
ATOM 5687 O O . ARG A 1 742 ? -32.117 -21.528 4.711 1.00 91.19 742 ARG A O 1
ATOM 5694 N N . GLY A 1 743 ? -30.316 -20.653 3.699 1.00 92.25 743 GLY A N 1
ATOM 5695 C CA . GLY A 1 743 ? -30.220 -19.433 4.480 1.00 92.25 743 GLY A CA 1
ATOM 5696 C C . GLY A 1 743 ? -29.605 -18.303 3.672 1.00 92.25 743 GLY A C 1
ATOM 5697 O O . GLY A 1 743 ? -29.286 -18.467 2.493 1.00 92.25 743 GLY A O 1
ATOM 5698 N N . ILE A 1 744 ? -29.442 -17.162 4.332 1.00 93.44 744 ILE A N 1
ATOM 5699 C CA . ILE A 1 744 ? -28.909 -15.937 3.747 1.00 93.44 744 ILE A CA 1
ATOM 5700 C C . ILE A 1 744 ? -27.720 -15.469 4.581 1.00 93.44 744 ILE A C 1
ATOM 5702 O O . ILE A 1 744 ? -27.848 -15.186 5.774 1.00 93.44 744 ILE A O 1
ATOM 5706 N N . PHE A 1 745 ? -26.553 -15.416 3.949 1.00 94.69 745 PHE A N 1
ATOM 5707 C CA . PHE A 1 745 ? -25.370 -14.711 4.415 1.00 94.69 745 PHE A CA 1
ATOM 5708 C C . PHE A 1 745 ? -25.549 -13.204 4.225 1.00 94.69 745 PHE A C 1
ATOM 5710 O O . PHE A 1 745 ? -26.128 -12.770 3.233 1.00 94.69 745 PHE A O 1
ATOM 5717 N N . GLN A 1 746 ? -25.034 -12.422 5.172 1.00 93.31 746 GLN A N 1
ATOM 5718 C CA . GLN A 1 746 ? -25.207 -10.972 5.219 1.00 93.31 746 GLN A CA 1
ATOM 5719 C C . GLN A 1 746 ? -23.918 -10.266 5.653 1.00 93.31 746 GLN A C 1
ATOM 5721 O O . GLN A 1 746 ? -23.382 -10.532 6.738 1.00 93.31 746 GLN A O 1
ATOM 5726 N N . SER A 1 747 ? -23.434 -9.323 4.840 1.00 92.44 747 SER A N 1
ATOM 5727 C CA . SER A 1 747 ? -22.251 -8.509 5.149 1.00 92.44 747 SER A CA 1
ATOM 5728 C C . SER A 1 747 ? -22.357 -7.097 4.591 1.00 92.44 747 SER A C 1
ATOM 5730 O O . SER A 1 747 ? -22.791 -6.916 3.463 1.00 92.44 747 SER A O 1
ATOM 5732 N N . VAL A 1 748 ? -21.912 -6.106 5.360 1.00 90.00 748 VAL A N 1
ATOM 5733 C CA . VAL A 1 748 ? -21.771 -4.723 4.882 1.00 90.00 748 VAL A CA 1
ATOM 5734 C C . VAL A 1 748 ? -20.323 -4.501 4.471 1.00 90.00 748 VAL A C 1
ATOM 5736 O O . VAL A 1 748 ? -19.422 -4.872 5.227 1.00 90.00 748 VAL A O 1
ATOM 5739 N N . ARG A 1 749 ? -20.103 -3.936 3.283 1.00 85.25 749 ARG A N 1
ATOM 5740 C CA . ARG A 1 749 ? -18.776 -3.718 2.695 1.00 85.25 749 ARG A CA 1
ATOM 5741 C C . ARG A 1 749 ? -18.662 -2.318 2.079 1.00 85.25 749 ARG A C 1
ATOM 5743 O O . ARG A 1 749 ? -19.647 -1.844 1.512 1.00 85.25 749 ARG A O 1
ATOM 5750 N N . PRO A 1 750 ? -17.493 -1.663 2.153 1.00 78.31 750 PRO A N 1
ATOM 5751 C CA . PRO A 1 750 ? -17.170 -0.564 1.248 1.00 78.31 750 PRO A CA 1
ATOM 5752 C C . PRO A 1 750 ? -17.027 -1.077 -0.193 1.00 78.31 750 PRO A C 1
ATOM 5754 O O . PRO A 1 750 ? -16.806 -2.268 -0.416 1.00 78.31 750 PRO A O 1
ATOM 5757 N N . SER A 1 751 ? -17.195 -0.187 -1.171 1.00 71.31 751 SER A N 1
ATOM 5758 C CA . SER A 1 751 ? -17.070 -0.507 -2.597 1.00 71.31 751 SER A CA 1
ATOM 5759 C C . SER A 1 751 ? -16.387 0.615 -3.378 1.00 71.31 751 SER A C 1
ATOM 5761 O O . SER A 1 751 ? -16.516 1.787 -3.020 1.00 71.31 751 SER A O 1
ATOM 5763 N N . ASP A 1 752 ? -15.773 0.258 -4.509 1.00 63.09 752 ASP A N 1
ATOM 5764 C CA . ASP A 1 752 ? -15.090 1.178 -5.437 1.00 63.09 752 ASP A CA 1
ATOM 5765 C C . ASP A 1 752 ? -16.018 2.245 -6.055 1.00 63.09 752 ASP A C 1
ATOM 5767 O O . ASP A 1 752 ? -15.560 3.214 -6.663 1.00 63.09 752 ASP A O 1
ATOM 5771 N N . LEU A 1 753 ? -17.339 2.106 -5.884 1.00 64.69 753 LEU A N 1
ATOM 5772 C CA . LEU A 1 753 ? -18.328 3.123 -6.255 1.00 64.69 753 LEU A CA 1
ATOM 5773 C C . LEU A 1 753 ? -18.437 4.258 -5.231 1.00 64.69 753 LEU A C 1
ATOM 5775 O O . LEU A 1 753 ? -19.350 5.077 -5.329 1.00 64.69 753 LEU A O 1
ATOM 5779 N N . LYS A 1 754 ? -17.536 4.310 -4.241 1.00 68.88 754 LYS A N 1
ATOM 5780 C CA . LYS A 1 754 ? -17.564 5.288 -3.145 1.00 68.88 754 LYS A CA 1
ATOM 5781 C C . LYS A 1 754 ? -18.891 5.237 -2.377 1.00 68.88 754 LYS A C 1
ATOM 5783 O O . LYS A 1 754 ? -19.430 6.259 -1.956 1.00 68.88 754 LYS A O 1
ATOM 5788 N N . ALA A 1 755 ? -19.397 4.024 -2.165 1.00 74.19 755 ALA A N 1
ATOM 5789 C CA . ALA A 1 755 ? -20.615 3.748 -1.412 1.00 74.19 755 ALA A CA 1
ATOM 5790 C C . ALA A 1 755 ? -20.473 2.468 -0.577 1.00 74.19 755 ALA A C 1
ATOM 5792 O O . ALA A 1 755 ? -19.646 1.602 -0.880 1.00 74.19 755 ALA A O 1
ATOM 5793 N N . LEU A 1 756 ? -21.307 2.334 0.457 1.00 85.62 756 LEU A N 1
ATOM 5794 C CA . LEU A 1 756 ? -21.466 1.081 1.189 1.00 85.62 756 LEU A CA 1
ATOM 5795 C C . LEU A 1 756 ? -22.464 0.172 0.470 1.00 85.62 756 LEU A C 1
ATOM 5797 O O . LEU A 1 756 ? -23.481 0.626 -0.058 1.00 85.62 756 LEU A O 1
ATOM 5801 N N . VAL A 1 757 ? -22.193 -1.129 0.506 1.00 90.38 757 VAL A N 1
ATOM 5802 C CA . VAL A 1 757 ? -23.087 -2.162 -0.010 1.00 90.38 757 VAL A CA 1
ATOM 5803 C C . VAL A 1 757 ? -23.414 -3.195 1.061 1.00 90.38 757 VAL A C 1
ATOM 5805 O O . VAL A 1 757 ? -22.550 -3.625 1.826 1.00 90.38 757 VAL A O 1
ATOM 5808 N N . LEU A 1 758 ? -24.670 -3.627 1.096 1.00 93.00 758 LEU A N 1
ATOM 5809 C CA . LEU A 1 758 ? -25.108 -4.845 1.759 1.00 93.00 758 LEU A CA 1
ATOM 5810 C C . LEU A 1 758 ? -25.001 -5.996 0.762 1.00 93.00 758 LEU A C 1
ATOM 5812 O O . LEU A 1 758 ? -25.752 -6.069 -0.208 1.00 93.00 758 LEU A O 1
ATOM 5816 N N . GLN A 1 759 ? -24.069 -6.904 1.009 1.00 94.31 759 GLN A N 1
ATOM 5817 C CA . GLN A 1 759 ? -23.917 -8.130 0.248 1.00 94.31 759 GLN A CA 1
ATOM 5818 C C . GLN A 1 759 ? -24.760 -9.236 0.879 1.00 94.31 759 GLN A C 1
ATOM 5820 O O . GLN A 1 759 ? -24.586 -9.566 2.060 1.00 94.31 759 GLN A O 1
ATOM 5825 N N . LEU A 1 760 ? -25.652 -9.817 0.078 1.00 94.69 760 LEU A N 1
ATOM 5826 C CA . LEU A 1 760 ? -26.493 -10.943 0.469 1.00 94.69 760 LEU A CA 1
ATOM 5827 C C . LEU A 1 760 ? -26.141 -12.165 -0.367 1.00 94.69 760 LEU A C 1
ATOM 5829 O O . LEU A 1 760 ? -26.040 -12.075 -1.586 1.00 94.69 760 LEU A O 1
ATOM 5833 N N . ASP A 1 761 ? -25.977 -13.325 0.261 1.00 94.31 761 ASP A N 1
ATOM 5834 C CA . ASP A 1 761 ? -25.723 -14.554 -0.488 1.00 94.31 761 ASP A CA 1
ATOM 5835 C C . ASP A 1 761 ? -26.499 -15.754 0.054 1.00 94.31 761 ASP A C 1
ATOM 5837 O O . ASP A 1 761 ? -26.744 -15.853 1.251 1.00 94.31 761 ASP A O 1
ATOM 5841 N N . THR A 1 762 ? -26.887 -16.690 -0.809 1.00 92.25 762 THR A N 1
ATOM 5842 C CA . THR A 1 762 ? -27.508 -17.945 -0.376 1.00 92.25 762 THR A CA 1
ATOM 5843 C C . THR A 1 762 ? -26.466 -18.851 0.265 1.00 92.25 762 THR A C 1
ATOM 5845 O O . THR A 1 762 ? -25.415 -19.102 -0.322 1.00 92.25 762 THR A O 1
ATOM 5848 N N . CYS A 1 763 ? -26.779 -19.420 1.422 1.00 92.75 763 CYS A N 1
ATOM 5849 C CA . CYS A 1 763 ? -25.946 -20.417 2.083 1.00 92.75 763 CYS A CA 1
ATOM 5850 C C . CYS A 1 763 ? -26.775 -21.640 2.491 1.00 92.75 763 CYS A C 1
ATOM 5852 O O . CYS A 1 763 ? -28.004 -21.613 2.467 1.00 92.75 763 CYS A O 1
ATOM 5854 N N . THR A 1 764 ? -26.105 -22.734 2.848 1.00 92.25 764 THR A N 1
ATOM 5855 C CA . THR A 1 764 ? -26.748 -23.974 3.301 1.00 92.25 764 THR A CA 1
ATOM 5856 C C . THR A 1 764 ? -26.185 -24.371 4.656 1.00 92.25 764 THR A C 1
ATOM 5858 O O . THR A 1 764 ? -24.984 -24.253 4.893 1.00 92.25 764 THR A O 1
ATOM 5861 N N . ALA A 1 765 ? -27.042 -24.867 5.543 1.00 92.50 765 ALA A N 1
ATOM 5862 C CA . ALA A 1 765 ? -26.619 -25.493 6.785 1.00 92.50 765 ALA A CA 1
ATOM 5863 C C . ALA A 1 765 ? -27.388 -26.787 7.040 1.00 92.50 765 ALA A C 1
ATOM 5865 O O . ALA A 1 765 ? -28.537 -26.933 6.629 1.00 92.50 765 ALA A O 1
ATOM 5866 N N . ALA A 1 766 ? -26.762 -27.707 7.767 1.00 93.38 766 ALA A N 1
ATOM 5867 C CA . ALA A 1 766 ? -27.452 -28.853 8.335 1.00 93.38 766 ALA A CA 1
ATOM 5868 C C . ALA A 1 766 ? -28.080 -28.471 9.683 1.00 93.38 766 ALA A C 1
ATOM 5870 O O . ALA A 1 766 ? -27.463 -27.789 10.507 1.00 93.38 766 ALA A O 1
ATOM 5871 N N . VAL A 1 767 ? -29.299 -28.936 9.923 1.00 93.31 767 VAL A N 1
ATOM 5872 C CA . VAL A 1 767 ? -30.035 -28.821 11.183 1.00 93.31 767 VAL A CA 1
ATOM 5873 C C . VAL A 1 767 ? -30.496 -30.201 11.638 1.00 93.31 767 VAL A C 1
ATOM 5875 O O . VAL A 1 767 ? -30.736 -31.088 10.821 1.00 93.31 767 VAL A O 1
ATOM 5878 N N . TYR A 1 768 ? -30.632 -30.392 12.949 1.00 93.62 768 TYR A N 1
ATOM 5879 C CA . TYR A 1 768 ? -31.339 -31.565 13.460 1.00 93.62 768 TYR A CA 1
ATOM 5880 C C . TYR A 1 768 ? -32.809 -31.487 13.050 1.00 93.62 768 TYR A C 1
ATOM 5882 O O . TYR A 1 768 ? -33.423 -30.416 13.140 1.00 93.62 768 TYR A O 1
ATOM 5890 N N . LYS A 1 769 ? -33.372 -32.623 12.629 1.00 92.69 769 LYS A N 1
ATOM 5891 C CA . LYS A 1 769 ? -34.809 -32.739 12.390 1.00 92.69 769 LYS A CA 1
ATOM 5892 C C . LYS A 1 769 ? -35.560 -32.425 13.689 1.00 92.69 769 LYS A C 1
ATOM 5894 O O . LYS A 1 769 ? -35.109 -32.765 14.779 1.00 92.69 769 LYS A O 1
ATOM 5899 N N . HIS A 1 770 ? -36.680 -31.726 13.570 1.00 91.12 770 HIS A N 1
ATOM 5900 C CA . HIS A 1 770 ? -37.578 -31.461 14.692 1.00 91.12 770 HIS A CA 1
ATOM 5901 C C . HIS A 1 770 ? -38.569 -32.621 14.847 1.00 91.12 770 HIS A C 1
ATOM 5903 O O . HIS A 1 770 ? -39.059 -33.124 13.836 1.00 91.12 770 HIS A O 1
ATOM 5909 N N . GLY A 1 771 ? -38.881 -33.009 16.085 1.00 91.81 771 GLY A N 1
ATOM 5910 C CA . GLY A 1 771 ? -39.859 -34.060 16.387 1.00 91.81 771 GLY A CA 1
ATOM 5911 C C . GLY A 1 771 ? -39.374 -35.044 17.450 1.00 91.81 771 GLY A C 1
ATOM 5912 O O . GLY A 1 771 ? -38.442 -34.739 18.197 1.00 91.81 771 GLY A O 1
ATOM 5913 N N . ASP A 1 772 ? -40.010 -36.215 17.508 1.00 92.69 772 ASP A N 1
ATOM 5914 C CA . ASP A 1 772 ? -39.729 -37.274 18.484 1.00 92.69 772 ASP A CA 1
ATOM 5915 C C . ASP A 1 772 ? -38.256 -37.721 18.418 1.00 92.69 772 ASP A C 1
ATOM 5917 O O . ASP A 1 772 ? -37.714 -38.064 17.360 1.00 92.69 772 ASP A O 1
ATOM 5921 N N . LEU A 1 773 ? -37.581 -37.707 19.570 1.00 94.06 773 LEU A N 1
ATOM 5922 C CA . LEU A 1 773 ? -36.180 -38.096 19.679 1.00 94.06 773 LEU A CA 1
ATOM 5923 C C . LEU A 1 773 ? -35.961 -39.582 19.346 1.00 94.06 773 LEU A C 1
ATOM 5925 O O . LEU A 1 773 ? -34.867 -39.945 18.902 1.00 94.06 773 LEU A O 1
ATOM 5929 N N . ARG A 1 774 ? -36.975 -40.439 19.520 1.00 91.31 774 ARG A N 1
ATOM 5930 C CA . ARG A 1 774 ? -36.955 -41.849 19.102 1.00 91.31 774 ARG A CA 1
ATOM 5931 C C . ARG A 1 774 ? -36.791 -41.962 17.597 1.00 91.31 774 ARG A C 1
ATOM 5933 O O . ARG A 1 774 ? -35.854 -42.619 17.150 1.00 91.31 774 ARG A O 1
ATOM 5940 N N . ASP A 1 775 ? -37.631 -41.273 16.833 1.00 89.81 775 ASP A N 1
ATOM 5941 C CA . ASP A 1 775 ? -37.625 -41.331 15.369 1.00 89.81 775 ASP A CA 1
ATOM 5942 C C . ASP A 1 775 ? -36.306 -40.807 14.803 1.00 89.81 775 ASP A C 1
ATOM 5944 O O . ASP A 1 775 ? -35.729 -41.382 13.882 1.00 89.81 775 ASP A O 1
ATOM 5948 N N . ILE A 1 776 ? -35.775 -39.745 15.407 1.00 92.69 776 ILE A N 1
ATOM 5949 C CA . ILE A 1 776 ? -34.478 -39.170 15.041 1.00 92.69 776 ILE A CA 1
ATOM 5950 C C . ILE A 1 776 ? -33.339 -40.150 15.356 1.00 92.69 776 ILE A C 1
ATOM 5952 O O . ILE A 1 776 ? -32.424 -40.314 14.546 1.00 92.69 776 ILE A O 1
ATOM 5956 N N . SER A 1 777 ? -33.400 -40.833 16.504 1.00 92.81 777 SER A N 1
ATOM 5957 C CA . SER A 1 777 ? -32.410 -41.845 16.893 1.00 92.81 777 SER A CA 1
ATOM 5958 C C . SER A 1 777 ? -32.441 -43.059 15.962 1.00 92.81 777 SER A C 1
ATOM 5960 O O . SER A 1 777 ? -31.389 -43.538 15.542 1.00 92.81 777 SER A O 1
ATOM 5962 N N . LEU A 1 778 ? -33.635 -43.532 15.597 1.00 88.75 778 LEU A N 1
ATOM 5963 C CA . LEU A 1 778 ? -33.823 -44.635 14.654 1.00 88.75 778 LEU A CA 1
ATOM 5964 C C . LEU A 1 778 ? -33.386 -44.247 13.239 1.00 88.75 778 LEU A C 1
ATOM 5966 O O . LEU A 1 778 ? -32.680 -45.014 12.592 1.00 88.75 778 LEU A O 1
ATOM 5970 N N . GLY A 1 779 ? -33.715 -43.035 12.784 1.00 85.38 779 GLY A N 1
ATOM 5971 C CA . GLY A 1 779 ? -33.260 -42.508 11.497 1.00 85.38 779 GLY A CA 1
ATOM 5972 C C . GLY A 1 779 ? -31.734 -42.418 11.401 1.00 85.38 779 GLY A C 1
ATOM 5973 O O . GLY A 1 779 ? -31.164 -42.731 10.355 1.00 85.38 779 GLY A O 1
ATOM 5974 N N . TYR A 1 780 ? -31.058 -42.052 12.495 1.00 89.25 780 TYR A N 1
ATOM 5975 C CA . TYR A 1 780 ? -29.596 -42.088 12.589 1.00 89.25 780 TYR A CA 1
ATOM 5976 C C . TYR A 1 780 ? -29.032 -43.508 12.465 1.00 89.25 780 TYR A C 1
ATOM 5978 O O . TYR A 1 780 ? -28.150 -43.749 11.643 1.00 89.25 780 TYR A O 1
ATOM 5986 N N . LEU A 1 781 ? -29.561 -44.453 13.243 1.00 85.94 781 LEU A N 1
ATOM 5987 C CA . LEU A 1 781 ? -29.079 -45.836 13.263 1.00 85.94 781 LEU A CA 1
ATOM 5988 C C . LEU A 1 781 ? -29.337 -46.573 11.942 1.00 85.94 781 LEU A C 1
ATOM 5990 O O . LEU A 1 781 ? -28.420 -47.193 11.413 1.00 85.94 781 LEU A O 1
ATOM 5994 N N . GLY A 1 782 ? -30.536 -46.444 11.370 1.00 78.00 782 GLY A N 1
ATOM 5995 C CA . GLY A 1 782 ? -30.878 -47.093 10.101 1.00 78.00 782 GLY A CA 1
ATOM 5996 C C . GLY A 1 782 ? -30.024 -46.600 8.930 1.00 78.00 782 GLY A C 1
ATOM 5997 O O . GLY A 1 782 ? -29.669 -47.376 8.047 1.00 78.00 782 GLY A O 1
ATOM 5998 N N . SER A 1 783 ? -29.614 -45.327 8.952 1.00 76.19 783 SER A N 1
ATOM 5999 C CA . SER A 1 783 ? -28.727 -44.778 7.918 1.00 76.19 783 SER A CA 1
ATOM 6000 C C . SER A 1 783 ? -27.289 -45.323 8.031 1.00 76.19 783 SER A C 1
ATOM 6002 O O . SER A 1 783 ? -26.643 -45.551 7.013 1.00 76.19 783 SER A O 1
ATOM 6004 N N . LEU A 1 784 ? -26.801 -45.615 9.247 1.00 71.38 784 LEU A N 1
ATOM 6005 C CA . LEU A 1 784 ? -25.499 -46.274 9.460 1.00 71.38 784 LEU A CA 1
ATOM 6006 C C . LEU A 1 784 ? -25.482 -47.737 8.990 1.00 71.38 784 LEU A C 1
ATOM 6008 O O . LEU A 1 784 ? -24.436 -48.243 8.586 1.00 71.38 784 LEU A O 1
ATOM 6012 N N . GLU A 1 785 ? -26.616 -48.434 9.063 1.00 63.69 785 GLU A N 1
ATOM 6013 C CA . GLU A 1 785 ? -26.737 -49.811 8.571 1.00 63.69 785 GLU A CA 1
ATOM 6014 C C . GLU A 1 785 ? -26.735 -49.873 7.039 1.00 63.69 785 GLU A C 1
ATOM 6016 O O . GLU A 1 785 ? -26.089 -50.755 6.471 1.00 63.69 785 GLU A O 1
ATOM 6021 N N . GLY A 1 786 ? -27.372 -48.901 6.373 1.00 59.34 786 GLY A N 1
ATOM 6022 C CA . GLY A 1 786 ? -27.372 -48.778 4.911 1.00 59.34 786 GLY A CA 1
ATOM 6023 C C . GLY A 1 786 ? -25.974 -48.597 4.301 1.00 59.34 786 GLY A C 1
ATOM 6024 O O . GLY A 1 786 ? -25.703 -49.132 3.229 1.00 59.34 786 GLY A O 1
ATOM 6025 N N . GLU A 1 787 ? -25.055 -47.925 5.004 1.00 58.50 787 GLU A N 1
ATOM 6026 C CA . GLU A 1 787 ? -23.655 -47.758 4.572 1.00 58.50 787 GLU A CA 1
ATOM 6027 C C . GLU A 1 787 ? -22.821 -49.054 4.647 1.00 58.50 787 GLU A C 1
ATOM 6029 O O . GLU A 1 787 ? -21.816 -49.176 3.949 1.00 58.50 787 GLU A O 1
ATOM 6034 N N . ARG A 1 788 ? -23.204 -50.041 5.475 1.00 58.38 788 ARG A N 1
ATOM 6035 C CA . ARG A 1 788 ? -22.388 -51.248 5.736 1.00 58.38 788 ARG A CA 1
ATOM 6036 C C . ARG A 1 788 ? -22.506 -52.355 4.679 1.00 58.38 788 ARG A C 1
ATOM 6038 O O . ARG A 1 788 ? -21.791 -53.346 4.790 1.00 58.38 788 ARG A O 1
ATOM 6045 N N . GLY A 1 789 ? -23.372 -52.206 3.672 1.00 49.84 789 GLY A N 1
ATOM 6046 C CA . GLY A 1 789 ? -23.301 -52.921 2.384 1.00 49.84 789 GLY A CA 1
ATOM 6047 C C . GLY A 1 789 ? -23.118 -54.451 2.394 1.00 49.84 789 GLY A C 1
ATOM 6048 O O . GLY A 1 789 ? -22.527 -54.990 1.463 1.00 49.84 789 GLY A O 1
ATOM 6049 N N . GLY A 1 790 ? -23.585 -55.174 3.416 1.00 44.34 790 GLY A N 1
ATOM 6050 C CA . GLY A 1 790 ? -23.424 -56.631 3.516 1.00 44.34 790 GLY A CA 1
ATOM 6051 C C . GLY A 1 790 ? -24.706 -57.414 3.217 1.00 44.34 790 GLY A C 1
ATOM 6052 O O . GLY A 1 790 ? -25.808 -56.905 3.411 1.00 44.34 790 GLY A O 1
ATOM 6053 N N . ARG A 1 791 ? -24.574 -58.712 2.881 1.00 40.19 791 ARG A N 1
ATOM 6054 C CA . ARG A 1 791 ? -25.666 -59.719 2.767 1.00 40.19 791 ARG A CA 1
ATOM 6055 C C . ARG A 1 791 ? -26.531 -59.879 4.045 1.00 40.19 791 ARG A C 1
ATOM 6057 O O . ARG A 1 791 ? -27.336 -60.800 4.123 1.00 40.19 791 ARG A O 1
ATOM 6064 N N . HIS A 1 792 ? -26.328 -59.053 5.073 1.00 43.56 792 HIS A N 1
ATOM 6065 C CA . HIS A 1 792 ? -26.983 -59.079 6.387 1.00 43.56 792 HIS A CA 1
ATOM 6066 C C . HIS A 1 792 ? -27.551 -57.701 6.775 1.00 43.56 792 HIS A C 1
ATOM 6068 O O . HIS A 1 792 ? -27.635 -57.388 7.963 1.00 43.56 792 HIS A O 1
ATOM 6074 N N . ALA A 1 793 ? -27.913 -56.855 5.802 1.00 45.50 793 ALA A N 1
ATOM 6075 C CA . ALA A 1 793 ? -28.698 -55.656 6.081 1.00 45.50 793 ALA A CA 1
ATOM 6076 C C . ALA A 1 793 ? -29.965 -56.061 6.856 1.00 45.50 793 ALA A C 1
ATOM 6078 O O . ALA A 1 793 ? -30.859 -56.717 6.317 1.00 45.50 793 ALA A O 1
ATOM 6079 N N . ARG A 1 794 ? -30.012 -55.728 8.151 1.00 50.34 794 ARG A N 1
ATOM 6080 C CA . ARG A 1 794 ? -31.248 -55.795 8.931 1.00 50.34 794 ARG A CA 1
ATOM 6081 C C . ARG A 1 794 ? -32.195 -54.761 8.309 1.00 50.34 794 ARG A C 1
ATOM 6083 O O . ARG A 1 794 ? -31.740 -53.741 7.802 1.00 50.34 794 ARG A O 1
ATOM 6090 N N . GLY A 1 795 ? -33.492 -55.063 8.246 1.00 53.34 795 GLY A N 1
ATOM 6091 C CA . GLY A 1 795 ? -34.496 -54.136 7.708 1.00 53.34 795 GLY A CA 1
ATOM 6092 C C . GLY A 1 795 ? -34.520 -52.787 8.455 1.00 53.34 795 GLY A C 1
ATOM 6093 O O . GLY A 1 795 ? -33.730 -52.590 9.373 1.00 53.34 795 GLY A O 1
ATOM 6094 N N . PRO A 1 796 ? -35.432 -51.857 8.113 1.00 59.69 796 PRO A N 1
ATOM 6095 C CA . PRO A 1 796 ? -35.465 -50.522 8.713 1.00 59.69 796 PRO A CA 1
ATOM 6096 C C . PRO A 1 796 ? -35.381 -50.572 10.247 1.00 59.69 796 PRO A C 1
ATOM 6098 O O . PRO A 1 796 ? -36.099 -51.348 10.889 1.00 59.69 796 PRO A O 1
ATOM 6101 N N . ALA A 1 797 ? -34.492 -49.746 10.811 1.00 65.94 797 ALA A N 1
ATOM 6102 C CA . ALA A 1 797 ? -34.251 -49.651 12.247 1.00 65.94 797 ALA A CA 1
ATOM 6103 C C . ALA A 1 797 ? -35.575 -49.559 13.016 1.00 65.94 797 ALA A C 1
ATOM 6105 O O . ALA A 1 797 ? -36.410 -48.693 12.750 1.00 65.94 797 ALA A O 1
ATOM 6106 N N . ASN A 1 798 ? -35.771 -50.461 13.976 1.00 76.12 798 ASN A N 1
ATOM 6107 C CA . ASN A 1 798 ? -36.998 -50.543 14.764 1.00 76.12 798 ASN A CA 1
ATOM 6108 C C . ASN A 1 798 ? -36.715 -50.326 16.251 1.00 76.12 798 ASN A C 1
ATOM 6110 O O . ASN A 1 798 ? -35.579 -50.402 16.718 1.00 76.12 798 ASN A O 1
ATOM 6114 N N . ILE A 1 799 ? -37.772 -50.092 17.025 1.00 81.25 799 ILE A N 1
ATOM 6115 C CA . ILE A 1 799 ? -37.656 -49.712 18.435 1.00 81.25 799 ILE A CA 1
ATOM 6116 C C . ILE A 1 799 ? -36.894 -50.729 19.306 1.00 81.25 799 ILE A C 1
ATOM 6118 O O . ILE A 1 799 ? -36.273 -50.333 20.291 1.00 81.25 799 ILE A O 1
ATOM 6122 N N . ARG A 1 800 ? -36.856 -52.022 18.931 1.00 81.50 800 ARG A N 1
ATOM 6123 C CA . ARG A 1 800 ? -36.090 -53.054 19.661 1.00 81.50 800 ARG A CA 1
ATOM 6124 C C . ARG A 1 800 ? -34.578 -52.865 19.524 1.00 81.50 800 ARG A C 1
ATOM 6126 O O . ARG A 1 800 ? -33.829 -53.250 20.424 1.00 81.50 800 ARG A O 1
ATOM 6133 N N . GLN A 1 801 ? -34.116 -52.246 18.438 1.00 82.62 801 GLN A N 1
ATOM 6134 C CA . GLN A 1 801 ? -32.700 -51.941 18.236 1.00 82.62 801 GLN A CA 1
ATOM 6135 C C . GLN A 1 801 ? -32.177 -50.988 19.315 1.00 82.62 801 GLN A C 1
ATOM 6137 O O . GLN A 1 801 ? -31.080 -51.186 19.828 1.00 82.62 801 GLN A O 1
ATOM 6142 N N . LEU A 1 802 ? -32.997 -50.030 19.763 1.00 86.75 802 LEU A N 1
ATOM 6143 C CA . LEU A 1 802 ? -32.645 -49.117 20.857 1.00 86.75 802 LEU A CA 1
ATOM 6144 C C . LEU A 1 802 ? -32.464 -49.823 22.213 1.00 86.75 802 LEU A C 1
ATOM 6146 O O . LEU A 1 802 ? -31.870 -49.242 23.118 1.00 86.75 802 LEU A O 1
ATOM 6150 N N . SER A 1 803 ? -32.940 -51.063 22.371 1.00 87.12 803 SER A N 1
ATOM 6151 C CA . SER A 1 803 ? -32.677 -51.896 23.555 1.00 87.12 803 SER A CA 1
ATOM 6152 C C . SER A 1 803 ? -31.422 -52.764 23.427 1.00 87.12 803 SER A C 1
ATOM 6154 O O . SER A 1 803 ? -30.907 -53.232 24.438 1.00 87.12 803 SER A O 1
ATOM 6156 N N . THR A 1 804 ? -30.922 -52.989 22.209 1.00 86.75 804 THR A N 1
ATOM 6157 C CA . THR A 1 804 ? -29.877 -53.989 21.905 1.00 86.75 804 THR A CA 1
ATOM 6158 C C . THR A 1 804 ? -28.658 -53.403 21.182 1.00 86.75 804 THR A C 1
ATOM 6160 O O . THR A 1 804 ? -27.884 -54.139 20.577 1.00 86.75 804 THR A O 1
ATOM 6163 N N . LEU A 1 805 ? -28.454 -52.082 21.274 1.00 86.81 805 LEU A N 1
ATOM 6164 C CA . LEU A 1 805 ? -27.328 -51.382 20.646 1.00 86.81 805 LEU A CA 1
ATOM 6165 C C . LEU A 1 805 ? -25.982 -51.969 21.077 1.00 86.81 805 LEU A C 1
ATOM 6167 O O . LEU A 1 805 ? -25.687 -52.036 22.277 1.00 86.81 805 LEU A O 1
ATOM 6171 N N . SER A 1 806 ? -25.124 -52.278 20.108 1.00 88.38 806 SER A N 1
ATOM 6172 C CA . SER A 1 806 ? -23.712 -52.559 20.373 1.00 88.38 806 SER A CA 1
ATOM 6173 C C . SER A 1 806 ? -23.026 -51.367 21.060 1.00 88.38 806 SER A C 1
ATOM 6175 O O . SER A 1 806 ? -23.522 -50.236 21.051 1.00 88.38 806 SER A O 1
ATOM 6177 N N . GLU A 1 807 ? -21.860 -51.588 21.670 1.00 85.81 807 GLU A N 1
ATOM 6178 C CA . GLU A 1 807 ? -21.073 -50.499 22.274 1.00 85.81 807 GLU A CA 1
ATOM 6179 C C . GLU A 1 807 ? -20.705 -49.405 21.260 1.00 85.81 807 GLU A C 1
ATOM 6181 O O . GLU A 1 807 ? -20.747 -48.216 21.582 1.00 85.81 807 GLU A O 1
ATOM 6186 N N . GLY A 1 808 ? -20.401 -49.788 20.017 1.00 84.38 808 GLY A N 1
ATOM 6187 C CA . GLY A 1 808 ? -20.095 -48.842 18.944 1.00 84.38 808 GLY A CA 1
ATOM 6188 C C . GLY A 1 808 ? -21.291 -47.962 18.572 1.00 84.38 808 GLY A C 1
ATOM 6189 O O . GLY A 1 808 ? -21.160 -46.739 18.516 1.00 84.38 808 GLY A O 1
ATOM 6190 N N . GLU A 1 809 ? -22.465 -48.566 18.370 1.00 87.94 809 GLU A N 1
ATOM 6191 C CA . GLU A 1 809 ? -23.698 -47.845 18.019 1.00 87.94 809 GLU A CA 1
ATOM 6192 C C . GLU A 1 809 ? -24.148 -46.911 19.141 1.00 87.94 809 GLU A C 1
ATOM 6194 O O . GLU A 1 809 ? -24.460 -45.749 18.883 1.00 87.94 809 GLU A O 1
ATOM 6199 N N . PHE A 1 810 ? -24.106 -47.382 20.392 1.00 92.25 810 PHE A N 1
ATOM 6200 C CA . PHE A 1 810 ? -24.455 -46.577 21.560 1.00 92.25 810 PHE A CA 1
ATOM 6201 C C . PHE A 1 810 ? -23.575 -45.327 21.667 1.00 92.25 810 PHE A C 1
ATOM 6203 O O . PHE A 1 810 ? -24.088 -44.214 21.790 1.00 92.25 810 PHE A O 1
ATOM 6210 N N . ARG A 1 811 ? -22.247 -45.480 21.549 1.00 90.75 811 ARG A N 1
ATOM 6211 C CA . ARG A 1 811 ? -21.308 -44.345 21.593 1.00 90.75 811 ARG A CA 1
ATOM 6212 C C . ARG A 1 811 ? -21.473 -43.408 20.401 1.00 90.75 811 ARG A C 1
ATOM 6214 O O . ARG A 1 811 ? -21.322 -42.196 20.559 1.00 90.75 811 ARG A O 1
ATOM 6221 N N . SER A 1 812 ? -21.765 -43.939 19.212 1.00 89.12 812 SER A N 1
ATOM 6222 C CA . SER A 1 812 ? -21.988 -43.119 18.017 1.00 89.12 812 SER A CA 1
ATOM 6223 C C . SER A 1 812 ? -23.254 -42.274 18.150 1.00 89.12 812 SER A C 1
ATOM 6225 O O . SER A 1 812 ? -23.209 -41.063 17.928 1.00 89.12 812 SER A O 1
ATOM 6227 N N . LEU A 1 813 ? -24.355 -42.882 18.599 1.00 92.75 813 LEU A N 1
ATOM 6228 C CA . LEU A 1 813 ? -25.620 -42.195 18.846 1.00 92.75 813 LEU A CA 1
ATOM 6229 C C . LEU A 1 813 ? -25.500 -41.180 19.993 1.00 92.75 813 LEU A C 1
ATOM 6231 O O . LEU A 1 813 ? -25.968 -40.048 19.865 1.00 92.75 813 LEU A O 1
ATOM 6235 N N . GLU A 1 814 ? -24.803 -41.525 21.081 1.00 94.00 814 GLU A N 1
ATOM 6236 C CA . GLU A 1 814 ? -24.510 -40.576 22.160 1.00 94.00 814 GLU A CA 1
ATOM 6237 C C . GLU A 1 814 ? -23.726 -39.375 21.619 1.00 94.00 814 GLU A C 1
ATOM 6239 O O . GLU A 1 814 ? -24.082 -38.225 21.885 1.00 94.00 814 GLU A O 1
ATOM 6244 N N . ARG A 1 815 ? -22.697 -39.613 20.795 1.00 91.50 815 ARG A N 1
ATOM 6245 C CA . ARG A 1 815 ? -21.922 -38.542 20.159 1.00 91.50 815 ARG A CA 1
ATOM 6246 C C . ARG A 1 815 ? -22.789 -37.691 19.236 1.00 91.50 815 ARG A C 1
ATOM 6248 O O . ARG A 1 815 ? -22.606 -36.474 19.237 1.00 91.50 815 ARG A O 1
ATOM 6255 N N . PHE A 1 816 ? -23.716 -38.283 18.486 1.00 93.88 816 PHE A N 1
ATOM 6256 C CA . PHE A 1 816 ? -24.659 -37.579 17.613 1.00 93.88 816 PHE A CA 1
ATOM 6257 C C . PHE A 1 816 ? -25.595 -36.655 18.409 1.00 93.88 816 PHE A C 1
ATOM 6259 O O . PHE A 1 816 ? -25.655 -35.461 18.113 1.00 93.88 816 PHE A O 1
ATOM 6266 N N . LEU A 1 817 ? -26.204 -37.148 19.490 1.00 95.00 817 LEU A N 1
ATOM 6267 C CA . LEU A 1 817 ? -27.176 -36.405 20.307 1.00 95.00 817 LEU A CA 1
ATOM 6268 C C . LEU A 1 817 ? -26.550 -35.473 21.355 1.00 95.00 817 LEU A C 1
ATOM 6270 O O . LEU A 1 817 ? -27.220 -34.591 21.896 1.00 95.00 817 LEU A O 1
ATOM 6274 N N . LYS A 1 818 ? -25.252 -35.613 21.648 1.00 92.38 818 LYS A N 1
ATOM 6275 C CA . LYS A 1 818 ? -24.557 -34.773 22.633 1.00 92.38 818 LYS A CA 1
ATOM 6276 C C . LYS A 1 818 ? -24.721 -33.284 22.313 1.00 92.38 818 LYS A C 1
ATOM 6278 O O . LYS A 1 818 ? -24.400 -32.846 21.201 1.00 92.38 818 LYS A O 1
ATOM 6283 N N . LYS A 1 819 ? -25.130 -32.515 23.331 1.00 90.62 819 LYS A N 1
ATOM 6284 C CA . LYS A 1 819 ? -25.430 -31.070 23.310 1.00 90.62 819 LYS A CA 1
ATOM 6285 C C . LYS A 1 819 ? -26.687 -30.656 22.527 1.00 90.62 819 LYS A C 1
ATOM 6287 O O . LYS A 1 819 ? -26.919 -29.454 22.386 1.00 90.62 819 LYS A O 1
ATOM 6292 N N . VAL A 1 820 ? -27.510 -31.597 22.063 1.00 94.12 820 VAL A N 1
ATOM 6293 C CA . VAL A 1 820 ? -28.820 -31.285 21.468 1.00 94.12 820 VAL A CA 1
ATOM 6294 C C . VAL A 1 820 ? -29.786 -30.835 22.565 1.00 94.12 820 VAL A C 1
ATOM 6296 O O . VAL A 1 820 ? -29.793 -31.392 23.663 1.00 94.12 820 VAL A O 1
ATOM 6299 N N . ARG A 1 821 ? -30.578 -29.795 22.294 1.00 93.12 821 ARG A N 1
ATOM 6300 C CA . ARG A 1 821 ? -31.688 -29.372 23.152 1.00 93.12 821 ARG A CA 1
ATOM 6301 C C . ARG A 1 821 ? -32.928 -30.178 22.824 1.00 93.12 821 ARG A C 1
ATOM 6303 O O . ARG A 1 821 ? -33.306 -30.286 21.659 1.00 93.12 821 ARG A O 1
ATOM 6310 N N . VAL A 1 822 ? -33.573 -30.670 23.862 1.00 95.06 822 VAL A N 1
ATOM 6311 C CA . VAL A 1 822 ? -34.851 -31.358 23.758 1.00 95.06 822 VAL A CA 1
ATOM 6312 C C . VAL A 1 822 ? -35.815 -30.776 24.768 1.00 95.06 822 VAL A C 1
ATOM 6314 O O . VAL A 1 822 ? -35.415 -30.381 25.868 1.00 95.06 822 VAL A O 1
ATOM 6317 N N . THR A 1 823 ? -37.076 -30.720 24.386 1.00 93.94 823 THR A N 1
ATOM 6318 C CA . THR A 1 823 ? -38.172 -30.471 25.307 1.00 93.94 823 THR A CA 1
ATOM 6319 C C . THR A 1 823 ? -38.737 -31.819 25.698 1.00 93.94 823 THR A C 1
ATOM 6321 O O . THR A 1 823 ? -39.016 -32.647 24.838 1.00 93.94 823 THR A O 1
ATOM 6324 N N . TYR A 1 824 ? -38.847 -32.067 26.999 1.00 90.88 824 TYR A N 1
ATOM 6325 C CA . TYR A 1 824 ? -39.500 -33.265 27.498 1.00 90.88 824 TYR A CA 1
ATOM 6326 C C . TYR A 1 824 ? -40.773 -32.899 28.245 1.00 90.88 824 TYR A C 1
ATOM 6328 O O . TYR A 1 824 ? -40.823 -31.899 28.973 1.00 90.88 824 TYR A O 1
ATOM 6336 N N . LYS A 1 825 ? -41.811 -33.709 28.047 1.00 87.06 825 LYS A N 1
ATOM 6337 C CA . LYS A 1 825 ? -43.123 -33.511 28.659 1.00 87.06 825 LYS A CA 1
ATOM 6338 C C . LYS A 1 825 ? -43.473 -34.730 29.494 1.00 87.06 825 LYS A C 1
ATOM 6340 O O . LYS A 1 825 ? -43.662 -35.823 28.977 1.00 87.06 825 LYS A O 1
ATOM 6345 N N . ILE A 1 826 ? -43.562 -34.520 30.801 1.00 85.12 826 ILE A N 1
ATOM 6346 C CA . ILE A 1 826 ? -44.119 -35.509 31.721 1.00 85.12 826 ILE A CA 1
ATOM 6347 C C . ILE A 1 826 ? -45.649 -35.354 31.683 1.00 85.12 826 ILE A C 1
ATOM 6349 O O . ILE A 1 826 ? -46.120 -34.211 31.668 1.00 85.12 826 ILE A O 1
ATOM 6353 N N . PRO A 1 827 ? -46.441 -36.440 31.662 1.00 76.00 827 PRO A N 1
ATOM 6354 C CA . PRO A 1 827 ? -47.899 -36.350 31.758 1.00 76.00 827 PRO A CA 1
ATOM 6355 C C . PRO A 1 827 ? -48.344 -35.502 32.957 1.00 76.00 827 PRO A C 1
ATOM 6357 O O . PRO A 1 827 ? -47.801 -35.635 34.049 1.00 76.00 827 PRO A O 1
ATOM 6360 N N . GLY A 1 828 ? -49.285 -34.578 32.738 1.00 72.50 828 GLY A N 1
ATOM 6361 C CA . GLY A 1 828 ? -49.753 -33.627 33.760 1.00 72.50 828 GLY A CA 1
ATOM 6362 C C . GLY A 1 828 ? -48.758 -32.519 34.146 1.00 72.50 828 GLY A C 1
ATOM 6363 O O . GLY A 1 828 ? -49.125 -31.596 34.867 1.00 72.50 828 GLY A O 1
ATOM 6364 N N . GLY A 1 829 ? -47.514 -32.566 33.660 1.00 78.50 829 GLY A N 1
ATOM 6365 C CA . GLY A 1 829 ? -46.478 -31.572 33.928 1.00 78.50 829 GLY A CA 1
ATOM 6366 C C . GLY A 1 829 ? -46.317 -30.532 32.818 1.00 78.50 829 GLY A C 1
ATOM 6367 O O . GLY A 1 829 ? -46.683 -30.744 31.660 1.00 78.50 829 GLY A O 1
ATOM 6368 N N . GLN A 1 830 ? -45.697 -29.403 33.168 1.00 79.12 830 GLN A N 1
ATOM 6369 C CA . GLN A 1 830 ? -45.283 -28.401 32.186 1.00 79.12 830 GLN A CA 1
ATOM 6370 C C . GLN A 1 830 ? -44.073 -28.903 31.375 1.00 79.12 830 GLN A C 1
ATOM 6372 O O . GLN A 1 830 ? -43.164 -29.504 31.965 1.00 79.12 830 GLN A O 1
ATOM 6377 N N . PRO A 1 831 ? -44.021 -28.653 30.052 1.00 86.25 831 PRO A N 1
ATOM 6378 C CA . PRO A 1 831 ? -42.866 -28.990 29.226 1.00 86.25 831 PRO A CA 1
ATOM 6379 C C . PRO A 1 831 ? -41.589 -28.323 29.749 1.00 86.25 831 PRO A C 1
ATOM 6381 O O . PRO A 1 831 ? -41.596 -27.156 30.145 1.00 86.25 831 PRO A O 1
ATOM 6384 N N . LYS A 1 832 ? -40.475 -29.058 29.743 1.00 86.44 832 LYS A N 1
ATOM 6385 C CA . LYS A 1 832 ? -39.173 -28.557 30.203 1.00 86.44 832 LYS A CA 1
ATOM 6386 C C . LYS A 1 832 ? -38.121 -28.756 29.121 1.00 86.44 832 LYS A C 1
ATOM 6388 O O . LYS A 1 832 ? -37.913 -29.870 28.655 1.00 86.44 832 LYS A O 1
ATOM 6393 N N . THR A 1 833 ? -37.397 -27.695 28.775 1.00 88.19 833 THR A N 1
ATOM 6394 C CA . THR A 1 833 ? -36.287 -27.767 27.815 1.00 88.19 833 THR A CA 1
ATOM 6395 C C . THR A 1 833 ? -34.960 -28.030 28.531 1.00 88.19 833 THR A C 1
ATOM 6397 O O . THR A 1 833 ? -34.589 -27.323 29.473 1.00 88.19 833 THR A O 1
ATOM 6400 N N . LYS A 1 834 ? -34.216 -29.046 28.085 1.00 89.75 834 LYS A N 1
ATOM 6401 C CA . LYS A 1 834 ? -32.899 -29.436 28.619 1.00 89.75 834 LYS A CA 1
ATOM 6402 C C . LYS A 1 834 ? -31.921 -29.767 27.494 1.00 89.75 834 LYS A C 1
ATOM 6404 O O . LYS A 1 834 ? -32.300 -29.902 26.337 1.00 89.75 834 LYS A O 1
ATOM 6409 N N . ILE A 1 835 ? -30.637 -29.854 27.838 1.00 91.00 835 ILE A N 1
ATOM 6410 C CA . ILE A 1 835 ? -29.559 -30.228 26.915 1.00 91.00 835 ILE A CA 1
ATOM 6411 C C . ILE A 1 835 ? -29.119 -31.647 27.232 1.00 91.00 835 ILE A C 1
ATOM 6413 O O . ILE A 1 835 ? -28.831 -31.951 28.386 1.00 91.00 835 ILE A O 1
ATOM 6417 N N . ILE A 1 836 ? -29.008 -32.485 26.206 1.00 94.56 836 ILE A N 1
ATOM 6418 C CA . ILE A 1 836 ? -28.499 -33.849 26.329 1.00 94.56 836 ILE A CA 1
ATOM 6419 C C . ILE A 1 836 ? -27.008 -33.817 26.694 1.00 94.56 836 ILE A C 1
ATOM 6421 O O . ILE A 1 836 ? -26.173 -33.324 25.925 1.00 94.56 836 ILE A O 1
ATOM 6425 N N . HIS A 1 837 ? -26.670 -34.373 27.859 1.00 92.69 837 HIS A N 1
ATOM 6426 C CA . HIS A 1 837 ? -25.292 -34.577 28.314 1.00 92.69 837 HIS A CA 1
ATOM 6427 C C . HIS A 1 837 ? -24.755 -35.965 27.950 1.00 92.69 837 HIS A C 1
ATOM 6429 O O . HIS A 1 837 ? -23.555 -36.100 27.701 1.00 92.69 837 HIS A O 1
ATOM 6435 N N . GLY A 1 838 ? -25.630 -36.968 27.881 1.00 93.69 838 GLY A N 1
ATOM 6436 C CA . GLY A 1 838 ? -25.298 -38.319 27.442 1.00 93.69 838 GLY A CA 1
ATOM 6437 C C . GLY A 1 838 ? -26.524 -39.221 27.380 1.00 93.69 838 GLY A C 1
ATOM 6438 O O . GLY A 1 838 ? -27.653 -38.753 27.546 1.00 93.69 838 GLY A O 1
ATOM 6439 N N . LEU A 1 839 ? -26.287 -40.508 27.161 1.00 95.00 839 LEU A N 1
ATOM 6440 C CA . LEU A 1 839 ? -27.316 -41.543 27.125 1.00 95.00 839 LEU A CA 1
ATOM 6441 C C . LEU A 1 839 ? -27.104 -42.545 28.266 1.00 95.00 839 LEU A C 1
ATOM 6443 O O . LEU A 1 839 ? -26.006 -42.666 28.811 1.00 95.00 839 LEU A O 1
ATOM 6447 N N . VAL A 1 840 ? -28.159 -43.271 28.624 1.00 93.50 840 VAL A N 1
ATOM 6448 C CA . VAL A 1 840 ? -28.099 -44.432 29.525 1.00 93.50 840 VAL A CA 1
ATOM 6449 C C . VAL A 1 840 ? -28.737 -45.634 28.848 1.00 93.50 840 VAL A C 1
ATOM 6451 O O . VAL A 1 840 ? -29.665 -45.480 28.055 1.00 93.50 840 VAL A O 1
ATOM 6454 N N . ARG A 1 841 ? -28.241 -46.838 29.130 1.00 92.31 841 ARG A N 1
ATOM 6455 C CA . ARG A 1 841 ? -28.875 -48.077 28.663 1.00 92.31 841 ARG A CA 1
ATOM 6456 C C . ARG A 1 841 ? -30.092 -48.382 29.534 1.00 92.31 841 ARG A C 1
ATOM 6458 O O . ARG A 1 841 ? -30.071 -48.062 30.717 1.00 92.31 841 ARG A O 1
ATOM 6465 N N . LYS A 1 842 ? -31.118 -48.996 28.933 1.00 92.12 842 LYS A N 1
ATOM 6466 C CA . LYS A 1 842 ? -32.318 -49.502 29.615 1.00 92.12 842 LYS A CA 1
ATOM 6467 C C . LYS A 1 842 ? -32.887 -48.520 30.648 1.00 92.12 842 LYS A C 1
ATOM 6469 O O . LYS A 1 842 ? -32.837 -48.761 31.850 1.00 92.12 842 LYS A O 1
ATOM 6474 N N . ALA A 1 843 ? -33.395 -47.389 30.165 1.00 92.19 843 ALA A N 1
ATOM 6475 C CA . ALA A 1 843 ? -33.779 -46.242 30.983 1.00 92.19 843 ALA A CA 1
ATOM 6476 C C . ALA A 1 843 ? -34.648 -46.617 32.186 1.00 92.19 843 ALA A C 1
ATOM 6478 O O . ALA A 1 843 ? -34.423 -46.101 33.272 1.00 92.19 843 ALA A O 1
ATOM 6479 N N . GLY A 1 844 ? -35.615 -47.515 31.991 1.00 91.88 844 GLY A N 1
ATOM 6480 C CA . GLY A 1 844 ? -36.542 -47.953 33.024 1.00 91.88 844 GLY A CA 1
ATOM 6481 C C . GLY A 1 844 ? -35.904 -48.804 34.120 1.00 91.88 844 GLY A C 1
ATOM 6482 O O . GLY A 1 844 ? -36.372 -48.724 35.248 1.00 91.88 844 GLY A O 1
ATOM 6483 N N . GLU A 1 845 ? -34.843 -49.560 33.816 1.00 93.62 845 GLU A N 1
ATOM 6484 C CA . GLU A 1 845 ? -34.085 -50.388 34.775 1.00 93.62 845 GLU A CA 1
ATOM 6485 C C . GLU A 1 845 ? -32.991 -49.591 35.504 1.00 93.62 845 GLU A C 1
ATOM 6487 O O . GLU A 1 845 ? -32.439 -50.069 36.490 1.00 93.62 845 GLU A O 1
ATOM 6492 N N . TYR A 1 846 ? -32.664 -48.380 35.041 1.00 91.56 846 TYR A N 1
ATOM 6493 C CA . TYR A 1 846 ? -31.637 -47.552 35.669 1.00 91.56 846 TYR A CA 1
ATOM 6494 C C . TYR A 1 846 ? -32.032 -47.214 37.114 1.00 91.56 846 TYR A C 1
ATOM 6496 O O . TYR A 1 846 ? -33.129 -46.700 37.349 1.00 91.56 846 TYR A O 1
ATOM 6504 N N . THR A 1 847 ? -31.140 -47.462 38.073 1.00 89.62 847 THR A N 1
ATOM 6505 C CA . THR A 1 847 ? -31.374 -47.170 39.490 1.00 89.62 847 THR A CA 1
ATOM 6506 C C . THR A 1 847 ? -30.715 -45.870 39.933 1.00 89.62 847 THR A C 1
ATOM 6508 O O . THR A 1 847 ? -29.655 -45.469 39.450 1.00 89.62 847 THR A O 1
ATOM 6511 N N . PHE A 1 848 ? -31.371 -45.168 40.851 1.00 85.69 848 PHE A N 1
ATOM 6512 C CA . PHE A 1 848 ? -30.809 -44.009 41.532 1.00 85.69 848 PHE A CA 1
ATOM 6513 C C . PHE A 1 848 ? -31.366 -43.909 42.952 1.00 85.69 848 PHE A C 1
ATOM 6515 O O . PHE A 1 848 ? -32.454 -44.406 43.243 1.00 85.69 848 PHE A O 1
ATOM 6522 N N . MET A 1 849 ? -30.620 -43.245 43.832 1.00 81.88 849 MET A N 1
ATOM 6523 C CA . MET A 1 849 ? -31.055 -42.998 45.205 1.00 81.88 849 MET A CA 1
ATOM 6524 C C . MET A 1 849 ? -32.058 -41.844 45.246 1.00 81.88 849 MET A C 1
ATOM 6526 O O . MET A 1 849 ? -31.781 -40.748 44.748 1.00 81.88 849 MET A O 1
ATOM 6530 N N . LYS A 1 850 ? -33.218 -42.077 45.860 1.00 79.56 850 LYS A N 1
ATOM 6531 C CA . LYS A 1 850 ? -34.208 -41.048 46.182 1.00 79.56 850 LYS A CA 1
ATOM 6532 C C . LYS A 1 850 ? -34.770 -41.322 47.574 1.00 79.56 850 LYS A C 1
ATOM 6534 O O . LYS A 1 850 ? -35.280 -42.411 47.808 1.00 79.56 850 LYS A O 1
ATOM 6539 N N . ASP A 1 851 ? -34.691 -40.329 48.459 1.00 81.94 851 ASP A N 1
ATOM 6540 C CA . ASP A 1 851 ? -35.168 -40.423 49.847 1.00 81.94 851 ASP A CA 1
ATOM 6541 C C . ASP A 1 851 ? -34.569 -41.654 50.572 1.00 81.94 851 ASP A C 1
ATOM 6543 O O . ASP A 1 851 ? -35.291 -42.480 51.121 1.00 81.94 851 ASP A O 1
ATOM 6547 N N . ASP A 1 852 ? -33.241 -41.823 50.466 1.00 81.31 852 ASP A N 1
ATOM 6548 C CA . ASP A 1 852 ? -32.446 -42.940 51.019 1.00 81.31 852 ASP A CA 1
ATOM 6549 C C . ASP A 1 852 ? -32.858 -44.354 50.569 1.00 81.31 852 ASP A C 1
ATOM 6551 O O . ASP A 1 852 ? -32.421 -45.359 51.129 1.00 81.31 852 ASP A O 1
ATOM 6555 N N . ARG A 1 853 ? -33.642 -44.450 49.490 1.00 84.62 853 ARG A N 1
ATOM 6556 C CA . ARG A 1 853 ? -34.034 -45.707 48.853 1.00 84.62 853 ARG A CA 1
ATOM 6557 C C . ARG A 1 853 ? -33.536 -45.770 47.414 1.00 84.62 853 ARG A C 1
ATOM 6559 O O . ARG A 1 853 ? -33.715 -44.831 46.637 1.00 84.62 853 ARG A O 1
ATOM 6566 N N . GLU A 1 854 ? -32.963 -46.909 47.035 1.00 87.88 854 GLU A N 1
ATOM 6567 C CA . GLU A 1 854 ? -32.676 -47.204 45.634 1.00 87.88 854 GLU A CA 1
ATOM 6568 C C . GLU A 1 854 ? -33.993 -47.490 44.897 1.00 87.88 854 GLU A C 1
ATOM 6570 O O . GLU A 1 854 ? -34.773 -48.363 45.289 1.00 87.88 854 GLU A O 1
ATOM 6575 N N . ILE A 1 855 ? -34.276 -46.712 43.853 1.00 92.31 855 ILE A N 1
ATOM 6576 C CA . ILE A 1 855 ? -35.483 -46.836 43.032 1.00 92.31 855 ILE A CA 1
ATOM 6577 C C . ILE A 1 855 ? -35.107 -46.820 41.551 1.00 92.31 855 ILE A C 1
ATOM 6579 O O . ILE A 1 855 ? -34.166 -46.141 41.136 1.00 92.31 855 ILE A O 1
ATOM 6583 N N . THR A 1 856 ? -35.857 -47.555 40.733 1.00 93.62 856 THR A N 1
ATOM 6584 C CA . THR A 1 856 ? -35.691 -47.514 39.275 1.00 93.62 856 THR A CA 1
ATOM 6585 C C . THR A 1 856 ? -36.357 -46.274 38.671 1.00 93.62 856 THR A C 1
ATOM 6587 O O . THR A 1 856 ? -37.327 -45.739 39.218 1.00 93.62 856 THR A O 1
ATOM 6590 N N . VAL A 1 857 ? -35.902 -45.810 37.502 1.00 92.00 857 VAL A N 1
ATOM 6591 C CA . VAL A 1 857 ? -36.577 -44.704 36.796 1.00 92.00 857 VAL A CA 1
ATOM 6592 C C . VAL A 1 857 ? -38.023 -45.077 36.441 1.00 92.00 857 VAL A C 1
ATOM 6594 O O . VAL A 1 857 ? -38.905 -44.233 36.594 1.00 92.00 857 VAL A O 1
ATOM 6597 N N . ALA A 1 858 ? -38.304 -46.321 36.028 1.00 92.50 858 ALA A N 1
ATOM 6598 C CA . ALA A 1 858 ? -39.671 -46.775 35.740 1.00 92.50 858 ALA A CA 1
ATOM 6599 C C . ALA A 1 858 ? -40.596 -46.635 36.958 1.00 92.50 858 ALA A C 1
ATOM 6601 O O . ALA A 1 858 ? -41.678 -46.053 36.859 1.00 92.50 858 ALA A O 1
ATOM 6602 N N . GLU A 1 859 ? -40.145 -47.110 38.120 1.00 92.12 859 GLU A N 1
ATOM 6603 C CA . GLU A 1 859 ? -40.907 -47.026 39.363 1.00 92.12 859 GLU A CA 1
ATOM 6604 C C . GLU A 1 859 ? -41.064 -45.576 39.839 1.00 92.12 859 GLU A C 1
ATOM 6606 O O . GLU A 1 859 ? -42.150 -45.177 40.265 1.00 92.12 859 GLU A O 1
ATOM 6611 N N . HIS A 1 860 ? -40.021 -44.751 39.699 1.00 90.56 860 HIS A N 1
ATOM 6612 C CA . HIS A 1 860 ? -40.094 -43.328 40.011 1.00 90.56 860 HIS A CA 1
ATOM 6613 C C . HIS A 1 860 ? -41.142 -42.602 39.162 1.00 90.56 860 HIS A C 1
ATOM 6615 O O . HIS A 1 860 ? -41.950 -41.858 39.714 1.00 90.56 860 HIS A O 1
ATOM 6621 N N . TYR A 1 861 ? -41.150 -42.799 37.840 1.00 90.81 861 TYR A N 1
ATOM 6622 C CA . TYR A 1 861 ? -42.094 -42.107 36.956 1.00 90.81 861 TYR A CA 1
ATOM 6623 C C . TYR A 1 861 ? -43.541 -42.556 37.176 1.00 90.81 861 TYR A C 1
ATOM 6625 O O . TYR A 1 861 ? -44.450 -41.724 37.117 1.00 90.81 861 TYR A O 1
ATOM 6633 N N . TYR A 1 862 ? -43.751 -43.832 37.502 1.00 91.19 862 TYR A N 1
ATOM 6634 C CA . TYR A 1 862 ? -45.067 -44.340 37.872 1.00 91.19 862 TYR A CA 1
ATOM 6635 C C . TYR A 1 862 ? -45.558 -43.723 39.188 1.00 91.19 862 TYR A C 1
ATOM 6637 O O . TYR A 1 862 ? -46.645 -43.154 39.229 1.00 91.19 862 TYR A O 1
ATOM 6645 N N . ARG A 1 863 ? -44.738 -43.757 40.250 1.00 89.12 863 ARG A N 1
ATOM 6646 C CA . ARG A 1 863 ? -45.122 -43.247 41.579 1.00 89.12 863 ARG A CA 1
ATOM 6647 C C . ARG A 1 863 ? -45.240 -41.722 41.635 1.00 89.12 863 ARG A C 1
ATOM 6649 O O . ARG A 1 863 ? -46.147 -41.212 42.279 1.00 89.12 863 ARG A O 1
ATOM 6656 N N . ALA A 1 864 ? -44.313 -40.993 41.010 1.00 86.88 864 ALA A N 1
ATOM 6657 C CA . ALA A 1 864 ? -44.248 -39.534 41.109 1.00 86.88 864 ALA A CA 1
ATOM 6658 C C . ALA A 1 864 ? -45.168 -38.814 40.114 1.00 86.88 864 ALA A C 1
ATOM 6660 O O . ALA A 1 864 ? -45.595 -37.696 40.394 1.00 86.88 864 ALA A O 1
ATOM 6661 N N . TYR A 1 865 ? -45.445 -39.423 38.955 1.00 86.94 865 TYR A N 1
ATOM 6662 C CA . TYR A 1 865 ? -46.148 -38.756 37.854 1.00 86.94 865 TYR A CA 1
ATOM 6663 C C . TYR A 1 865 ? -47.293 -39.580 37.246 1.00 86.94 865 TYR A C 1
ATOM 6665 O O . TYR A 1 865 ? -47.893 -39.141 36.269 1.00 86.94 865 TYR A O 1
ATOM 6673 N N . GLY A 1 866 ? -47.585 -40.782 37.759 1.00 87.56 866 GLY A N 1
ATOM 6674 C CA . GLY A 1 866 ? -48.606 -41.670 37.189 1.00 87.56 866 GLY A CA 1
ATOM 6675 C C . GLY A 1 866 ? -48.262 -42.191 35.789 1.00 87.56 866 GLY A C 1
ATOM 6676 O O . GLY A 1 866 ? -49.139 -42.683 35.081 1.00 87.56 866 GLY A O 1
ATOM 6677 N N . TYR A 1 867 ? -47.003 -42.071 35.354 1.00 89.25 867 TYR A N 1
ATOM 6678 C CA . TYR A 1 867 ? -46.598 -42.437 34.001 1.00 89.25 867 TYR A CA 1
ATOM 6679 C C . TYR A 1 867 ? -46.046 -43.859 33.945 1.00 89.25 867 TYR A C 1
ATOM 6681 O O . TYR A 1 867 ? -44.986 -44.151 34.503 1.00 89.25 867 TYR A O 1
ATOM 6689 N N . ARG A 1 868 ? -46.736 -44.736 33.212 1.00 90.00 868 ARG A N 1
ATOM 6690 C CA . ARG A 1 868 ? -46.238 -46.071 32.880 1.00 90.00 868 ARG A CA 1
ATOM 6691 C C . ARG A 1 868 ? -45.444 -46.003 31.577 1.00 90.00 868 ARG A C 1
ATOM 6693 O O . ARG A 1 868 ? -46.022 -45.769 30.520 1.00 90.00 868 ARG A O 1
ATOM 6700 N N . MET A 1 869 ? -44.132 -46.217 31.668 1.00 89.62 869 MET A N 1
ATOM 6701 C CA . MET A 1 869 ? -43.246 -46.220 30.499 1.00 89.62 869 MET A CA 1
ATOM 6702 C C . MET A 1 869 ? -43.682 -47.272 29.479 1.00 89.62 869 MET A C 1
ATOM 6704 O O . MET A 1 869 ? -43.935 -48.421 29.850 1.00 89.62 869 MET A O 1
ATOM 6708 N N . GLN A 1 870 ? -43.731 -46.888 28.204 1.00 89.25 870 GLN A N 1
ATOM 6709 C CA . GLN A 1 870 ? -44.096 -47.803 27.118 1.00 89.25 870 GLN A CA 1
ATOM 6710 C C . GLN A 1 870 ? -42.910 -48.696 26.745 1.00 89.25 870 GLN A C 1
ATOM 6712 O O . GLN A 1 870 ? -43.075 -49.888 26.485 1.00 89.25 870 GLN A O 1
ATOM 6717 N N . HIS A 1 871 ? -41.700 -48.132 26.780 1.00 89.62 871 HIS A N 1
ATOM 6718 C CA . HIS A 1 871 ? -40.469 -48.823 26.416 1.00 89.62 871 HIS A CA 1
ATOM 6719 C C . HIS A 1 871 ? -39.421 -48.727 27.541 1.00 89.62 871 HIS A C 1
ATOM 6721 O O . HIS A 1 871 ? -38.466 -47.959 27.448 1.00 89.62 871 HIS A O 1
ATOM 6727 N N . PRO A 1 872 ? -39.538 -49.509 28.629 1.00 90.50 872 PRO A N 1
ATOM 6728 C CA . PRO A 1 872 ? -38.602 -49.414 29.756 1.00 90.50 872 PRO A CA 1
ATOM 6729 C C . PRO A 1 872 ? -37.175 -49.877 29.406 1.00 90.50 872 PRO A C 1
ATOM 6731 O O . PRO A 1 872 ? -36.207 -49.423 30.013 1.00 90.50 872 PRO A O 1
ATOM 6734 N N . THR A 1 873 ? -37.016 -50.753 28.412 1.00 91.62 873 THR A N 1
ATOM 6735 C CA . THR A 1 873 ? -35.726 -51.371 28.061 1.00 91.62 873 THR A CA 1
ATOM 6736 C C . THR A 1 873 ? -34.920 -50.596 27.019 1.00 91.62 873 THR A C 1
ATOM 6738 O O . THR A 1 873 ? -33.790 -50.982 26.720 1.00 91.62 873 THR A O 1
ATOM 6741 N N . ILE A 1 874 ? -35.461 -49.540 26.400 1.00 92.69 874 ILE A N 1
ATOM 6742 C CA . ILE A 1 874 ? -34.690 -48.725 25.443 1.00 92.69 874 ILE A CA 1
ATOM 6743 C C . ILE A 1 874 ? -33.754 -47.764 26.180 1.00 92.69 874 ILE A C 1
ATOM 6745 O O . ILE A 1 874 ? -33.840 -47.584 27.395 1.00 92.69 874 ILE A O 1
ATOM 6749 N N . ILE A 1 875 ? -32.832 -47.145 25.450 1.00 94.62 875 ILE A N 1
ATOM 6750 C CA . ILE A 1 875 ? -31.973 -46.091 25.998 1.00 94.62 875 ILE A CA 1
ATOM 6751 C C . ILE A 1 875 ? -32.770 -44.919 26.601 1.00 94.62 875 ILE A C 1
ATOM 6753 O O . ILE A 1 875 ? -33.890 -44.621 26.192 1.00 94.62 875 ILE A O 1
ATOM 6757 N N . GLY A 1 876 ? -32.162 -44.227 27.562 1.00 93.50 876 GLY A N 1
ATOM 6758 C CA . GLY A 1 876 ? -32.669 -42.997 28.172 1.00 93.50 876 GLY A CA 1
ATOM 6759 C C . GLY A 1 876 ? -31.732 -41.821 27.938 1.00 93.50 876 GLY A C 1
ATOM 6760 O O . GLY A 1 876 ? -30.561 -41.993 27.596 1.00 93.50 876 GLY A O 1
ATOM 6761 N N . VAL A 1 877 ? -32.244 -40.614 28.150 1.00 95.75 877 VAL A N 1
ATOM 6762 C CA . VAL A 1 877 ? -31.503 -39.362 28.011 1.00 95.75 877 VAL A CA 1
ATOM 6763 C C . VAL A 1 877 ? -31.036 -38.888 29.376 1.00 95.75 877 VAL A C 1
ATOM 6765 O O . VAL A 1 877 ? -31.828 -38.779 30.310 1.00 95.75 877 VAL A O 1
ATOM 6768 N N . ARG A 1 878 ? -29.753 -38.547 29.483 1.00 94.31 878 ARG A N 1
ATOM 6769 C CA . ARG A 1 878 ? -29.159 -37.967 30.686 1.00 94.31 878 ARG A CA 1
ATOM 6770 C C . ARG A 1 878 ? -28.927 -36.470 30.491 1.00 94.31 878 ARG A C 1
ATOM 6772 O O . ARG A 1 878 ? -28.213 -36.057 29.573 1.00 94.31 878 ARG A O 1
ATOM 6779 N N . PHE A 1 879 ? -29.508 -35.655 31.371 1.00 92.38 879 PHE A N 1
ATOM 6780 C CA . PHE A 1 879 ? -29.404 -34.186 31.359 1.00 92.38 879 PHE A CA 1
ATOM 6781 C C . PHE A 1 879 ? -28.391 -33.621 32.365 1.00 92.38 879 PHE A C 1
ATOM 6783 O O . PHE A 1 879 ? -28.172 -32.411 32.400 1.00 92.38 879 PHE A O 1
ATOM 6790 N N . SER A 1 880 ? -27.771 -34.476 33.174 1.00 88.12 880 SER A N 1
ATOM 6791 C CA . SER A 1 880 ? -26.708 -34.150 34.132 1.00 88.12 880 SER A CA 1
ATOM 6792 C C . SER A 1 880 ? -25.327 -34.570 33.605 1.00 88.12 880 SER A C 1
ATOM 6794 O O . SER A 1 880 ? -25.242 -35.536 32.844 1.00 88.12 880 SER A O 1
ATOM 6796 N N . PRO A 1 881 ? -24.222 -33.913 34.009 1.00 84.75 881 PRO A N 1
ATOM 6797 C CA . PRO A 1 881 ? -22.864 -34.457 33.883 1.00 84.75 881 PRO A CA 1
ATOM 6798 C C . PRO A 1 881 ? -22.723 -35.852 34.522 1.00 84.75 881 PRO A C 1
ATOM 6800 O O . PRO A 1 881 ? -23.542 -36.246 35.353 1.00 84.75 881 PRO A O 1
ATOM 6803 N N . LYS A 1 882 ? -21.740 -36.651 34.077 1.00 82.31 882 LYS A N 1
ATOM 6804 C CA . LYS A 1 882 ? -21.655 -38.091 34.447 1.00 82.31 882 LYS A CA 1
ATOM 6805 C C . LYS A 1 882 ? -21.283 -38.272 35.920 1.00 82.31 882 LYS A C 1
ATOM 6807 O O . LYS A 1 882 ? -21.711 -39.213 36.563 1.00 82.31 882 LYS A O 1
ATOM 6812 N N . ASP A 1 883 ? -20.518 -37.317 36.397 1.00 83.25 883 ASP A N 1
ATOM 6813 C CA . ASP A 1 883 ? -19.952 -37.096 37.715 1.00 83.25 883 ASP A CA 1
ATOM 6814 C C . ASP A 1 883 ? -20.884 -36.324 38.664 1.00 83.25 883 ASP A C 1
ATOM 6816 O O . ASP A 1 883 ? -20.531 -36.081 39.810 1.00 83.25 883 ASP A O 1
ATOM 6820 N N . SER A 1 884 ? -22.079 -35.922 38.219 1.00 82.75 884 SER A N 1
ATOM 6821 C CA . SER A 1 884 ? -23.015 -35.216 39.097 1.00 82.75 884 SER A CA 1
ATOM 6822 C C . SER A 1 884 ? -23.584 -36.148 40.170 1.00 82.75 884 SER A C 1
ATOM 6824 O O . SER A 1 884 ? -24.085 -37.224 39.842 1.00 82.75 884 SER A O 1
ATOM 6826 N N . GLU A 1 885 ? -23.605 -35.690 41.425 1.00 76.50 885 GLU A N 1
ATOM 6827 C CA . GLU A 1 885 ? -24.244 -36.395 42.552 1.00 76.50 885 GLU A CA 1
ATOM 6828 C C . GLU A 1 885 ? -25.720 -36.724 42.282 1.00 76.50 885 GLU A C 1
ATOM 6830 O O . GLU A 1 885 ? -26.238 -37.740 42.734 1.00 76.50 885 GLU A O 1
ATOM 6835 N N . ARG A 1 886 ? -26.409 -35.873 41.507 1.00 81.50 886 ARG A N 1
ATOM 6836 C CA . ARG A 1 886 ? -27.807 -36.075 41.114 1.00 81.50 886 ARG A CA 1
ATOM 6837 C C . ARG A 1 886 ? -27.905 -36.329 39.620 1.00 81.50 886 ARG A C 1
ATOM 6839 O O . ARG A 1 886 ? -27.817 -35.409 38.803 1.00 81.50 886 ARG A O 1
ATOM 6846 N N . GLN A 1 887 ? -28.143 -37.587 39.267 1.00 84.25 887 GLN A N 1
ATOM 6847 C CA . GLN A 1 887 ? -28.383 -37.980 37.886 1.00 84.25 887 GLN A CA 1
ATOM 6848 C C . GLN A 1 887 ? -29.817 -37.641 37.465 1.00 84.25 887 GLN A C 1
ATOM 6850 O O . GLN A 1 887 ? -30.782 -38.068 38.089 1.00 84.25 887 GLN A O 1
ATOM 6855 N N . VAL A 1 888 ? -29.962 -36.859 36.392 1.00 89.19 888 VAL A N 1
ATOM 6856 C CA . VAL A 1 888 ? -31.267 -36.501 35.819 1.00 89.19 888 VAL A CA 1
ATOM 6857 C C . VAL A 1 888 ? -31.472 -37.308 34.549 1.00 89.19 888 VAL A C 1
ATOM 6859 O O . VAL A 1 888 ? -30.871 -36.999 33.515 1.00 89.19 888 VAL A O 1
ATOM 6862 N N . ILE A 1 889 ? -32.322 -38.330 34.639 1.00 91.00 889 ILE A N 1
ATOM 6863 C CA . ILE A 1 889 ? -32.594 -39.270 33.551 1.00 91.00 889 ILE A CA 1
ATOM 6864 C C . ILE A 1 889 ? -34.057 -39.182 33.144 1.00 91.00 889 ILE A C 1
ATOM 6866 O O . ILE A 1 889 ? -34.967 -39.179 33.976 1.00 91.00 889 ILE A O 1
ATOM 6870 N N . VAL A 1 890 ? -34.270 -39.092 31.836 1.00 92.62 890 VAL A N 1
ATOM 6871 C CA . VAL A 1 890 ? -35.592 -39.006 31.224 1.00 92.62 890 VAL A CA 1
ATOM 6872 C C . VAL A 1 890 ? -35.700 -40.063 30.126 1.00 92.62 890 VAL A C 1
ATOM 6874 O O . VAL A 1 890 ? -34.760 -40.212 29.341 1.00 92.62 890 VAL A O 1
ATOM 6877 N N . PRO A 1 891 ? -36.811 -40.817 30.052 1.00 92.12 891 PRO A N 1
ATOM 6878 C CA . PRO A 1 891 ? -37.060 -41.740 28.950 1.00 92.12 891 PRO A CA 1
ATOM 6879 C C . PRO A 1 891 ? -36.942 -41.053 27.591 1.00 92.12 891 PRO A C 1
ATOM 6881 O O . PRO A 1 891 ? -37.445 -39.943 27.404 1.00 92.12 891 PRO A O 1
ATOM 6884 N N . LEU A 1 892 ? -36.315 -41.735 26.628 1.00 92.62 892 LEU A N 1
ATOM 6885 C CA . LEU A 1 892 ? -36.172 -41.227 25.261 1.00 92.62 892 LEU A CA 1
ATOM 6886 C C . LEU A 1 892 ? -37.539 -40.898 24.635 1.00 92.62 892 LEU A C 1
ATOM 6888 O O . LEU A 1 892 ? -37.659 -39.895 23.945 1.00 92.62 892 LEU A O 1
ATOM 6892 N N . GLU A 1 893 ? -38.566 -41.700 24.945 1.00 89.75 893 GLU A N 1
ATOM 6893 C CA . GLU A 1 893 ? -39.951 -41.563 24.457 1.00 89.75 893 GLU A CA 1
ATOM 6894 C C . GLU A 1 893 ? -40.690 -40.305 24.929 1.00 89.75 893 GLU A C 1
ATOM 6896 O O . GLU A 1 893 ? -41.738 -39.979 24.387 1.00 89.75 893 GLU A O 1
ATOM 6901 N N . LEU A 1 894 ? -40.161 -39.595 25.929 1.00 92.88 894 LEU A N 1
ATOM 6902 C CA . LEU A 1 894 ? -40.753 -38.353 26.429 1.00 92.88 894 LEU A CA 1
ATOM 6903 C C . LEU A 1 894 ? -40.070 -37.101 25.870 1.00 92.88 894 LEU A C 1
ATOM 6905 O O . LEU A 1 894 ? -40.410 -35.998 26.297 1.00 92.88 894 LEU A O 1
ATOM 6909 N N . CYS A 1 895 ? -39.077 -37.254 24.990 1.00 94.69 895 CYS A N 1
ATOM 6910 C CA . CYS A 1 895 ? -38.225 -36.169 24.517 1.00 94.69 895 CYS A CA 1
ATOM 6911 C C . CYS A 1 895 ? -38.499 -35.824 23.048 1.00 94.69 895 CYS A C 1
ATOM 6913 O O . CYS A 1 895 ? -38.464 -36.690 22.180 1.00 94.69 895 CYS A O 1
ATOM 6915 N N . GLU A 1 896 ? -38.630 -34.533 22.755 1.00 95.69 896 GLU A N 1
ATOM 6916 C CA . GLU A 1 896 ? -38.739 -33.990 21.400 1.00 95.69 896 GLU A CA 1
ATOM 6917 C C . GLU A 1 896 ? -37.600 -33.004 21.120 1.00 95.69 896 GLU A C 1
ATOM 6919 O O . GLU A 1 896 ? -37.252 -32.165 21.955 1.00 95.69 896 GLU A O 1
ATOM 6924 N N . VAL A 1 897 ? -36.995 -33.082 19.935 1.00 94.94 897 VAL A N 1
ATOM 6925 C CA . VAL A 1 897 ? -35.914 -32.184 19.510 1.00 94.94 897 VAL A CA 1
ATOM 6926 C C . VAL A 1 897 ? -36.473 -30.817 19.132 1.00 94.94 897 VAL A C 1
ATOM 6928 O O . VAL A 1 897 ? -37.319 -30.694 18.247 1.00 94.94 897 VAL A O 1
ATOM 6931 N N . GLU A 1 898 ? -35.939 -29.765 19.756 1.00 90.50 898 GLU A N 1
ATOM 6932 C CA . GLU A 1 898 ? -36.303 -28.377 19.452 1.00 90.50 898 GLU A CA 1
ATOM 6933 C C . GLU A 1 898 ? -35.942 -27.999 18.007 1.00 90.50 898 GLU A C 1
ATOM 6935 O O . GLU A 1 898 ? -34.849 -28.318 17.523 1.00 90.50 898 GLU A O 1
ATOM 6940 N N . ARG A 1 899 ? -36.827 -27.254 17.334 1.00 88.44 899 ARG A N 1
ATOM 6941 C CA . ARG A 1 899 ? -36.610 -26.790 15.957 1.00 88.44 899 ARG A CA 1
ATOM 6942 C C . ARG A 1 899 ? -35.411 -25.832 15.866 1.00 88.44 899 ARG A C 1
ATOM 6944 O O . ARG A 1 899 ? -35.174 -25.009 16.749 1.00 88.44 899 ARG A O 1
ATOM 6951 N N . GLY A 1 900 ? -34.675 -25.911 14.757 1.00 86.44 900 GLY A N 1
ATOM 6952 C CA . GLY A 1 900 ? -33.656 -24.921 14.386 1.00 86.44 900 GLY A CA 1
ATOM 6953 C C . GLY A 1 900 ? -32.328 -25.023 15.107 1.00 86.44 900 GLY A C 1
ATOM 6954 O O . GLY A 1 900 ? -31.663 -24.031 15.402 1.00 86.44 900 GLY A O 1
ATOM 6955 N N . GLN A 1 901 ? -31.914 -26.249 15.394 1.00 91.75 901 GLN A N 1
ATOM 6956 C CA . GLN A 1 901 ? -30.607 -26.514 15.966 1.00 91.75 901 GLN A CA 1
ATOM 6957 C C . GLN A 1 901 ? -29.619 -26.862 14.861 1.00 91.75 901 GLN A C 1
ATOM 6959 O O . GLN A 1 901 ? -29.716 -27.929 14.265 1.00 91.75 901 GLN A O 1
ATOM 6964 N N . LEU A 1 902 ? -28.661 -25.968 14.602 1.00 91.94 902 LEU A N 1
ATOM 6965 C CA . LEU A 1 902 ? -27.589 -26.202 13.633 1.00 91.94 902 LEU A CA 1
ATOM 6966 C C . LEU A 1 902 ? -26.738 -27.417 14.039 1.00 91.94 902 LEU A C 1
ATOM 6968 O O . LEU A 1 902 ? -26.246 -27.498 15.172 1.00 91.94 902 LEU A O 1
ATOM 6972 N N . TYR A 1 903 ? -26.522 -28.328 13.096 1.00 92.75 903 TYR A N 1
ATOM 6973 C CA . TYR A 1 903 ? -25.600 -29.448 13.219 1.00 92.75 903 TYR A CA 1
ATOM 6974 C C . TYR A 1 903 ? -24.180 -28.970 12.893 1.00 92.75 903 TYR A C 1
ATOM 6976 O O . TYR A 1 903 ? -23.876 -28.597 11.765 1.00 92.75 903 TYR A O 1
ATOM 6984 N N . LYS A 1 904 ? -23.305 -28.941 13.905 1.00 87.62 904 LYS A N 1
ATOM 6985 C CA . LYS A 1 904 ? -21.943 -28.371 13.814 1.00 87.62 904 LYS A CA 1
ATOM 6986 C C . LYS A 1 904 ? -20.824 -29.417 13.711 1.00 87.62 904 LYS A C 1
ATOM 6988 O O . LYS A 1 904 ? -19.657 -29.071 13.859 1.00 87.62 904 LYS A O 1
ATOM 6993 N N . LYS A 1 905 ? -21.169 -30.697 13.571 1.00 88.00 905 LYS A N 1
ATOM 6994 C CA . LYS A 1 905 ? -20.208 -31.814 13.498 1.00 88.00 905 LYS A CA 1
ATOM 6995 C C . LYS A 1 905 ? -19.978 -32.179 12.023 1.00 88.00 905 LYS A C 1
ATOM 6997 O O . LYS A 1 905 ? -20.745 -31.741 11.169 1.00 88.00 905 LYS A O 1
ATOM 7002 N N . LYS A 1 906 ? -18.950 -32.985 11.721 1.00 83.50 906 LYS A N 1
ATOM 7003 C CA . LYS A 1 906 ? -18.737 -33.505 10.357 1.00 83.50 906 LYS A CA 1
ATOM 7004 C C . LYS A 1 906 ? -19.988 -34.277 9.913 1.00 83.50 906 LYS A C 1
ATOM 7006 O O . LYS A 1 906 ? -20.540 -35.062 10.694 1.00 83.50 906 LYS A O 1
ATOM 7011 N N . LEU A 1 907 ? -20.455 -34.007 8.698 1.00 85.75 907 LEU A N 1
ATOM 7012 C CA . LEU A 1 907 ? -21.509 -34.797 8.071 1.00 85.75 907 LEU A CA 1
ATOM 7013 C C . LEU A 1 907 ? -20.948 -36.165 7.643 1.00 85.75 907 LEU A C 1
ATOM 7015 O O . LEU A 1 907 ? -19.754 -36.250 7.345 1.00 85.75 907 LEU A O 1
ATOM 7019 N N . PRO A 1 908 ? -21.770 -37.227 7.635 1.00 80.19 908 PRO A N 1
ATOM 7020 C CA . PRO A 1 908 ? -21.389 -38.499 7.030 1.00 80.19 908 PRO A CA 1
ATOM 7021 C C . PRO A 1 908 ? -20.980 -38.309 5.567 1.00 80.19 908 PRO A C 1
ATOM 7023 O O . PRO A 1 908 ? -21.622 -37.554 4.836 1.00 80.19 908 PRO A O 1
ATOM 7026 N N . ASP A 1 909 ? -19.930 -38.998 5.123 1.00 74.69 909 ASP A N 1
ATOM 7027 C CA . ASP A 1 909 ? -19.424 -38.815 3.759 1.00 74.69 909 ASP A CA 1
ATOM 7028 C C . ASP A 1 909 ? -20.476 -39.246 2.711 1.00 74.69 909 ASP A C 1
ATOM 7030 O O . ASP A 1 909 ? -20.580 -38.609 1.661 1.00 74.69 909 ASP A O 1
ATOM 7034 N N . ALA A 1 910 ? -21.343 -40.213 3.046 1.00 75.94 910 ALA A N 1
ATOM 7035 C CA . ALA A 1 910 ? -22.428 -40.710 2.194 1.00 75.94 910 ALA A CA 1
ATOM 7036 C C . ALA A 1 910 ? -23.480 -39.654 1.805 1.00 75.94 910 ALA A C 1
ATOM 7038 O O . ALA A 1 910 ? -24.089 -39.767 0.744 1.00 75.94 910 ALA A O 1
ATOM 7039 N N . VAL A 1 911 ? -23.686 -38.608 2.617 1.00 81.50 911 VAL A N 1
ATOM 7040 C CA . VAL A 1 911 ? -24.657 -37.539 2.300 1.00 81.50 911 VAL A CA 1
ATOM 7041 C C . VAL A 1 911 ? -24.033 -36.366 1.547 1.00 81.50 911 VAL A C 1
ATOM 7043 O O . VAL A 1 911 ? -24.756 -35.495 1.067 1.00 81.50 911 VAL A O 1
ATOM 7046 N N . THR A 1 912 ? -22.705 -36.333 1.400 1.00 81.88 912 THR A N 1
ATOM 7047 C CA . THR A 1 912 ? -21.983 -35.235 0.731 1.00 81.88 912 THR A CA 1
ATOM 7048 C C . THR A 1 912 ? -22.514 -34.931 -0.677 1.00 81.88 912 THR A C 1
ATOM 7050 O O . THR A 1 912 ? -22.729 -33.750 -0.962 1.00 81.88 912 THR A O 1
ATOM 7053 N N . PRO A 1 913 ? -22.806 -35.922 -1.549 1.00 82.00 913 PRO A N 1
ATOM 7054 C CA . PRO A 1 913 ? -23.352 -35.646 -2.880 1.00 82.00 913 PRO A CA 1
ATOM 7055 C C . PRO A 1 913 ? -24.704 -34.923 -2.839 1.00 82.00 913 PRO A C 1
ATOM 7057 O O . PRO A 1 913 ? -24.924 -33.973 -3.589 1.00 82.00 913 PRO A O 1
ATOM 7060 N N . GLU A 1 914 ? -25.595 -35.321 -1.926 1.00 84.19 914 GLU A N 1
ATOM 7061 C CA . GLU A 1 914 ? -26.903 -34.678 -1.757 1.00 84.19 914 GLU A CA 1
ATOM 7062 C C . GLU A 1 914 ? -26.778 -33.272 -1.154 1.00 84.19 914 GLU A C 1
ATOM 7064 O O . GLU A 1 914 ? -27.519 -32.369 -1.545 1.00 84.19 914 GLU A O 1
ATOM 7069 N N . VAL A 1 915 ? -25.798 -33.041 -0.270 1.00 88.00 915 VAL A N 1
ATOM 7070 C CA . VAL A 1 915 ? -25.471 -31.698 0.240 1.00 88.00 915 VAL A CA 1
ATOM 7071 C C . VAL A 1 915 ? -25.029 -30.779 -0.893 1.00 88.00 915 VAL A C 1
ATOM 7073 O O . VAL A 1 915 ? -25.568 -29.679 -1.021 1.00 88.00 915 VAL A O 1
ATOM 7076 N N . VAL A 1 916 ? -24.089 -31.230 -1.731 1.00 86.44 916 VAL A N 1
ATOM 7077 C CA . VAL A 1 916 ? -23.607 -30.466 -2.892 1.00 86.44 916 VAL A CA 1
ATOM 7078 C C . VAL A 1 916 ? -24.770 -30.168 -3.832 1.00 86.44 916 VAL A C 1
ATOM 7080 O O . VAL A 1 916 ? -25.018 -29.009 -4.145 1.00 86.44 916 VAL A O 1
ATOM 7083 N N . LYS A 1 917 ? -25.560 -31.183 -4.191 1.00 89.75 917 LYS A N 1
ATOM 7084 C CA . LYS A 1 917 ? -26.734 -31.041 -5.061 1.00 89.75 917 LYS A CA 1
ATOM 7085 C C . LYS A 1 917 ? -27.775 -30.062 -4.515 1.00 89.75 917 LYS A C 1
ATOM 7087 O O . LYS A 1 917 ? -28.379 -29.326 -5.288 1.00 89.75 917 LYS A O 1
ATOM 7092 N N . PHE A 1 918 ? -28.017 -30.052 -3.204 1.00 90.12 918 PHE A N 1
ATOM 7093 C CA . PHE A 1 918 ? -28.967 -29.129 -2.581 1.00 90.12 918 PHE A CA 1
ATOM 7094 C C . PHE A 1 918 ? -28.445 -27.685 -2.517 1.00 90.12 918 PHE A C 1
ATOM 7096 O O . PHE A 1 918 ? -29.229 -26.742 -2.688 1.00 90.12 918 PHE A O 1
ATOM 7103 N N . ALA A 1 919 ? -27.140 -27.524 -2.271 1.00 89.06 919 ALA A N 1
ATOM 7104 C CA . ALA A 1 919 ? -26.459 -26.235 -2.189 1.00 89.06 919 ALA A CA 1
ATOM 7105 C C . ALA A 1 919 ? -26.198 -25.603 -3.569 1.00 89.06 919 ALA A C 1
ATOM 7107 O O . ALA A 1 919 ? -26.162 -24.377 -3.681 1.00 89.06 919 ALA A O 1
ATOM 7108 N N . SER A 1 920 ? -26.032 -26.414 -4.617 1.00 90.69 920 SER A N 1
ATOM 7109 C CA . SER A 1 920 ? -25.871 -25.956 -5.997 1.00 90.69 920 SER A CA 1
ATOM 7110 C C . SER A 1 920 ? -27.175 -25.358 -6.529 1.00 90.69 920 SER A C 1
ATOM 7112 O O . SER A 1 920 ? -28.139 -26.069 -6.803 1.00 90.69 920 SER A O 1
ATOM 7114 N N . LEU A 1 921 ? -27.184 -24.039 -6.707 1.00 88.62 921 LEU A N 1
ATOM 7115 C CA . LEU A 1 921 ? -28.285 -23.289 -7.309 1.00 88.62 921 LEU A CA 1
ATOM 7116 C C . LEU A 1 921 ? -27.854 -22.686 -8.639 1.00 88.62 921 LEU A C 1
ATOM 7118 O O . LEU A 1 921 ? -26.727 -22.201 -8.774 1.00 88.62 921 LEU A O 1
ATOM 7122 N N . ARG A 1 922 ? -28.772 -22.652 -9.610 1.00 91.88 922 ARG A N 1
ATOM 7123 C CA . ARG A 1 922 ? -28.543 -21.880 -10.836 1.00 91.88 922 ARG A CA 1
ATOM 7124 C C . ARG A 1 922 ? -28.573 -20.377 -10.514 1.00 91.88 922 ARG A C 1
ATOM 7126 O O . ARG A 1 922 ? -29.304 -19.973 -9.607 1.00 91.88 922 ARG A O 1
ATOM 7133 N N . PRO A 1 923 ? -27.857 -19.520 -11.270 1.00 91.00 923 PRO A N 1
ATOM 7134 C CA . PRO A 1 923 ? -27.811 -18.081 -10.997 1.00 91.00 923 PRO A CA 1
ATOM 7135 C C . PRO A 1 923 ? -29.187 -17.407 -10.872 1.00 91.00 923 PRO A C 1
ATOM 7137 O O . PRO A 1 923 ? -29.373 -16.572 -9.993 1.00 91.00 923 PRO A O 1
ATOM 7140 N N . ALA A 1 924 ? -30.168 -17.806 -11.691 1.00 91.31 924 ALA A N 1
ATOM 7141 C CA . ALA A 1 924 ? -31.530 -17.267 -11.626 1.00 91.31 924 ALA A CA 1
ATOM 7142 C C . ALA A 1 924 ? -32.236 -17.601 -10.298 1.00 91.31 924 ALA A C 1
ATOM 7144 O O . ALA A 1 924 ? -32.742 -16.707 -9.631 1.00 91.31 924 ALA A O 1
ATOM 7145 N N . GLU A 1 925 ? -32.194 -18.863 -9.864 1.00 90.25 925 GLU A N 1
ATOM 7146 C CA . GLU A 1 925 ? -32.795 -19.303 -8.594 1.00 90.25 925 GLU A CA 1
ATOM 7147 C C . GLU A 1 925 ? -32.118 -18.625 -7.396 1.00 90.25 925 GLU A C 1
ATOM 7149 O O . GLU A 1 925 ? -32.768 -18.199 -6.440 1.00 90.25 925 GLU A O 1
ATOM 7154 N N . LYS A 1 926 ? -30.788 -18.490 -7.465 1.00 90.81 926 LYS A N 1
ATOM 7155 C CA . LYS A 1 926 ? -29.985 -17.789 -6.463 1.00 90.81 926 LYS A CA 1
ATOM 7156 C C . LYS A 1 926 ? -30.393 -16.315 -6.357 1.00 90.81 926 LYS A C 1
ATOM 7158 O O . LYS A 1 926 ? -30.631 -15.828 -5.253 1.00 90.81 926 LYS A O 1
ATOM 7163 N N . ARG A 1 927 ? -30.539 -15.630 -7.496 1.00 90.81 927 ARG A N 1
ATOM 7164 C CA . ARG A 1 927 ? -31.025 -14.245 -7.571 1.00 90.81 927 ARG A CA 1
ATOM 7165 C C . ARG A 1 927 ? -32.417 -14.105 -6.964 1.00 90.81 927 ARG A C 1
ATOM 7167 O O . ARG A 1 927 ? -32.638 -13.188 -6.179 1.00 90.81 927 ARG A O 1
ATOM 7174 N N . ASP A 1 928 ? -33.337 -15.004 -7.290 1.00 88.94 928 ASP A N 1
ATOM 7175 C CA . ASP A 1 928 ? -34.713 -14.929 -6.797 1.00 88.94 928 ASP A CA 1
ATOM 7176 C C . ASP A 1 928 ? -34.764 -15.122 -5.271 1.00 88.94 928 ASP A C 1
ATOM 7178 O O . ASP A 1 928 ? -35.467 -14.392 -4.573 1.00 88.94 928 ASP A O 1
ATOM 7182 N N . ASN A 1 929 ? -33.939 -16.019 -4.720 1.00 88.75 929 ASN A N 1
ATOM 7183 C CA . ASN A 1 929 ? -33.778 -16.171 -3.270 1.00 88.75 929 ASN A CA 1
ATOM 7184 C C . ASN A 1 929 ? -33.243 -14.899 -2.597 1.00 88.75 929 ASN A C 1
ATOM 7186 O O . ASN A 1 929 ? -33.757 -14.491 -1.556 1.00 88.75 929 ASN A O 1
ATOM 7190 N N . ILE A 1 930 ? -32.251 -14.246 -3.201 1.00 91.94 930 ILE A N 1
ATOM 7191 C CA . ILE A 1 930 ? -31.682 -12.995 -2.688 1.00 91.94 930 ILE A CA 1
ATOM 7192 C C . ILE A 1 930 ? -32.710 -11.849 -2.761 1.00 91.94 930 ILE A C 1
ATOM 7194 O O . ILE A 1 930 ? -32.868 -11.107 -1.792 1.00 91.94 930 ILE A O 1
ATOM 7198 N N . LYS A 1 931 ? -33.479 -11.748 -3.855 1.00 89.31 931 LYS A N 1
ATOM 7199 C CA . LYS A 1 931 ? -34.572 -10.768 -4.000 1.00 89.31 931 LYS A CA 1
ATOM 7200 C C . LYS A 1 931 ? -35.714 -11.004 -3.005 1.00 89.31 931 LYS A C 1
ATOM 7202 O O . LYS A 1 931 ? -36.319 -10.049 -2.535 1.00 89.31 931 LYS A O 1
ATOM 7207 N N . ARG A 1 932 ? -36.003 -12.255 -2.623 1.00 87.00 932 ARG A N 1
ATOM 7208 C CA . ARG A 1 932 ? -36.939 -12.531 -1.515 1.00 87.00 932 ARG A CA 1
ATOM 7209 C C . ARG A 1 932 ? -36.385 -12.035 -0.176 1.00 87.00 932 ARG A C 1
ATOM 7211 O O . ARG A 1 932 ? -37.139 -11.496 0.628 1.00 87.00 932 ARG A O 1
ATOM 7218 N N . ALA A 1 933 ? -35.083 -12.207 0.053 1.00 88.62 933 ALA A N 1
ATOM 7219 C CA . ALA A 1 933 ? -34.432 -11.849 1.309 1.00 88.62 933 ALA A CA 1
ATOM 7220 C C . ALA A 1 933 ? -34.331 -10.333 1.539 1.00 88.62 933 ALA A C 1
ATOM 7222 O O . ALA A 1 933 ? -34.548 -9.891 2.667 1.00 88.62 933 ALA A O 1
ATOM 7223 N N . ILE A 1 934 ? -34.034 -9.535 0.503 1.00 90.38 934 ILE A N 1
ATOM 7224 C CA . ILE A 1 934 ? -33.845 -8.078 0.652 1.00 90.38 934 ILE A CA 1
ATOM 7225 C C . ILE A 1 934 ? -35.102 -7.374 1.197 1.00 90.38 934 ILE A C 1
ATOM 7227 O O . ILE A 1 934 ? -34.993 -6.492 2.049 1.00 90.38 934 ILE A O 1
ATOM 7231 N N . ASN A 1 935 ? -36.291 -7.863 0.827 1.00 84.44 935 ASN A N 1
ATOM 7232 C CA . ASN A 1 935 ? -37.578 -7.339 1.297 1.00 84.44 935 ASN A CA 1
ATOM 7233 C C . ASN A 1 935 ? -37.763 -7.438 2.822 1.00 84.44 935 ASN A C 1
ATOM 7235 O O . ASN A 1 935 ? -38.560 -6.699 3.390 1.00 84.44 935 ASN A O 1
ATOM 7239 N N . LEU A 1 936 ? -37.054 -8.342 3.509 1.00 82.12 936 LEU A N 1
ATOM 7240 C CA . LEU A 1 936 ? -37.156 -8.475 4.967 1.00 82.12 936 LEU A CA 1
ATOM 7241 C C . LEU A 1 936 ? -36.470 -7.310 5.695 1.00 82.12 936 LEU A C 1
ATOM 7243 O O . LEU A 1 936 ? -36.894 -6.920 6.782 1.00 82.12 936 LEU A O 1
ATOM 7247 N N . TYR A 1 937 ? -35.433 -6.724 5.095 1.00 85.50 937 TYR A N 1
ATOM 7248 C CA . TYR A 1 937 ? -34.639 -5.674 5.731 1.00 85.50 937 TYR A CA 1
ATOM 7249 C C . TYR A 1 937 ? -35.370 -4.332 5.801 1.00 85.50 937 TYR A C 1
ATOM 7251 O O . TYR A 1 937 ? -35.164 -3.592 6.760 1.00 85.50 937 TYR A O 1
ATOM 7259 N N . SER A 1 938 ? -36.263 -4.033 4.852 1.00 74.50 938 SER A N 1
ATOM 7260 C CA . SER A 1 938 ? -37.075 -2.805 4.872 1.00 74.50 938 SER A CA 1
ATOM 7261 C C . SER A 1 938 ? -38.079 -2.775 6.032 1.00 74.50 938 SER A C 1
ATOM 7263 O O . SER A 1 938 ? -38.484 -1.699 6.471 1.00 74.50 938 SER A O 1
ATOM 7265 N N . SER A 1 939 ? -38.435 -3.946 6.573 1.00 76.12 939 SER A N 1
ATOM 7266 C CA . SER A 1 939 ? -39.304 -4.098 7.749 1.00 76.12 939 SER A CA 1
ATOM 7267 C C . SER A 1 939 ? -38.553 -4.088 9.089 1.00 76.12 939 SER A C 1
ATOM 7269 O O . SER A 1 939 ? -39.174 -4.164 10.148 1.00 76.12 939 SER A O 1
ATOM 7271 N N . SER A 1 940 ? -37.218 -4.003 9.061 1.00 87.31 940 SER A N 1
ATOM 7272 C CA . SER A 1 940 ? -36.395 -3.991 10.271 1.00 87.31 940 SER A CA 1
ATOM 7273 C C . SER A 1 940 ? -36.523 -2.659 11.002 1.00 87.31 940 SER A C 1
ATOM 7275 O O . SER A 1 940 ? -36.057 -1.626 10.521 1.00 87.31 940 SER A O 1
ATOM 7277 N N . GLU A 1 941 ? -37.073 -2.702 12.214 1.00 85.19 941 GLU A N 1
ATOM 7278 C CA . GLU A 1 941 ? -37.162 -1.539 13.105 1.00 85.19 941 GLU A CA 1
ATOM 7279 C C . GLU A 1 941 ? -35.789 -0.894 13.370 1.00 85.19 941 GLU A C 1
ATOM 7281 O O . GLU A 1 941 ? -35.681 0.325 13.397 1.00 85.19 941 GLU A O 1
ATOM 7286 N N . PHE A 1 942 ? -34.708 -1.682 13.442 1.00 88.12 942 PHE A N 1
ATOM 7287 C CA . PHE A 1 942 ? -33.347 -1.160 13.634 1.00 88.12 942 PHE A CA 1
ATOM 7288 C C . PHE A 1 942 ? -32.820 -0.407 12.404 1.00 88.12 942 PHE A C 1
ATOM 7290 O O . PHE A 1 942 ? -32.089 0.572 12.540 1.00 88.12 942 PHE A O 1
ATOM 7297 N N . VAL A 1 943 ? -33.185 -0.843 11.193 1.00 89.12 943 VAL A N 1
ATOM 7298 C CA . VAL A 1 943 ? -32.817 -0.154 9.940 1.00 89.12 943 VAL A CA 1
ATOM 7299 C C . VAL A 1 943 ? -33.613 1.147 9.806 1.00 89.12 943 VAL A C 1
ATOM 7301 O O . VAL A 1 943 ? -33.048 2.177 9.448 1.00 89.12 943 VAL A O 1
ATOM 7304 N N . GLN A 1 944 ? -34.901 1.119 10.158 1.00 86.12 944 GLN A N 1
ATOM 7305 C CA . GLN A 1 944 ? 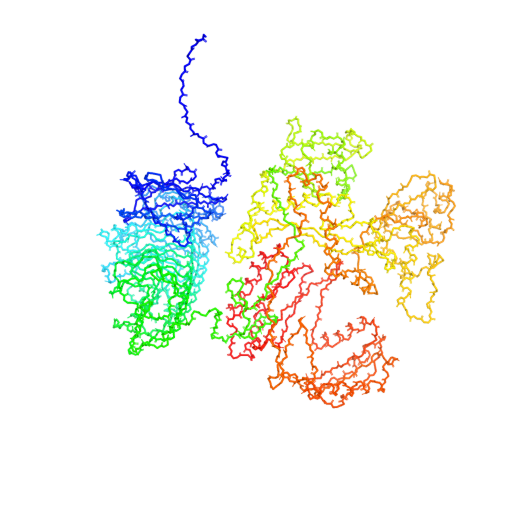-35.771 2.295 10.134 1.00 86.12 944 GLN A CA 1
ATOM 7306 C C . GLN A 1 944 ? -35.339 3.353 11.163 1.00 86.12 944 GLN A C 1
ATOM 7308 O O . GLN A 1 944 ? -35.137 4.506 10.795 1.00 86.12 944 GLN A O 1
ATOM 7313 N N . GLU A 1 945 ? -35.121 2.968 12.427 1.00 84.81 945 GLU A N 1
ATOM 7314 C CA . GLU A 1 945 ? -34.693 3.882 13.503 1.00 84.81 945 GLU A CA 1
ATOM 7315 C C . GLU A 1 945 ? -33.308 4.500 13.245 1.00 84.81 945 GLU A C 1
ATOM 7317 O O . GLU A 1 945 ? -33.048 5.634 13.643 1.00 84.81 945 GLU A O 1
ATOM 7322 N N . SER A 1 946 ? -32.421 3.781 12.550 1.00 85.88 946 SER A N 1
ATOM 7323 C CA . SER A 1 946 ? -31.085 4.274 12.183 1.00 85.88 946 SER A CA 1
ATOM 7324 C C . SER A 1 946 ? -31.067 5.171 10.940 1.00 85.88 946 SER A C 1
ATOM 7326 O O . SER A 1 946 ? -30.004 5.684 10.581 1.00 85.88 946 SER A O 1
ATOM 7328 N N . ASN A 1 947 ? -32.220 5.376 10.287 1.00 85.94 947 ASN A N 1
ATOM 7329 C CA . ASN A 1 947 ? -32.362 6.100 9.021 1.00 85.94 947 ASN A CA 1
ATOM 7330 C C . ASN A 1 947 ? -31.468 5.558 7.889 1.00 85.94 947 ASN A C 1
ATOM 7332 O O . ASN A 1 947 ? -31.065 6.304 6.992 1.00 85.94 947 ASN A O 1
ATOM 7336 N N . ILE A 1 948 ? -31.159 4.257 7.906 1.00 87.00 948 ILE A N 1
ATOM 7337 C CA . ILE A 1 948 ? -30.473 3.598 6.793 1.00 87.00 948 ILE A CA 1
ATOM 7338 C C . ILE A 1 948 ? -31.493 3.310 5.689 1.00 87.00 948 ILE A C 1
ATOM 7340 O O . ILE A 1 948 ? -32.527 2.682 5.914 1.00 87.00 948 ILE A O 1
ATOM 7344 N N . ARG A 1 949 ? -31.173 3.720 4.464 1.00 87.62 949 ARG A N 1
ATOM 7345 C CA . ARG A 1 949 ? -31.885 3.332 3.245 1.00 87.62 949 ARG A CA 1
ATOM 7346 C C . ARG A 1 949 ? -31.136 2.187 2.588 1.00 87.62 949 ARG A C 1
ATOM 7348 O O . ARG A 1 949 ? -29.921 2.258 2.446 1.00 87.62 949 ARG A O 1
ATOM 7355 N N . ILE A 1 950 ? -31.864 1.147 2.198 1.00 91.44 950 ILE A N 1
ATOM 7356 C CA . ILE A 1 950 ? -31.327 -0.018 1.492 1.00 91.44 950 ILE A CA 1
ATOM 7357 C C . ILE A 1 950 ? -32.038 -0.096 0.147 1.00 91.44 950 ILE A C 1
ATOM 7359 O O . ILE A 1 950 ? -33.259 -0.288 0.103 1.00 91.44 950 ILE A O 1
ATOM 7363 N N . GLU A 1 951 ? -31.278 0.049 -0.934 1.00 91.44 951 GLU A N 1
ATOM 7364 C CA . GLU A 1 951 ? -31.805 -0.113 -2.284 1.00 91.44 951 GLU A CA 1
ATOM 7365 C C . GLU A 1 951 ? -32.335 -1.536 -2.473 1.00 91.44 951 GLU A C 1
ATOM 7367 O O . GLU A 1 951 ? -31.691 -2.513 -2.096 1.00 91.44 951 GLU A O 1
ATOM 7372 N N . GLN A 1 952 ? -33.533 -1.661 -3.045 1.00 90.75 952 GLN A N 1
ATOM 7373 C CA . GLN A 1 952 ? -34.178 -2.967 -3.242 1.00 90.75 952 GLN A CA 1
ATOM 7374 C C . GLN A 1 952 ? -33.717 -3.660 -4.527 1.00 90.75 952 GLN A C 1
ATOM 7376 O O . GLN A 1 952 ? -33.916 -4.864 -4.694 1.00 90.75 952 GLN A O 1
ATOM 7381 N N . GLN A 1 953 ? -33.108 -2.907 -5.446 1.00 91.31 953 GLN A N 1
ATOM 7382 C CA . GLN A 1 953 ? -32.556 -3.456 -6.676 1.00 91.31 953 GLN A CA 1
ATOM 7383 C C . GLN A 1 953 ? -31.088 -3.844 -6.480 1.00 91.31 953 GLN A C 1
ATOM 7385 O O . GLN A 1 953 ? -30.334 -3.086 -5.864 1.00 91.31 953 GLN A O 1
ATOM 7390 N N . PRO A 1 954 ? -30.667 -5.007 -7.007 1.00 92.00 954 PRO A N 1
ATOM 7391 C CA . PRO A 1 954 ? -29.262 -5.375 -7.009 1.00 92.00 954 PRO A CA 1
ATOM 7392 C C . PRO A 1 954 ? -28.453 -4.376 -7.839 1.00 92.00 954 PRO A C 1
ATOM 7394 O O . PRO A 1 954 ? -28.902 -3.887 -8.877 1.00 92.00 954 PRO A O 1
ATOM 7397 N N . LEU A 1 955 ? -27.230 -4.104 -7.398 1.00 91.00 955 LEU A N 1
ATOM 7398 C CA . LEU A 1 955 ? -26.296 -3.243 -8.103 1.00 91.00 955 LEU A CA 1
ATOM 7399 C C . LEU A 1 955 ? -25.935 -3.869 -9.455 1.00 91.00 955 LEU A C 1
ATOM 7401 O O . LEU A 1 955 ? -25.412 -4.988 -9.508 1.00 91.00 955 LEU A O 1
ATOM 7405 N N . SER A 1 956 ? -26.194 -3.128 -10.531 1.00 90.00 956 SER A N 1
ATOM 7406 C CA . SER A 1 956 ? -25.786 -3.479 -11.890 1.00 90.00 956 SER A CA 1
ATOM 7407 C C . SER A 1 956 ? -24.442 -2.836 -12.209 1.00 90.00 956 SER A C 1
ATOM 7409 O O . SER A 1 956 ? -24.275 -1.628 -12.050 1.00 90.00 956 SER A O 1
ATOM 7411 N N . VAL A 1 957 ? -23.495 -3.633 -12.694 1.00 86.19 957 VAL A N 1
ATOM 7412 C CA . VAL A 1 957 ? -22.152 -3.176 -13.068 1.00 86.19 957 VAL A CA 1
ATOM 7413 C C . VAL A 1 957 ? -21.867 -3.475 -14.535 1.00 86.19 957 VAL A C 1
ATOM 7415 O O . VAL A 1 957 ? -22.297 -4.497 -15.076 1.00 86.19 957 VAL A O 1
ATOM 7418 N N . ALA A 1 958 ? -21.117 -2.585 -15.184 1.00 84.00 958 ALA A N 1
ATOM 7419 C CA . ALA A 1 958 ? -20.613 -2.811 -16.532 1.00 84.00 958 ALA A CA 1
ATOM 7420 C C . ALA A 1 958 ? -19.443 -3.807 -16.472 1.00 84.00 958 ALA A C 1
ATOM 7422 O O . ALA A 1 958 ? -18.311 -3.444 -16.148 1.00 84.00 958 ALA A O 1
ATOM 7423 N N . ALA A 1 959 ? -19.725 -5.075 -16.761 1.00 81.88 959 ALA A N 1
ATOM 7424 C CA . ALA A 1 959 ? -18.734 -6.138 -16.782 1.00 81.88 959 ALA A CA 1
ATOM 7425 C C . ALA A 1 959 ? -18.072 -6.246 -18.161 1.00 81.88 959 ALA A C 1
ATOM 7427 O O . ALA A 1 959 ? -18.673 -5.957 -19.199 1.00 81.88 959 ALA A O 1
ATOM 7428 N N . LYS A 1 960 ? -16.818 -6.704 -18.173 1.00 80.06 960 LYS A N 1
ATOM 7429 C CA . LYS A 1 960 ? -16.056 -6.962 -19.399 1.00 80.06 960 LYS A CA 1
ATOM 7430 C C . LYS A 1 960 ? -15.863 -8.460 -19.573 1.00 80.06 960 LYS A C 1
ATOM 7432 O O . LYS A 1 960 ? -15.334 -9.122 -18.684 1.00 80.06 960 LYS A O 1
ATOM 7437 N N . ARG A 1 961 ? -16.251 -8.993 -20.733 1.00 79.12 961 ARG A N 1
ATOM 7438 C CA . ARG A 1 961 ? -15.886 -10.359 -21.127 1.00 79.12 961 ARG A CA 1
ATOM 7439 C C . ARG A 1 961 ? -14.532 -10.328 -21.819 1.00 79.12 961 ARG A C 1
ATOM 7441 O O . ARG A 1 961 ? -14.399 -9.743 -22.892 1.00 79.12 961 ARG A O 1
ATOM 7448 N N . LEU A 1 962 ? -13.534 -10.946 -21.200 1.00 80.00 962 LEU A N 1
ATOM 7449 C CA . LEU A 1 962 ? -12.198 -11.026 -21.776 1.00 80.00 962 LEU A CA 1
ATOM 7450 C C . LEU A 1 962 ? -12.166 -12.041 -22.924 1.00 80.00 962 LEU A C 1
ATOM 7452 O O . LEU A 1 962 ? -12.800 -13.094 -22.806 1.00 80.00 962 LEU A O 1
ATOM 7456 N N . PRO A 1 963 ? -11.438 -11.760 -24.019 1.00 75.25 963 PRO A N 1
ATOM 7457 C CA . PRO A 1 963 ? -11.187 -12.773 -25.027 1.00 75.25 963 PRO A CA 1
ATOM 7458 C C . PRO A 1 963 ? -10.404 -13.933 -24.406 1.00 75.25 963 PRO A C 1
ATOM 7460 O O . PRO A 1 963 ? -9.451 -13.728 -23.657 1.00 75.25 963 PRO A O 1
ATOM 7463 N N . HIS A 1 964 ? -10.803 -15.160 -24.717 1.00 73.38 964 HIS A N 1
ATOM 7464 C CA . HIS A 1 964 ? -10.051 -16.345 -24.324 1.00 73.38 964 HIS A CA 1
ATOM 7465 C C . HIS A 1 964 ? -8.719 -16.436 -25.101 1.00 73.38 964 HIS A C 1
ATOM 7467 O O . HIS A 1 964 ? -8.669 -16.115 -26.296 1.00 73.38 964 HIS A O 1
ATOM 7473 N N . PRO A 1 965 ? -7.637 -16.895 -24.464 1.00 74.88 965 PRO A N 1
ATOM 7474 C CA . PRO A 1 965 ? -6.412 -17.267 -25.161 1.00 74.88 965 PRO A CA 1
ATOM 7475 C C . PRO A 1 965 ? -6.649 -18.531 -26.014 1.00 74.88 965 PRO A C 1
ATOM 7477 O O . PRO A 1 965 ? -7.363 -19.435 -25.574 1.00 74.88 965 PRO A O 1
ATOM 7480 N N . PRO A 1 966 ? -6.052 -18.646 -27.213 1.00 76.50 966 PRO A N 1
ATOM 7481 C CA . PRO A 1 966 ? -6.008 -19.926 -27.910 1.00 76.50 966 PRO A CA 1
ATOM 7482 C C . PRO A 1 966 ? -5.086 -20.895 -27.159 1.00 76.50 966 PRO A C 1
ATOM 7484 O O . PRO A 1 966 ? -4.048 -20.492 -26.631 1.00 76.50 966 PRO A O 1
ATOM 7487 N N . LEU A 1 967 ? -5.442 -22.176 -27.151 1.00 84.69 967 LEU A N 1
ATOM 7488 C CA . LEU A 1 967 ? -4.608 -23.239 -26.591 1.00 84.69 967 LEU A CA 1
ATOM 7489 C C . LEU A 1 967 ? -3.705 -23.827 -27.668 1.00 84.69 967 LEU A C 1
ATOM 7491 O O . LEU A 1 967 ? -4.150 -24.034 -28.798 1.00 84.69 967 LEU A O 1
ATOM 7495 N N . LEU A 1 968 ? -2.452 -24.105 -27.307 1.00 86.25 968 LEU A N 1
ATOM 7496 C CA . LEU A 1 968 ? -1.438 -24.641 -28.210 1.00 86.25 968 LEU A CA 1
ATOM 7497 C C . LEU A 1 968 ? -1.172 -26.122 -27.913 1.00 86.25 968 LEU A C 1
ATOM 7499 O O . LEU A 1 968 ? -0.909 -26.499 -26.774 1.00 86.25 968 LEU A O 1
ATOM 7503 N N . TYR A 1 969 ? -1.216 -26.945 -28.955 1.00 88.19 969 TYR A N 1
ATOM 7504 C CA . TYR A 1 969 ? -0.901 -28.374 -28.948 1.00 88.19 969 TYR A CA 1
ATOM 7505 C C . TYR A 1 969 ? 0.329 -28.653 -29.832 1.00 88.19 969 TYR A C 1
ATOM 7507 O O . TYR A 1 969 ? 0.946 -27.729 -30.373 1.00 88.19 969 TYR A O 1
ATOM 7515 N N . ALA A 1 970 ? 0.726 -29.925 -29.963 1.00 85.81 970 ALA A N 1
ATOM 7516 C CA . ALA A 1 970 ? 1.876 -30.322 -30.776 1.00 85.81 970 ALA A CA 1
ATOM 7517 C C . ALA A 1 970 ? 1.819 -29.732 -32.194 1.00 85.81 970 ALA A C 1
ATOM 7519 O O . ALA A 1 970 ? 0.744 -29.561 -32.769 1.00 85.81 970 ALA A O 1
ATOM 7520 N N . LYS A 1 971 ? 2.992 -29.484 -32.793 1.00 84.12 971 LYS A N 1
ATOM 7521 C CA . LYS A 1 971 ? 3.118 -28.934 -34.158 1.00 84.12 971 LYS A CA 1
ATOM 7522 C C . LYS A 1 971 ? 2.377 -27.599 -34.354 1.00 84.12 971 LYS A C 1
ATOM 7524 O O . LYS A 1 971 ? 1.924 -27.305 -35.455 1.00 84.12 971 LYS A O 1
ATOM 7529 N N . ASN A 1 972 ? 2.277 -26.793 -33.294 1.00 79.19 972 ASN A N 1
ATOM 7530 C CA . ASN A 1 972 ? 1.594 -25.496 -33.275 1.00 79.19 972 ASN A CA 1
ATOM 7531 C C . ASN A 1 972 ? 0.093 -25.548 -33.599 1.00 79.19 972 ASN A C 1
ATOM 7533 O O . ASN A 1 972 ? -0.480 -24.554 -34.049 1.00 79.19 972 ASN A O 1
ATOM 7537 N N . ASP A 1 973 ? -0.549 -26.687 -33.356 1.00 83.38 973 ASP A N 1
ATOM 7538 C CA . ASP A 1 973 ? -1.988 -26.840 -33.523 1.00 83.38 973 ASP A CA 1
ATOM 7539 C C . ASP A 1 973 ? -2.747 -25.982 -32.498 1.00 83.38 973 ASP A C 1
ATOM 7541 O O . ASP A 1 973 ? -2.446 -26.015 -31.303 1.00 83.38 973 ASP A O 1
ATOM 7545 N N . ARG A 1 974 ? -3.706 -25.174 -32.961 1.00 83.62 974 ARG A N 1
ATOM 7546 C CA . ARG A 1 974 ? -4.406 -24.177 -32.137 1.00 83.62 974 ARG A CA 1
ATOM 7547 C C . ARG A 1 974 ? -5.864 -24.556 -31.936 1.00 83.62 974 ARG A C 1
ATOM 7549 O O . ARG A 1 974 ? -6.573 -24.870 -32.890 1.00 83.62 974 ARG A O 1
ATOM 7556 N N . VAL A 1 975 ? -6.326 -24.456 -30.693 1.00 84.12 975 VAL A N 1
ATOM 7557 C CA . VAL A 1 975 ? -7.721 -24.700 -30.316 1.00 84.12 975 VAL A CA 1
ATOM 7558 C C . VAL A 1 975 ? -8.316 -23.436 -29.717 1.00 84.12 975 VAL A C 1
ATOM 7560 O O . VAL A 1 975 ? -7.759 -22.855 -28.784 1.00 84.12 975 VAL A O 1
ATOM 7563 N N . ASN A 1 976 ? -9.466 -23.028 -30.248 1.00 80.56 976 ASN A N 1
ATOM 7564 C CA . ASN A 1 976 ? -10.275 -21.993 -29.626 1.00 80.56 976 ASN A CA 1
ATOM 7565 C C . ASN A 1 976 ? -11.045 -22.604 -28.458 1.00 80.56 976 ASN A C 1
ATOM 7567 O O . ASN A 1 976 ? -11.666 -23.659 -28.592 1.00 80.56 976 ASN A O 1
ATOM 7571 N N . VAL A 1 977 ? -10.980 -21.932 -27.319 1.00 81.12 977 VAL A N 1
ATOM 7572 C CA . VAL A 1 977 ? -11.803 -22.247 -26.154 1.00 81.12 977 VAL A CA 1
ATOM 7573 C C . VAL A 1 977 ? -13.227 -21.768 -26.448 1.00 81.12 977 VAL A C 1
ATOM 7575 O O . VAL A 1 977 ? -13.396 -20.762 -27.115 1.00 81.12 977 VAL A O 1
ATOM 7578 N N . ASP A 1 978 ? -14.259 -22.447 -25.966 1.00 75.94 978 ASP A N 1
ATOM 7579 C CA . ASP A 1 978 ? -15.630 -21.928 -25.987 1.00 75.94 978 ASP A CA 1
ATOM 7580 C C . ASP A 1 978 ? -16.203 -21.985 -24.572 1.00 75.94 978 ASP A C 1
ATOM 7582 O O . ASP A 1 978 ? -16.157 -23.022 -23.914 1.00 75.94 978 ASP A O 1
ATOM 7586 N N . ASN A 1 979 ? -16.675 -20.844 -24.061 1.00 76.38 979 ASN A N 1
ATOM 7587 C CA . ASN A 1 979 ? -17.175 -20.692 -22.687 1.00 76.38 979 ASN A CA 1
ATOM 7588 C C . ASN A 1 979 ? -16.257 -21.289 -21.598 1.00 76.38 979 ASN A C 1
ATOM 7590 O O . ASN A 1 979 ? -16.723 -21.850 -20.609 1.00 76.38 979 ASN A O 1
ATOM 7594 N N . GLY A 1 980 ? -14.938 -21.166 -21.775 1.00 79.94 980 GLY A N 1
ATOM 7595 C CA . GLY A 1 980 ? -13.947 -21.700 -20.833 1.00 79.94 980 GLY A CA 1
ATOM 7596 C C . GLY A 1 980 ? -13.698 -23.209 -20.945 1.00 79.94 980 GLY A C 1
ATOM 7597 O O . GLY A 1 980 ? -12.935 -23.747 -20.149 1.00 79.94 980 GLY A O 1
ATOM 7598 N N . ALA A 1 981 ? -14.297 -23.890 -21.925 1.00 81.69 981 ALA A N 1
ATOM 7599 C CA . ALA A 1 981 ? -14.131 -25.316 -22.170 1.00 81.69 981 ALA A CA 1
ATOM 7600 C C . ALA A 1 981 ? -13.524 -25.592 -23.554 1.00 81.69 981 ALA A C 1
ATOM 7602 O O . ALA A 1 981 ? -13.679 -24.827 -24.504 1.00 81.69 981 ALA A O 1
ATOM 7603 N N . TRP A 1 982 ? -12.823 -26.713 -23.673 1.00 86.62 982 TRP A N 1
ATOM 7604 C CA . TRP A 1 982 ? -12.319 -27.244 -24.936 1.00 86.62 982 TRP A CA 1
ATOM 7605 C C . TRP A 1 982 ? -12.215 -28.766 -24.832 1.00 86.62 982 TRP A C 1
ATOM 7607 O O . TRP A 1 982 ? -12.324 -29.337 -23.746 1.00 86.62 982 TRP A O 1
ATOM 7617 N N . ASN A 1 983 ? -12.002 -29.435 -25.963 1.00 83.62 983 ASN A N 1
ATOM 7618 C CA . ASN A 1 983 ? -11.737 -30.869 -25.988 1.00 83.62 983 ASN A CA 1
ATOM 7619 C C . ASN A 1 983 ? -10.322 -31.158 -26.504 1.00 83.62 983 ASN A C 1
ATOM 7621 O O . ASN A 1 983 ? -9.725 -30.359 -27.226 1.00 83.62 983 ASN A O 1
ATOM 7625 N N . VAL A 1 984 ? -9.799 -32.326 -26.129 1.00 85.31 984 VAL A N 1
ATOM 7626 C CA . VAL A 1 984 ? -8.488 -32.829 -26.574 1.00 85.31 984 VAL A CA 1
ATOM 7627 C C . VAL A 1 984 ? -8.599 -33.769 -27.783 1.00 85.31 984 VAL A C 1
ATOM 7629 O O . VAL A 1 984 ? -7.619 -34.397 -28.180 1.00 85.31 984 VAL A O 1
ATOM 7632 N N . LEU A 1 985 ? -9.798 -33.916 -28.363 1.00 83.19 985 LEU A N 1
ATOM 7633 C CA . LEU A 1 985 ? -10.061 -34.902 -29.411 1.00 83.19 985 LEU A CA 1
ATOM 7634 C C . LEU A 1 985 ? -9.242 -34.589 -30.664 1.00 83.19 985 LEU A C 1
ATOM 7636 O O . LEU A 1 985 ? -9.255 -33.466 -31.161 1.00 83.19 985 LEU A O 1
ATOM 7640 N N . ARG A 1 986 ? -8.572 -35.617 -31.204 1.00 82.38 986 ARG A N 1
ATOM 7641 C CA . ARG A 1 986 ? -7.691 -35.520 -32.385 1.00 82.38 986 ARG A CA 1
ATOM 7642 C C . ARG A 1 986 ? -6.498 -34.569 -32.193 1.00 82.38 986 ARG A C 1
ATOM 7644 O O . ARG A 1 986 ? -5.924 -34.113 -33.177 1.00 82.38 986 ARG A O 1
ATOM 7651 N N . ARG A 1 987 ? -6.112 -34.286 -30.944 1.00 88.56 987 ARG A N 1
ATOM 7652 C CA . ARG A 1 987 ? -4.951 -33.456 -30.594 1.00 88.56 987 ARG A CA 1
ATOM 7653 C C . ARG A 1 987 ? -3.851 -34.305 -29.957 1.00 88.56 987 ARG A C 1
ATOM 7655 O O . ARG A 1 987 ? -4.116 -35.378 -29.425 1.00 88.56 987 ARG A O 1
ATOM 7662 N N . ARG A 1 988 ? -2.616 -33.802 -29.993 1.00 91.75 988 ARG A N 1
ATOM 7663 C CA . ARG A 1 988 ? -1.445 -34.393 -29.322 1.00 91.75 988 ARG A CA 1
ATOM 7664 C C . ARG A 1 988 ? -0.835 -33.387 -28.359 1.00 91.75 988 ARG A C 1
ATOM 7666 O O . ARG A 1 988 ? -0.743 -32.216 -28.728 1.00 91.75 988 ARG A O 1
ATOM 7673 N N . PHE A 1 989 ? -0.425 -33.820 -27.167 1.00 90.25 989 PHE A N 1
ATOM 7674 C CA . PHE A 1 989 ? 0.182 -32.944 -26.158 1.00 90.25 989 PHE A CA 1
ATOM 7675 C C . PHE A 1 989 ? 1.334 -32.128 -26.744 1.00 90.25 989 PHE A C 1
ATOM 7677 O O . PHE A 1 989 ? 2.098 -32.645 -27.554 1.00 90.25 989 PHE A O 1
ATOM 7684 N N . TYR A 1 990 ? 1.448 -30.863 -26.329 1.00 86.75 990 TYR A N 1
ATOM 7685 C CA . TYR A 1 990 ? 2.501 -29.952 -26.786 1.00 86.75 990 TYR A CA 1
ATOM 7686 C C . TYR A 1 990 ? 3.899 -30.567 -26.628 1.00 86.75 990 TYR A C 1
ATOM 7688 O O . TYR A 1 990 ? 4.670 -30.604 -27.584 1.00 86.75 990 TYR A O 1
ATOM 7696 N N . GLU A 1 991 ? 4.159 -31.139 -25.451 1.00 87.69 991 GLU A N 1
ATOM 7697 C CA . GLU A 1 991 ? 5.322 -31.968 -25.146 1.00 87.69 991 GLU A CA 1
ATOM 7698 C C . GLU A 1 991 ? 4.807 -33.266 -24.509 1.00 87.69 991 GLU A C 1
ATOM 7700 O O . GLU A 1 991 ? 4.309 -33.263 -23.384 1.00 87.69 991 GLU A O 1
ATOM 7705 N N . ALA A 1 992 ? 4.837 -34.370 -25.256 1.00 87.69 992 ALA A N 1
ATOM 7706 C CA . ALA A 1 992 ? 4.359 -35.659 -24.769 1.00 87.69 992 ALA A CA 1
ATOM 7707 C C . ALA A 1 992 ? 5.498 -36.434 -24.094 1.00 87.69 992 ALA A C 1
ATOM 7709 O O . ALA A 1 992 ? 6.533 -36.675 -24.714 1.00 87.69 992 ALA A O 1
ATOM 7710 N N . SER A 1 993 ? 5.299 -36.849 -22.843 1.00 85.56 993 SER A N 1
ATOM 7711 C CA . SER A 1 993 ? 6.261 -37.685 -22.118 1.00 85.56 993 SER A CA 1
ATOM 7712 C C . SER A 1 993 ? 6.189 -39.154 -22.537 1.00 85.56 993 SER A C 1
ATOM 7714 O O . SER A 1 993 ? 5.173 -39.630 -23.057 1.00 85.56 993 SER A O 1
ATOM 7716 N N . GLU A 1 994 ? 7.274 -39.878 -22.275 1.00 90.31 994 GLU A N 1
ATOM 7717 C CA . GLU A 1 994 ? 7.345 -41.328 -22.447 1.00 90.31 994 GLU A CA 1
ATOM 7718 C C . GLU A 1 994 ? 7.060 -42.034 -21.112 1.00 90.31 994 GLU A C 1
ATOM 7720 O O . GLU A 1 994 ? 7.497 -41.577 -20.058 1.00 90.31 994 GLU A O 1
ATOM 7725 N N . MET A 1 995 ? 6.316 -43.141 -21.153 1.00 89.56 995 MET A N 1
ATOM 7726 C CA . MET A 1 995 ? 6.024 -43.997 -20.001 1.00 89.56 995 MET A CA 1
ATOM 7727 C C . MET A 1 995 ? 6.560 -45.399 -20.281 1.00 89.56 995 MET A C 1
ATOM 7729 O O . MET A 1 995 ? 5.854 -46.275 -20.790 1.00 89.56 995 MET A O 1
ATOM 7733 N N . ASN A 1 996 ? 7.841 -45.580 -19.972 1.00 88.56 996 ASN A N 1
ATOM 7734 C CA . ASN A 1 996 ? 8.578 -46.801 -20.282 1.00 88.56 996 ASN A CA 1
ATOM 7735 C C . ASN A 1 996 ? 8.406 -47.867 -19.189 1.00 88.56 996 ASN A C 1
ATOM 7737 O O . ASN A 1 996 ? 8.274 -49.051 -19.504 1.00 88.56 996 ASN A O 1
ATOM 7741 N N . HIS A 1 997 ? 8.316 -47.449 -17.924 1.00 87.50 997 HIS A N 1
ATOM 7742 C CA . HIS A 1 997 ? 8.143 -48.337 -16.776 1.00 87.50 997 HIS A CA 1
ATOM 7743 C C . HIS A 1 997 ? 6.854 -47.982 -16.038 1.00 87.50 997 HIS A C 1
ATOM 7745 O O . HIS A 1 997 ? 6.729 -46.923 -15.426 1.00 87.50 997 HIS A O 1
ATOM 7751 N N . TRP A 1 998 ? 5.867 -48.872 -16.103 1.00 90.56 998 TRP A N 1
ATOM 7752 C CA . TRP A 1 998 ? 4.614 -48.695 -15.382 1.00 90.56 998 TRP A CA 1
ATOM 7753 C C . TRP A 1 998 ? 4.025 -50.029 -14.934 1.00 90.56 998 TRP A C 1
ATOM 7755 O O . TRP A 1 998 ? 4.341 -51.076 -15.496 1.00 90.56 998 TRP A O 1
ATOM 7765 N N . ALA A 1 999 ? 3.193 -49.999 -13.900 1.00 89.00 999 ALA A N 1
ATOM 7766 C CA . ALA A 1 999 ? 2.632 -51.186 -13.271 1.00 89.00 999 ALA A CA 1
ATOM 7767 C C . ALA A 1 999 ? 1.196 -50.966 -12.782 1.00 89.00 999 ALA A C 1
ATOM 7769 O O . ALA A 1 999 ? 0.706 -49.836 -12.758 1.00 89.00 999 ALA A O 1
ATOM 7770 N N . CYS A 1 1000 ? 0.509 -52.046 -12.405 1.00 91.31 1000 CYS A N 1
ATOM 7771 C CA . CYS A 1 1000 ? -0.883 -52.005 -11.952 1.00 91.31 1000 CYS A CA 1
ATOM 7772 C C . CYS A 1 1000 ? -1.111 -52.816 -10.667 1.00 91.31 1000 CYS A C 1
ATOM 7774 O O . CYS A 1 1000 ? -0.659 -53.956 -10.559 1.00 91.31 1000 CYS A O 1
ATOM 7776 N N . ILE A 1 1001 ? -1.886 -52.258 -9.733 1.00 91.19 1001 ILE A N 1
ATOM 7777 C CA . ILE A 1 1001 ? -2.415 -52.958 -8.553 1.00 91.19 1001 ILE A CA 1
ATOM 7778 C C . ILE A 1 1001 ? -3.938 -52.881 -8.591 1.00 91.19 1001 ILE A C 1
ATOM 7780 O O . ILE A 1 1001 ? -4.502 -51.788 -8.644 1.00 91.19 1001 ILE A O 1
ATOM 7784 N N . ASN A 1 1002 ? -4.613 -54.024 -8.538 1.00 93.31 1002 ASN A N 1
ATOM 7785 C CA . ASN A 1 1002 ? -6.068 -54.092 -8.554 1.00 93.31 1002 ASN A CA 1
ATOM 7786 C C . ASN A 1 1002 ? -6.644 -54.466 -7.186 1.00 93.31 1002 ASN A C 1
ATOM 7788 O O . ASN A 1 1002 ? -6.499 -55.607 -6.755 1.00 93.31 1002 ASN A O 1
ATOM 7792 N N . PHE A 1 1003 ? -7.327 -53.528 -6.526 1.00 93.12 1003 PHE A N 1
ATOM 7793 C CA . PHE A 1 1003 ? -8.043 -53.774 -5.269 1.00 93.12 1003 PHE A CA 1
ATOM 7794 C C . PHE A 1 1003 ? -9.545 -54.054 -5.450 1.00 93.12 1003 PHE A C 1
ATOM 7796 O O . PHE A 1 1003 ? -10.238 -54.251 -4.451 1.00 93.12 1003 PHE A O 1
ATOM 7803 N N . ASP A 1 1004 ? -10.059 -54.083 -6.685 1.00 91.38 1004 ASP A N 1
ATOM 7804 C CA . ASP A 1 1004 ? -11.455 -54.433 -6.987 1.00 91.38 1004 ASP A CA 1
ATOM 7805 C C . ASP A 1 1004 ? -11.566 -55.571 -8.024 1.00 91.38 1004 ASP A C 1
ATOM 7807 O O . ASP A 1 1004 ? -12.148 -55.392 -9.099 1.00 91.38 1004 ASP A O 1
ATOM 7811 N N . PRO A 1 1005 ? -11.029 -56.772 -7.727 1.00 86.06 1005 PRO A N 1
ATOM 7812 C CA . PRO A 1 1005 ? -11.099 -57.909 -8.647 1.00 86.06 1005 PRO A CA 1
ATOM 7813 C C . PRO A 1 1005 ? -12.538 -58.389 -8.899 1.00 86.06 1005 PRO A C 1
ATOM 7815 O O . PRO A 1 1005 ? -12.800 -59.063 -9.895 1.00 86.06 1005 PRO A O 1
ATOM 7818 N N . ALA A 1 1006 ? -13.485 -58.026 -8.024 1.00 85.44 1006 ALA A N 1
ATOM 7819 C CA . ALA A 1 1006 ? -14.893 -58.385 -8.159 1.00 85.44 1006 ALA A CA 1
ATOM 7820 C C . ALA A 1 1006 ? -15.589 -57.613 -9.291 1.00 85.44 1006 ALA A C 1
ATOM 7822 O O . ALA A 1 1006 ? -16.384 -58.205 -10.022 1.00 85.44 1006 ALA A O 1
ATOM 7823 N N . LYS A 1 1007 ? -15.305 -56.311 -9.450 1.00 87.00 1007 LYS A N 1
ATOM 7824 C CA . LYS A 1 1007 ? -15.844 -55.508 -10.564 1.00 87.00 1007 LYS A CA 1
ATOM 7825 C C . LYS A 1 1007 ? -14.933 -55.494 -11.782 1.00 87.00 1007 LYS A C 1
ATOM 7827 O O . LYS A 1 1007 ? -15.425 -55.489 -12.907 1.00 87.00 1007 LYS A O 1
ATOM 7832 N N . VAL A 1 1008 ? -13.622 -55.477 -11.566 1.00 89.44 1008 VAL A N 1
ATOM 7833 C CA . VAL A 1 1008 ? -12.615 -55.396 -12.624 1.00 89.44 1008 VAL A CA 1
ATOM 7834 C C . VAL A 1 1008 ? -11.759 -56.651 -12.563 1.00 89.44 1008 VAL A C 1
ATOM 7836 O O . VAL A 1 1008 ? -10.708 -56.673 -11.935 1.00 89.44 1008 VAL A O 1
ATOM 7839 N N . ASN A 1 1009 ? -12.206 -57.723 -13.214 1.00 91.06 1009 ASN A N 1
ATOM 7840 C CA . ASN A 1 1009 ? -11.399 -58.938 -13.315 1.00 91.06 1009 ASN A CA 1
ATOM 7841 C C . ASN A 1 1009 ? -10.163 -58.725 -14.217 1.00 91.06 1009 ASN A C 1
ATOM 7843 O O . ASN A 1 1009 ? -10.080 -57.762 -14.984 1.00 91.06 1009 ASN A O 1
ATOM 7847 N N . MET A 1 1010 ? -9.211 -59.659 -14.177 1.00 86.50 1010 MET A N 1
ATOM 7848 C CA . MET A 1 1010 ? -7.951 -59.553 -14.927 1.00 86.50 1010 MET A CA 1
ATOM 7849 C C . MET A 1 1010 ? -8.116 -59.436 -16.451 1.00 86.50 1010 MET A C 1
ATOM 7851 O O . MET A 1 1010 ? -7.290 -58.801 -17.108 1.00 86.50 1010 MET A O 1
ATOM 7855 N N . GLN A 1 1011 ? -9.168 -60.016 -17.036 1.00 88.81 1011 GLN A N 1
ATOM 7856 C CA . GLN A 1 1011 ? -9.438 -59.885 -18.471 1.00 88.81 1011 GLN A CA 1
ATOM 7857 C C . GLN A 1 1011 ? -9.893 -58.463 -18.816 1.00 88.81 1011 GLN A C 1
ATOM 7859 O O . GLN A 1 1011 ? -9.353 -57.844 -19.733 1.00 88.81 1011 GLN A O 1
ATOM 7864 N N . MET A 1 1012 ? -10.838 -57.923 -18.044 1.00 92.38 1012 MET A N 1
ATOM 7865 C CA . MET A 1 1012 ? -11.310 -56.549 -18.189 1.00 92.38 1012 MET A CA 1
ATOM 7866 C C . MET A 1 1012 ? -10.183 -55.543 -17.934 1.00 92.38 1012 MET A C 1
ATOM 7868 O O . MET A 1 1012 ? -10.052 -54.570 -18.673 1.00 92.38 1012 MET A O 1
ATOM 7872 N N . LEU A 1 1013 ? -9.326 -55.798 -16.940 1.00 90.25 1013 LEU A N 1
ATOM 7873 C CA . LEU A 1 1013 ? -8.166 -54.959 -16.647 1.00 90.25 1013 LEU A CA 1
ATOM 7874 C C . LEU A 1 1013 ? -7.197 -54.895 -17.834 1.00 90.25 1013 LEU A C 1
ATOM 7876 O O . LEU A 1 1013 ? -6.806 -53.805 -18.240 1.00 90.25 1013 LEU A O 1
ATOM 7880 N N . ARG A 1 1014 ? -6.861 -56.039 -18.447 1.00 89.69 1014 ARG A N 1
ATOM 7881 C CA . ARG A 1 1014 ? -6.012 -56.090 -19.655 1.00 89.69 1014 ARG A CA 1
ATOM 7882 C C . ARG A 1 1014 ? -6.627 -55.339 -20.837 1.00 89.69 1014 ARG A C 1
ATOM 7884 O O . ARG A 1 1014 ? -5.913 -54.645 -21.564 1.00 89.69 1014 ARG A O 1
ATOM 7891 N N . GLN A 1 1015 ? -7.945 -55.438 -21.015 1.00 91.88 1015 GLN A N 1
ATOM 7892 C CA . GLN A 1 1015 ? -8.654 -54.661 -22.032 1.00 91.88 1015 GLN A CA 1
ATOM 7893 C C . GLN A 1 1015 ? -8.524 -53.155 -21.759 1.00 91.88 1015 GLN A C 1
ATOM 7895 O O . GLN A 1 1015 ? -8.135 -52.403 -22.649 1.00 91.88 1015 GLN A O 1
ATOM 7900 N N . LYS A 1 1016 ? -8.775 -52.715 -20.521 1.00 91.62 1016 LYS A N 1
ATOM 7901 C CA . LYS A 1 1016 ? -8.667 -51.302 -20.125 1.00 91.62 1016 LYS A CA 1
ATOM 7902 C C . LYS A 1 1016 ? -7.241 -50.764 -20.231 1.00 91.62 1016 LYS A C 1
ATOM 7904 O O . LYS A 1 1016 ? -7.058 -49.626 -20.646 1.00 91.62 1016 LYS A O 1
ATOM 7909 N N . ILE A 1 1017 ? -6.240 -51.588 -19.931 1.00 91.75 1017 ILE A N 1
ATOM 7910 C CA . ILE A 1 1017 ? -4.820 -51.295 -20.170 1.00 91.75 1017 ILE A CA 1
ATOM 7911 C C . ILE A 1 1017 ? -4.570 -51.025 -21.656 1.00 91.75 1017 ILE A C 1
ATOM 7913 O O . ILE A 1 1017 ? -3.963 -50.016 -22.004 1.00 91.75 1017 ILE A O 1
ATOM 7917 N N . THR A 1 1018 ? -5.081 -51.885 -22.537 1.00 92.38 1018 THR A N 1
ATOM 7918 C CA . THR A 1 1018 ? -4.927 -51.710 -23.989 1.00 92.38 1018 THR A CA 1
ATOM 7919 C C . THR A 1 1018 ? -5.589 -50.412 -24.459 1.00 92.38 1018 THR A C 1
ATOM 7921 O O . THR A 1 1018 ? -4.981 -49.642 -25.201 1.00 92.38 1018 THR A O 1
ATOM 7924 N N . GLU A 1 1019 ? -6.804 -50.128 -23.981 1.00 93.62 1019 GLU A N 1
ATOM 7925 C CA . GLU A 1 1019 ? -7.526 -48.881 -24.268 1.00 93.62 1019 GLU A CA 1
ATOM 7926 C C . GLU A 1 1019 ? -6.757 -47.646 -23.763 1.00 93.62 1019 GLU A C 1
ATOM 7928 O O . GLU A 1 1019 ? -6.662 -46.651 -24.482 1.00 93.62 1019 GLU A O 1
ATOM 7933 N N . LEU A 1 1020 ? -6.153 -47.708 -22.569 1.00 91.69 1020 LEU A N 1
ATOM 7934 C CA . LEU A 1 1020 ? -5.326 -46.633 -22.012 1.00 91.69 1020 LEU A CA 1
ATOM 7935 C C . LEU A 1 1020 ? -4.094 -46.367 -22.886 1.00 91.69 1020 LEU A C 1
ATOM 7937 O O . LEU A 1 1020 ? -3.858 -45.221 -23.264 1.00 91.69 1020 LEU A O 1
ATOM 7941 N N . VAL A 1 1021 ? -3.344 -47.413 -23.253 1.00 92.94 1021 VAL A N 1
ATOM 7942 C CA . VAL A 1 1021 ? -2.156 -47.304 -24.121 1.00 92.94 1021 VAL A CA 1
ATOM 7943 C C . VAL A 1 1021 ? -2.531 -46.694 -25.473 1.00 92.94 1021 VAL A C 1
ATOM 7945 O O . VAL A 1 1021 ? -1.843 -45.793 -25.958 1.00 92.94 1021 VAL A O 1
ATOM 7948 N N . GLN A 1 1022 ? -3.652 -47.123 -26.062 1.00 92.62 1022 GLN A N 1
ATOM 7949 C CA . GLN A 1 1022 ? -4.171 -46.544 -27.302 1.00 92.62 1022 GLN A CA 1
ATOM 7950 C C . GLN A 1 1022 ? -4.513 -45.058 -27.137 1.00 92.62 1022 GLN A C 1
ATOM 7952 O O . GLN A 1 1022 ? -4.092 -44.241 -27.959 1.00 92.62 1022 GLN A O 1
ATOM 7957 N N . CYS A 1 1023 ? -5.218 -44.684 -26.065 1.00 91.44 1023 CYS A N 1
ATOM 7958 C CA . CYS A 1 1023 ? -5.541 -43.287 -25.768 1.00 91.44 1023 CYS A CA 1
ATOM 7959 C C . CYS A 1 1023 ? -4.277 -42.428 -25.608 1.00 91.44 1023 CYS A C 1
ATOM 7961 O O . CYS A 1 1023 ? -4.176 -41.358 -26.210 1.00 91.44 1023 CYS A O 1
ATOM 7963 N N . CYS A 1 1024 ? -3.288 -42.910 -24.850 1.00 91.38 1024 CYS A N 1
ATOM 7964 C CA . CYS A 1 1024 ? -1.994 -42.249 -24.682 1.00 91.38 1024 CYS A CA 1
ATOM 7965 C C . CYS A 1 1024 ? -1.275 -42.058 -26.028 1.00 91.38 1024 CYS A C 1
ATOM 7967 O O . CYS A 1 1024 ? -0.780 -40.965 -26.311 1.00 91.38 1024 CYS A O 1
ATOM 7969 N N . GLY A 1 1025 ? -1.289 -43.078 -26.891 1.00 90.88 1025 GLY A N 1
ATOM 7970 C CA . GLY A 1 1025 ? -0.712 -43.011 -28.234 1.00 90.88 1025 GLY A CA 1
ATOM 7971 C C . GLY A 1 1025 ? -1.391 -41.975 -29.140 1.00 90.88 1025 GLY A C 1
ATOM 7972 O O . GLY A 1 1025 ? -0.706 -41.228 -29.845 1.00 90.88 1025 GLY A O 1
ATOM 7973 N N . VAL A 1 1026 ? -2.725 -41.858 -29.084 1.00 91.44 1026 VAL A N 1
ATOM 7974 C CA . VAL A 1 1026 ? -3.488 -40.811 -29.798 1.00 91.44 1026 VAL A CA 1
ATOM 7975 C C . VAL A 1 1026 ? -3.071 -39.414 -29.334 1.00 91.44 1026 VAL A C 1
ATOM 7977 O O . VAL A 1 1026 ? -2.908 -38.526 -30.171 1.00 91.44 1026 VAL A O 1
ATOM 7980 N N . LEU A 1 1027 ? -2.821 -39.241 -28.032 1.00 91.69 1027 LEU A N 1
ATOM 7981 C CA . LEU A 1 1027 ? -2.330 -37.994 -27.435 1.00 91.69 1027 LEU A CA 1
ATOM 7982 C C . LEU A 1 1027 ? -0.829 -37.744 -27.678 1.00 91.69 1027 LEU A C 1
ATOM 7984 O O . LEU A 1 1027 ? -0.314 -36.687 -27.312 1.00 91.69 1027 LEU A O 1
ATOM 7988 N N . GLY A 1 1028 ? -0.132 -38.668 -28.345 1.00 91.25 1028 GLY A N 1
ATOM 7989 C CA . GLY A 1 1028 ? 1.271 -38.538 -28.735 1.00 91.25 1028 GLY A CA 1
ATOM 7990 C C . GLY A 1 1028 ? 2.282 -39.039 -27.704 1.00 91.25 1028 GLY A C 1
ATOM 7991 O O . GLY A 1 1028 ? 3.476 -38.903 -27.953 1.00 91.25 1028 GLY A O 1
ATOM 7992 N N . MET A 1 1029 ? 1.835 -39.628 -26.592 1.00 93.38 1029 MET A N 1
ATOM 7993 C CA . MET A 1 1029 ? 2.720 -40.263 -25.613 1.00 93.38 1029 MET A CA 1
ATOM 7994 C C . MET A 1 1029 ? 3.226 -41.601 -26.146 1.00 93.38 1029 MET A C 1
ATOM 7996 O O . MET A 1 1029 ? 2.466 -42.366 -26.746 1.00 93.38 1029 MET A O 1
ATOM 8000 N N . LYS A 1 1030 ? 4.493 -41.918 -25.879 1.00 91.25 1030 LYS A N 1
ATOM 8001 C CA . LYS A 1 1030 ? 5.019 -43.269 -26.099 1.00 91.25 1030 LYS A CA 1
ATOM 8002 C C . LYS A 1 1030 ? 4.892 -44.047 -24.801 1.00 91.25 1030 LYS A C 1
ATOM 8004 O O . LYS A 1 1030 ? 5.403 -43.614 -23.776 1.00 91.25 1030 LYS A O 1
ATOM 8009 N N . VAL A 1 1031 ? 4.184 -45.166 -24.838 1.00 92.25 1031 VAL A N 1
ATOM 8010 C CA . VAL A 1 1031 ? 3.904 -45.977 -23.652 1.00 92.25 1031 VAL A CA 1
ATOM 8011 C C . VAL A 1 1031 ? 4.281 -47.418 -23.942 1.00 92.25 1031 VAL A C 1
ATOM 8013 O O . VAL A 1 1031 ? 3.896 -47.948 -24.987 1.00 92.25 1031 VAL A O 1
ATOM 8016 N N . SER A 1 1032 ? 4.999 -48.056 -23.018 1.00 91.19 1032 SER A N 1
ATOM 8017 C CA . SER A 1 1032 ? 5.261 -49.494 -23.087 1.00 91.19 1032 SER A CA 1
ATOM 8018 C C . SER A 1 1032 ? 3.934 -50.264 -23.182 1.00 91.19 1032 SER A C 1
ATOM 8020 O O . SER A 1 1032 ? 3.076 -50.072 -22.319 1.00 91.19 1032 SER A O 1
ATOM 8022 N N . PRO A 1 1033 ? 3.732 -51.137 -24.191 1.00 87.75 1033 PRO A N 1
ATOM 8023 C CA . PRO A 1 1033 ? 2.433 -51.771 -24.443 1.00 87.75 1033 PRO A CA 1
ATOM 8024 C C . PRO A 1 1033 ? 1.913 -52.639 -23.296 1.00 87.75 1033 PRO A C 1
ATOM 8026 O O . PRO A 1 1033 ? 0.710 -52.867 -23.197 1.00 87.75 1033 PRO A O 1
ATOM 8029 N N . GLN A 1 1034 ? 2.818 -53.148 -22.460 1.00 88.62 1034 GLN A N 1
ATOM 8030 C CA . GLN A 1 1034 ? 2.502 -53.962 -21.295 1.00 88.62 1034 GLN A CA 1
ATOM 8031 C C . GLN A 1 1034 ? 3.126 -53.338 -20.042 1.00 88.62 1034 GLN A C 1
ATOM 8033 O O . GLN A 1 1034 ? 4.248 -52.826 -20.121 1.00 88.62 1034 GLN A O 1
ATOM 8038 N N . PRO A 1 1035 ? 2.431 -53.395 -18.895 1.00 89.31 1035 PRO A N 1
ATOM 8039 C CA . PRO A 1 1035 ? 3.027 -53.038 -17.620 1.00 89.31 1035 PRO A CA 1
ATOM 8040 C C . PRO A 1 1035 ? 4.118 -54.044 -17.234 1.00 89.31 1035 PRO A C 1
ATOM 8042 O O . PRO A 1 1035 ? 4.050 -55.220 -17.594 1.00 89.31 1035 PRO A O 1
ATOM 8045 N N . VAL A 1 1036 ? 5.087 -53.596 -16.436 1.00 87.50 1036 VAL A N 1
ATOM 8046 C CA . VAL A 1 1036 ? 6.164 -54.436 -15.883 1.00 87.50 1036 VAL A CA 1
ATOM 8047 C C . VAL A 1 1036 ? 5.574 -55.575 -15.046 1.00 87.50 1036 VAL A C 1
ATOM 8049 O O . VAL A 1 1036 ? 6.042 -56.709 -15.102 1.00 87.50 1036 VAL A O 1
ATOM 8052 N N . TRP A 1 1037 ? 4.512 -55.282 -14.294 1.00 87.19 1037 TRP A N 1
ATOM 8053 C CA . TRP A 1 1037 ? 3.735 -56.270 -13.557 1.00 87.19 1037 TRP A CA 1
ATOM 8054 C C . TRP A 1 1037 ? 2.304 -55.780 -13.319 1.00 87.19 1037 TRP A C 1
ATOM 8056 O O . TRP A 1 1037 ? 1.992 -54.587 -13.358 1.00 87.19 1037 TRP A O 1
ATOM 8066 N N . THR A 1 1038 ? 1.403 -56.730 -13.086 1.00 88.62 1038 THR A N 1
ATOM 8067 C CA . THR A 1 1038 ? 0.018 -56.483 -12.676 1.00 88.62 1038 THR A CA 1
ATOM 8068 C C . THR A 1 1038 ? -0.338 -57.474 -11.585 1.00 88.62 1038 THR A C 1
ATOM 8070 O O . THR A 1 1038 ? -0.199 -58.678 -11.792 1.00 88.62 1038 THR A O 1
ATOM 8073 N N . VAL A 1 1039 ? -0.780 -56.971 -10.436 1.00 88.81 1039 VAL A N 1
ATOM 8074 C CA . VAL A 1 1039 ? -1.076 -57.789 -9.253 1.00 88.81 1039 VAL A CA 1
ATOM 8075 C C . VAL A 1 1039 ? -2.441 -57.446 -8.672 1.00 88.81 1039 VAL A C 1
ATOM 8077 O O . VAL A 1 1039 ? -2.927 -56.322 -8.806 1.00 88.81 1039 VAL A O 1
ATOM 8080 N N . GLU A 1 1040 ? -3.057 -58.414 -8.001 1.00 89.94 1040 GLU A N 1
ATOM 8081 C CA . GLU A 1 1040 ? -4.264 -58.191 -7.207 1.00 89.94 1040 GLU A CA 1
ATOM 8082 C C . GLU A 1 1040 ? -3.880 -57.893 -5.756 1.00 89.94 1040 GLU A C 1
ATOM 8084 O O . GLU A 1 1040 ? -3.021 -58.551 -5.169 1.00 89.94 1040 GLU A O 1
ATOM 8089 N N . GLY A 1 1041 ? -4.510 -56.873 -5.183 1.00 87.38 1041 GLY A N 1
ATOM 8090 C CA . GLY A 1 1041 ? -4.357 -56.495 -3.788 1.00 87.38 1041 GLY A CA 1
ATOM 8091 C C . GLY A 1 1041 ? -5.615 -56.831 -2.995 1.00 87.38 1041 GLY A C 1
ATOM 8092 O O . GLY A 1 1041 ? -6.733 -56.746 -3.501 1.00 87.38 1041 GLY A O 1
ATOM 8093 N N . ASN A 1 1042 ? -5.450 -57.164 -1.716 1.00 87.00 1042 ASN A N 1
ATOM 8094 C CA . ASN A 1 1042 ? -6.585 -57.344 -0.818 1.00 87.00 1042 ASN A CA 1
ATOM 8095 C C . ASN A 1 1042 ? -7.019 -55.981 -0.239 1.00 87.00 1042 ASN A C 1
ATOM 8097 O O . ASN A 1 1042 ? -6.263 -55.409 0.549 1.00 87.00 1042 ASN A O 1
ATOM 8101 N N . PRO A 1 1043 ? -8.226 -55.461 -0.546 1.00 83.19 1043 PRO A N 1
ATOM 8102 C CA . PRO A 1 1043 ? -8.678 -54.161 -0.042 1.00 83.19 1043 PRO A CA 1
ATOM 8103 C C . PRO A 1 1043 ? -8.834 -54.121 1.486 1.00 83.19 1043 PRO A C 1
ATOM 8105 O O . PRO A 1 1043 ? -8.783 -53.043 2.073 1.00 83.19 1043 PRO A O 1
ATOM 8108 N N . GLN A 1 1044 ? -8.998 -55.278 2.138 1.00 81.88 1044 GLN A N 1
ATOM 8109 C CA . GLN A 1 1044 ? -9.067 -55.394 3.601 1.00 81.88 1044 GLN A CA 1
ATOM 8110 C C . GLN A 1 1044 ? -7.682 -55.443 4.259 1.00 81.88 1044 GLN A C 1
ATOM 8112 O O . GLN A 1 1044 ? -7.559 -55.176 5.451 1.00 81.88 1044 GLN A O 1
ATOM 8117 N N . SER A 1 1045 ? -6.639 -55.782 3.497 1.00 85.06 1045 SER A N 1
ATOM 8118 C CA . SER A 1 1045 ? -5.257 -55.848 3.984 1.00 85.06 1045 SER A CA 1
ATOM 8119 C C . SER A 1 1045 ? -4.276 -55.303 2.938 1.00 85.06 1045 SER A C 1
ATOM 8121 O O . SER A 1 1045 ? -3.436 -56.040 2.412 1.00 85.06 1045 SER A O 1
ATOM 8123 N N . PRO A 1 1046 ? -4.368 -54.006 2.598 1.00 83.56 1046 PRO A N 1
ATOM 8124 C CA . PRO A 1 1046 ? -3.600 -53.429 1.498 1.00 83.56 1046 PRO A CA 1
ATOM 8125 C C . PRO A 1 1046 ? -2.090 -53.403 1.746 1.00 83.56 1046 PRO A C 1
ATOM 8127 O O . PRO A 1 1046 ? -1.317 -53.475 0.801 1.00 83.56 1046 PRO A O 1
ATOM 8130 N N . ASN A 1 1047 ? -1.646 -53.374 3.004 1.00 83.56 1047 ASN A N 1
ATOM 8131 C CA . ASN A 1 1047 ? -0.216 -53.360 3.328 1.00 83.56 1047 ASN A CA 1
ATOM 8132 C C . ASN A 1 1047 ? 0.510 -54.643 2.898 1.00 83.56 1047 ASN A C 1
ATOM 8134 O O . ASN A 1 1047 ? 1.685 -54.583 2.554 1.00 83.56 1047 ASN A O 1
ATOM 8138 N N . SER A 1 1048 ? -0.198 -55.777 2.848 1.00 83.62 1048 SER A N 1
ATOM 8139 C CA . SER A 1 1048 ? 0.394 -57.069 2.481 1.00 83.62 1048 S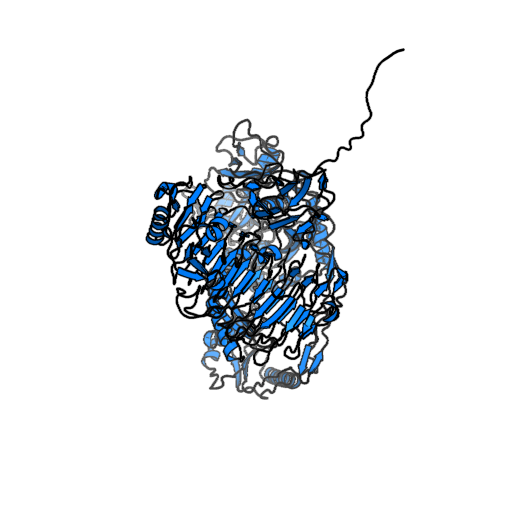ER A CA 1
ATOM 8140 C C . SER A 1 1048 ? 1.004 -57.078 1.077 1.00 83.62 1048 SER A C 1
ATOM 8142 O O . SER A 1 1048 ? 2.025 -57.723 0.857 1.00 83.62 1048 SER A O 1
ATOM 8144 N N . ILE A 1 1049 ? 0.417 -56.346 0.123 1.00 83.56 1049 ILE A N 1
ATOM 8145 C CA . ILE A 1 1049 ? 0.979 -56.246 -1.229 1.00 83.56 1049 ILE A CA 1
ATOM 8146 C C . ILE A 1 1049 ? 2.101 -55.201 -1.287 1.00 83.56 1049 ILE A C 1
ATOM 8148 O O . ILE A 1 1049 ? 3.107 -55.407 -1.954 1.00 83.56 1049 ILE A O 1
ATOM 8152 N N . PHE A 1 1050 ? 1.973 -54.111 -0.530 1.00 82.75 1050 PHE A N 1
ATOM 8153 C CA . PHE A 1 1050 ? 2.939 -53.012 -0.487 1.00 82.75 1050 PHE A CA 1
ATOM 8154 C C . PHE A 1 1050 ? 4.311 -53.394 0.072 1.00 82.75 1050 PHE A C 1
ATOM 8156 O O . PHE A 1 1050 ? 5.308 -52.806 -0.335 1.00 82.75 1050 PHE A O 1
ATOM 8163 N N . GLU A 1 1051 ? 4.369 -54.370 0.976 1.00 76.06 1051 GLU A N 1
ATOM 8164 C CA . GLU A 1 1051 ? 5.622 -54.903 1.532 1.00 76.06 1051 GLU A CA 1
ATOM 8165 C C . GLU A 1 1051 ? 6.381 -55.797 0.540 1.00 76.06 1051 GLU A C 1
ATOM 8167 O O . GLU A 1 1051 ? 7.592 -55.958 0.654 1.00 76.06 1051 GLU A O 1
ATOM 8172 N N . ASN A 1 1052 ? 5.678 -56.344 -0.455 1.00 72.88 1052 ASN A N 1
ATOM 8173 C CA . ASN A 1 1052 ? 6.218 -57.303 -1.418 1.00 72.88 1052 ASN A CA 1
ATOM 8174 C C . ASN A 1 1052 ? 6.479 -56.693 -2.806 1.00 72.88 1052 ASN A C 1
ATOM 8176 O O . ASN A 1 1052 ? 7.070 -57.343 -3.669 1.00 72.88 1052 ASN A O 1
ATOM 8180 N N . ILE A 1 1053 ? 6.050 -55.449 -3.040 1.00 74.88 1053 ILE A N 1
ATOM 8181 C CA . ILE A 1 1053 ? 6.328 -54.727 -4.282 1.00 74.88 1053 ILE A CA 1
ATOM 8182 C C . ILE A 1 1053 ? 7.713 -54.088 -4.188 1.00 74.88 1053 ILE A C 1
ATOM 8184 O O . ILE A 1 1053 ? 7.929 -53.141 -3.435 1.00 74.88 1053 ILE A O 1
ATOM 8188 N N . ASN A 1 1054 ? 8.641 -54.578 -5.010 1.00 69.00 1054 ASN A N 1
ATOM 8189 C CA . ASN A 1 1054 ? 9.925 -53.930 -5.241 1.00 69.00 1054 ASN A CA 1
ATOM 8190 C C . ASN A 1 1054 ? 9.830 -53.069 -6.516 1.00 69.00 1054 ASN A C 1
ATOM 8192 O O . ASN A 1 1054 ? 9.650 -53.631 -7.600 1.00 69.00 1054 ASN A O 1
ATOM 8196 N N . PRO A 1 1055 ? 9.957 -51.732 -6.433 1.00 64.19 1055 PRO A N 1
ATOM 8197 C CA . PRO A 1 1055 ? 9.949 -50.869 -7.615 1.00 64.19 1055 PRO A CA 1
ATOM 8198 C C . PRO A 1 1055 ? 11.165 -51.090 -8.539 1.00 64.19 1055 PRO A C 1
ATOM 8200 O O . PRO A 1 1055 ? 11.175 -50.611 -9.672 1.00 64.19 1055 PRO A O 1
ATOM 8203 N N . GLY A 1 1056 ? 12.176 -51.848 -8.094 1.00 63.59 1056 GLY A N 1
ATOM 8204 C CA . GLY A 1 1056 ? 13.406 -52.080 -8.846 1.00 63.59 1056 GLY A CA 1
ATOM 8205 C C . GLY A 1 1056 ? 14.258 -50.807 -8.963 1.00 63.59 1056 GLY A C 1
ATOM 8206 O O . GLY A 1 1056 ? 14.016 -49.829 -8.256 1.00 63.59 1056 GLY A O 1
ATOM 8207 N N . PRO A 1 1057 ? 15.267 -50.778 -9.854 1.00 65.00 1057 PRO A N 1
ATOM 8208 C CA . PRO A 1 1057 ? 16.129 -49.606 -10.043 1.00 65.00 1057 PRO A CA 1
ATOM 8209 C C . PRO A 1 1057 ? 15.461 -48.471 -10.849 1.00 65.00 1057 PRO A C 1
ATOM 8211 O O . PRO A 1 1057 ? 16.103 -47.457 -11.133 1.00 65.00 1057 PRO A O 1
ATOM 8214 N N . HIS A 1 1058 ? 14.196 -48.633 -11.250 1.00 68.12 1058 HIS A N 1
ATOM 8215 C CA . HIS A 1 1058 ? 13.494 -47.734 -12.165 1.00 68.12 1058 HIS A CA 1
ATOM 8216 C C . HIS A 1 1058 ? 12.994 -46.485 -11.435 1.00 68.12 1058 HIS A C 1
ATOM 8218 O O . HIS A 1 1058 ? 11.926 -46.478 -10.824 1.00 68.12 1058 HIS A O 1
ATOM 8224 N N . LYS A 1 1059 ? 13.774 -45.401 -11.514 1.00 64.00 1059 LYS A N 1
ATOM 8225 C CA . LYS A 1 1059 ? 13.442 -44.098 -10.909 1.00 64.00 1059 LYS A CA 1
ATOM 8226 C C . LYS A 1 1059 ? 12.218 -43.409 -11.543 1.00 64.00 1059 LYS A C 1
ATOM 8228 O O . LYS A 1 1059 ? 11.767 -42.397 -11.021 1.00 64.00 1059 LYS A O 1
ATOM 8233 N N . ASP A 1 1060 ? 11.697 -43.938 -12.649 1.00 76.31 1060 ASP A N 1
ATOM 8234 C CA . ASP A 1 1060 ? 10.581 -43.419 -13.449 1.00 76.31 1060 ASP A CA 1
ATOM 8235 C C . ASP A 1 1060 ? 9.310 -44.299 -13.398 1.00 76.31 1060 ASP A C 1
ATOM 8237 O O . ASP A 1 1060 ? 8.399 -44.103 -14.201 1.00 76.31 1060 ASP A O 1
ATOM 8241 N N . LEU A 1 1061 ? 9.227 -45.269 -12.476 1.00 82.50 1061 LEU A N 1
ATOM 8242 C CA . LEU A 1 1061 ? 8.090 -46.193 -12.380 1.00 82.50 1061 LEU A CA 1
ATOM 8243 C C . LEU A 1 1061 ? 6.775 -45.488 -11.987 1.00 82.50 1061 LEU A C 1
ATOM 8245 O O . LEU A 1 1061 ? 6.665 -44.916 -10.903 1.00 82.50 1061 LEU A O 1
ATOM 8249 N N . ILE A 1 1062 ? 5.735 -45.633 -12.816 1.00 86.94 1062 ILE A N 1
ATOM 8250 C CA . ILE A 1 1062 ? 4.361 -45.181 -12.517 1.00 86.94 1062 ILE A CA 1
ATOM 8251 C C . ILE A 1 1062 ? 3.472 -46.373 -12.136 1.00 86.94 1062 ILE A C 1
ATOM 8253 O O . ILE A 1 1062 ? 3.390 -47.352 -12.873 1.00 86.94 1062 ILE A O 1
ATOM 8257 N N . ILE A 1 1063 ? 2.748 -46.295 -11.014 1.00 86.81 1063 ILE A N 1
ATOM 8258 C CA . ILE A 1 1063 ? 1.863 -47.377 -10.548 1.00 86.81 1063 ILE A CA 1
ATOM 8259 C C . ILE A 1 1063 ? 0.400 -46.925 -10.595 1.00 86.81 1063 ILE A C 1
ATOM 8261 O O . ILE A 1 1063 ? -0.007 -46.011 -9.877 1.00 86.81 1063 ILE A O 1
ATOM 8265 N N . PHE A 1 1064 ? -0.414 -47.600 -11.407 1.00 90.25 1064 PHE A N 1
ATOM 8266 C CA . PHE A 1 1064 ? -1.861 -47.405 -11.449 1.00 90.25 1064 PHE A CA 1
ATOM 8267 C C . PHE A 1 1064 ? -2.545 -48.298 -10.416 1.00 90.25 1064 PHE A C 1
ATOM 8269 O O . PHE A 1 1064 ? -2.377 -49.516 -10.419 1.00 90.25 1064 PHE A O 1
ATOM 8276 N N . VAL A 1 1065 ? -3.345 -47.698 -9.537 1.00 91.00 1065 VAL A N 1
ATOM 8277 C CA . VAL A 1 1065 ? -4.069 -48.426 -8.490 1.00 91.00 1065 VAL A CA 1
ATOM 8278 C C . VAL A 1 1065 ? -5.566 -48.368 -8.768 1.00 91.00 1065 VAL A C 1
ATOM 8280 O O . VAL A 1 1065 ? -6.166 -47.294 -8.733 1.00 91.00 1065 VAL A O 1
ATOM 8283 N N . ILE A 1 1066 ? -6.167 -49.524 -9.045 1.00 92.06 1066 ILE A N 1
ATOM 8284 C CA . ILE A 1 1066 ? -7.609 -49.673 -9.261 1.00 92.06 1066 ILE A CA 1
ATOM 8285 C C . ILE A 1 1066 ? -8.279 -49.873 -7.907 1.00 92.06 1066 ILE A C 1
ATOM 8287 O O . ILE A 1 1066 ? -7.859 -50.717 -7.115 1.00 92.06 1066 ILE A O 1
ATOM 8291 N N . LEU A 1 1067 ? -9.304 -49.073 -7.639 1.00 91.56 1067 LEU A N 1
ATOM 8292 C CA . LEU A 1 1067 ? -9.929 -48.943 -6.332 1.00 91.56 1067 LEU A CA 1
ATOM 8293 C C . LEU A 1 1067 ? -11.436 -49.227 -6.412 1.00 91.56 1067 LEU A C 1
ATOM 8295 O O . LEU A 1 1067 ? -12.065 -48.786 -7.375 1.00 91.56 1067 LEU A O 1
ATOM 8299 N N . PRO A 1 1068 ? -12.030 -49.887 -5.399 1.00 86.19 1068 PRO A N 1
ATOM 8300 C CA . PRO A 1 1068 ? -13.479 -50.001 -5.287 1.00 86.19 1068 PRO A CA 1
ATOM 8301 C C . PRO A 1 1068 ? -14.162 -48.646 -5.072 1.00 86.19 1068 PRO A C 1
ATOM 8303 O O . PRO A 1 1068 ? -13.574 -47.705 -4.535 1.00 86.19 1068 PRO A O 1
ATOM 8306 N N . ASP A 1 1069 ? -15.451 -48.563 -5.400 1.00 77.81 1069 ASP A N 1
ATOM 8307 C CA . ASP A 1 1069 ? -16.261 -47.383 -5.075 1.00 77.81 1069 ASP A CA 1
ATOM 8308 C C . ASP A 1 1069 ? -16.260 -47.108 -3.555 1.00 77.81 1069 ASP A C 1
ATOM 8310 O O . ASP A 1 1069 ? -16.305 -48.028 -2.738 1.00 77.81 1069 ASP A O 1
ATOM 8314 N N . ASN A 1 1070 ? -16.254 -45.828 -3.161 1.00 71.19 1070 ASN A N 1
ATOM 8315 C CA . ASN A 1 1070 ? -16.345 -45.368 -1.764 1.00 71.19 1070 ASN A CA 1
ATOM 8316 C C . ASN A 1 1070 ? -15.226 -45.851 -0.806 1.00 71.19 1070 ASN A C 1
ATOM 8318 O O . ASN A 1 1070 ? -15.430 -45.931 0.405 1.00 71.19 1070 ASN A O 1
ATOM 8322 N N . CYS A 1 1071 ? -14.011 -46.115 -1.292 1.00 74.50 1071 CYS A N 1
ATOM 8323 C CA . CYS A 1 1071 ? -12.914 -46.667 -0.484 1.00 74.50 1071 CYS A CA 1
ATOM 8324 C C . CYS A 1 1071 ? -11.948 -45.609 0.116 1.00 74.50 1071 CYS A C 1
ATOM 8326 O O . CYS A 1 1071 ? -10.725 -45.721 0.001 1.00 74.50 1071 CYS A O 1
ATOM 8328 N N . ALA A 1 1072 ? -12.462 -44.557 0.765 1.00 70.25 1072 ALA A N 1
ATOM 8329 C CA . ALA A 1 1072 ? -11.644 -43.421 1.228 1.00 70.25 1072 ALA A CA 1
ATOM 8330 C C . ALA A 1 1072 ? -10.421 -43.829 2.081 1.00 70.25 1072 ALA A C 1
ATOM 8332 O O . ALA A 1 1072 ? -9.325 -43.305 1.882 1.00 70.25 1072 ALA A O 1
ATOM 8333 N N . GLN A 1 1073 ? -10.591 -44.803 2.980 1.00 74.19 1073 GLN A N 1
ATOM 8334 C CA . GLN A 1 1073 ? -9.512 -45.308 3.832 1.00 74.19 1073 GLN A CA 1
ATOM 8335 C C . GLN A 1 1073 ? -8.439 -46.055 3.031 1.00 74.19 1073 GLN A C 1
ATOM 8337 O O . GLN A 1 1073 ? -7.254 -45.804 3.221 1.00 74.19 1073 GLN A O 1
ATOM 8342 N N . LEU A 1 1074 ? -8.841 -46.907 2.084 1.00 80.25 1074 LEU A N 1
ATOM 8343 C CA . LEU A 1 1074 ? -7.911 -47.611 1.200 1.00 80.25 1074 LEU A CA 1
ATOM 8344 C C . LEU A 1 1074 ? -7.128 -46.629 0.320 1.00 80.25 1074 LEU A C 1
ATOM 8346 O O . LEU A 1 1074 ? -5.912 -46.751 0.204 1.00 80.25 1074 LEU A O 1
ATOM 8350 N N . ARG A 1 1075 ? -7.796 -45.607 -0.235 1.00 81.56 1075 ARG A N 1
ATOM 8351 C CA . ARG A 1 1075 ? -7.133 -44.527 -0.984 1.00 81.56 1075 ARG A CA 1
ATOM 8352 C C . ARG A 1 1075 ? -6.096 -43.811 -0.118 1.00 81.56 1075 ARG A C 1
ATOM 8354 O O . ARG A 1 1075 ? -5.004 -43.530 -0.600 1.00 81.56 1075 ARG A O 1
ATOM 8361 N N . GLN A 1 1076 ? -6.418 -43.537 1.148 1.00 77.25 1076 GLN A N 1
ATOM 8362 C CA . GLN A 1 1076 ? -5.474 -42.943 2.093 1.00 77.25 1076 GLN A CA 1
ATOM 8363 C C . GLN A 1 1076 ? -4.283 -43.869 2.363 1.00 77.25 1076 GLN A C 1
ATOM 8365 O O . GLN A 1 1076 ? -3.158 -43.387 2.403 1.00 77.25 1076 GLN A O 1
ATOM 8370 N N . THR A 1 1077 ? -4.493 -45.180 2.512 1.00 80.44 1077 THR A N 1
ATOM 8371 C CA . THR A 1 1077 ? -3.396 -46.141 2.702 1.00 80.44 1077 THR A CA 1
ATOM 8372 C C . THR A 1 1077 ? -2.500 -46.234 1.468 1.00 80.44 1077 THR A C 1
ATOM 8374 O O . THR A 1 1077 ? -1.283 -46.184 1.609 1.00 80.44 1077 THR A O 1
ATOM 8377 N N . VAL A 1 1078 ? -3.082 -46.283 0.265 1.00 83.25 1078 VAL A N 1
ATOM 8378 C CA . VAL A 1 1078 ? -2.345 -46.237 -1.012 1.00 83.25 1078 VAL A CA 1
ATOM 8379 C C . VAL A 1 1078 ? -1.509 -44.964 -1.102 1.00 83.25 1078 VAL A C 1
ATOM 8381 O O . VAL A 1 1078 ? -0.327 -45.027 -1.420 1.00 83.25 1078 VAL A O 1
ATOM 8384 N N . LYS A 1 1079 ? -2.107 -43.813 -0.779 1.00 80.06 1079 LYS A N 1
ATOM 8385 C CA . LYS A 1 1079 ? -1.424 -42.518 -0.785 1.00 80.06 1079 LYS A CA 1
ATOM 8386 C C . LYS A 1 1079 ? -0.345 -42.418 0.287 1.00 80.06 1079 LYS A C 1
ATOM 8388 O O . LYS A 1 1079 ? 0.723 -41.894 0.030 1.00 80.06 1079 LYS A O 1
ATOM 8393 N N . HIS A 1 1080 ? -0.563 -42.987 1.466 1.00 75.94 1080 HIS A N 1
ATOM 8394 C CA . HIS A 1 1080 ? 0.470 -43.063 2.493 1.00 75.94 1080 HIS A CA 1
ATOM 8395 C C . HIS A 1 1080 ? 1.636 -43.970 2.074 1.00 75.94 1080 HIS A C 1
ATOM 8397 O O . HIS A 1 1080 ? 2.783 -43.664 2.377 1.00 75.94 1080 HIS A O 1
ATOM 8403 N N . TRP A 1 1081 ? 1.375 -45.070 1.368 1.00 79.19 1081 TRP A N 1
ATOM 8404 C CA . TRP A 1 1081 ? 2.436 -45.934 0.854 1.00 79.19 1081 TRP A CA 1
ATOM 8405 C C . TRP A 1 1081 ? 3.215 -45.285 -0.299 1.00 79.19 1081 TRP A C 1
ATOM 8407 O O . TRP A 1 1081 ? 4.437 -45.200 -0.223 1.00 79.19 1081 TRP A O 1
ATOM 8417 N N . GLY A 1 1082 ? 2.522 -44.803 -1.333 1.00 70.88 1082 GLY A N 1
ATOM 8418 C CA . GLY A 1 1082 ? 3.153 -44.222 -2.521 1.00 70.88 1082 GLY A CA 1
ATOM 8419 C C . GLY A 1 1082 ? 3.724 -42.826 -2.285 1.00 70.88 1082 GLY A C 1
ATOM 8420 O O . GLY A 1 1082 ? 4.853 -42.556 -2.676 1.00 70.88 1082 GLY A O 1
ATOM 8421 N N . ASP A 1 1083 ? 2.975 -41.960 -1.604 1.00 62.81 1083 ASP A N 1
ATOM 8422 C CA . ASP A 1 1083 ? 3.396 -40.587 -1.347 1.00 62.81 1083 ASP A CA 1
ATOM 8423 C C . ASP A 1 1083 ? 4.162 -40.538 -0.001 1.00 62.81 1083 ASP A C 1
ATOM 8425 O O . ASP A 1 1083 ? 5.316 -40.184 0.058 1.00 62.81 1083 ASP A O 1
ATOM 8429 N N . ILE A 1 1084 ? 3.660 -40.992 1.148 1.00 59.34 1084 ILE A N 1
ATOM 8430 C CA . ILE A 1 1084 ? 4.404 -40.735 2.416 1.00 59.34 1084 ILE A CA 1
ATOM 8431 C C . ILE A 1 1084 ? 5.634 -41.641 2.631 1.00 59.34 1084 ILE A C 1
ATOM 8433 O O . ILE A 1 1084 ? 6.677 -41.157 3.068 1.00 59.34 1084 ILE A O 1
ATOM 8437 N N . ARG A 1 1085 ? 5.545 -42.945 2.346 1.00 59.66 1085 ARG A N 1
ATOM 8438 C CA . ARG A 1 1085 ? 6.679 -43.872 2.528 1.00 59.66 1085 ARG A CA 1
ATOM 8439 C C . ARG A 1 1085 ? 7.709 -43.804 1.391 1.00 59.66 1085 ARG A C 1
ATOM 8441 O O . ARG A 1 1085 ? 8.838 -44.230 1.616 1.00 59.66 1085 ARG A O 1
ATOM 8448 N N . LEU A 1 1086 ? 7.348 -43.274 0.215 1.00 53.12 1086 LEU A N 1
ATOM 8449 C CA . LEU A 1 1086 ? 8.222 -43.185 -0.969 1.00 53.12 1086 LEU A CA 1
ATOM 8450 C C . LEU A 1 1086 ? 8.403 -41.748 -1.561 1.00 53.12 1086 LEU A C 1
ATOM 8452 O O . LEU A 1 1086 ? 9.309 -41.575 -2.371 1.00 53.12 1086 LEU A O 1
ATOM 8456 N N . GLY A 1 1087 ? 7.655 -40.705 -1.145 1.00 33.69 1087 GLY A N 1
ATOM 8457 C CA . GLY A 1 1087 ? 7.800 -39.273 -1.550 1.00 33.69 1087 GLY A CA 1
ATOM 8458 C C . GLY A 1 1087 ? 6.576 -38.337 -1.271 1.00 33.69 1087 GLY A C 1
ATOM 8459 O O . GLY A 1 1087 ? 5.577 -38.409 -1.978 1.00 33.69 1087 GLY A O 1
ATOM 8460 N N . ALA A 1 1088 ? 6.646 -37.499 -0.217 1.00 29.38 1088 ALA A N 1
ATOM 8461 C CA . ALA A 1 1088 ? 5.563 -36.976 0.666 1.00 29.38 1088 ALA A CA 1
ATOM 8462 C C . ALA A 1 1088 ? 4.332 -36.177 0.122 1.00 29.38 1088 ALA A C 1
ATOM 8464 O O . ALA A 1 1088 ? 4.448 -35.424 -0.838 1.00 29.38 1088 ALA A O 1
ATOM 8465 N N . ASP A 1 1089 ? 3.202 -36.233 0.875 1.00 34.09 1089 ASP A N 1
ATOM 8466 C CA . ASP A 1 1089 ? 2.100 -35.225 0.988 1.00 34.09 1089 ASP A CA 1
ATOM 8467 C C . ASP A 1 1089 ? 1.310 -35.385 2.331 1.00 34.09 1089 ASP A C 1
ATOM 8469 O O . ASP A 1 1089 ? 1.223 -36.501 2.849 1.00 34.09 1089 ASP A O 1
ATOM 8473 N N . ALA A 1 1090 ? 0.700 -34.319 2.895 1.00 28.77 1090 ALA A N 1
ATOM 8474 C CA . ALA A 1 1090 ? -0.351 -34.389 3.939 1.00 28.77 1090 ALA A CA 1
ATOM 8475 C C . ALA A 1 1090 ? -1.169 -33.082 4.126 1.00 28.77 1090 ALA A C 1
ATOM 8477 O O . ALA A 1 1090 ? -0.620 -31.995 4.147 1.00 28.77 1090 ALA A O 1
ATOM 8478 N N . SER A 1 1091 ? -2.481 -33.194 4.390 1.00 40.38 1091 SER A N 1
ATOM 8479 C CA . SER A 1 1091 ? -3.503 -32.118 4.407 1.00 40.38 1091 SER A CA 1
ATOM 8480 C C . SER A 1 1091 ? -3.961 -31.603 5.796 1.00 40.38 1091 SER A C 1
ATOM 8482 O O . SER A 1 1091 ? -3.835 -32.316 6.793 1.00 40.38 1091 SER A O 1
ATOM 8484 N N . HIS A 1 1092 ? -4.678 -30.465 5.839 1.00 36.56 1092 HIS A N 1
ATOM 8485 C CA . HIS A 1 1092 ? -5.289 -29.877 7.053 1.00 36.56 1092 HIS A CA 1
ATOM 8486 C C . HIS A 1 1092 ? -6.398 -30.718 7.737 1.00 36.56 1092 HIS A C 1
ATOM 8488 O O . HIS A 1 1092 ? -7.130 -31.468 7.081 1.00 36.56 1092 HIS A O 1
ATOM 8494 N N . PRO A 1 1093 ? -6.626 -30.539 9.056 1.00 38.19 1093 PRO A N 1
ATOM 8495 C CA . PRO A 1 1093 ? -7.783 -31.091 9.765 1.00 38.19 1093 PRO A CA 1
ATOM 8496 C C . PRO A 1 1093 ? -9.116 -30.390 9.492 1.00 38.19 1093 PRO A C 1
ATOM 8498 O O . PRO A 1 1093 ? -9.197 -29.182 9.298 1.00 38.19 1093 PRO A O 1
ATOM 8501 N N . GLY A 1 1094 ? -10.202 -31.151 9.651 1.00 40.31 1094 GLY A N 1
ATOM 8502 C CA . GLY A 1 1094 ? -11.554 -30.602 9.732 1.00 40.31 1094 GLY A CA 1
ATOM 8503 C C . GLY A 1 1094 ? -11.861 -29.860 11.052 1.00 40.31 1094 GLY A C 1
ATOM 8504 O O . GLY A 1 1094 ? -11.137 -29.993 12.045 1.00 40.31 1094 GLY A O 1
ATOM 8505 N N . PRO A 1 1095 ? -12.982 -29.114 11.112 1.00 36.59 1095 PRO A N 1
ATOM 8506 C CA . PRO A 1 1095 ? -13.358 -28.295 12.265 1.00 36.59 1095 PRO A CA 1
ATOM 8507 C C . PRO A 1 1095 ? -13.467 -29.091 13.576 1.00 36.59 1095 PRO A C 1
ATOM 8509 O O . PRO A 1 1095 ? -14.181 -30.090 13.658 1.00 36.59 1095 PRO A O 1
ATOM 8512 N N . GLY A 1 1096 ? -12.804 -28.607 14.633 1.00 42.44 1096 GLY A N 1
ATOM 8513 C CA . GLY A 1 1096 ? -12.849 -29.207 15.977 1.00 42.44 1096 GLY A CA 1
ATOM 8514 C C . GLY A 1 1096 ? -11.811 -30.302 16.243 1.00 42.44 1096 GLY A C 1
ATOM 8515 O O . GLY A 1 1096 ? -11.843 -30.903 17.315 1.00 42.44 1096 GLY A O 1
ATOM 8516 N N . VAL A 1 1097 ? -10.890 -30.537 15.306 1.00 51.75 1097 VAL A N 1
ATOM 8517 C CA . VAL A 1 1097 ? -9.777 -31.483 15.442 1.00 51.75 1097 VAL A CA 1
ATOM 8518 C C . VAL A 1 1097 ? -8.478 -30.702 15.684 1.00 51.75 1097 VAL A C 1
ATOM 8520 O O . VAL A 1 1097 ? -8.184 -29.765 14.948 1.00 51.75 1097 VAL A O 1
ATOM 8523 N N . GLN A 1 1098 ? -7.709 -31.063 16.715 1.00 54.97 1098 GLN A N 1
ATOM 8524 C CA . GLN A 1 1098 ? -6.368 -30.516 16.969 1.00 54.97 1098 GLN A CA 1
ATOM 8525 C C . GLN A 1 1098 ? -5.322 -31.331 16.195 1.00 54.97 1098 GLN A C 1
ATOM 8527 O O . GLN A 1 1098 ? -4.700 -32.233 16.744 1.00 54.97 1098 GLN A O 1
ATOM 8532 N N . LYS A 1 1099 ? -5.192 -31.076 14.892 1.00 59.94 1099 LYS A N 1
ATOM 8533 C CA . LYS A 1 1099 ? -4.035 -31.515 14.092 1.00 59.94 1099 LYS A CA 1
ATOM 8534 C C . LYS A 1 1099 ? -3.313 -30.270 13.566 1.00 59.94 1099 LYS A C 1
ATOM 8536 O O . LYS A 1 1099 ? -3.955 -29.218 13.505 1.00 59.94 1099 LYS A O 1
ATOM 8541 N N . PRO A 1 1100 ? -2.030 -30.375 13.201 1.00 60.44 1100 PRO A N 1
ATOM 8542 C CA . PRO A 1 1100 ? -1.299 -29.240 12.660 1.00 60.44 1100 PRO A CA 1
ATOM 8543 C C . PRO A 1 1100 ? -1.884 -28.754 11.326 1.00 60.44 1100 PRO A C 1
ATOM 8545 O O . PRO A 1 1100 ? -2.577 -29.494 10.621 1.00 60.44 1100 PRO A O 1
ATOM 8548 N N . THR A 1 1101 ? -1.621 -27.492 11.008 1.00 62.69 1101 THR A N 1
ATOM 8549 C CA . THR A 1 1101 ? -1.921 -26.882 9.710 1.00 62.69 1101 THR A CA 1
ATOM 8550 C C . THR A 1 1101 ? -0.826 -27.283 8.722 1.00 62.69 1101 THR A C 1
ATOM 8552 O O . THR A 1 1101 ? 0.349 -27.205 9.060 1.00 62.69 1101 THR A O 1
ATOM 8555 N N . THR A 1 1102 ? -1.183 -27.686 7.503 1.00 66.88 1102 THR A N 1
ATOM 8556 C CA . THR A 1 1102 ? -0.198 -27.881 6.427 1.00 66.88 1102 THR A CA 1
ATOM 8557 C C . THR A 1 1102 ? -0.011 -26.583 5.647 1.00 66.88 1102 THR A C 1
ATOM 8559 O O . THR A 1 1102 ? -0.985 -25.911 5.343 1.00 66.88 1102 THR A O 1
ATOM 8562 N N . THR A 1 1103 ? 1.208 -26.246 5.251 1.00 68.00 1103 THR A N 1
ATOM 8563 C CA . THR A 1 1103 ? 1.471 -25.177 4.280 1.00 68.00 1103 THR A CA 1
ATOM 8564 C C . THR A 1 1103 ? 2.133 -25.734 3.034 1.00 68.00 1103 THR A C 1
ATOM 8566 O O . THR A 1 1103 ? 2.799 -26.768 3.072 1.00 68.00 1103 THR A O 1
ATOM 8569 N N . SER A 1 1104 ? 1.938 -25.062 1.903 1.00 71.19 1104 SER A N 1
ATOM 8570 C CA . SER A 1 1104 ? 2.597 -25.438 0.657 1.00 71.19 1104 SER A CA 1
ATOM 8571 C C . SER A 1 1104 ? 2.930 -24.219 -0.189 1.00 71.19 1104 SER A C 1
ATOM 8573 O O . SER A 1 1104 ? 2.070 -23.359 -0.379 1.00 71.19 1104 SER A O 1
ATOM 8575 N N . LEU A 1 1105 ? 4.134 -24.194 -0.761 1.00 75.50 1105 LEU A N 1
ATOM 8576 C CA . LEU A 1 1105 ? 4.526 -23.265 -1.818 1.00 75.50 1105 LEU A CA 1
ATOM 8577 C C . LEU A 1 1105 ? 4.749 -24.053 -3.108 1.00 75.50 1105 LEU A C 1
ATOM 8579 O O . LEU A 1 1105 ? 5.611 -24.925 -3.173 1.00 75.50 1105 LEU A O 1
ATOM 8583 N N . VAL A 1 1106 ? 3.992 -23.730 -4.150 1.00 77.50 1106 VAL A N 1
ATOM 8584 C CA . VAL A 1 1106 ? 4.132 -24.353 -5.470 1.00 77.50 1106 VAL A CA 1
ATOM 8585 C C . VAL A 1 1106 ? 4.633 -23.304 -6.455 1.00 77.50 1106 VAL A C 1
ATOM 8587 O O . VAL A 1 1106 ? 4.097 -22.201 -6.506 1.00 77.50 1106 VAL A O 1
ATOM 8590 N N . PHE A 1 1107 ? 5.654 -23.639 -7.240 1.00 75.44 1107 PHE A N 1
ATOM 8591 C CA . PHE A 1 1107 ? 6.362 -22.702 -8.108 1.00 75.44 1107 PHE A CA 1
ATOM 8592 C C . PHE A 1 1107 ? 6.622 -23.287 -9.497 1.00 75.44 1107 PHE A C 1
ATOM 8594 O O . PHE A 1 1107 ? 6.857 -24.488 -9.645 1.00 75.44 1107 PHE A O 1
ATOM 8601 N N . SER A 1 1108 ? 6.532 -22.445 -10.529 1.00 77.12 1108 SER A N 1
ATOM 8602 C CA . SER A 1 1108 ? 6.788 -22.844 -11.914 1.00 77.12 1108 SER A CA 1
ATOM 8603 C C . SER A 1 1108 ? 8.272 -23.090 -12.145 1.00 77.12 1108 SER A C 1
ATOM 8605 O O . SER A 1 1108 ? 9.116 -22.371 -11.618 1.00 77.12 1108 SER A O 1
ATOM 8607 N N . THR A 1 1109 ? 8.586 -24.074 -12.980 1.00 75.56 1109 THR A N 1
ATOM 8608 C CA . THR A 1 1109 ? 9.970 -24.436 -13.327 1.00 75.56 1109 THR A CA 1
ATOM 8609 C C . THR A 1 1109 ? 10.305 -24.230 -14.803 1.00 75.56 1109 THR A C 1
ATOM 8611 O O . THR A 1 1109 ? 11.409 -24.552 -15.228 1.00 75.56 1109 THR A O 1
ATOM 8614 N N . ASP A 1 1110 ? 9.360 -23.722 -15.592 1.00 69.19 1110 ASP A N 1
ATOM 8615 C CA . ASP A 1 1110 ? 9.515 -23.431 -17.015 1.00 69.19 1110 ASP A CA 1
ATOM 8616 C C . ASP A 1 1110 ? 8.883 -22.080 -17.382 1.00 69.19 1110 ASP A C 1
ATOM 8618 O O . ASP A 1 1110 ? 7.974 -21.589 -16.715 1.00 69.19 1110 ASP A O 1
ATOM 8622 N N . MET A 1 1111 ? 9.341 -21.492 -18.490 1.00 64.38 1111 MET A N 1
ATOM 8623 C CA . MET A 1 1111 ? 8.893 -20.170 -18.953 1.00 64.38 1111 MET A CA 1
ATOM 8624 C C . MET A 1 1111 ? 7.430 -20.121 -19.423 1.00 64.38 1111 MET A C 1
ATOM 8626 O O . MET A 1 1111 ? 6.858 -19.040 -19.525 1.00 64.38 1111 MET A O 1
ATOM 8630 N N . TYR A 1 1112 ? 6.834 -21.273 -19.745 1.00 70.88 1112 TYR A N 1
ATOM 8631 C CA . TYR A 1 1112 ? 5.433 -21.373 -20.165 1.00 70.88 1112 TYR A CA 1
ATOM 8632 C C . TYR A 1 1112 ? 4.495 -21.638 -18.991 1.00 70.88 1112 TYR A C 1
ATOM 8634 O O . TYR A 1 1112 ? 3.283 -21.721 -19.193 1.00 70.88 1112 TYR A O 1
ATOM 8642 N N . ALA A 1 1113 ? 5.050 -21.781 -17.782 1.00 72.62 1113 ALA A N 1
ATOM 8643 C CA . ALA A 1 1113 ? 4.300 -22.083 -16.580 1.00 72.62 1113 ALA A CA 1
ATOM 8644 C C . ALA A 1 1113 ? 3.499 -23.400 -16.731 1.00 72.62 1113 ALA A C 1
ATOM 8646 O O . ALA A 1 1113 ? 2.395 -23.533 -16.220 1.00 72.62 1113 ALA A O 1
ATOM 8647 N N . THR A 1 1114 ? 4.025 -24.393 -17.455 1.00 74.88 1114 THR A N 1
ATOM 8648 C CA . THR A 1 1114 ? 3.366 -25.697 -17.671 1.00 74.88 1114 THR A CA 1
ATOM 8649 C C . THR A 1 1114 ? 3.847 -26.782 -16.706 1.00 74.88 1114 THR A C 1
ATOM 8651 O O . THR A 1 1114 ? 3.159 -27.787 -16.524 1.00 74.88 1114 THR A O 1
ATOM 8654 N N . LYS A 1 1115 ? 4.996 -26.575 -16.049 1.00 78.12 1115 LYS A N 1
ATOM 8655 C CA . LYS A 1 1115 ? 5.636 -27.505 -15.110 1.00 78.12 1115 LYS A CA 1
ATOM 8656 C C . LYS A 1 1115 ? 5.818 -26.824 -13.751 1.00 78.12 1115 LYS A C 1
ATOM 8658 O O . LYS A 1 1115 ? 6.392 -25.739 -13.674 1.00 78.12 1115 LYS A O 1
ATOM 8663 N N . TYR A 1 1116 ? 5.382 -27.484 -12.676 1.00 79.50 1116 TYR A N 1
ATOM 8664 C CA . TYR A 1 1116 ? 5.474 -26.976 -11.301 1.00 79.50 1116 TYR A CA 1
ATOM 8665 C C . TYR A 1 1116 ? 6.246 -27.919 -10.391 1.00 79.50 1116 TYR A C 1
ATOM 8667 O O . TYR A 1 1116 ? 6.267 -29.131 -10.588 1.00 79.50 1116 TYR A O 1
ATOM 8675 N N . SER A 1 1117 ? 6.856 -27.348 -9.362 1.00 78.88 1117 SER A N 1
ATOM 8676 C CA . SER A 1 1117 ? 7.407 -28.061 -8.213 1.00 78.88 1117 SER A CA 1
ATOM 8677 C C . SER A 1 1117 ? 6.784 -27.517 -6.930 1.00 78.88 1117 SER A C 1
ATOM 8679 O O . SER A 1 1117 ? 6.275 -26.399 -6.916 1.00 78.88 1117 SER A O 1
ATOM 8681 N N . ALA A 1 1118 ? 6.794 -28.316 -5.865 1.00 78.38 1118 ALA A N 1
ATOM 8682 C CA . ALA A 1 1118 ? 6.161 -27.979 -4.595 1.00 78.38 1118 ALA A CA 1
ATOM 8683 C C . ALA A 1 1118 ? 7.145 -28.096 -3.424 1.00 78.38 1118 ALA A C 1
ATOM 8685 O O . ALA A 1 1118 ? 8.056 -28.930 -3.428 1.00 78.38 1118 ALA A O 1
ATOM 8686 N N . LEU A 1 1119 ? 6.931 -27.255 -2.421 1.00 77.69 1119 LEU A N 1
ATOM 8687 C CA . LEU A 1 1119 ? 7.482 -27.332 -1.075 1.00 77.69 1119 LEU A CA 1
ATOM 8688 C C . LEU A 1 1119 ? 6.308 -27.416 -0.107 1.00 77.69 1119 LEU A C 1
ATOM 8690 O O . LEU A 1 1119 ? 5.264 -26.815 -0.358 1.00 77.69 1119 LEU A O 1
ATOM 8694 N N . MET A 1 1120 ? 6.467 -28.181 0.968 1.00 73.25 1120 MET A N 1
ATOM 8695 C CA . MET A 1 1120 ? 5.412 -28.429 1.946 1.00 73.25 1120 MET A CA 1
ATOM 8696 C C . MET A 1 1120 ? 5.972 -28.366 3.360 1.00 73.25 1120 MET A C 1
ATOM 8698 O O . MET A 1 1120 ? 7.098 -28.807 3.594 1.00 73.25 1120 MET A O 1
ATOM 8702 N N . GLY A 1 1121 ? 5.167 -27.850 4.284 1.00 68.00 1121 GLY A N 1
ATOM 8703 C CA . GLY A 1 1121 ? 5.496 -27.702 5.698 1.00 68.00 1121 GLY A CA 1
ATOM 8704 C C . GLY A 1 1121 ? 4.307 -28.001 6.593 1.00 68.00 1121 GLY A C 1
ATOM 8705 O O . GLY A 1 1121 ? 3.177 -28.191 6.135 1.00 68.00 1121 GLY A O 1
ATOM 8706 N N . ILE A 1 1122 ? 4.581 -28.072 7.889 1.00 75.38 1122 ILE A N 1
ATOM 8707 C CA . ILE A 1 1122 ? 3.604 -28.355 8.935 1.00 75.38 1122 ILE A CA 1
ATOM 8708 C C . ILE A 1 1122 ? 3.820 -27.319 10.037 1.00 75.38 1122 ILE A C 1
ATOM 8710 O O . ILE A 1 1122 ? 4.942 -27.161 10.500 1.00 75.38 1122 ILE A O 1
ATOM 8714 N N . GLN A 1 1123 ? 2.750 -26.661 10.472 1.00 73.50 1123 GLN A N 1
ATOM 8715 C CA . GLN A 1 1123 ? 2.780 -25.620 11.500 1.00 73.50 1123 GLN A CA 1
ATOM 8716 C C . GLN A 1 1123 ? 1.659 -25.805 12.528 1.00 73.50 1123 GLN A C 1
ATOM 8718 O O . GLN A 1 1123 ? 0.800 -26.688 12.396 1.00 73.50 1123 GLN A O 1
ATOM 8723 N N . GLU A 1 1124 ? 1.656 -24.968 13.565 1.00 75.38 1124 GLU A N 1
ATOM 8724 C CA . GLU A 1 1124 ? 0.690 -25.063 14.659 1.00 75.38 1124 GLU A CA 1
ATOM 8725 C C . GLU A 1 1124 ? -0.779 -25.036 14.169 1.00 75.38 1124 GLU A C 1
ATOM 8727 O O . GLU A 1 1124 ? -1.115 -24.396 13.160 1.00 75.38 1124 GLU A O 1
ATOM 8732 N N . PRO A 1 1125 ? -1.699 -25.754 14.848 1.00 68.88 1125 PRO A N 1
ATOM 8733 C CA . PRO A 1 1125 ? -3.095 -25.823 14.440 1.00 68.88 1125 PRO A CA 1
ATOM 8734 C C . PRO A 1 1125 ? -3.732 -24.435 14.309 1.00 68.88 1125 PRO A C 1
ATOM 8736 O O . PRO A 1 1125 ? -3.813 -23.685 15.279 1.00 68.88 1125 PRO A O 1
ATOM 8739 N N . ARG A 1 1126 ? -4.330 -24.163 13.142 1.00 64.94 1126 ARG A N 1
ATOM 8740 C CA . ARG A 1 1126 ? -5.053 -22.915 12.817 1.00 64.94 1126 ARG A CA 1
ATOM 8741 C C . ARG A 1 1126 ? -4.181 -21.664 12.697 1.00 64.94 1126 ARG A C 1
ATOM 8743 O O . ARG A 1 1126 ? -4.737 -20.568 12.663 1.00 64.94 1126 ARG A O 1
ATOM 8750 N N . THR A 1 1127 ? -2.865 -21.807 12.600 1.00 69.19 1127 THR A N 1
ATOM 8751 C CA . THR A 1 1127 ? -2.020 -20.717 12.108 1.00 69.19 1127 THR A CA 1
ATOM 8752 C C . THR A 1 1127 ? -2.311 -20.533 10.620 1.00 69.19 1127 THR A C 1
ATOM 8754 O O . THR A 1 1127 ? -2.176 -21.494 9.869 1.00 69.19 1127 THR A O 1
ATOM 8757 N N . GLU A 1 1128 ? -2.761 -19.346 10.206 1.00 69.75 1128 GLU A N 1
ATOM 8758 C CA . GLU A 1 1128 ? -3.042 -19.035 8.793 1.00 69.75 1128 GLU A CA 1
ATOM 8759 C C . GLU A 1 1128 ? -1.787 -18.540 8.066 1.00 69.75 1128 GLU A C 1
ATOM 8761 O O . GLU A 1 1128 ? -1.590 -18.874 6.903 1.00 69.75 1128 GLU A O 1
ATOM 8766 N N . LEU A 1 1129 ? -0.918 -17.782 8.746 1.00 74.88 1129 LEU A N 1
ATOM 8767 C CA . LEU A 1 1129 ? 0.335 -17.266 8.183 1.00 74.88 1129 LEU A CA 1
ATOM 8768 C C . LEU A 1 1129 ? 1.345 -18.387 7.945 1.00 74.88 1129 LEU A C 1
ATOM 8770 O O . LEU A 1 1129 ? 1.487 -19.261 8.794 1.00 74.88 1129 LEU A O 1
ATOM 8774 N N . ILE A 1 1130 ? 2.071 -18.342 6.832 1.00 76.25 1130 ILE A N 1
ATOM 8775 C CA . ILE A 1 1130 ? 3.100 -19.337 6.513 1.00 76.25 1130 ILE A CA 1
ATOM 8776 C C . ILE A 1 1130 ? 4.386 -18.979 7.267 1.00 76.25 1130 ILE A C 1
ATOM 8778 O O . ILE A 1 1130 ? 5.082 -18.036 6.894 1.00 76.25 1130 ILE A O 1
ATOM 8782 N N . GLU A 1 1131 ? 4.701 -19.723 8.328 1.00 80.62 1131 GLU A N 1
ATOM 8783 C CA . GLU A 1 1131 ? 5.855 -19.436 9.197 1.00 80.62 1131 GLU A CA 1
ATOM 8784 C C . GLU A 1 1131 ? 7.195 -19.650 8.469 1.00 80.62 1131 GLU A C 1
ATOM 8786 O O . GLU A 1 1131 ? 8.068 -18.784 8.511 1.00 80.62 1131 GLU A O 1
ATOM 8791 N N . ASP A 1 1132 ? 7.312 -20.739 7.703 1.00 78.00 1132 ASP A N 1
ATOM 8792 C CA . ASP A 1 1132 ? 8.532 -21.124 6.970 1.00 78.00 1132 ASP A CA 1
ATOM 8793 C C . ASP A 1 1132 ? 8.638 -20.497 5.565 1.00 78.00 1132 ASP A C 1
ATOM 8795 O O . ASP A 1 1132 ? 9.365 -20.989 4.698 1.00 78.00 1132 ASP A O 1
ATOM 8799 N N . LEU A 1 1133 ? 7.895 -19.418 5.290 1.00 83.56 1133 LEU A N 1
ATOM 8800 C CA . LEU A 1 1133 ? 7.817 -18.856 3.937 1.00 83.56 1133 LEU A CA 1
ATOM 8801 C C . LEU A 1 1133 ? 9.181 -18.392 3.406 1.00 83.56 1133 LEU A C 1
ATOM 8803 O O . LEU A 1 1133 ? 9.447 -18.530 2.215 1.00 83.56 1133 LEU A O 1
ATOM 8807 N N . GLU A 1 1134 ? 10.043 -17.875 4.282 1.00 87.31 1134 GLU A N 1
ATOM 8808 C CA . GLU A 1 1134 ? 11.399 -17.447 3.927 1.00 87.31 1134 GLU A CA 1
ATOM 8809 C C . GLU A 1 1134 ? 12.229 -18.611 3.352 1.00 87.31 1134 GLU A C 1
ATOM 8811 O O . GLU A 1 1134 ? 12.775 -18.498 2.255 1.00 87.31 1134 GLU A O 1
ATOM 8816 N N . ASP A 1 1135 ? 12.254 -19.762 4.039 1.00 84.81 1135 ASP A N 1
ATOM 8817 C CA . ASP A 1 1135 ? 12.937 -20.976 3.559 1.00 84.81 1135 ASP A CA 1
ATOM 8818 C C . ASP A 1 1135 ? 12.328 -21.470 2.246 1.00 84.81 1135 ASP A C 1
ATOM 8820 O O . ASP A 1 1135 ? 13.039 -21.832 1.305 1.00 84.81 1135 ASP A O 1
ATOM 8824 N N . PHE A 1 1136 ? 10.996 -21.454 2.153 1.00 84.06 1136 PHE A N 1
ATOM 8825 C CA . PHE A 1 1136 ? 10.311 -21.919 0.956 1.00 84.06 1136 PHE A CA 1
ATOM 8826 C C . PHE A 1 1136 ? 10.658 -21.080 -0.268 1.00 84.06 1136 PHE A C 1
ATOM 8828 O O . PHE A 1 1136 ? 10.907 -21.634 -1.339 1.00 84.06 1136 PHE A O 1
ATOM 8835 N N . VAL A 1 1137 ? 10.688 -19.758 -0.124 1.00 83.69 1137 VAL A N 1
ATOM 8836 C CA . VAL A 1 1137 ? 11.003 -18.843 -1.224 1.00 83.69 1137 VAL A CA 1
ATOM 8837 C C . VAL A 1 1137 ? 12.458 -18.999 -1.641 1.00 83.69 1137 VAL A C 1
ATOM 8839 O O . VAL A 1 1137 ? 12.710 -19.147 -2.836 1.00 83.69 1137 VAL A O 1
ATOM 8842 N N . LEU A 1 1138 ? 13.387 -19.064 -0.683 1.00 85.38 1138 LEU A N 1
ATOM 8843 C CA . LEU A 1 1138 ? 14.808 -19.282 -0.955 1.00 85.38 1138 LEU A CA 1
ATOM 8844 C C . LEU A 1 1138 ? 15.017 -20.566 -1.773 1.00 85.38 1138 LEU A C 1
ATOM 8846 O O . LEU A 1 1138 ? 15.527 -20.528 -2.892 1.00 85.38 1138 LEU A O 1
ATOM 8850 N N . ARG A 1 1139 ? 14.498 -21.696 -1.281 1.00 82.94 1139 ARG A N 1
ATOM 8851 C CA . ARG A 1 1139 ? 14.628 -23.001 -1.949 1.00 82.94 1139 ARG A CA 1
ATOM 8852 C C . ARG A 1 1139 ? 13.910 -23.059 -3.291 1.00 82.94 1139 ARG A C 1
ATOM 8854 O O . ARG A 1 1139 ? 14.317 -23.809 -4.179 1.00 82.94 1139 ARG A O 1
ATOM 8861 N N . ALA A 1 1140 ? 12.809 -22.329 -3.448 1.00 83.56 1140 ALA A N 1
ATOM 8862 C CA . ALA A 1 1140 ? 12.122 -22.232 -4.728 1.00 83.56 1140 ALA A CA 1
ATOM 8863 C C . ALA A 1 1140 ? 12.972 -21.466 -5.750 1.00 83.56 1140 ALA A C 1
ATOM 8865 O O . ALA A 1 1140 ? 13.110 -21.933 -6.879 1.00 83.56 1140 ALA A O 1
ATOM 8866 N N . VAL A 1 1141 ? 13.576 -20.340 -5.360 1.00 80.44 1141 VAL A N 1
ATOM 8867 C CA . VAL A 1 1141 ? 14.468 -19.551 -6.223 1.00 80.44 1141 VAL A CA 1
ATOM 8868 C C . VAL A 1 1141 ? 15.705 -20.359 -6.618 1.00 80.44 1141 VAL A C 1
ATOM 8870 O O . VAL A 1 1141 ? 16.018 -20.411 -7.806 1.00 80.44 1141 VAL A O 1
ATOM 8873 N N . GLU A 1 1142 ? 16.338 -21.062 -5.674 1.00 80.81 1142 GLU A N 1
ATOM 8874 C CA . GLU A 1 1142 ? 17.472 -21.963 -5.941 1.00 80.81 1142 GLU A CA 1
ATOM 8875 C C . GLU A 1 1142 ? 17.103 -23.044 -6.971 1.00 80.81 1142 GLU A C 1
ATOM 8877 O O . GLU A 1 1142 ? 17.735 -23.163 -8.020 1.00 80.81 1142 GLU A O 1
ATOM 8882 N N . ARG A 1 1143 ? 16.002 -23.775 -6.740 1.00 79.12 1143 ARG A N 1
ATOM 8883 C CA . ARG A 1 1143 ? 15.542 -24.852 -7.640 1.00 79.12 1143 ARG A CA 1
ATOM 8884 C C . ARG A 1 1143 ? 15.128 -24.361 -9.024 1.00 79.12 1143 ARG A C 1
ATOM 8886 O O . ARG A 1 1143 ? 15.125 -25.142 -9.979 1.00 79.12 1143 ARG A O 1
ATOM 8893 N N . VAL A 1 1144 ? 14.694 -23.108 -9.134 1.00 74.19 1144 VAL A N 1
ATOM 8894 C CA . VAL A 1 1144 ? 14.431 -22.465 -10.425 1.00 74.19 1144 VAL A CA 1
ATOM 8895 C C . VAL A 1 1144 ? 15.756 -22.107 -11.093 1.00 74.19 1144 VAL A C 1
ATOM 8897 O O . VAL A 1 1144 ? 15.930 -22.445 -12.261 1.00 74.19 1144 VAL A O 1
ATOM 8900 N N . GLY A 1 1145 ? 16.707 -21.523 -10.360 1.00 66.75 1145 GLY A N 1
ATOM 8901 C CA . GLY A 1 1145 ? 18.060 -21.223 -10.841 1.00 66.75 1145 GLY A CA 1
ATOM 8902 C C . GLY A 1 1145 ? 18.812 -22.442 -11.389 1.00 66.75 1145 GLY A C 1
ATOM 8903 O O . GLY A 1 1145 ? 19.525 -22.316 -12.378 1.00 66.75 1145 GLY A O 1
ATOM 8904 N N . ASP A 1 1146 ? 18.574 -23.638 -10.841 1.00 68.00 1146 ASP A N 1
ATOM 8905 C CA . ASP A 1 1146 ? 19.140 -24.892 -11.368 1.00 68.00 1146 ASP A CA 1
ATOM 8906 C C . ASP A 1 1146 ? 18.610 -25.273 -12.764 1.00 68.00 1146 ASP A C 1
ATOM 8908 O O . ASP A 1 1146 ? 19.253 -26.014 -13.511 1.00 68.00 1146 ASP A O 1
ATOM 8912 N N . LYS A 1 1147 ? 17.399 -24.823 -13.114 1.00 63.84 1147 LYS A N 1
ATOM 8913 C CA . LYS A 1 1147 ? 16.672 -25.237 -14.328 1.00 63.84 1147 LYS A CA 1
ATOM 8914 C C . LYS A 1 1147 ? 16.611 -24.158 -15.400 1.00 63.84 1147 LYS A C 1
ATOM 8916 O O . LYS A 1 1147 ? 16.373 -24.478 -16.566 1.00 63.84 1147 LYS A O 1
ATOM 8921 N N . VAL A 1 1148 ? 16.802 -22.896 -15.028 1.00 57.69 1148 VAL A N 1
ATOM 8922 C CA . VAL A 1 1148 ? 16.845 -21.768 -15.957 1.00 57.69 1148 VAL A CA 1
ATOM 8923 C C . VAL A 1 1148 ? 18.139 -20.975 -15.773 1.00 57.69 1148 VAL A C 1
ATOM 8925 O O . VAL A 1 1148 ? 18.554 -20.724 -14.651 1.00 57.69 1148 VAL A O 1
ATOM 8928 N N . PRO A 1 1149 ? 18.777 -20.516 -16.862 1.00 47.53 1149 PRO A N 1
ATOM 8929 C CA . PRO A 1 1149 ? 20.135 -19.962 -16.830 1.00 47.53 1149 PRO A CA 1
ATOM 8930 C C . PRO A 1 1149 ? 20.278 -18.625 -16.081 1.00 47.53 1149 PRO A C 1
ATOM 8932 O O . PRO A 1 1149 ? 21.378 -18.079 -16.028 1.00 47.53 1149 PRO A O 1
ATOM 8935 N N . ARG A 1 1150 ? 19.184 -18.048 -15.568 1.00 52.38 1150 ARG A N 1
ATOM 8936 C CA . ARG A 1 1150 ? 19.174 -16.786 -14.819 1.00 52.38 1150 ARG A CA 1
ATOM 8937 C C . ARG A 1 1150 ? 18.096 -16.815 -13.730 1.00 52.38 1150 ARG A C 1
ATOM 8939 O O . ARG A 1 1150 ? 17.012 -17.345 -13.992 1.00 52.38 1150 ARG A O 1
ATOM 8946 N N . PRO A 1 1151 ? 18.349 -16.204 -12.559 1.00 53.91 1151 PRO A N 1
ATOM 8947 C CA . PRO A 1 1151 ? 17.350 -16.086 -11.507 1.00 53.91 1151 PRO A CA 1
ATOM 8948 C C . PRO A 1 1151 ? 16.131 -15.247 -11.947 1.00 53.91 1151 PRO A C 1
ATOM 8950 O O . PRO A 1 1151 ? 16.237 -14.405 -12.848 1.00 53.91 1151 PRO A O 1
ATOM 8953 N N . PRO A 1 1152 ? 14.956 -15.472 -11.327 1.00 63.28 1152 PRO A N 1
ATOM 8954 C CA . PRO A 1 1152 ? 13.731 -14.718 -11.585 1.00 63.28 1152 PRO A CA 1
ATOM 8955 C C . PRO A 1 1152 ? 13.905 -13.212 -11.374 1.00 63.28 1152 PRO A C 1
ATOM 8957 O O . PRO A 1 1152 ? 14.138 -12.766 -10.260 1.00 63.28 1152 PRO A O 1
ATOM 8960 N N . SER A 1 1153 ? 13.684 -12.406 -12.417 1.00 60.78 1153 SER A N 1
ATOM 8961 C CA . SER A 1 1153 ? 13.640 -10.937 -12.285 1.00 60.78 1153 SER A CA 1
ATOM 8962 C C . SER A 1 1153 ? 12.361 -10.414 -11.619 1.00 60.78 1153 SER A C 1
ATOM 8964 O O . SER A 1 1153 ? 12.298 -9.247 -11.236 1.00 60.78 1153 SER A O 1
ATOM 8966 N N . ARG A 1 1154 ? 11.311 -11.244 -11.528 1.00 63.22 1154 ARG A N 1
ATOM 8967 C CA . ARG A 1 1154 ? 10.019 -10.898 -10.922 1.00 63.22 1154 ARG A CA 1
ATOM 8968 C C . ARG A 1 1154 ? 9.374 -12.119 -10.289 1.00 63.22 1154 ARG A C 1
ATOM 8970 O O . ARG A 1 1154 ? 9.240 -13.148 -10.940 1.00 63.22 1154 ARG A O 1
ATOM 8977 N N . ILE A 1 1155 ? 8.862 -11.965 -9.075 1.00 68.88 1155 ILE A N 1
ATOM 8978 C CA . ILE A 1 1155 ? 8.065 -12.992 -8.405 1.00 68.88 1155 ILE A CA 1
ATOM 8979 C C . ILE A 1 1155 ? 6.608 -12.537 -8.361 1.00 68.88 1155 ILE A C 1
ATOM 8981 O O . ILE A 1 1155 ? 6.310 -11.418 -7.953 1.00 68.88 1155 ILE A O 1
ATOM 8985 N N . ILE A 1 1156 ? 5.701 -13.408 -8.810 1.00 72.50 1156 ILE A N 1
ATOM 8986 C CA . ILE A 1 1156 ? 4.254 -13.203 -8.712 1.00 72.50 1156 ILE A CA 1
ATOM 8987 C C . ILE A 1 1156 ? 3.737 -14.196 -7.677 1.00 72.50 1156 ILE A C 1
ATOM 8989 O O . ILE A 1 1156 ? 3.633 -15.389 -7.955 1.00 72.50 1156 ILE A O 1
ATOM 8993 N N . PHE A 1 1157 ? 3.428 -13.697 -6.483 1.00 73.75 1157 PHE A N 1
ATOM 8994 C CA . PHE A 1 1157 ? 2.983 -14.519 -5.365 1.00 73.75 1157 PHE A CA 1
ATOM 8995 C C . PHE A 1 1157 ? 1.457 -14.525 -5.259 1.00 73.75 1157 PHE A C 1
ATOM 8997 O O . PHE A 1 1157 ? 0.835 -13.517 -4.923 1.00 73.75 1157 PHE A O 1
ATOM 9004 N N . PHE A 1 1158 ? 0.848 -15.674 -5.552 1.00 70.06 1158 PHE A N 1
ATOM 9005 C CA . PHE A 1 1158 ? -0.580 -15.903 -5.351 1.00 70.06 1158 PHE A CA 1
ATOM 9006 C C . PHE A 1 1158 ? -0.817 -16.492 -3.962 1.00 70.06 1158 PHE A C 1
ATOM 9008 O O . PHE A 1 1158 ? -0.479 -17.648 -3.707 1.00 70.06 1158 PHE A O 1
ATOM 9015 N N . ARG A 1 1159 ? -1.421 -15.699 -3.074 1.00 73.19 1159 ARG A N 1
ATOM 9016 C CA . ARG A 1 1159 ? -1.723 -16.091 -1.697 1.00 73.19 1159 ARG A CA 1
ATOM 9017 C C . ARG A 1 1159 ? -3.219 -16.352 -1.520 1.00 73.19 1159 ARG A C 1
ATOM 9019 O O . ARG A 1 1159 ? -4.013 -15.419 -1.435 1.00 73.19 1159 ARG A O 1
ATOM 9026 N N . ASP A 1 1160 ? -3.590 -17.628 -1.491 1.00 67.94 1160 ASP A N 1
ATOM 9027 C CA . ASP A 1 1160 ? -4.972 -18.084 -1.282 1.00 67.94 1160 ASP A CA 1
ATOM 9028 C C . ASP A 1 1160 ? -5.316 -18.186 0.215 1.00 67.94 1160 ASP A C 1
ATOM 9030 O O . ASP A 1 1160 ? -4.415 -18.261 1.044 1.00 67.94 1160 ASP A O 1
ATOM 9034 N N . GLY A 1 1161 ? -6.603 -18.200 0.568 1.00 63.31 1161 GLY A N 1
ATOM 9035 C CA . GLY A 1 1161 ? -7.092 -18.509 1.922 1.00 63.31 1161 GLY A CA 1
ATOM 9036 C C . GLY A 1 1161 ? -7.109 -17.356 2.932 1.00 63.31 1161 GLY A C 1
ATOM 9037 O O . GLY A 1 1161 ? -7.746 -17.479 3.975 1.00 63.31 1161 GLY A O 1
ATOM 9038 N N . VAL A 1 1162 ? -6.506 -16.210 2.610 1.00 64.31 1162 VAL A N 1
ATOM 9039 C CA . VAL A 1 1162 ? -6.360 -15.087 3.551 1.00 64.31 1162 VAL A CA 1
ATOM 9040 C C . VAL A 1 1162 ? -7.623 -14.235 3.611 1.00 64.31 1162 VAL A C 1
ATOM 9042 O O . VAL A 1 1162 ? -8.120 -13.748 2.590 1.00 64.31 1162 VAL A O 1
ATOM 9045 N N . SER A 1 1163 ? -8.128 -13.991 4.820 1.00 65.25 1163 SER A N 1
ATOM 9046 C CA . SER A 1 1163 ? -9.233 -13.058 5.023 1.00 65.25 1163 SER A CA 1
ATOM 9047 C C . SER A 1 1163 ? -8.755 -11.600 5.040 1.00 65.25 1163 SER A C 1
ATOM 9049 O O . SER A 1 1163 ? -7.629 -11.302 5.420 1.00 65.25 1163 SER A O 1
ATOM 9051 N N . GLU A 1 1164 ? -9.629 -10.650 4.693 1.00 65.56 1164 GLU A N 1
ATOM 9052 C CA . GLU A 1 1164 ? -9.286 -9.212 4.693 1.00 65.56 1164 GLU A CA 1
ATOM 9053 C C . GLU A 1 1164 ? -8.709 -8.713 6.034 1.00 65.56 1164 GLU A C 1
ATOM 9055 O O . GLU A 1 1164 ? -7.872 -7.817 6.051 1.00 65.56 1164 GLU A O 1
ATOM 9060 N N . GLY A 1 1165 ? -9.125 -9.304 7.163 1.00 65.12 1165 GLY A N 1
ATOM 9061 C CA . GLY A 1 1165 ? -8.615 -8.947 8.493 1.00 65.12 1165 GLY A CA 1
ATOM 9062 C C . GLY A 1 1165 ? -7.177 -9.404 8.762 1.00 65.12 1165 GLY A C 1
ATOM 9063 O O . GLY A 1 1165 ? -6.583 -8.988 9.754 1.00 65.12 1165 GLY A O 1
ATOM 9064 N N . GLU A 1 1166 ? -6.623 -10.250 7.897 1.00 64.94 1166 GLU A N 1
ATOM 9065 C CA . GLU A 1 1166 ? -5.274 -10.812 7.994 1.00 64.94 1166 GLU A CA 1
ATOM 9066 C C . GLU A 1 1166 ? -4.313 -10.183 6.975 1.00 64.94 1166 GLU A C 1
ATOM 9068 O O . GLU A 1 1166 ? -3.111 -10.430 7.046 1.00 64.94 1166 GLU A O 1
ATOM 9073 N N . TYR A 1 1167 ? -4.801 -9.330 6.065 1.00 70.44 1167 TYR A N 1
ATOM 9074 C CA . TYR A 1 1167 ? -3.981 -8.694 5.024 1.00 70.44 1167 TYR A CA 1
ATOM 9075 C C . TYR A 1 1167 ? -2.820 -7.883 5.594 1.00 70.44 1167 TYR A C 1
ATOM 9077 O O . TYR A 1 1167 ? -1.707 -7.988 5.084 1.00 70.44 1167 TYR A O 1
ATOM 9085 N N . ASP A 1 1168 ? -3.055 -7.127 6.670 1.00 68.06 1168 ASP A N 1
ATOM 9086 C CA . ASP A 1 1168 ? -1.999 -6.365 7.345 1.00 68.06 1168 ASP A CA 1
ATOM 9087 C C . ASP A 1 1168 ? -0.898 -7.308 7.866 1.00 68.06 1168 ASP A C 1
ATOM 9089 O O . ASP A 1 1168 ? 0.287 -7.055 7.666 1.00 68.06 1168 ASP A O 1
ATOM 9093 N N . GLN A 1 1169 ? -1.279 -8.453 8.443 1.00 68.88 1169 GLN A N 1
ATOM 9094 C CA . GLN A 1 1169 ? -0.323 -9.428 8.974 1.00 68.88 1169 GLN A CA 1
ATOM 9095 C C . GLN A 1 1169 ? 0.451 -10.149 7.865 1.00 68.88 1169 GLN A C 1
ATOM 9097 O O . GLN A 1 1169 ? 1.648 -10.375 8.014 1.00 68.88 1169 GLN A O 1
ATOM 9102 N N . VAL A 1 1170 ? -0.202 -10.484 6.748 1.00 70.25 1170 VAL A N 1
ATOM 9103 C CA . VAL A 1 1170 ? 0.461 -11.054 5.562 1.00 70.25 1170 VAL A CA 1
ATOM 9104 C C . VAL A 1 1170 ? 1.453 -10.053 4.976 1.00 70.25 1170 VAL A C 1
ATOM 9106 O O . VAL A 1 1170 ? 2.602 -10.403 4.715 1.00 70.25 1170 VAL A O 1
ATOM 9109 N N . LYS A 1 1171 ? 1.051 -8.785 4.836 1.00 68.88 1171 LYS A N 1
ATOM 9110 C CA . LYS A 1 1171 ? 1.933 -7.719 4.354 1.00 68.88 1171 LYS A CA 1
ATOM 9111 C C . LYS A 1 1171 ? 3.150 -7.533 5.261 1.00 68.88 1171 LYS A C 1
ATOM 9113 O O . LYS A 1 1171 ? 4.258 -7.405 4.762 1.00 68.88 1171 LYS A O 1
ATOM 9118 N N . GLU A 1 1172 ? 2.956 -7.511 6.576 1.00 75.88 1172 GLU A N 1
ATOM 9119 C CA . GLU A 1 1172 ? 4.042 -7.270 7.532 1.00 75.88 1172 GLU A CA 1
ATOM 9120 C C . GLU A 1 1172 ? 4.970 -8.476 7.707 1.00 75.88 1172 GLU A C 1
ATOM 9122 O O . GLU A 1 1172 ? 6.173 -8.296 7.880 1.00 75.88 1172 GLU A O 1
ATOM 9127 N N . LYS A 1 1173 ? 4.436 -9.703 7.683 1.00 78.44 1173 LYS A N 1
ATOM 9128 C CA . LYS A 1 1173 ? 5.197 -10.910 8.036 1.00 78.44 1173 LYS A CA 1
ATOM 9129 C C . LYS A 1 1173 ? 5.606 -11.742 6.829 1.00 78.44 1173 LYS A C 1
ATOM 9131 O O . LYS A 1 1173 ? 6.778 -12.086 6.719 1.00 78.44 1173 LYS A O 1
ATOM 9136 N N . GLU A 1 1174 ? 4.671 -12.058 5.933 1.00 79.56 1174 GLU A N 1
ATOM 9137 C CA . GLU A 1 1174 ? 4.940 -12.928 4.781 1.00 79.56 1174 GLU A CA 1
ATOM 9138 C C . GLU A 1 1174 ? 5.749 -12.194 3.705 1.00 79.56 1174 GLU A C 1
ATOM 9140 O O . GLU A 1 1174 ? 6.755 -12.729 3.249 1.00 79.56 1174 GLU A O 1
ATOM 9145 N N . LEU A 1 1175 ? 5.403 -10.946 3.354 1.00 80.19 1175 LEU A N 1
ATOM 9146 C CA . LEU A 1 1175 ? 6.216 -10.188 2.386 1.00 80.19 1175 LEU A CA 1
ATOM 9147 C C . LEU A 1 1175 ? 7.617 -9.894 2.929 1.00 80.19 1175 LEU A C 1
ATOM 9149 O O . LEU A 1 1175 ? 8.592 -10.072 2.212 1.00 80.19 1175 LEU A O 1
ATOM 9153 N N . ALA A 1 1176 ? 7.739 -9.549 4.214 1.00 80.00 1176 ALA A N 1
ATOM 9154 C CA . ALA A 1 1176 ? 9.049 -9.366 4.836 1.00 80.00 1176 ALA A CA 1
ATOM 9155 C C . ALA A 1 1176 ? 9.877 -10.665 4.851 1.00 80.00 1176 ALA A C 1
ATOM 9157 O O . ALA A 1 1176 ? 11.095 -10.618 4.712 1.00 80.00 1176 ALA A O 1
ATOM 9158 N N . ALA A 1 1177 ? 9.236 -11.826 5.024 1.00 76.81 1177 ALA A N 1
ATOM 9159 C CA . ALA A 1 1177 ? 9.894 -13.127 4.909 1.00 76.81 1177 ALA A CA 1
ATOM 9160 C C . ALA A 1 1177 ? 10.371 -13.406 3.477 1.00 76.81 1177 ALA A C 1
ATOM 9162 O O . ALA A 1 1177 ? 11.481 -13.897 3.292 1.00 76.81 1177 ALA A O 1
ATOM 9163 N N . MET A 1 1178 ? 9.578 -13.041 2.467 1.00 81.25 1178 MET A N 1
ATOM 9164 C CA . MET A 1 1178 ? 10.008 -13.104 1.070 1.00 81.25 1178 MET A CA 1
ATOM 9165 C C . MET A 1 1178 ? 11.200 -12.178 0.804 1.00 81.25 1178 MET A C 1
ATOM 9167 O O . MET A 1 1178 ? 12.173 -12.615 0.201 1.00 81.25 1178 MET A O 1
ATOM 9171 N N . ASP A 1 1179 ? 11.160 -10.934 1.285 1.00 80.44 1179 ASP A N 1
ATOM 9172 C CA . ASP A 1 1179 ? 12.248 -9.970 1.090 1.00 80.44 1179 ASP A CA 1
ATOM 9173 C C . ASP A 1 1179 ? 13.557 -10.471 1.716 1.00 80.44 1179 ASP A C 1
ATOM 9175 O O . ASP A 1 1179 ? 14.604 -10.424 1.072 1.00 80.44 1179 ASP A O 1
ATOM 9179 N N . ARG A 1 1180 ? 13.502 -11.032 2.934 1.00 85.94 1180 ARG A N 1
ATOM 9180 C CA . ARG A 1 1180 ? 14.672 -11.659 3.574 1.00 85.94 1180 ARG A CA 1
ATOM 9181 C C . ARG A 1 1180 ? 15.197 -12.859 2.789 1.00 85.94 1180 ARG A C 1
ATOM 9183 O O . ARG A 1 1180 ? 16.408 -13.009 2.675 1.00 85.94 1180 ARG A O 1
ATOM 9190 N N . ALA A 1 1181 ? 14.315 -13.681 2.219 1.00 80.12 1181 ALA A N 1
ATOM 9191 C CA . ALA A 1 1181 ? 14.718 -14.813 1.388 1.00 80.12 1181 ALA A CA 1
ATOM 9192 C C . ALA A 1 1181 ? 15.446 -14.377 0.112 1.00 80.12 1181 ALA A C 1
ATOM 9194 O O . ALA A 1 1181 ? 16.380 -15.047 -0.299 1.00 80.12 1181 ALA A O 1
ATOM 9195 N N . LEU A 1 1182 ? 15.024 -13.270 -0.509 1.00 78.38 1182 LEU A N 1
ATOM 9196 C CA . LEU A 1 1182 ? 15.601 -12.760 -1.760 1.00 78.38 1182 LEU A CA 1
ATOM 9197 C C . LEU A 1 1182 ? 16.889 -11.956 -1.561 1.00 78.38 1182 LEU A C 1
ATOM 9199 O O . LEU A 1 1182 ? 17.634 -11.752 -2.515 1.00 78.38 1182 LEU A O 1
ATOM 9203 N N . GLN A 1 1183 ? 17.128 -11.464 -0.344 1.00 78.12 1183 GLN A N 1
ATOM 9204 C CA . GLN A 1 1183 ? 18.390 -10.830 0.044 1.00 78.12 1183 GLN A CA 1
ATOM 9205 C C . GLN A 1 1183 ? 19.513 -11.844 0.303 1.00 78.12 1183 GLN A C 1
ATOM 9207 O O . GLN A 1 1183 ? 20.681 -11.454 0.314 1.00 78.12 1183 GLN A O 1
ATOM 9212 N N . ARG A 1 1184 ? 19.157 -13.106 0.563 1.00 65.12 1184 ARG A N 1
ATOM 9213 C CA . ARG A 1 1184 ? 20.089 -14.224 0.737 1.00 65.12 1184 ARG A CA 1
ATOM 9214 C C . ARG A 1 1184 ? 20.439 -14.833 -0.611 1.00 65.12 1184 ARG A C 1
ATOM 9216 O O . ARG A 1 1184 ? 21.613 -15.242 -0.738 1.00 65.12 1184 ARG A O 1
#

pLDDT: mean 84.36, std 16.81, range [23.95, 98.81]

Foldseek 3Di:
DDDDDDDDDDDDDDDDDDDFPFWDKFAFDDAPPFDFDPFKWKDKQNHTFTWTDDFQAIETAIETDPGKIKMKMFGNPFQAAPDKDKPPVVVVQRVDPQWDTDGRMTIGIGGHFAWMWMDGVVDRYIYIYLYHHDDPPDDDCDDPQEQELPPNQNFDQAQPDASARSLVVSQVVQVVSVHGEHEYDAGEHAYEAAEHAARYEYEAERNYEHEHPLAPVRYDFQFQQVVLRATEDARYEYDACHEDYEYEYAEEYEQVQVCNSPPSSYFYAGHEHANYEHYEYYHYEYEAGQAAYHEHYNYEQYEYYSYEYYHHLVHPHHEFYEYELYYQYEHESYEAAEQEEREEYAYDADCDGNRVPHPDHRHEAYNYEYEHYEAEYQAEDYEYDCHPQDEYEQHEYYLYEYQEYQEHYEYHHEAHAYEYENYEYENYEYAYFDHHDPNGRAHAEYEYHHNVHHTYAYEHYEYYQYHYADGTPAAHEREADVRHAYEQYEYENYAYNVVRGGDQDSVVSSYDYDPRYYNNDYDGHDLADDDDPDPFFAFFADADFPRLDDDPVPGHPDVWDKDKDFALKWFKDFFQFWKFKKWKDKDDPVNDDDDLLRQLLQLCLCCPQACVVQQVVHWLDLSHTMTMHRDDTDPPPDQKDWFFDDPVDSYTDDPPPGMIIIIHTDPDDTQDLVSQFLVQDDPVCVVVVRDDDPSNVVSQVVVLSLLQVVQVNPAQDPSQKGFDPPDVVQWADLWLQKIKGKIKGWHWDRDPVRTIIIRIFIDMFMFGHWWQLQVNLQRNVLVVLVVVPDPPSDPRRDQVCLLVPDPVSQVVSFVQQAQFWKWFDQVVDDIDIAGFHGKAFQQQQDWDDDPNDIDGPQRCSCVVRVDHDPRRGGMWTWRDHPPDNDTDIDRSRRIITDPNGTDPDDDDPVSVVVVCVSRDDDPVVRVVVSLVVLVVSVVRPSCVSSVMDIGSGGDMDTDTHHQDRWDAFDPRDTDHADPNDDDCPQTAHNDAEEAEAEEEEEQCCVVQPPVNVLVVLQVVCVVSVSNVYHYDSDHPYYYYAHLVCRVVVLVVDDSPPDPRYYYHYHDDPPSVVSVVVVCCSCPVVPNHDDAADDPPDFDWHKDKTKGAQDPRSPDIDMDMDTHGHPPLDDQCLLVRLLVSQVSSVVRDVDTRPDYDYDRPDDDPVCSVVCVVRVVVSNVNSVVD

=== Feature glossary ===
A reading guide for the features in this record.

Start from the sequence.

  · Sequence gives the chain of amino acids in standard one-letter code (A=alanine, C=cysteine, …, Y=tyrosine), read N→C. It is the only feature that is directly encoded by the gene; all structural features are derived from the folded form of this sequence.

Fold it, and you get atomic coordinates and the backbone conformation that goes with them.

  · The mmCIF table is the protein's shape written out atom by atom. For each backbone N, Cα, C, and carbonyl O, it records an (x, y, z) coordinate triple in Å plus the residue type, chain letter, and residue number.

  · Backbone dihedral angles. Every residue except chain termini has a φ (preceding-C → N → Cα → C) and a ψ (N → Cα → C → next-N). They are reported in degrees following the IUPAC sign convention. Secondary structure is essentially a statement about which (φ, ψ) basin each residue occupies.

  · DSSP 8-state secondary structure assigns each residue one of H (α-helix), G (3₁₀-helix), I (π-helix), E (extended β-strand), B (isolated β-bridge), T (hydrogen-bonded turn), S (bend), or '-' (coil). The assignment is computed from backbone hydrogen-bond geometry via the Kabsch–Sander algorithm.

  · P-SEA three-state annotation labels each residue as helix, strand, or coil based purely on the geometry of the Cα trace. It serves as a fallback when the full backbone (and thus DSSP) is unavailable.

Summarize the fold with a handful of shape descriptors and a per-residue structural alphabet.

  · Radius of gyration (Rg) is the root-mean-square distance of Cα atoms from their centroid — a single number for overall size and compactness. A globular domain of N residues has Rg ≈ 2.2·N^0.38 Å; an extended or disordered chain has a much larger Rg. The Cα contact count is the number of residue pairs whose Cα atoms are within 8 Å and are more than four positions apart in sequence — a standard proxy for tertiary packing density. The bounding box is the smallest axis-aligned box enclosing all Cα atoms.

  · Foldseek's 3Di representation compresses backbone geometry into a per-residue letter drawn from a learned twenty-state alphabet. It captures the tertiary interaction pattern around each residue — which residues are packed against it in space, regardless of where they are in sequence.

  · Accessible surface area quantifies burial. A residue with SASA near zero is packed into the hydrophobic core; one with SASA >100 Å² sits on the surface. Computed here via the Shrake–Rupley numerical algorithm with a 1.4 Å probe.

Ask how reliable the model is.

  · For AlphaFold models, the B-factor field carries pLDDT — the model's own estimate of local accuracy on a 0–100 scale. Regions with pLDDT<50 should be treated as essentially unmodeled; they often correspond to intrinsically disordered segments.

  · For experimental (PDB) structures, the B-factor (temperature factor) quantifies the positional spread of each atom in the crystal — a combination of thermal vibration and static disorder — in units of Å². High B-factors mark flexible loops or poorly resolved regions; low B-factors mark the rigid, well-ordered core.

  · PAE(i, j) answers: if I align the predicted and true structures on residue i, how far off (in Å) do I expect residue j to be? A block-diagonal PAE matrix with low values on the blocks and high values off-diagonal is the signature of a multi-domain protein with confidently predicted domains but uncertain inter-domain orientation.

Place it in context: what it resembles, what it is annotated as, and how it looks.

  · Structural nearest neighbors (via Foldseek easy-search vs the PDB). Reported per hit: target PDB id, E-value, and alignment TM-score. A TM-score above ~0.5 is the conventional threshold for 'same fold'.

  · Functional annotations link the protein to curated databases. InterPro entries identify conserved domains and families by matching the sequence against member-database signatures (Pfam, PROSITE, CDD, …). Gene Ontology (GO) terms describe molecular function, biological process, and cellular component in a controlled vocabulary. CATH places the structure in a hierarchical fold classification (Class/Architecture/Topology/Homologous-superfamily). The organism is the source species.

  · Plot images: a contact map (which residues are close in 3D, as an N×N binary image), a Ramachandran scatter (backbone torsion angles, revealing secondary-structure composition at a glance), and — for AlphaFold structures — a PAE heatmap (pairwise prediction confidence).

  · Structure images are PyMOL renders from six orthogonal camera directions. Cartoon representation draws helices as coils and strands as arrows; sticks shows the backbone as bonds; surface shows the solvent-excluded envelope. Rainbow coloring maps sequence position to hue (blue→red, N→C); chain coloring assigns a distinct color per polypeptide.